Protein AF-0000000067792912 (afdb_homodimer)

Structure (mmCIF, N/CA/C/O backbone):
data_AF-0000000067792912-model_v1
#
loop_
_entity.id
_entity.type
_entity.pdbx_description
1 polymer 'PLD phosphodiesterase domain-containing protein'
#
loop_
_atom_site.group_PDB
_atom_site.id
_atom_site.type_symbol
_atom_site.label_atom_id
_atom_site.label_alt_id
_atom_site.label_comp_id
_atom_site.label_asym_id
_atom_site.label_entity_id
_atom_site.label_seq_id
_atom_site.pdbx_PDB_ins_code
_atom_site.Cartn_x
_atom_site.Cartn_y
_atom_site.Cartn_z
_atom_site.occupancy
_atom_site.B_iso_or_equiv
_atom_site.auth_seq_id
_atom_site.auth_comp_id
_atom_site.auth_asym_id
_atom_site.auth_atom_id
_atom_site.pdbx_PDB_model_num
ATOM 1 N N . MET A 1 1 ? 15.469 7.75 -17.812 1 47.03 1 MET A N 1
ATOM 2 C CA . MET A 1 1 ? 14.43 6.789 -17.453 1 47.03 1 MET A CA 1
ATOM 3 C C . MET A 1 1 ? 13.859 7.086 -16.078 1 47.03 1 MET A C 1
ATOM 5 O O . MET A 1 1 ? 14.586 7.523 -15.18 1 47.03 1 MET A O 1
ATOM 9 N N . THR A 1 2 ? 12.523 7.168 -15.938 1 64.38 2 THR A N 1
ATOM 10 C CA . THR A 1 2 ? 11.875 7.586 -14.695 1 64.38 2 THR A CA 1
ATOM 11 C C . THR A 1 2 ? 12.008 6.504 -13.633 1 64.38 2 THR A C 1
ATOM 13 O O . THR A 1 2 ? 11.789 5.324 -13.906 1 64.38 2 THR A O 1
ATOM 16 N N . ASP A 1 3 ? 12.672 6.809 -12.57 1 86.31 3 ASP A N 1
ATOM 17 C CA . ASP A 1 3 ? 12.922 5.887 -11.469 1 86.31 3 ASP A CA 1
ATOM 18 C C . ASP A 1 3 ? 11.938 6.121 -10.32 1 86.31 3 ASP A C 1
ATOM 20 O O . ASP A 1 3 ? 12.039 5.488 -9.273 1 86.31 3 ASP A O 1
ATOM 24 N N . LEU A 1 4 ? 11.102 7.105 -10.609 1 90.12 4 LEU A N 1
ATOM 25 C CA . LEU A 1 4 ? 10.047 7.43 -9.648 1 90.12 4 LEU A CA 1
ATOM 26 C C . LEU A 1 4 ? 8.703 7.602 -10.359 1 90.12 4 LEU A C 1
ATOM 28 O O . LEU A 1 4 ? 8.602 8.344 -11.336 1 90.12 4 LEU A O 1
ATOM 32 N N . TYR A 1 5 ? 7.68 6.863 -9.922 1 90.62 5 TYR A N 1
ATOM 33 C CA . TYR A 1 5 ? 6.344 6.91 -10.508 1 90.62 5 TYR A CA 1
ATOM 34 C C . TYR A 1 5 ? 5.312 7.336 -9.469 1 90.62 5 TYR A C 1
ATOM 36 O O . TYR A 1 5 ? 5.238 6.758 -8.383 1 90.62 5 TYR A O 1
ATOM 44 N N . THR A 1 6 ? 4.465 8.336 -9.789 1 89 6 THR A N 1
ATOM 45 C CA . THR A 1 6 ? 3.523 8.875 -8.82 1 89 6 THR A CA 1
ATOM 46 C C . THR A 1 6 ? 2.148 9.078 -9.453 1 89 6 THR A C 1
ATOM 48 O O . THR A 1 6 ? 1.246 9.633 -8.828 1 89 6 THR A O 1
ATOM 51 N N . ASN A 1 7 ? 1.928 8.633 -10.695 1 88.69 7 ASN A N 1
ATOM 52 C CA . ASN A 1 7 ? 0.686 8.812 -11.438 1 88.69 7 ASN A CA 1
ATOM 53 C C . ASN A 1 7 ? 0.342 10.289 -11.609 1 88.69 7 ASN A C 1
ATOM 55 O O . ASN A 1 7 ? -0.777 10.711 -11.305 1 88.69 7 ASN A O 1
ATOM 59 N N . SER A 1 8 ? 1.239 10.977 -12.031 1 80.56 8 SER A N 1
ATOM 60 C CA . SER A 1 8 ? 1.062 12.406 -12.25 1 80.56 8 SER A CA 1
ATOM 61 C C . SER A 1 8 ? 1.013 12.734 -13.742 1 80.56 8 SER A C 1
ATOM 63 O O . SER A 1 8 ? 1.876 12.297 -14.508 1 80.56 8 SER A O 1
ATOM 65 N N . ASN A 1 9 ? -0.007 13.453 -14.094 1 74.5 9 ASN A N 1
ATOM 66 C CA . ASN A 1 9 ? -0.111 13.891 -15.484 1 74.5 9 ASN A CA 1
ATOM 67 C C . ASN A 1 9 ? 1.048 14.805 -15.875 1 74.5 9 ASN A C 1
ATOM 69 O O . ASN A 1 9 ? 1.6 14.68 -16.969 1 74.5 9 ASN A O 1
ATOM 73 N N . ALA A 1 10 ? 1.376 15.727 -14.953 1 70.06 10 ALA A N 1
ATOM 74 C CA . ALA A 1 10 ? 2.434 16.703 -15.219 1 70.06 10 ALA A CA 1
ATOM 75 C C . ALA A 1 10 ? 3.771 16 -15.453 1 70.06 10 ALA A C 1
ATOM 77 O O . ALA A 1 10 ? 4.559 16.422 -16.312 1 70.06 10 ALA A O 1
ATOM 78 N N . LYS A 1 11 ? 3.932 14.93 -14.82 1 75.38 11 LYS A N 1
ATOM 79 C CA . LYS A 1 11 ? 5.207 14.227 -14.906 1 75.38 11 LYS A CA 1
ATOM 80 C C . LYS A 1 11 ? 5.121 13.039 -15.859 1 75.38 11 LYS A C 1
ATOM 82 O O . LYS A 1 11 ? 6.145 12.492 -16.266 1 75.38 11 LYS A O 1
ATOM 87 N N . ARG A 1 12 ? 3.9 12.648 -16.266 1 77.25 12 ARG A N 1
ATOM 88 C CA . ARG A 1 12 ? 3.67 11.492 -17.125 1 77.25 12 ARG A CA 1
ATOM 89 C C . ARG A 1 12 ? 4.352 10.242 -16.578 1 77.25 12 ARG A C 1
ATOM 91 O O . ARG A 1 12 ? 5.043 9.531 -17.297 1 77.25 12 ARG A O 1
ATOM 98 N N . ASP A 1 13 ? 4.309 10.148 -15.32 1 83.88 13 ASP A N 1
ATOM 99 C CA . ASP A 1 13 ? 4.977 9.047 -14.633 1 83.88 13 ASP A CA 1
ATOM 100 C C . ASP A 1 13 ? 3.959 8.039 -14.102 1 83.88 13 ASP A C 1
ATOM 102 O O . ASP A 1 13 ? 4 7.672 -12.922 1 83.88 13 ASP A O 1
ATOM 106 N N . PHE A 1 14 ? 3.143 7.566 -14.984 1 87.12 14 PHE A N 1
ATOM 107 C CA . PHE A 1 14 ? 2.125 6.594 -14.602 1 87.12 14 PHE A CA 1
ATOM 108 C C . PHE A 1 14 ? 2.748 5.227 -14.367 1 87.12 14 PHE A C 1
ATOM 110 O O . PHE A 1 14 ? 3.633 4.801 -15.109 1 87.12 14 PHE A O 1
ATOM 117 N N . ILE A 1 15 ? 2.287 4.617 -13.383 1 92.06 15 ILE A N 1
ATOM 118 C CA . ILE A 1 15 ? 2.828 3.33 -12.961 1 92.06 15 ILE A CA 1
ATOM 119 C C . ILE A 1 15 ? 2.602 2.293 -14.055 1 92.06 15 ILE A C 1
ATOM 121 O O . ILE A 1 15 ? 3.482 1.477 -14.336 1 92.06 15 ILE A O 1
ATOM 125 N N . ARG A 1 16 ? 1.411 2.307 -14.664 1 91.25 16 ARG A N 1
ATOM 126 C CA . ARG A 1 16 ? 1.133 1.373 -15.75 1 91.25 16 ARG A CA 1
ATOM 127 C C . ARG A 1 16 ? 2.211 1.45 -16.828 1 91.25 16 ARG A C 1
ATOM 129 O O . ARG A 1 16 ? 2.662 0.422 -17.344 1 91.25 16 ARG A O 1
ATOM 136 N N . HIS A 1 17 ? 2.59 2.646 -17.141 1 88.94 17 HIS A N 1
ATOM 137 C CA . HIS A 1 17 ? 3.633 2.854 -18.141 1 88.94 17 HIS A CA 1
ATOM 138 C C . HIS A 1 17 ? 4.969 2.297 -17.656 1 88.94 17 HIS A C 1
ATOM 140 O O . HIS A 1 17 ? 5.727 1.721 -18.438 1 88.94 17 HIS A O 1
ATOM 146 N N . GLY A 1 18 ? 5.238 2.506 -16.375 1 90 18 GLY A N 1
ATOM 147 C CA . GLY A 1 18 ? 6.453 1.956 -15.805 1 90 18 GLY A CA 1
ATOM 148 C C . GLY A 1 18 ? 6.539 0.446 -15.922 1 90 18 GLY A C 1
ATOM 149 O O . GLY A 1 18 ? 7.609 -0.101 -16.188 1 90 18 GLY A O 1
ATOM 150 N N . ILE A 1 19 ? 5.41 -0.217 -15.82 1 93.25 19 ILE A N 1
ATOM 151 C CA . ILE A 1 19 ? 5.352 -1.672 -15.906 1 93.25 19 ILE A CA 1
ATOM 152 C C . ILE A 1 19 ? 5.547 -2.107 -17.359 1 93.25 19 ILE A C 1
ATOM 154 O O . ILE A 1 19 ? 6.391 -2.955 -17.641 1 93.25 19 ILE A O 1
ATOM 158 N N . ILE A 1 20 ? 4.859 -1.464 -18.234 1 90.19 20 ILE A N 1
ATOM 159 C CA . ILE A 1 20 ? 4.82 -1.88 -19.641 1 90.19 20 ILE A CA 1
ATOM 160 C C . ILE A 1 20 ? 6.184 -1.635 -20.281 1 90.19 20 ILE A C 1
ATOM 162 O O . ILE A 1 20 ? 6.625 -2.418 -21.125 1 90.19 20 ILE A O 1
ATOM 166 N N . THR A 1 21 ? 6.848 -0.614 -19.844 1 90.38 21 THR A N 1
ATOM 167 C CA . THR A 1 21 ? 8.117 -0.265 -20.469 1 90.38 21 THR A CA 1
ATOM 168 C C . THR A 1 21 ? 9.266 -1.063 -19.859 1 90.38 21 THR A C 1
ATOM 170 O O . THR A 1 21 ? 10.391 -1.031 -20.375 1 90.38 21 THR A O 1
ATOM 173 N N . SER A 1 22 ? 9.016 -1.756 -18.812 1 91.94 22 SER A N 1
ATOM 174 C CA . SER A 1 22 ? 10.07 -2.506 -18.141 1 91.94 22 SER A CA 1
ATOM 175 C C . SER A 1 22 ? 10.203 -3.912 -18.719 1 91.94 22 SER A C 1
ATOM 177 O O . SER A 1 22 ? 11.148 -4.633 -18.391 1 91.94 22 SER A O 1
ATOM 179 N N . ILE A 1 23 ? 9.258 -4.289 -19.578 1 91.44 23 ILE A N 1
ATOM 180 C CA . ILE A 1 23 ? 9.25 -5.68 -20.016 1 91.44 23 ILE A CA 1
ATOM 181 C C . ILE A 1 23 ? 9.984 -5.801 -21.344 1 91.44 23 ILE A C 1
ATOM 183 O O . ILE A 1 23 ? 10.102 -4.824 -22.094 1 91.44 23 ILE A O 1
ATOM 187 N N . GLU A 1 24 ? 10.578 -6.941 -21.562 1 87.5 24 GLU A N 1
ATOM 188 C CA . GLU A 1 24 ? 11.141 -7.402 -22.828 1 87.5 24 GLU A CA 1
ATOM 189 C C . GLU A 1 24 ? 10.445 -8.672 -23.312 1 87.5 24 GLU A C 1
ATOM 191 O O . GLU A 1 24 ? 9.695 -9.297 -22.562 1 87.5 24 GLU A O 1
ATOM 196 N N . ASP A 1 25 ? 10.68 -8.969 -24.516 1 84.38 25 ASP A N 1
ATOM 197 C CA . ASP A 1 25 ? 10.047 -10.156 -25.078 1 84.38 25 ASP A CA 1
ATOM 198 C C . ASP A 1 25 ? 10.477 -11.414 -24.312 1 84.38 25 ASP A C 1
ATOM 200 O O . ASP A 1 25 ? 11.664 -11.609 -24.047 1 84.38 25 ASP A O 1
ATOM 204 N N . ASP A 1 26 ? 9.5 -12.234 -23.969 1 79.12 26 ASP A N 1
ATOM 205 C CA . ASP A 1 26 ? 9.688 -13.547 -23.359 1 79.12 26 ASP A CA 1
ATOM 206 C C . ASP A 1 26 ? 10.359 -13.438 -22 1 79.12 26 ASP A C 1
ATOM 208 O O . ASP A 1 26 ? 11.133 -14.312 -21.609 1 79.12 26 ASP A O 1
ATOM 212 N N . MET A 1 27 ? 10.133 -12.297 -21.375 1 87.38 27 MET A N 1
ATOM 213 C CA . MET A 1 27 ? 10.742 -12.055 -20.062 1 87.38 27 MET A CA 1
ATOM 214 C C . MET A 1 27 ? 9.945 -12.734 -18.953 1 87.38 27 MET A C 1
ATOM 216 O O . MET A 1 27 ? 8.719 -12.836 -19.047 1 87.38 27 MET A O 1
ATOM 220 N N . ASP A 1 28 ? 10.68 -13.227 -17.906 1 87.38 28 ASP A N 1
ATOM 221 C CA . ASP A 1 28 ? 10.023 -13.672 -16.688 1 87.38 28 ASP A CA 1
ATOM 222 C C . ASP A 1 28 ? 9.648 -12.484 -15.797 1 87.38 28 ASP A C 1
ATOM 224 O O . ASP A 1 28 ? 10.484 -11.617 -15.531 1 87.38 28 ASP A O 1
ATOM 228 N N . VAL A 1 29 ? 8.445 -12.445 -15.414 1 93.38 29 VAL A N 1
ATOM 229 C CA . VAL A 1 29 ? 7.953 -11.375 -14.555 1 93.38 29 VAL A CA 1
ATOM 230 C C . VAL A 1 29 ? 7.395 -11.961 -13.266 1 93.38 29 VAL A C 1
ATOM 232 O O . VAL A 1 29 ? 6.648 -12.945 -13.289 1 93.38 29 VAL A O 1
ATOM 235 N N . PHE A 1 30 ? 7.785 -11.438 -12.141 1 93.31 30 PHE A N 1
ATOM 236 C CA . PHE A 1 30 ? 7.332 -11.859 -10.82 1 93.31 30 PHE A CA 1
ATOM 237 C C . PHE A 1 30 ? 6.57 -10.742 -10.125 1 93.31 30 PHE A C 1
ATOM 239 O O . PHE A 1 30 ? 7.066 -9.617 -10.016 1 93.31 30 PHE A O 1
ATOM 246 N N . ILE A 1 31 ? 5.367 -11.031 -9.633 1 96.81 31 ILE A N 1
ATOM 247 C CA . ILE A 1 31 ? 4.516 -9.992 -9.062 1 96.81 31 ILE A CA 1
ATOM 248 C C . ILE A 1 31 ? 4.039 -10.414 -7.676 1 96.81 31 ILE A C 1
ATOM 250 O O . ILE A 1 31 ? 3.463 -11.492 -7.512 1 96.81 31 ILE A O 1
ATOM 254 N N . ALA A 1 32 ? 4.32 -9.711 -6.699 1 96.25 32 ALA A N 1
ATOM 255 C CA . ALA A 1 32 ? 3.682 -9.797 -5.387 1 96.25 32 ALA A CA 1
ATOM 256 C C . ALA A 1 32 ? 2.779 -8.594 -5.133 1 96.25 32 ALA A C 1
ATOM 258 O O . ALA A 1 32 ? 3.258 -7.469 -5.012 1 96.25 32 ALA A O 1
ATOM 259 N N . SER A 1 33 ? 1.503 -8.766 -5.125 1 96.69 33 SER A N 1
ATOM 260 C CA . SER A 1 33 ? 0.504 -7.723 -4.926 1 96.69 33 SER A CA 1
ATOM 261 C C . SER A 1 33 ? -0.584 -8.18 -3.957 1 96.69 33 SER A C 1
ATOM 263 O O . SER A 1 33 ? -1.314 -9.125 -4.242 1 96.69 33 SER A O 1
ATOM 265 N N . ALA A 1 34 ? -0.728 -7.492 -2.887 1 94.88 34 ALA A N 1
ATOM 266 C CA . ALA A 1 34 ? -1.738 -7.883 -1.908 1 94.88 34 ALA A CA 1
ATOM 267 C C . ALA A 1 34 ? -3.125 -7.934 -2.541 1 94.88 34 ALA A C 1
ATOM 269 O O . ALA A 1 34 ? -3.836 -8.93 -2.42 1 94.88 34 ALA A O 1
ATOM 270 N N . PHE A 1 35 ? -3.467 -6.875 -3.27 1 94.75 35 PHE A N 1
ATOM 271 C CA . PHE A 1 35 ? -4.781 -6.809 -3.893 1 94.75 35 PHE A CA 1
ATOM 272 C C . PHE A 1 35 ? -4.664 -6.867 -5.41 1 94.75 35 PHE A C 1
ATOM 274 O O . PHE A 1 35 ? -3.658 -6.438 -5.977 1 94.75 35 PHE A O 1
ATOM 281 N N . PHE A 1 36 ? -5.711 -7.43 -6.043 1 96.62 36 PHE A N 1
ATOM 282 C CA . PHE A 1 36 ? -5.723 -7.645 -7.484 1 96.62 36 PHE A CA 1
ATOM 283 C C . PHE A 1 36 ? -7.117 -7.418 -8.055 1 96.62 36 PHE A C 1
ATOM 285 O O . PHE A 1 36 ? -8.055 -8.141 -7.715 1 96.62 36 PHE A O 1
ATOM 292 N N . THR A 1 37 ? -7.242 -6.379 -8.883 1 93.31 37 THR A N 1
ATOM 293 C CA . THR A 1 37 ? -8.523 -6.109 -9.523 1 93.31 37 THR A CA 1
ATOM 294 C C . THR A 1 37 ? -8.344 -5.824 -11.008 1 93.31 37 THR A C 1
ATOM 296 O O . THR A 1 37 ? -9.312 -5.602 -11.734 1 93.31 37 THR A O 1
ATOM 299 N N . GLU A 1 38 ? -7.074 -5.852 -11.523 1 87.38 38 GLU A N 1
ATOM 300 C CA . GLU A 1 38 ? -6.785 -5.406 -12.883 1 87.38 38 GLU A CA 1
ATOM 301 C C . GLU A 1 38 ? -6.102 -6.504 -13.688 1 87.38 38 GLU A C 1
ATOM 303 O O . GLU A 1 38 ? -4.875 -6.629 -13.656 1 87.38 38 GLU A O 1
ATOM 308 N N . SER A 1 39 ? -6.828 -7.152 -14.578 1 89.94 39 SER A N 1
ATOM 309 C CA . SER A 1 39 ? -6.246 -8.25 -15.336 1 89.94 39 SER A CA 1
ATOM 310 C C . SER A 1 39 ? -5.746 -7.781 -16.703 1 89.94 39 SER A C 1
ATOM 312 O O . SER A 1 39 ? -4.973 -8.477 -17.359 1 89.94 39 SER A O 1
ATOM 314 N N . SER A 1 40 ? -6.102 -6.551 -17.078 1 90.19 40 SER A N 1
ATOM 315 C CA . SER A 1 40 ? -5.746 -6.078 -18.422 1 90.19 40 SER A CA 1
ATOM 316 C C . SER A 1 40 ? -4.234 -5.934 -18.562 1 90.19 40 SER A C 1
ATOM 318 O O . SER A 1 40 ? -3.686 -6.168 -19.641 1 90.19 40 SER A O 1
ATOM 320 N N . VAL A 1 41 ? -3.592 -5.508 -17.562 1 91.62 41 VAL A N 1
ATOM 321 C CA . VAL A 1 41 ? -2.141 -5.363 -17.594 1 91.62 41 VAL A CA 1
ATOM 322 C C . VAL A 1 41 ? -1.491 -6.73 -17.812 1 91.62 41 VAL A C 1
ATOM 324 O O . VAL A 1 41 ? -0.515 -6.855 -18.547 1 91.62 41 VAL A O 1
ATOM 327 N N . ILE A 1 42 ? -1.999 -7.742 -17.172 1 94.38 42 ILE A N 1
ATOM 328 C CA . ILE A 1 42 ? -1.497 -9.102 -17.312 1 94.38 42 ILE A CA 1
ATOM 329 C C . ILE A 1 42 ? -1.65 -9.562 -18.75 1 94.38 42 ILE A C 1
ATOM 331 O O . ILE A 1 42 ? -0.74 -10.18 -19.312 1 94.38 42 ILE A O 1
ATOM 335 N N . ASP A 1 43 ? -2.816 -9.211 -19.328 1 93.44 43 ASP A N 1
ATOM 336 C CA . ASP A 1 43 ? -3.062 -9.547 -20.734 1 93.44 43 ASP A CA 1
ATOM 337 C C . ASP A 1 43 ? -1.991 -8.945 -21.641 1 93.44 43 ASP A C 1
ATOM 339 O O . ASP A 1 43 ? -1.499 -9.609 -22.547 1 93.44 43 ASP A O 1
ATOM 343 N N . GLU A 1 44 ? -1.675 -7.766 -21.359 1 91.81 44 GLU A N 1
ATOM 344 C CA . GLU A 1 44 ? -0.688 -7.062 -22.172 1 91.81 44 GLU A CA 1
ATOM 345 C C . GLU A 1 44 ? 0.696 -7.691 -22.016 1 91.81 44 GLU A C 1
ATOM 347 O O . GLU A 1 44 ? 1.441 -7.797 -23 1 91.81 44 GLU A O 1
ATOM 352 N N . LEU A 1 45 ? 1.081 -8.039 -20.859 1 93.81 45 LEU A N 1
ATOM 353 C CA . LEU A 1 45 ? 2.375 -8.672 -20.609 1 93.81 45 LEU A CA 1
ATOM 354 C C . LEU A 1 45 ? 2.469 -10.023 -21.312 1 93.81 45 LEU A C 1
ATOM 356 O O . LEU A 1 45 ? 3.506 -10.359 -21.891 1 93.81 45 LEU A O 1
ATOM 360 N N . VAL A 1 46 ? 1.359 -10.758 -21.234 1 92.81 46 VAL A N 1
ATOM 361 C CA . VAL A 1 46 ? 1.321 -12.078 -21.859 1 92.81 46 VAL A CA 1
ATOM 362 C C . VAL A 1 46 ? 1.428 -11.953 -23.375 1 92.81 46 VAL A C 1
ATOM 364 O O . VAL A 1 46 ? 2.074 -12.773 -24.031 1 92.81 46 VAL A O 1
ATOM 367 N N . GLN A 1 47 ? 0.796 -10.969 -23.875 1 91.38 47 GLN A N 1
ATOM 368 C CA . GLN A 1 47 ? 0.836 -10.734 -25.312 1 91.38 47 GLN A CA 1
ATOM 369 C C . GLN A 1 47 ? 2.264 -10.469 -25.797 1 91.38 47 GLN A C 1
ATOM 371 O O . GLN A 1 47 ? 2.611 -10.789 -26.938 1 91.38 47 GLN A O 1
ATOM 376 N N . LYS A 1 48 ? 3.049 -9.977 -24.953 1 90.56 48 LYS A N 1
ATOM 377 C CA . LYS A 1 48 ? 4.449 -9.719 -25.281 1 90.56 48 LYS A CA 1
ATOM 378 C C . LYS A 1 48 ? 5.312 -10.945 -25.016 1 90.56 48 LYS A C 1
ATOM 380 O O . LYS A 1 48 ? 6.539 -10.883 -25.094 1 90.56 48 LYS A O 1
ATOM 385 N N . GLY A 1 49 ? 4.672 -12.023 -24.625 1 87.69 49 GLY A N 1
ATOM 386 C CA . GLY A 1 49 ? 5.352 -13.297 -24.469 1 87.69 49 GLY A CA 1
ATOM 387 C C . GLY A 1 49 ? 5.91 -13.508 -23.062 1 87.69 49 GLY A C 1
ATOM 388 O O . GLY A 1 49 ? 6.637 -14.477 -22.828 1 87.69 49 GLY A O 1
ATOM 389 N N . CYS A 1 50 ? 5.598 -12.648 -22.125 1 90.25 50 CYS A N 1
ATOM 390 C CA . CYS A 1 50 ? 6.141 -12.758 -20.781 1 90.25 50 CYS A CA 1
ATOM 391 C C . CYS A 1 50 ? 5.566 -13.969 -20.062 1 90.25 50 CYS A C 1
ATOM 393 O O . CYS A 1 50 ? 4.414 -14.352 -20.297 1 90.25 50 CYS A O 1
ATOM 395 N N . HIS A 1 51 ? 6.398 -14.625 -19.281 1 87.94 51 HIS A N 1
ATOM 396 C CA . HIS A 1 51 ? 5.965 -15.609 -18.297 1 87.94 51 HIS A CA 1
ATOM 397 C C . HIS A 1 51 ? 5.766 -14.969 -16.922 1 87.94 51 HIS A C 1
ATOM 399 O O . HIS A 1 51 ? 6.691 -14.359 -16.375 1 87.94 51 HIS A O 1
ATOM 405 N N . ILE A 1 52 ? 4.566 -15.109 -16.422 1 92.62 52 ILE A N 1
ATOM 406 C CA . ILE A 1 52 ? 4.242 -14.336 -15.227 1 92.62 52 ILE A CA 1
ATOM 407 C C . ILE A 1 52 ? 3.979 -15.281 -14.055 1 92.62 52 ILE A C 1
ATOM 409 O O . ILE A 1 52 ? 3.189 -16.219 -14.172 1 92.62 52 ILE A O 1
ATOM 413 N N . ARG A 1 53 ? 4.676 -15.125 -12.969 1 90.38 53 ARG A N 1
ATOM 414 C CA . ARG A 1 53 ? 4.348 -15.703 -11.672 1 90.38 53 ARG A CA 1
ATOM 415 C C . ARG A 1 53 ? 3.822 -14.633 -10.719 1 90.38 53 ARG A C 1
ATOM 417 O O . ARG A 1 53 ? 4.52 -13.656 -10.422 1 90.38 53 ARG A O 1
ATOM 424 N N . ILE A 1 54 ? 2.602 -14.812 -10.234 1 95.88 54 ILE A N 1
ATOM 425 C CA . ILE A 1 54 ? 1.963 -13.766 -9.438 1 95.88 54 ILE A CA 1
ATOM 426 C C . ILE A 1 54 ? 1.432 -14.359 -8.141 1 95.88 54 ILE A C 1
ATOM 428 O O . ILE A 1 54 ? 0.886 -15.469 -8.125 1 95.88 54 ILE A O 1
ATOM 432 N N . VAL A 1 55 ? 1.705 -13.703 -7.012 1 94.94 55 VAL A N 1
ATOM 433 C CA . VAL A 1 55 ? 1.158 -14.031 -5.695 1 94.94 55 VAL A CA 1
ATOM 434 C C . VAL A 1 55 ? 0.207 -12.922 -5.246 1 94.94 55 VAL A C 1
ATOM 436 O O . VAL A 1 55 ? 0.562 -11.742 -5.266 1 94.94 55 VAL A O 1
ATOM 439 N N . VAL A 1 56 ? -1.036 -13.25 -4.836 1 96.12 56 VAL A N 1
ATOM 440 C CA . VAL A 1 56 ? -2.031 -12.281 -4.398 1 96.12 56 VAL A CA 1
ATOM 441 C C . VAL A 1 56 ? -2.666 -12.75 -3.088 1 96.12 56 VAL A C 1
ATOM 443 O O . VAL A 1 56 ? -2.418 -13.867 -2.637 1 96.12 56 VAL A O 1
ATOM 446 N N . ARG A 1 57 ? -3.414 -11.898 -2.455 1 94.75 57 ARG A N 1
ATOM 447 C CA . ARG A 1 57 ? -4.227 -12.234 -1.292 1 94.75 57 ARG A CA 1
ATOM 448 C C . ARG A 1 57 ? -5.695 -12.391 -1.674 1 94.75 57 ARG A C 1
ATOM 450 O O . ARG A 1 57 ? -6.219 -11.602 -2.461 1 94.75 57 ARG A O 1
ATOM 457 N N . LEU A 1 58 ? -6.297 -13.453 -1.21 1 93.62 58 LEU A N 1
ATOM 458 C CA . LEU A 1 58 ? -7.746 -13.555 -1.344 1 93.62 58 LEU A CA 1
ATOM 459 C C . LEU A 1 58 ? -8.445 -12.82 -0.202 1 93.62 58 LEU A C 1
ATOM 461 O O . LEU A 1 58 ? -8.578 -13.359 0.898 1 93.62 58 LEU A O 1
ATOM 465 N N . GLY A 1 59 ? -8.945 -11.727 -0.443 1 89.88 59 GLY A N 1
ATOM 466 C CA . GLY A 1 59 ? -9.633 -10.805 0.448 1 89.88 59 GLY A CA 1
ATOM 467 C C . GLY A 1 59 ? -10.039 -9.508 -0.232 1 89.88 59 GLY A C 1
ATOM 468 O O . GLY A 1 59 ? -9.547 -9.188 -1.315 1 89.88 59 GLY A O 1
ATOM 469 N N . PHE A 1 60 ? -10.969 -8.781 0.405 1 86.69 60 PHE A N 1
ATOM 470 C CA . PHE A 1 60 ? -11.383 -7.504 -0.162 1 86.69 60 PHE A CA 1
ATOM 471 C C . PHE A 1 60 ? -10.195 -6.551 -0.268 1 86.69 60 PHE A C 1
ATOM 473 O O . PHE A 1 60 ? -9.43 -6.395 0.686 1 86.69 60 PHE A O 1
ATOM 480 N N . PRO A 1 61 ? -9.891 -5.969 -1.446 1 89.75 61 PRO A N 1
ATOM 481 C CA . PRO A 1 61 ? -10.836 -5.859 -2.559 1 89.75 61 PRO A CA 1
ATOM 482 C C . PRO A 1 61 ? -10.461 -6.75 -3.74 1 89.75 61 PRO A C 1
ATOM 484 O O . PRO A 1 61 ? -10.906 -6.512 -4.863 1 89.75 61 PRO A O 1
ATOM 487 N N . THR A 1 62 ? -9.688 -7.75 -3.615 1 93.56 62 THR A N 1
ATOM 488 C CA . THR A 1 62 ? -9.312 -8.633 -4.719 1 93.56 62 THR A CA 1
ATOM 489 C C . THR A 1 62 ? -10.547 -9.164 -5.43 1 93.56 62 THR A C 1
ATOM 491 O O . THR A 1 62 ? -11.453 -9.703 -4.785 1 93.56 62 THR A O 1
ATOM 494 N N . SER A 1 63 ? -10.594 -8.992 -6.723 1 92.69 63 SER A N 1
ATOM 495 C CA . SER A 1 63 ? -11.773 -9.289 -7.535 1 92.69 63 SER A CA 1
ATOM 496 C C . SER A 1 63 ? -11.75 -10.734 -8.031 1 92.69 63 SER A C 1
ATOM 498 O O . SER A 1 63 ? -10.812 -11.148 -8.719 1 92.69 63 SER A O 1
ATOM 500 N N . PRO A 1 64 ? -12.844 -11.5 -7.711 1 92.75 64 PRO A N 1
ATOM 501 C CA . PRO A 1 64 ? -12.922 -12.852 -8.266 1 92.75 64 PRO A CA 1
ATOM 502 C C . PRO A 1 64 ? -12.875 -12.867 -9.797 1 92.75 64 PRO A C 1
ATOM 504 O O . PRO A 1 64 ? -12.273 -13.758 -10.391 1 92.75 64 PRO A O 1
ATOM 507 N N . VAL A 1 65 ? -13.477 -11.875 -10.391 1 92.56 65 VAL A N 1
ATOM 508 C CA . VAL A 1 65 ? -13.508 -11.789 -11.852 1 92.56 65 VAL A CA 1
ATOM 509 C C . VAL A 1 65 ? -12.094 -11.617 -12.391 1 92.56 65 VAL A C 1
ATOM 511 O O . VAL A 1 65 ? -11.727 -12.234 -13.391 1 92.56 65 VAL A O 1
ATOM 514 N N . ALA A 1 66 ? -11.344 -10.781 -11.766 1 94.38 66 ALA A N 1
ATOM 515 C CA . ALA A 1 66 ? -9.961 -10.57 -12.195 1 94.38 66 ALA A CA 1
ATOM 516 C C . ALA A 1 66 ? -9.141 -11.844 -12.039 1 94.38 66 ALA A C 1
ATOM 518 O O . ALA A 1 66 ? -8.289 -12.148 -12.867 1 94.38 66 ALA A O 1
ATOM 519 N N . LEU A 1 67 ? -9.359 -12.547 -10.977 1 95.31 67 LEU A N 1
ATOM 520 C CA . LEU A 1 67 ? -8.641 -13.797 -10.734 1 95.31 67 LEU A CA 1
ATOM 521 C C . LEU A 1 67 ? -8.906 -14.805 -11.852 1 95.31 67 LEU A C 1
ATOM 523 O O . LEU A 1 67 ? -8 -15.523 -12.266 1 95.31 67 LEU A O 1
ATOM 527 N N . GLU A 1 68 ? -10.188 -14.891 -12.281 1 93.5 68 GLU A N 1
ATOM 528 C CA . GLU A 1 68 ? -10.523 -15.766 -13.398 1 93.5 68 GLU A CA 1
ATOM 529 C C . GLU A 1 68 ? -9.719 -15.414 -14.648 1 93.5 68 GLU A C 1
ATOM 531 O O . GLU A 1 68 ? -9.32 -16.297 -15.406 1 93.5 68 GLU A O 1
ATOM 536 N N . GLY A 1 69 ? -9.547 -14.125 -14.789 1 92.62 69 GLY A N 1
ATOM 537 C CA . GLY A 1 69 ? -8.766 -13.656 -15.922 1 92.62 69 GLY A CA 1
ATOM 538 C C . GLY A 1 69 ? -7.324 -14.133 -15.898 1 92.62 69 GLY A C 1
ATOM 539 O O . GLY A 1 69 ? -6.719 -14.352 -16.953 1 92.62 69 GLY A O 1
ATOM 540 N N . LEU A 1 70 ? -6.719 -14.375 -14.773 1 92.19 70 LEU A N 1
ATOM 541 C CA . LEU A 1 70 ? -5.348 -14.852 -14.633 1 92.19 70 LEU A CA 1
ATOM 542 C C . LEU A 1 70 ? -5.207 -16.266 -15.195 1 92.19 70 LEU A C 1
ATOM 544 O O . LEU A 1 70 ? -4.207 -16.578 -15.852 1 92.19 70 LEU A O 1
ATOM 548 N N . LEU A 1 71 ? -6.219 -17.078 -14.914 1 87.5 71 LEU A N 1
ATOM 549 C CA . LEU A 1 71 ? -6.113 -18.5 -15.211 1 87.5 71 LEU A CA 1
ATOM 550 C C . LEU A 1 71 ? -6.395 -18.781 -16.688 1 87.5 71 LEU A C 1
ATOM 552 O O . LEU A 1 71 ? -6.211 -19.906 -17.156 1 87.5 71 LEU A O 1
ATOM 556 N N . LYS A 1 72 ? -6.773 -17.734 -17.375 1 86.62 72 LYS A N 1
ATOM 557 C CA . LYS A 1 72 ? -7.031 -17.906 -18.797 1 86.62 72 LYS A CA 1
ATOM 558 C C . LYS A 1 72 ? -5.727 -17.984 -19.594 1 86.62 72 LYS A C 1
ATOM 560 O O . LYS A 1 72 ? -5.723 -18.406 -20.75 1 86.62 72 LYS A O 1
ATOM 565 N N . HIS A 1 73 ? -4.672 -17.656 -18.938 1 86.88 73 HIS A N 1
ATOM 566 C CA . HIS A 1 73 ? -3.395 -17.578 -19.641 1 86.88 73 HIS A CA 1
ATOM 567 C C . HIS A 1 73 ? -2.48 -18.734 -19.25 1 86.88 73 HIS A C 1
ATOM 569 O O . HIS A 1 73 ? -2.168 -18.906 -18.078 1 86.88 73 HIS A O 1
ATOM 575 N N . GLU A 1 74 ? -1.976 -19.406 -20.203 1 79.19 74 GLU A N 1
ATOM 576 C CA . GLU A 1 74 ? -1.078 -20.531 -19.938 1 79.19 74 GLU A CA 1
ATOM 577 C C . GLU A 1 74 ? 0.264 -20.047 -19.391 1 79.19 74 GLU A C 1
ATOM 579 O O . GLU A 1 74 ? 0.942 -20.781 -18.672 1 79.19 74 GLU A O 1
ATOM 584 N N . LYS A 1 75 ? 0.595 -18.812 -19.719 1 84.56 75 LYS A N 1
ATOM 585 C CA . LYS A 1 75 ? 1.895 -18.266 -19.328 1 84.56 75 LYS A CA 1
ATOM 586 C C . LYS A 1 75 ? 1.83 -17.625 -17.953 1 84.56 75 LYS A C 1
ATOM 588 O O . LYS A 1 75 ? 2.805 -17.031 -17.484 1 84.56 75 LYS A O 1
ATOM 593 N N . VAL A 1 76 ? 0.7 -17.766 -17.297 1 91.38 76 VAL A N 1
ATOM 594 C CA . VAL A 1 76 ? 0.538 -17.156 -15.977 1 91.38 76 VAL A CA 1
ATOM 595 C C . VAL A 1 76 ? 0.373 -18.266 -14.93 1 91.38 76 VAL A C 1
ATOM 597 O O . VAL A 1 76 ? -0.481 -19.141 -15.07 1 91.38 76 VAL A O 1
ATOM 600 N N . GLU A 1 77 ? 1.248 -18.281 -13.961 1 88.94 77 GLU A N 1
ATOM 601 C CA . GLU A 1 77 ? 1.097 -19.078 -12.742 1 88.94 77 GLU A CA 1
ATOM 602 C C . GLU A 1 77 ? 0.708 -18.188 -11.562 1 88.94 77 GLU A C 1
ATOM 604 O O . GLU A 1 77 ? 1.425 -17.25 -11.219 1 88.94 77 GLU A O 1
ATOM 609 N N . ALA A 1 78 ? -0.385 -18.531 -10.953 1 93.56 78 ALA A N 1
ATOM 610 C CA . ALA A 1 78 ? -0.899 -17.688 -9.875 1 93.56 78 ALA A CA 1
ATOM 611 C C . ALA A 1 78 ? -0.998 -18.469 -8.57 1 93.56 78 ALA A C 1
ATOM 613 O O . ALA A 1 78 ? -1.404 -19.625 -8.562 1 93.56 78 ALA A O 1
ATOM 614 N N . ARG A 1 79 ? -0.531 -17.891 -7.527 1 91.25 79 ARG A N 1
ATOM 615 C CA . ARG A 1 79 ? -0.663 -18.422 -6.172 1 91.25 79 ARG A CA 1
ATOM 616 C C . ARG A 1 79 ? -1.269 -17.391 -5.238 1 91.25 79 ARG A C 1
ATOM 618 O O . ARG A 1 79 ? -1.438 -16.219 -5.617 1 91.25 79 ARG A O 1
ATOM 625 N N . PHE A 1 80 ? -1.714 -17.828 -4 1 92.62 80 PHE A N 1
ATOM 626 C CA . PHE A 1 80 ? -2.432 -16.875 -3.158 1 92.62 80 PHE A CA 1
ATOM 627 C C . PHE A 1 80 ? -2.188 -17.172 -1.683 1 92.62 80 PHE A C 1
ATOM 629 O O . PHE A 1 80 ? -1.809 -18.281 -1.322 1 92.62 80 PHE A O 1
ATOM 636 N N . PHE A 1 81 ? -2.338 -16.156 -0.868 1 91.62 81 PHE A N 1
ATOM 637 C CA . PHE A 1 81 ? -2.506 -16.234 0.578 1 91.62 81 PHE A CA 1
ATOM 638 C C . PHE A 1 81 ? -3.93 -15.867 0.978 1 91.62 81 PHE A C 1
ATOM 640 O O . PHE A 1 81 ? -4.613 -15.141 0.256 1 91.62 81 PHE A O 1
ATOM 647 N N . THR A 1 82 ? -4.402 -16.406 2.111 1 90.25 82 THR A N 1
ATOM 648 C CA . THR A 1 82 ? -5.703 -16.016 2.65 1 90.25 82 THR A CA 1
ATOM 649 C C . THR A 1 82 ? -5.543 -15.094 3.852 1 90.25 82 THR A C 1
ATOM 651 O O . THR A 1 82 ? -6.48 -14.391 4.227 1 90.25 82 THR A O 1
ATOM 654 N N . SER A 1 83 ? -4.367 -15.102 4.395 1 85.44 83 SER A N 1
ATOM 655 C CA . SER A 1 83 ? -4.109 -14.266 5.562 1 85.44 83 SER A CA 1
ATOM 656 C C . SER A 1 83 ? -4.164 -12.789 5.203 1 85.44 83 SER A C 1
ATOM 658 O O . SER A 1 83 ? -3.682 -12.383 4.145 1 85.44 83 SER A O 1
ATOM 660 N N . ASN A 1 84 ? -4.707 -12.016 6.152 1 87.88 84 ASN A N 1
ATOM 661 C CA . ASN A 1 84 ? -4.805 -10.578 5.914 1 87.88 84 ASN A CA 1
ATOM 662 C C . ASN A 1 84 ? -3.477 -9.875 6.18 1 87.88 84 ASN A C 1
ATOM 664 O O . ASN A 1 84 ? -3.371 -8.656 6.023 1 87.88 84 ASN A O 1
ATOM 668 N N . SER A 1 85 ? -2.455 -10.648 6.457 1 88.38 85 SER A N 1
ATOM 669 C CA . SER A 1 85 ? -1.157 -10.07 6.781 1 88.38 85 SER A CA 1
ATOM 670 C C . SER A 1 85 ? -0.306 -9.883 5.531 1 88.38 85 SER A C 1
ATOM 672 O O . SER A 1 85 ? 0.695 -9.164 5.559 1 88.38 85 SER A O 1
ATOM 674 N N . PHE A 1 86 ? -0.661 -10.539 4.445 1 92.88 86 PHE A N 1
ATOM 675 C CA . PHE A 1 86 ? 0.09 -10.375 3.203 1 92.88 86 PHE A CA 1
ATOM 676 C C . PHE A 1 86 ? -0.226 -9.039 2.547 1 92.88 86 PHE A C 1
ATOM 678 O O . PHE A 1 86 ? -1.323 -8.844 2.02 1 92.88 86 PHE A O 1
ATOM 685 N N . HIS A 1 87 ? 0.804 -8.07 2.535 1 94.56 87 HIS A N 1
ATOM 686 C CA . HIS A 1 87 ? 0.497 -6.723 2.068 1 94.56 87 HIS A CA 1
ATOM 687 C C . HIS A 1 87 ? 1.655 -6.141 1.267 1 94.56 87 HIS A C 1
ATOM 689 O O . HIS A 1 87 ? 1.827 -4.918 1.211 1 94.56 87 HIS A O 1
ATOM 695 N N . PRO A 1 88 ? 2.537 -6.906 0.622 1 94 88 PRO A N 1
ATOM 696 C CA . PRO A 1 88 ? 3.609 -6.379 -0.226 1 94 88 PRO A CA 1
ATOM 697 C C . PRO A 1 88 ? 3.102 -5.879 -1.576 1 94 88 PRO A C 1
ATOM 699 O O . PRO A 1 88 ? 2.055 -6.328 -2.051 1 94 88 PRO A O 1
ATOM 702 N N . LYS A 1 89 ? 3.781 -4.91 -2.197 1 95.31 89 LYS A N 1
ATOM 703 C CA . LYS A 1 89 ? 3.592 -4.457 -3.572 1 95.31 89 LYS A CA 1
ATOM 704 C C . LYS A 1 89 ? 4.926 -4.32 -4.297 1 95.31 89 LYS A C 1
ATOM 706 O O . LYS A 1 89 ? 5.609 -3.303 -4.164 1 95.31 89 LYS A O 1
ATOM 711 N N . PHE A 1 90 ? 5.32 -5.285 -5.059 1 93.94 90 PHE A N 1
ATOM 712 C CA . PHE A 1 90 ? 6.512 -5.086 -5.875 1 93.94 90 PHE A CA 1
ATOM 713 C C . PHE A 1 90 ? 6.5 -6.012 -7.086 1 93.94 90 PHE A C 1
ATOM 715 O O . PHE A 1 90 ? 5.805 -7.031 -7.086 1 93.94 90 PHE A O 1
ATOM 722 N N . TYR A 1 91 ? 7.148 -5.66 -8.109 1 95.75 91 TYR A N 1
ATOM 723 C CA . TYR A 1 91 ? 7.23 -6.266 -9.438 1 95.75 91 TYR A CA 1
ATOM 724 C C . TYR A 1 91 ? 8.688 -6.469 -9.852 1 95.75 91 TYR A C 1
ATOM 726 O O . TYR A 1 91 ? 9.484 -5.531 -9.805 1 95.75 91 TYR A O 1
ATOM 734 N N . ILE A 1 92 ? 9.016 -7.633 -10.203 1 93.88 92 ILE A N 1
ATOM 735 C CA . ILE A 1 92 ? 10.367 -7.93 -10.664 1 93.88 92 ILE A CA 1
ATOM 736 C C . ILE A 1 92 ? 10.352 -8.242 -12.156 1 93.88 92 ILE A C 1
ATOM 738 O O . ILE A 1 92 ? 9.609 -9.117 -12.602 1 93.88 92 ILE A O 1
ATOM 742 N N . PHE A 1 93 ? 11.078 -7.555 -12.891 1 94 93 PHE A N 1
ATOM 743 C CA . PHE A 1 93 ? 11.164 -7.727 -14.336 1 94 93 PHE A CA 1
ATOM 744 C C . PHE A 1 93 ? 12.484 -8.391 -14.719 1 94 93 PHE A C 1
ATOM 746 O O . PHE A 1 93 ? 13.477 -7.707 -14.977 1 94 93 PHE A O 1
ATOM 753 N N . GLY A 1 94 ? 12.375 -9.734 -14.844 1 88.44 94 GLY A N 1
ATOM 754 C CA . GLY A 1 94 ? 13.578 -10.492 -15.156 1 88.44 94 GLY A CA 1
ATOM 755 C C . GLY A 1 94 ? 14.688 -10.305 -14.133 1 88.44 94 GLY A C 1
ATOM 756 O O . GLY A 1 94 ? 14.453 -10.445 -12.93 1 88.44 94 GLY A O 1
ATOM 757 N N . ASP A 1 95 ? 15.875 -10.203 -14.594 1 84 95 ASP A N 1
ATOM 758 C CA . ASP A 1 95 ? 17.031 -9.922 -13.75 1 84 95 ASP A CA 1
ATOM 759 C C . ASP A 1 95 ? 17.547 -8.508 -13.977 1 84 95 ASP A C 1
ATOM 761 O O . ASP A 1 95 ? 18.766 -8.281 -14.008 1 84 95 ASP A O 1
ATOM 765 N N . LYS A 1 96 ? 16.562 -7.621 -14.148 1 88.38 96 LYS A N 1
ATOM 766 C CA . LYS A 1 96 ? 17 -6.297 -14.578 1 88.38 96 LYS A CA 1
ATOM 767 C C . LYS A 1 96 ? 16.5 -5.215 -13.625 1 88.38 96 LYS A C 1
ATOM 769 O O . LYS A 1 96 ? 17.234 -4.273 -13.312 1 88.38 96 LYS A O 1
ATOM 774 N N . LYS A 1 97 ? 15.219 -5.418 -13.281 1 93.38 97 LYS A N 1
ATOM 775 C CA . LYS A 1 97 ? 14.594 -4.277 -12.617 1 93.38 97 LYS A CA 1
ATOM 776 C C . LYS A 1 97 ? 13.523 -4.734 -11.633 1 93.38 97 LYS A C 1
ATOM 778 O O . LYS A 1 97 ? 12.844 -5.738 -11.867 1 93.38 97 LYS A O 1
ATOM 783 N N . VAL A 1 98 ? 13.453 -4.02 -10.5 1 94.75 98 VAL A N 1
ATOM 784 C CA . VAL A 1 98 ? 12.359 -4.199 -9.555 1 94.75 98 VAL A CA 1
ATOM 785 C C . VAL A 1 98 ? 11.617 -2.877 -9.367 1 94.75 98 VAL A C 1
ATOM 787 O O . VAL A 1 98 ? 12.242 -1.814 -9.289 1 94.75 98 VAL A O 1
ATOM 790 N N . LEU A 1 99 ? 10.312 -2.885 -9.484 1 95.88 99 LEU A N 1
ATOM 791 C CA . LEU A 1 99 ? 9.445 -1.775 -9.094 1 95.88 99 LEU A CA 1
ATOM 792 C C . LEU A 1 99 ? 8.812 -2.033 -7.734 1 95.88 99 LEU A C 1
ATOM 794 O O . LEU A 1 99 ? 8.188 -3.076 -7.523 1 95.88 99 LEU A O 1
ATOM 798 N N . ILE A 1 100 ? 9.016 -1.173 -6.773 1 95.56 100 ILE A N 1
ATOM 799 C CA . ILE A 1 100 ? 8.523 -1.38 -5.414 1 95.56 100 ILE A CA 1
ATOM 800 C C . ILE A 1 100 ? 7.906 -0.088 -4.887 1 95.56 100 ILE A C 1
ATOM 802 O O . ILE A 1 100 ? 8.391 1.007 -5.188 1 95.56 100 ILE A O 1
ATOM 806 N N . GLY A 1 101 ? 6.816 -0.224 -4.082 1 96.44 101 GLY A N 1
ATOM 807 C CA . GLY A 1 101 ? 6.203 0.957 -3.492 1 96.44 101 GLY A CA 1
ATOM 808 C C . GLY A 1 101 ? 4.801 0.707 -2.973 1 96.44 101 GLY A C 1
ATOM 809 O O . GLY A 1 101 ? 4.547 -0.3 -2.309 1 96.44 101 GLY A O 1
ATOM 810 N N . SER A 1 102 ? 3.945 1.675 -3.279 1 96.06 102 SER A N 1
ATOM 811 C CA . SER A 1 102 ? 2.641 1.669 -2.627 1 96.06 102 SER A CA 1
ATOM 812 C C . SER A 1 102 ? 1.565 1.1 -3.547 1 96.06 102 SER A C 1
ATOM 814 O O . SER A 1 102 ? 0.449 0.818 -3.105 1 96.06 102 SER A O 1
ATOM 816 N N . ALA A 1 103 ? 1.821 0.778 -4.781 1 95.19 103 ALA A N 1
ATOM 817 C CA . ALA A 1 103 ? 0.767 0.487 -5.75 1 95.19 103 ALA A CA 1
ATOM 818 C C . ALA A 1 103 ? 0.523 -1.016 -5.859 1 95.19 103 ALA A C 1
ATOM 820 O O . ALA A 1 103 ? 1.427 -1.772 -6.219 1 95.19 103 ALA A O 1
ATOM 821 N N . ASN A 1 104 ? -0.721 -1.442 -5.578 1 95.38 104 ASN A N 1
ATOM 822 C CA . ASN A 1 104 ? -1.198 -2.781 -5.91 1 95.38 104 ASN A CA 1
ATOM 823 C C . ASN A 1 104 ? -1.5 -2.914 -7.402 1 95.38 104 ASN A C 1
ATOM 825 O O . ASN A 1 104 ? -1.51 -1.92 -8.125 1 95.38 104 ASN A O 1
ATOM 829 N N . LEU A 1 105 ? -1.692 -4.152 -7.82 1 95.56 105 LEU A N 1
ATOM 830 C CA . LEU A 1 105 ? -2.141 -4.375 -9.188 1 95.56 105 LEU A CA 1
ATOM 831 C C . 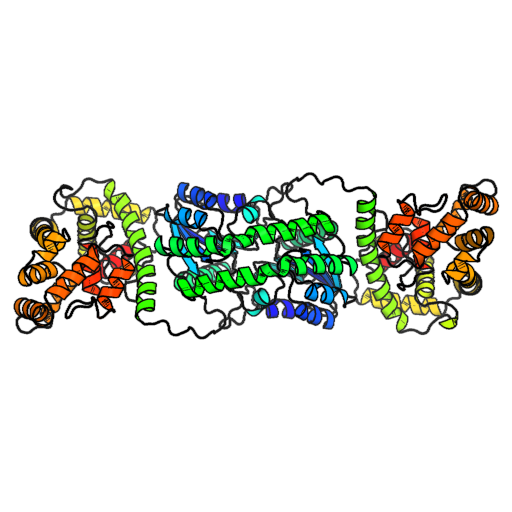LEU A 1 105 ? -3.652 -4.211 -9.305 1 95.56 105 LEU A C 1
ATOM 833 O O . LEU A 1 105 ? -4.363 -5.18 -9.586 1 95.56 105 LEU A O 1
ATOM 837 N N . THR A 1 106 ? -4.137 -3.021 -9.062 1 93.94 106 THR A N 1
ATOM 838 C CA . THR A 1 106 ? -5.535 -2.625 -9.172 1 93.94 106 THR A CA 1
ATOM 839 C C . THR A 1 106 ? -5.699 -1.494 -10.18 1 93.94 106 THR A C 1
ATOM 841 O O . THR A 1 106 ? -4.738 -0.785 -10.492 1 93.94 106 THR A O 1
ATOM 844 N N . GLN A 1 107 ? -6.855 -1.351 -10.672 1 89.94 107 GLN A N 1
ATOM 845 C CA . GLN A 1 107 ? -7.113 -0.311 -11.656 1 89.94 107 GLN A CA 1
ATOM 846 C C . GLN A 1 107 ? -6.816 1.075 -11.094 1 89.94 107 GLN A C 1
ATOM 848 O O . GLN A 1 107 ? -6.156 1.888 -11.742 1 89.94 107 GLN A O 1
ATOM 853 N N . SER A 1 108 ? -7.266 1.352 -9.938 1 89.81 108 SER A N 1
ATOM 854 C CA . SER A 1 108 ? -7.082 2.664 -9.328 1 89.81 108 SER A CA 1
ATOM 855 C C . SER A 1 108 ? -5.609 2.941 -9.039 1 89.81 108 SER A C 1
ATOM 857 O O . SER A 1 108 ? -5.125 4.051 -9.266 1 89.81 108 SER A O 1
ATOM 859 N N . ALA A 1 109 ? -4.855 1.976 -8.586 1 92.56 109 ALA A N 1
ATOM 860 C CA . ALA A 1 109 ? -3.443 2.154 -8.258 1 92.56 109 ALA A CA 1
ATOM 861 C C . ALA A 1 109 ? -2.615 2.424 -9.516 1 92.56 109 ALA A C 1
ATOM 863 O O . ALA A 1 109 ? -1.662 3.203 -9.477 1 92.56 109 ALA A O 1
ATOM 864 N N . LEU A 1 110 ? -3.014 1.795 -10.609 1 90.81 110 LEU A N 1
ATOM 865 C CA . LEU A 1 110 ? -2.215 1.882 -11.828 1 90.81 110 LEU A CA 1
ATOM 866 C C . LEU A 1 110 ? -2.537 3.16 -12.594 1 90.81 110 LEU A C 1
ATOM 868 O O . LEU A 1 110 ? -1.675 3.705 -13.289 1 90.81 110 LEU A O 1
ATOM 872 N N . LEU A 1 111 ? -3.787 3.668 -12.336 1 83.38 111 LEU A N 1
ATOM 873 C CA . LEU A 1 111 ? -4.191 4.684 -13.297 1 83.38 111 LEU A CA 1
ATOM 874 C C . LEU A 1 111 ? -4.598 5.977 -12.594 1 83.38 111 LEU A C 1
ATOM 876 O O . LEU A 1 111 ? -4.531 7.055 -13.18 1 83.38 111 LEU A O 1
ATOM 880 N N . SER A 1 112 ? -5.035 5.941 -11.375 1 84.81 112 SER A N 1
ATOM 881 C CA . SER A 1 112 ? -5.699 7.141 -10.867 1 84.81 112 SER A CA 1
ATOM 882 C C . SER A 1 112 ? -5.168 7.531 -9.5 1 84.81 112 SER A C 1
ATOM 884 O O . SER A 1 112 ? -4.961 8.711 -9.219 1 84.81 112 SER A O 1
ATOM 886 N N . ASN A 1 113 ? -4.895 6.602 -8.672 1 89.5 113 ASN A N 1
ATOM 887 C CA . ASN A 1 113 ? -4.477 6.91 -7.309 1 89.5 113 ASN A CA 1
ATOM 888 C C . ASN A 1 113 ? -3.129 7.629 -7.285 1 89.5 113 ASN A C 1
ATOM 890 O O . ASN A 1 113 ? -2.316 7.461 -8.195 1 89.5 113 ASN A O 1
ATOM 894 N N . GLN A 1 114 ? -2.977 8.469 -6.367 1 89.94 114 GLN A N 1
ATOM 895 C CA . GLN A 1 114 ? -1.629 8.906 -6.02 1 89.94 114 GLN A CA 1
ATOM 896 C C . GLN A 1 114 ? -0.852 7.789 -5.324 1 89.94 114 GLN A C 1
ATOM 898 O O . GLN A 1 114 ? -1.224 7.352 -4.234 1 89.94 114 GLN A O 1
ATOM 903 N N . GLU A 1 115 ? 0.08 7.293 -5.977 1 94 115 GLU A N 1
ATOM 904 C CA . GLU A 1 115 ? 0.98 6.254 -5.488 1 94 115 GLU A CA 1
ATOM 905 C C . GLU A 1 115 ? 2.436 6.711 -5.555 1 94 115 GLU A C 1
ATOM 907 O O . GLU A 1 115 ? 2.754 7.695 -6.223 1 94 115 GLU A O 1
ATOM 912 N N . VAL A 1 116 ? 3.299 6.035 -4.863 1 94.19 116 VAL A N 1
ATOM 913 C CA . VAL A 1 116 ? 4.73 6.277 -4.984 1 94.19 116 VAL A CA 1
ATOM 914 C C . VAL A 1 116 ? 5.469 4.953 -5.168 1 94.19 116 VAL A C 1
ATOM 916 O O . VAL A 1 116 ? 5.492 4.117 -4.266 1 94.19 116 VAL A O 1
ATOM 919 N N . MET A 1 117 ? 6.023 4.762 -6.379 1 95.69 117 MET A N 1
ATOM 920 C CA . MET A 1 117 ? 6.801 3.572 -6.723 1 95.69 117 MET A CA 1
ATOM 921 C C . MET A 1 117 ? 8.211 3.953 -7.156 1 95.69 117 MET A C 1
ATOM 923 O O . MET A 1 117 ? 8.406 4.957 -7.84 1 95.69 117 MET A O 1
ATOM 927 N N . ILE A 1 118 ? 9.188 3.162 -6.785 1 94.25 118 ILE A N 1
ATOM 928 C CA . ILE A 1 118 ? 10.555 3.418 -7.215 1 94.25 118 ILE A CA 1
ATOM 929 C C . ILE A 1 118 ? 11.117 2.182 -7.91 1 94.25 118 ILE A C 1
ATOM 931 O O . ILE A 1 118 ? 10.68 1.059 -7.641 1 94.25 118 ILE A O 1
ATOM 935 N N . SER A 1 119 ? 12.094 2.412 -8.766 1 94.12 119 SER A N 1
ATOM 936 C CA . SER A 1 119 ? 12.781 1.337 -9.477 1 94.12 119 SER A CA 1
ATOM 937 C C . SER A 1 119 ? 14.141 1.044 -8.859 1 94.12 119 SER A C 1
ATOM 939 O O . SER A 1 119 ? 14.852 1.963 -8.445 1 94.12 119 SER A O 1
ATOM 941 N N . LEU A 1 120 ? 14.461 -0.167 -8.711 1 93.12 120 LEU A N 1
ATOM 942 C CA . LEU A 1 120 ? 15.797 -0.65 -8.398 1 93.12 120 LEU A CA 1
ATOM 943 C C . LEU A 1 120 ? 16.328 -1.536 -9.516 1 93.12 120 LEU A C 1
ATOM 945 O O . LEU A 1 120 ? 15.617 -2.393 -10.031 1 93.12 120 LEU A O 1
ATOM 949 N N . TYR A 1 121 ? 17.531 -1.265 -9.844 1 91.06 121 TYR A N 1
ATOM 950 C CA . TYR A 1 121 ? 18.125 -2.035 -10.93 1 91.06 121 TYR A CA 1
ATOM 951 C C . TYR A 1 121 ? 19.016 -3.143 -10.383 1 91.06 121 TYR A C 1
ATOM 953 O O . TYR A 1 121 ? 19.234 -3.23 -9.172 1 91.06 121 TYR A O 1
ATOM 961 N N . SER A 1 122 ? 19.484 -4 -11.297 1 86.44 122 SER A N 1
ATOM 962 C CA . SER A 1 122 ? 20.172 -5.234 -10.922 1 86.44 122 SER A CA 1
ATOM 963 C C . SER A 1 122 ? 21.453 -4.941 -10.141 1 86.44 122 SER A C 1
ATOM 965 O O . SER A 1 122 ? 21.938 -5.789 -9.391 1 86.44 122 SER A O 1
ATOM 967 N N . ASP A 1 123 ? 22.016 -3.729 -10.242 1 87.31 123 ASP A N 1
ATOM 968 C CA . ASP A 1 123 ? 23.25 -3.396 -9.547 1 87.31 123 ASP A CA 1
ATOM 969 C C . ASP A 1 123 ? 22.969 -2.902 -8.133 1 87.31 123 ASP A C 1
ATOM 971 O O . ASP A 1 123 ? 23.891 -2.754 -7.324 1 87.31 123 ASP A O 1
ATOM 975 N N . ASP A 1 124 ? 21.688 -2.674 -7.836 1 90.25 124 ASP A N 1
ATOM 976 C CA . ASP A 1 124 ? 21.328 -2.338 -6.461 1 90.25 124 ASP A CA 1
ATOM 977 C C . ASP A 1 124 ? 21.578 -3.52 -5.523 1 90.25 124 ASP A C 1
ATOM 979 O O . ASP A 1 124 ? 21.266 -4.664 -5.863 1 90.25 124 ASP A O 1
ATOM 983 N N . HIS A 1 125 ? 22.125 -3.271 -4.344 1 87.69 125 HIS A N 1
ATOM 984 C CA . HIS A 1 125 ? 22.547 -4.328 -3.426 1 87.69 125 HIS A CA 1
ATOM 985 C C . HIS A 1 125 ? 21.344 -5.051 -2.84 1 87.69 125 HIS A C 1
ATOM 987 O O . HIS A 1 125 ? 21.469 -6.168 -2.326 1 87.69 125 HIS A O 1
ATOM 993 N N . ARG A 1 126 ? 20.188 -4.512 -2.984 1 91.88 126 ARG A N 1
ATOM 994 C CA . ARG A 1 126 ? 18.969 -5.117 -2.441 1 91.88 126 ARG A CA 1
ATOM 995 C C . ARG A 1 126 ? 18.297 -6.004 -3.479 1 91.88 126 ARG A C 1
ATOM 997 O O . ARG A 1 126 ? 17.359 -6.75 -3.154 1 91.88 126 ARG A O 1
ATOM 1004 N N . PHE A 1 127 ? 18.672 -5.93 -4.641 1 88 127 PHE A N 1
ATOM 1005 C CA . PHE A 1 127 ? 17.984 -6.582 -5.754 1 88 127 PHE A CA 1
ATOM 1006 C C . PHE A 1 127 ? 17.844 -8.078 -5.504 1 88 127 PHE A C 1
ATOM 1008 O O . PHE A 1 127 ? 16.75 -8.625 -5.574 1 88 127 PHE A O 1
ATOM 1015 N N . ASP A 1 128 ? 18.891 -8.773 -5.098 1 83.25 128 ASP A N 1
ATOM 1016 C CA . ASP A 1 128 ? 18.875 -10.219 -4.887 1 83.25 128 ASP A CA 1
ATOM 1017 C C . ASP A 1 128 ? 18 -10.586 -3.686 1 83.25 128 ASP A C 1
ATOM 1019 O O . ASP A 1 128 ? 17.328 -11.617 -3.695 1 83.25 128 ASP A O 1
ATOM 1023 N N . GLU A 1 129 ? 18.062 -9.773 -2.732 1 85.25 129 GLU A N 1
ATOM 1024 C CA . GLU A 1 129 ? 17.25 -10.039 -1.551 1 85.25 129 GLU A CA 1
ATOM 1025 C C . GLU A 1 129 ? 15.758 -9.984 -1.887 1 85.25 129 GLU A C 1
ATOM 1027 O O . GLU A 1 129 ? 14.961 -10.75 -1.332 1 85.25 129 GLU A O 1
ATOM 1032 N N . LEU A 1 130 ? 15.398 -9.062 -2.715 1 89.56 130 LEU A N 1
ATOM 1033 C CA . LEU A 1 130 ? 14 -8.945 -3.131 1 89.56 130 LEU A CA 1
ATOM 1034 C C . LEU A 1 130 ? 13.586 -10.148 -3.975 1 89.56 130 LEU A C 1
ATOM 1036 O O . LEU A 1 130 ? 12.453 -10.633 -3.854 1 89.56 130 LEU A O 1
ATOM 1040 N N . LYS A 1 131 ? 14.469 -10.617 -4.762 1 86.06 131 LYS A N 1
ATOM 1041 C CA . LYS A 1 131 ? 14.195 -11.828 -5.535 1 86.06 131 LYS A CA 1
ATOM 1042 C C . LYS A 1 131 ? 13.977 -13.031 -4.621 1 86.06 131 LYS A C 1
ATOM 1044 O O . LYS A 1 131 ? 13.062 -13.828 -4.84 1 86.06 131 LYS A O 1
ATOM 1049 N N . TYR A 1 132 ? 14.789 -13.07 -3.637 1 83.19 132 TYR A N 1
ATOM 1050 C CA . TYR A 1 132 ? 14.656 -14.164 -2.68 1 83.19 132 TYR A CA 1
ATOM 1051 C C . TYR A 1 132 ? 13.352 -14.055 -1.896 1 83.19 132 TYR A C 1
ATOM 1053 O O . TYR A 1 132 ? 12.711 -15.062 -1.596 1 83.19 132 TYR A O 1
ATOM 1061 N N . LEU A 1 133 ? 13.078 -12.883 -1.558 1 87.62 133 LEU A N 1
ATOM 1062 C CA . LEU A 1 133 ? 11.828 -12.664 -0.836 1 87.62 133 LEU A CA 1
ATOM 1063 C C . LEU A 1 133 ? 10.633 -13.164 -1.643 1 87.62 133 LEU A C 1
ATOM 1065 O O . LEU A 1 133 ? 9.734 -13.805 -1.096 1 87.62 133 LEU A O 1
ATOM 1069 N N . PHE A 1 134 ? 10.633 -12.867 -2.889 1 91.81 134 PHE A N 1
ATOM 1070 C CA . PHE A 1 134 ? 9.555 -13.375 -3.721 1 91.81 134 PHE A CA 1
ATOM 1071 C C . PHE A 1 134 ? 9.539 -14.898 -3.725 1 91.81 134 PHE A C 1
ATOM 1073 O O . PHE A 1 134 ? 8.477 -15.516 -3.65 1 91.81 134 PHE A O 1
ATOM 1080 N N . SER A 1 135 ? 10.711 -15.406 -3.932 1 83 135 SER A N 1
ATOM 1081 C CA . SER A 1 135 ? 10.805 -16.859 -3.941 1 83 135 SER A CA 1
ATOM 1082 C C . SER A 1 135 ? 10.219 -17.469 -2.672 1 83 135 SER A C 1
ATOM 1084 O O . SER A 1 135 ? 9.562 -18.5 -2.719 1 83 135 SER A O 1
ATOM 1086 N N . ASP A 1 136 ? 10.445 -16.828 -1.564 1 83.56 136 ASP A N 1
ATOM 1087 C CA . ASP A 1 136 ? 9.883 -17.281 -0.298 1 83.56 136 ASP A CA 1
ATOM 1088 C C . ASP A 1 136 ? 8.352 -17.219 -0.321 1 83.56 136 ASP A C 1
ATOM 1090 O O . ASP A 1 136 ? 7.68 -18.156 0.109 1 83.56 136 ASP A O 1
ATOM 1094 N N . TYR A 1 137 ? 7.84 -16.047 -0.79 1 88.25 137 TYR A N 1
ATOM 1095 C CA . TYR A 1 137 ? 6.391 -15.922 -0.918 1 88.25 137 TYR A CA 1
ATOM 1096 C C . TYR A 1 137 ? 5.824 -17.016 -1.814 1 88.25 137 TYR A C 1
ATOM 1098 O O . TYR A 1 137 ? 4.809 -17.625 -1.484 1 88.25 137 TYR A O 1
ATOM 1106 N N . TRP A 1 138 ? 6.496 -17.203 -2.943 1 85.44 138 TRP A N 1
ATOM 1107 C CA . TRP A 1 138 ? 6.047 -18.156 -3.953 1 85.44 138 TRP A CA 1
ATOM 1108 C C . TRP A 1 138 ? 5.996 -19.562 -3.383 1 85.44 138 TRP A C 1
ATOM 1110 O O . TRP A 1 138 ? 5.047 -20.312 -3.635 1 85.44 138 TRP A O 1
ATOM 1120 N N . GLU A 1 139 ? 6.977 -19.891 -2.613 1 78.75 139 GLU A N 1
ATOM 1121 C CA . GLU A 1 139 ? 7.078 -21.234 -2.041 1 78.75 139 GLU A CA 1
ATOM 1122 C C . GLU A 1 139 ? 5.996 -21.469 -0.989 1 78.75 139 GLU A C 1
ATOM 1124 O O . GLU A 1 139 ? 5.5 -22.594 -0.843 1 78.75 139 GLU A O 1
ATOM 1129 N N . GLU A 1 140 ? 5.633 -20.469 -0.272 1 81.25 140 GLU A N 1
ATOM 1130 C CA . GLU A 1 140 ? 4.703 -20.625 0.842 1 81.25 140 GLU A CA 1
ATOM 1131 C C . GLU A 1 140 ? 3.26 -20.438 0.385 1 81.25 140 GLU A C 1
ATOM 1133 O O . GLU A 1 140 ? 2.328 -20.938 1.028 1 81.25 140 GLU A O 1
ATOM 1138 N N . ALA A 1 141 ? 3.051 -19.766 -0.711 1 87.88 141 ALA A N 1
ATOM 1139 C CA . ALA A 1 141 ? 1.707 -19.469 -1.205 1 87.88 141 ALA A CA 1
ATOM 1140 C C . ALA A 1 141 ? 1.068 -20.719 -1.815 1 87.88 141 ALA A C 1
ATOM 1142 O O . ALA A 1 141 ? 1.771 -21.625 -2.27 1 87.88 141 ALA A O 1
ATOM 1143 N N . SER A 1 142 ? -0.231 -20.75 -1.818 1 85.12 142 SER A N 1
ATOM 1144 C CA . SER A 1 142 ? -0.979 -21.875 -2.395 1 85.12 142 SER A CA 1
ATOM 1145 C C . SER A 1 142 ? -1.351 -21.594 -3.848 1 85.12 142 SER A C 1
ATOM 1147 O O . SER A 1 142 ? -1.5 -20.438 -4.246 1 85.12 142 SER A O 1
ATOM 1149 N N . VAL A 1 143 ? -1.533 -22.672 -4.625 1 86 143 VAL A N 1
ATOM 1150 C CA . VAL A 1 143 ? -1.832 -22.547 -6.051 1 86 143 VAL A CA 1
ATOM 1151 C C . VAL A 1 143 ? -3.281 -22.109 -6.238 1 86 143 VAL A C 1
ATOM 1153 O O . VAL A 1 143 ? -4.188 -22.625 -5.578 1 86 143 VAL A O 1
ATOM 1156 N N . LEU A 1 144 ? -3.445 -21.125 -7.023 1 89 144 LEU A N 1
ATOM 1157 C CA . LEU A 1 144 ? -4.781 -20.656 -7.371 1 89 144 LEU A CA 1
ATOM 1158 C C . LEU A 1 144 ? -5.426 -21.578 -8.406 1 89 144 LEU A C 1
ATOM 1160 O O . LEU A 1 144 ? -4.855 -21.812 -9.477 1 89 144 LEU A O 1
ATOM 1164 N N . THR A 1 145 ? -6.578 -22.141 -8.125 1 83.56 145 THR A N 1
ATOM 1165 C CA . THR A 1 145 ? -7.305 -23.016 -9.039 1 83.56 145 THR A CA 1
ATOM 1166 C C . THR A 1 145 ? -8.695 -22.453 -9.336 1 83.56 145 THR A C 1
ATOM 1168 O O . THR A 1 145 ? -9.141 -21.516 -8.68 1 83.56 145 THR A O 1
ATOM 1171 N N . LYS A 1 146 ? -9.352 -23.016 -10.312 1 83.12 146 LYS A N 1
ATOM 1172 C CA . LYS A 1 146 ? -10.711 -22.609 -10.648 1 83.12 146 LYS A CA 1
ATOM 1173 C C . LYS A 1 146 ? -11.664 -22.859 -9.477 1 83.12 146 LYS A C 1
ATOM 1175 O O . LYS A 1 146 ? -12.578 -22.062 -9.242 1 83.12 146 LYS A O 1
ATOM 1180 N N . GLU A 1 147 ? -11.453 -23.938 -8.781 1 80.56 147 GLU A N 1
ATOM 1181 C CA . GLU A 1 147 ? -12.289 -24.281 -7.637 1 80.56 147 GLU A CA 1
ATOM 1182 C C . GLU A 1 147 ? -12.117 -23.266 -6.516 1 80.56 147 GLU A C 1
ATOM 1184 O O . GLU A 1 147 ? -13.102 -22.859 -5.879 1 80.56 147 GLU A O 1
ATOM 1189 N N . VAL A 1 148 ? -10.898 -22.891 -6.254 1 85.69 148 VAL A N 1
ATOM 1190 C CA . VAL A 1 148 ? -10.609 -21.891 -5.23 1 85.69 148 VAL A CA 1
ATOM 1191 C C . VAL A 1 148 ? -11.312 -20.578 -5.578 1 85.69 148 VAL A C 1
ATOM 1193 O O . VAL A 1 148 ? -11.891 -19.922 -4.711 1 85.69 148 VAL A O 1
ATOM 1196 N N . ILE A 1 149 ? -11.227 -20.172 -6.852 1 91.44 149 ILE A N 1
ATOM 1197 C CA . ILE A 1 149 ? -11.852 -18.922 -7.297 1 91.44 149 ILE A CA 1
ATOM 1198 C C . ILE A 1 149 ? -13.359 -19 -7.109 1 91.44 149 ILE A C 1
ATOM 1200 O O . ILE A 1 149 ? -14 -18.031 -6.699 1 91.44 149 ILE A O 1
ATOM 1204 N N . LYS A 1 150 ? -13.914 -20.156 -7.445 1 88.06 150 LYS A N 1
ATOM 1205 C CA . LYS A 1 150 ? -15.344 -20.359 -7.277 1 88.06 150 LYS A CA 1
ATOM 1206 C C . LYS A 1 150 ? -15.758 -20.188 -5.816 1 88.06 150 LYS A C 1
ATOM 1208 O O . LYS A 1 150 ? -16.734 -19.484 -5.52 1 88.06 150 LYS A O 1
ATOM 1213 N N . ASP A 1 151 ? -15.031 -20.844 -4.93 1 88.25 151 ASP A N 1
ATOM 1214 C CA . ASP A 1 151 ? -15.305 -20.719 -3.504 1 88.25 151 ASP A CA 1
ATOM 1215 C C . ASP A 1 151 ? -15.164 -19.281 -3.039 1 88.25 151 ASP A C 1
ATOM 1217 O O . ASP A 1 151 ? -16 -18.781 -2.287 1 88.25 151 ASP A O 1
ATOM 1221 N N . TYR A 1 152 ? -14.102 -18.641 -3.443 1 91.62 152 TYR A N 1
ATOM 1222 C CA . TYR A 1 152 ? -13.867 -17.25 -3.072 1 91.62 152 TYR A CA 1
ATOM 1223 C C . TYR A 1 152 ? -14.977 -16.344 -3.6 1 91.62 152 TYR A C 1
ATOM 1225 O O . TYR A 1 152 ? -15.438 -15.445 -2.898 1 91.62 152 TYR A O 1
ATOM 1233 N N . ARG A 1 153 ? -15.367 -16.547 -4.824 1 90.88 153 ARG A N 1
ATOM 1234 C CA . ARG A 1 153 ? -16.453 -15.766 -5.426 1 90.88 153 ARG A CA 1
ATOM 1235 C C . ARG A 1 153 ? -17.719 -15.883 -4.605 1 90.88 153 ARG A C 1
ATOM 1237 O O . ARG A 1 153 ? -18.422 -14.891 -4.387 1 90.88 153 ARG A O 1
ATOM 1244 N N . ASN A 1 154 ? -18.047 -17.062 -4.195 1 88.81 154 ASN A N 1
ATOM 1245 C CA . ASN A 1 154 ? -19.234 -17.297 -3.379 1 88.81 154 ASN A CA 1
ATOM 1246 C C . ASN A 1 154 ? -19.172 -16.5 -2.076 1 88.81 154 ASN A C 1
ATOM 1248 O O . ASN A 1 154 ? -20.172 -15.898 -1.666 1 88.81 154 ASN A O 1
ATOM 1252 N N . ILE A 1 155 ? -18.031 -16.547 -1.46 1 88.19 155 ILE A N 1
ATOM 1253 C CA . ILE A 1 155 ? -17.844 -15.805 -0.218 1 88.19 155 ILE A CA 1
ATOM 1254 C C . ILE A 1 155 ? -17.953 -14.305 -0.489 1 88.19 155 ILE A C 1
ATOM 1256 O O . ILE A 1 155 ? -18.641 -13.578 0.238 1 88.19 155 ILE A O 1
ATOM 1260 N N . TYR A 1 156 ? -17.25 -13.875 -1.511 1 87.31 156 TYR A N 1
ATOM 1261 C CA . TYR A 1 156 ? -17.203 -12.469 -1.905 1 87.31 156 TYR A CA 1
ATOM 1262 C C . TYR A 1 156 ? -18.609 -11.93 -2.17 1 87.31 156 TYR A C 1
ATOM 1264 O O . TYR A 1 156 ? -18.938 -10.82 -1.747 1 87.31 156 TYR A O 1
ATOM 1272 N N . ASN A 1 157 ? -19.422 -12.656 -2.869 1 83.88 157 ASN A N 1
ATOM 1273 C CA . ASN A 1 157 ? -20.781 -12.266 -3.215 1 83.88 157 ASN A CA 1
ATOM 1274 C C . ASN A 1 157 ? -21.688 -12.234 -1.986 1 83.88 157 ASN A C 1
ATOM 1276 O O . ASN A 1 157 ? -22.625 -11.422 -1.915 1 83.88 157 ASN A O 1
ATOM 1280 N N . LYS A 1 158 ? -21.453 -13.117 -1.116 1 79.56 158 LYS A N 1
ATOM 1281 C CA . LYS A 1 158 ? -22.281 -13.188 0.092 1 79.56 158 LYS A CA 1
ATOM 1282 C C . LYS A 1 158 ? -22.062 -11.953 0.968 1 79.56 158 LYS A C 1
ATOM 1284 O O . LYS A 1 158 ? -23 -11.484 1.621 1 79.56 158 LYS A O 1
ATOM 1289 N N . VAL A 1 159 ? -20.844 -11.477 0.966 1 73.06 159 VAL A N 1
ATOM 1290 C CA . VAL A 1 159 ? -20.547 -10.336 1.827 1 73.06 159 VAL A CA 1
ATOM 1291 C C . VAL A 1 159 ? -20.766 -9.031 1.059 1 73.06 159 VAL A C 1
ATOM 1293 O O . VAL A 1 159 ? -21.016 -7.984 1.658 1 73.06 159 VAL A O 1
ATOM 1296 N N . GLY A 1 160 ? -20.875 -9.016 -0.281 1 62.47 160 GLY A N 1
ATOM 1297 C CA . GLY A 1 160 ? -20.906 -8.055 -1.378 1 62.47 160 GLY A CA 1
ATOM 1298 C C . GLY A 1 160 ? -21.328 -6.664 -0.945 1 62.47 160 GLY A C 1
ATOM 1299 O O . GLY A 1 160 ? -21.219 -5.707 -1.713 1 62.47 160 GLY A O 1
ATOM 1300 N N . LYS A 1 161 ? -21.578 -6.398 0.278 1 77.88 161 LYS A N 1
ATOM 1301 C CA . LYS A 1 161 ? -22 -5.074 0.717 1 77.88 161 LYS A CA 1
ATOM 1302 C C . LYS A 1 161 ? -20.812 -4.23 1.165 1 77.88 161 LYS A C 1
ATOM 1304 O O . LYS A 1 161 ? -20.938 -3.021 1.365 1 77.88 161 LYS A O 1
ATOM 1309 N N . ILE A 1 162 ? -19.656 -4.84 1.066 1 81.31 162 ILE A N 1
ATOM 1310 C CA . ILE A 1 162 ? -18.516 -4.145 1.65 1 81.31 162 ILE A CA 1
ATOM 1311 C C . ILE A 1 162 ? -18.141 -2.957 0.77 1 81.31 162 ILE A C 1
ATOM 1313 O O . ILE A 1 162 ? -17.969 -1.839 1.262 1 81.31 162 ILE A O 1
ATOM 1317 N N . GLU A 1 163 ? -18.031 -3.189 -0.517 1 80.19 163 GLU A N 1
ATOM 1318 C CA . GLU A 1 163 ? -17.641 -2.127 -1.439 1 80.19 163 GLU A CA 1
ATOM 1319 C C . GLU A 1 163 ? -18.609 -0.953 -1.37 1 80.19 163 GLU A C 1
ATOM 1321 O O . GLU A 1 163 ? -18.188 0.207 -1.385 1 80.19 163 GLU A O 1
ATOM 1326 N N . SER A 1 164 ? -19.875 -1.314 -1.319 1 81.19 164 SER A N 1
ATOM 1327 C CA . SER A 1 164 ? -20.906 -0.28 -1.255 1 81.19 164 SER A CA 1
ATOM 1328 C C . SER A 1 164 ? -20.797 0.521 0.04 1 81.19 164 SER A C 1
ATOM 1330 O O . SER A 1 164 ? -21.016 1.735 0.043 1 81.19 164 SER A O 1
ATOM 1332 N N . LEU A 1 165 ? -20.516 -0.15 1.079 1 80.69 165 LEU A N 1
ATOM 1333 C CA . LEU A 1 165 ? -20.406 0.527 2.367 1 80.69 165 LEU A CA 1
ATOM 1334 C C . LEU A 1 165 ? -19.172 1.43 2.4 1 80.69 165 LEU A C 1
ATOM 1336 O O . LEU A 1 165 ? -19.219 2.527 2.959 1 80.69 165 LEU A O 1
ATOM 1340 N N . VAL A 1 166 ? -18.078 0.947 1.86 1 83.25 166 VAL A N 1
ATOM 1341 C CA . VAL A 1 166 ? -16.859 1.758 1.795 1 83.25 166 VAL A CA 1
ATOM 1342 C C . VAL A 1 166 ? -17.125 2.996 0.938 1 83.25 166 VAL A C 1
ATOM 1344 O O . VAL A 1 166 ? -16.734 4.109 1.315 1 83.25 166 VAL A O 1
ATOM 1347 N N . LYS A 1 167 ? -17.734 2.781 -0.183 1 82.69 167 LYS A N 1
ATOM 1348 C CA . LYS A 1 167 ? -18.062 3.902 -1.058 1 82.69 167 LYS A CA 1
ATOM 1349 C C . LYS A 1 167 ? -18.984 4.891 -0.357 1 82.69 167 LYS A C 1
ATOM 1351 O O . LYS A 1 167 ? -18.859 6.105 -0.53 1 82.69 167 LYS A O 1
ATOM 1356 N N . LYS A 1 168 ? -19.953 4.371 0.354 1 82.69 168 LYS A N 1
ATOM 1357 C CA . LYS A 1 168 ? -20.859 5.223 1.105 1 82.69 168 LYS A CA 1
ATOM 1358 C C . LYS A 1 168 ? -20.109 6.066 2.131 1 82.69 168 LYS A C 1
ATOM 1360 O O . LYS A 1 168 ? -20.391 7.258 2.289 1 82.69 168 LYS A O 1
ATOM 1365 N N . LEU A 1 169 ? -19.25 5.473 2.836 1 84.06 169 LEU A N 1
ATOM 1366 C CA . LEU A 1 169 ? -18.453 6.207 3.805 1 84.06 169 LEU A CA 1
ATOM 1367 C C . LEU A 1 169 ? -17.656 7.312 3.123 1 84.06 169 LEU A C 1
ATOM 1369 O O . LEU A 1 169 ? -17.641 8.453 3.588 1 84.06 169 LEU A O 1
ATOM 1373 N N . ASP A 1 170 ? -16.969 6.996 2.059 1 85.5 170 ASP A N 1
ATOM 1374 C CA . ASP A 1 170 ? -16.156 7.969 1.329 1 85.5 170 ASP A CA 1
ATOM 1375 C C . ASP A 1 170 ? -17.016 9.141 0.84 1 85.5 170 ASP A C 1
ATOM 1377 O O . ASP A 1 170 ? -16.594 10.297 0.931 1 85.5 170 ASP A O 1
ATOM 1381 N N . ASN A 1 171 ? -18.141 8.789 0.346 1 85.81 171 ASN A N 1
ATOM 1382 C CA . ASN A 1 171 ? -19.047 9.828 -0.128 1 85.81 171 ASN A CA 1
ATOM 1383 C C . ASN A 1 171 ? -19.516 10.734 1.012 1 85.81 171 ASN A C 1
ATOM 1385 O O . ASN A 1 171 ? -19.625 11.953 0.838 1 85.81 171 ASN A O 1
ATOM 1389 N N . CYS A 1 172 ? -19.844 10.156 2.127 1 82.31 172 CYS A N 1
ATOM 1390 C CA . CYS A 1 172 ? -20.25 10.938 3.285 1 82.31 172 CYS A CA 1
ATOM 1391 C C . CYS A 1 172 ? -19.141 11.867 3.738 1 82.31 172 CYS A C 1
ATOM 1393 O O . CYS A 1 172 ? -19.391 13.016 4.129 1 82.31 172 CYS A O 1
ATOM 1395 N N . VAL A 1 173 ? -17.922 11.383 3.693 1 82.06 173 VAL A N 1
ATOM 1396 C CA . VAL A 1 173 ? -16.766 12.188 4.082 1 82.06 173 VAL A CA 1
ATOM 1397 C C . VAL A 1 173 ? -16.609 13.367 3.131 1 82.06 173 VAL A C 1
ATOM 1399 O O . VAL A 1 173 ? -16.453 14.508 3.57 1 82.06 173 VAL A O 1
ATOM 1402 N N . ILE A 1 174 ? -16.656 13.117 1.849 1 80.94 174 ILE A N 1
ATOM 1403 C CA . ILE A 1 174 ? -16.484 14.156 0.838 1 80.94 174 ILE A CA 1
ATOM 1404 C C . ILE A 1 174 ? -17.609 15.18 0.952 1 80.94 174 ILE A C 1
ATOM 1406 O O . ILE A 1 174 ? -17.375 16.391 0.86 1 80.94 174 ILE A O 1
ATOM 1410 N N . ASN A 1 175 ? -18.812 14.68 1.168 1 82.38 175 ASN A N 1
ATOM 1411 C CA . ASN A 1 175 ? -19.969 15.562 1.265 1 82.38 175 ASN A CA 1
ATOM 1412 C C . ASN A 1 175 ? -19.891 16.453 2.498 1 82.38 175 ASN A C 1
ATOM 1414 O O . ASN A 1 175 ? -20.328 17.609 2.461 1 82.38 175 ASN A O 1
ATOM 1418 N N . THR A 1 176 ? -19.359 15.93 3.574 1 78.81 176 THR A N 1
ATOM 1419 C CA . THR A 1 176 ? -19.344 16.641 4.844 1 78.81 176 THR A CA 1
ATOM 1420 C C . THR A 1 176 ? -18.094 17.531 4.941 1 78.81 176 THR A C 1
ATOM 1422 O O . THR A 1 176 ? -18.172 18.656 5.418 1 78.81 176 THR A O 1
ATOM 1425 N N . LEU A 1 177 ? -16.953 17.016 4.457 1 78.94 177 LEU A N 1
ATOM 1426 C CA . LEU A 1 177 ? -15.688 17.688 4.699 1 78.94 177 LEU A CA 1
ATOM 1427 C C . LEU A 1 177 ? -15.148 18.312 3.412 1 78.94 177 LEU A C 1
ATOM 1429 O O . LEU A 1 177 ? -14.141 19.031 3.438 1 78.94 177 LEU A O 1
ATOM 1433 N N . GLY A 1 178 ? -15.773 18.094 2.287 1 77.5 178 GLY A N 1
ATOM 1434 C CA . GLY A 1 178 ? -15.32 18.594 0.999 1 77.5 178 GLY A CA 1
ATOM 1435 C C . GLY A 1 178 ? -14.414 17.609 0.272 1 77.5 178 GLY A C 1
ATOM 1436 O O . GLY A 1 178 ? -13.844 16.719 0.889 1 77.5 178 GLY A O 1
ATOM 1437 N N . ASP A 1 179 ? -14.32 17.781 -0.982 1 78 179 ASP A N 1
ATOM 1438 C CA . ASP A 1 179 ? -13.438 16.969 -1.808 1 78 179 ASP A CA 1
ATOM 1439 C C . ASP A 1 179 ? -12.008 17.5 -1.775 1 78 179 ASP A C 1
ATOM 1441 O O . ASP A 1 179 ? -11.633 18.328 -2.604 1 78 179 ASP A O 1
ATOM 1445 N N . LYS A 1 180 ? -11.273 17.109 -0.812 1 79.56 180 LYS A N 1
ATOM 1446 C CA . LYS A 1 180 ? -9.852 17.438 -0.708 1 79.56 180 LYS A CA 1
ATOM 1447 C C . LYS A 1 180 ? -9.008 16.406 -1.456 1 79.56 180 LYS A C 1
ATOM 1449 O O . LYS A 1 180 ? -8.766 15.305 -0.956 1 79.56 180 LYS A O 1
ATOM 1454 N N . ASN A 1 181 ? -8.539 16.734 -2.631 1 77.44 181 ASN A N 1
ATOM 1455 C CA . ASN A 1 181 ? -7.84 15.812 -3.516 1 77.44 181 ASN A CA 1
ATOM 1456 C C . ASN A 1 181 ? -6.535 16.406 -4.035 1 77.44 181 ASN A C 1
ATOM 1458 O O . ASN A 1 181 ? -6.363 17.625 -4.039 1 77.44 181 ASN A O 1
ATOM 1462 N N . PHE A 1 182 ? -5.57 15.625 -4.281 1 77.44 182 PHE A N 1
ATOM 1463 C CA . PHE A 1 182 ? -4.324 16.016 -4.93 1 77.44 182 PHE A CA 1
ATOM 1464 C C . PHE A 1 182 ? -4.461 15.961 -6.445 1 77.44 182 PHE A C 1
ATOM 1466 O O . PHE A 1 182 ? -4.996 14.992 -6.988 1 77.44 182 PHE A O 1
ATOM 1473 N N . PRO A 1 183 ? -4.164 17.078 -7.078 1 61.38 183 PRO A N 1
ATOM 1474 C CA . PRO A 1 183 ? -4.387 17.156 -8.523 1 61.38 183 PRO A CA 1
ATOM 1475 C C . PRO A 1 183 ? -3.4 16.297 -9.32 1 61.38 183 PRO A C 1
ATOM 1477 O O . PRO A 1 183 ? -2.412 16.828 -9.844 1 61.38 183 PRO A O 1
ATOM 1480 N N . ASN A 1 184 ? -3.172 15.18 -9.047 1 56.41 184 ASN A N 1
ATOM 1481 C CA . ASN A 1 184 ? -2.234 14.391 -9.844 1 56.41 184 ASN A CA 1
ATOM 1482 C C . ASN A 1 184 ? -2.799 14.078 -11.227 1 56.41 184 ASN A C 1
ATOM 1484 O O . ASN A 1 184 ? -2.047 13.953 -12.195 1 56.41 184 ASN A O 1
ATOM 1488 N N . ILE A 1 185 ? -4.141 13.695 -11.375 1 50.12 185 ILE A N 1
ATOM 1489 C CA . ILE A 1 185 ? -4.793 13.5 -12.664 1 50.12 185 ILE A CA 1
ATOM 1490 C C . ILE A 1 185 ? -5.699 14.688 -12.977 1 50.12 185 ILE A C 1
ATOM 1492 O O . ILE A 1 185 ? -6.355 15.227 -12.078 1 50.12 185 ILE A O 1
ATOM 1496 N N . GLY A 1 186 ? -5.148 15.633 -13.711 1 41.62 186 GLY A N 1
ATOM 1497 C CA . GLY A 1 186 ? -5.863 16.828 -14.102 1 41.62 186 GLY A CA 1
ATOM 1498 C C . GLY A 1 186 ? -7.363 16.734 -13.891 1 41.62 186 GLY A C 1
ATOM 1499 O O . GLY A 1 186 ? -8.117 16.516 -14.844 1 41.62 186 GLY A O 1
ATOM 1500 N N . ARG A 1 187 ? -7.684 16.281 -12.852 1 39.06 187 ARG A N 1
ATOM 1501 C CA . ARG A 1 187 ? -9.109 16.547 -12.672 1 39.06 187 ARG A CA 1
ATOM 1502 C C . ARG A 1 187 ? -9.352 18 -12.281 1 39.06 187 ARG A C 1
ATOM 1504 O O . ARG A 1 187 ? -8.492 18.625 -11.656 1 39.06 187 ARG A O 1
ATOM 1511 N N . GLY A 1 188 ? -10.188 18.578 -13.016 1 35.28 188 GLY A N 1
ATOM 1512 C CA . GLY A 1 188 ? -10.641 19.938 -12.758 1 35.28 188 GLY A CA 1
ATOM 1513 C C . GLY A 1 188 ? -10.898 20.203 -11.281 1 35.28 188 GLY A C 1
ATOM 1514 O O . GLY A 1 188 ? -11.547 19.406 -10.602 1 35.28 188 GLY A O 1
ATOM 1515 N N . LYS A 1 189 ? -10.055 20.844 -10.805 1 38.25 189 LYS A N 1
ATOM 1516 C CA . LYS A 1 189 ? -10.398 21.297 -9.461 1 38.25 189 LYS A CA 1
ATOM 1517 C C . LYS A 1 189 ? -11.789 21.922 -9.422 1 38.25 189 LYS A C 1
ATOM 1519 O O . LYS A 1 189 ? -12.086 22.812 -10.211 1 38.25 189 LYS A O 1
ATOM 1524 N N . LYS A 1 190 ? -12.719 21.281 -9 1 42.69 190 LYS A N 1
ATOM 1525 C CA . LYS A 1 190 ? -13.938 22.047 -8.766 1 42.69 190 LYS A CA 1
ATOM 1526 C C . LYS A 1 190 ? -13.617 23.375 -8.078 1 42.69 190 LYS A C 1
ATOM 1528 O O . LYS A 1 190 ? -12.82 23.422 -7.137 1 42.69 190 LYS A O 1
ATOM 1533 N N . LYS A 1 191 ? -14.039 24.406 -8.672 1 37.06 191 LYS A N 1
ATOM 1534 C CA . LYS A 1 191 ? -13.883 25.781 -8.219 1 37.06 191 LYS A CA 1
ATOM 1535 C C . LYS A 1 191 ? -14.367 25.953 -6.777 1 37.06 191 LYS A C 1
ATOM 1537 O O . LYS A 1 191 ? -15.547 25.734 -6.492 1 37.06 191 LYS A O 1
ATOM 1542 N N . ALA A 1 192 ? -13.398 25.672 -5.926 1 47.12 192 ALA A N 1
ATOM 1543 C CA . ALA A 1 192 ? -13.828 25.922 -4.555 1 47.12 192 ALA A CA 1
ATOM 1544 C C . ALA A 1 192 ? -14.203 27.391 -4.348 1 47.12 192 ALA A C 1
ATOM 1546 O O . ALA A 1 192 ? -13.633 28.281 -4.984 1 47.12 192 ALA A O 1
ATOM 1547 N N . ASP A 1 193 ? -15.383 27.672 -3.75 1 49.12 193 ASP A N 1
ATOM 1548 C CA . ASP A 1 193 ? -15.828 29 -3.328 1 49.12 193 ASP A CA 1
ATOM 1549 C C . ASP A 1 193 ? -14.695 29.766 -2.648 1 49.12 193 ASP A C 1
ATOM 1551 O O . ASP A 1 193 ? -13.812 29.172 -2.027 1 49.12 193 ASP A O 1
ATOM 1555 N N . LYS A 1 194 ? -14.422 31.062 -2.955 1 49.22 194 LYS A N 1
ATOM 1556 C CA . LYS A 1 194 ? -13.398 31.969 -2.439 1 49.22 194 LYS A CA 1
ATOM 1557 C C . LYS A 1 194 ? -13.234 31.797 -0.93 1 49.22 194 LYS A C 1
ATOM 1559 O O . LYS A 1 194 ? -12.109 31.812 -0.419 1 49.22 194 LYS A O 1
ATOM 1564 N N . LYS A 1 195 ? -14.344 31.594 -0.232 1 55.84 195 LYS A N 1
ATOM 1565 C CA . LYS A 1 195 ? -14.336 31.422 1.218 1 55.84 195 LYS A CA 1
ATOM 1566 C C . LYS A 1 195 ? -13.547 30.188 1.624 1 55.84 195 LYS A C 1
ATOM 1568 O O . LYS A 1 195 ? -12.734 30.234 2.551 1 55.84 195 LYS A O 1
ATOM 1573 N N . TYR A 1 196 ? -13.711 29.172 0.87 1 58.62 196 TYR A N 1
ATOM 1574 C CA . TYR A 1 196 ? -13.062 27.922 1.221 1 58.62 196 TYR A CA 1
ATOM 1575 C C . TYR A 1 196 ? -11.578 27.953 0.897 1 58.62 196 TYR A C 1
ATOM 1577 O O . TYR A 1 196 ? -10.758 27.406 1.637 1 58.62 196 TYR A O 1
ATOM 1585 N N . ILE A 1 197 ? -11.344 28.703 -0.097 1 58.69 197 ILE A N 1
ATOM 1586 C CA . ILE A 1 197 ? -9.945 28.859 -0.475 1 58.69 197 ILE A CA 1
ATOM 1587 C C . ILE A 1 197 ? -9.203 29.641 0.611 1 58.69 197 ILE A C 1
ATOM 1589 O O . ILE A 1 197 ? -8.109 29.25 1.02 1 58.69 197 ILE A O 1
ATOM 1593 N N . PHE A 1 198 ? -9.828 30.688 1.047 1 59.97 198 PHE A N 1
ATOM 1594 C CA . PHE A 1 198 ? -9.234 31.484 2.109 1 59.97 198 PHE A CA 1
ATOM 1595 C C . PHE A 1 198 ? -9.031 30.656 3.367 1 59.97 198 PHE A C 1
ATOM 1597 O O . PHE A 1 198 ? -7.953 30.672 3.965 1 59.97 198 PHE A O 1
ATOM 1604 N N . GLN A 1 199 ? -10.047 29.922 3.672 1 69.25 199 GLN A N 1
ATOM 1605 C CA . GLN A 1 199 ? -9.984 29.125 4.895 1 69.25 199 GLN A CA 1
ATOM 1606 C C . GLN A 1 199 ? -8.844 28.109 4.836 1 69.25 199 GLN A C 1
ATOM 1608 O O . GLN A 1 199 ? -8.086 27.953 5.797 1 69.25 199 GLN A O 1
ATOM 1613 N N . ASP A 1 200 ? -8.859 27.562 3.701 1 69.81 200 ASP A N 1
ATOM 1614 C CA . ASP A 1 200 ? -7.852 26.516 3.555 1 69.81 200 ASP A CA 1
ATOM 1615 C C . ASP A 1 200 ? -6.441 27.094 3.588 1 69.81 200 ASP A C 1
ATOM 1617 O O . ASP A 1 200 ? -5.574 26.594 4.305 1 69.81 200 ASP A O 1
ATOM 1621 N N . THR A 1 201 ? -6.16 28.172 2.859 1 69.44 201 THR A N 1
ATOM 1622 C CA . THR A 1 201 ? -4.852 28.812 2.787 1 69.44 201 THR A CA 1
ATOM 1623 C C . THR A 1 201 ? -4.473 29.422 4.133 1 69.44 201 THR A C 1
ATOM 1625 O O . THR A 1 201 ? -3.334 29.297 4.586 1 69.44 201 THR A O 1
ATOM 1628 N N . TYR A 1 202 ? -5.441 30.047 4.668 1 73.44 202 TYR A N 1
ATOM 1629 C CA . TYR A 1 202 ? -5.211 30.672 5.965 1 73.44 202 TYR A CA 1
ATOM 1630 C C . TYR A 1 202 ? -4.895 29.625 7.027 1 73.44 202 TYR A C 1
ATOM 1632 O O . TYR A 1 202 ? -3.99 29.812 7.844 1 73.44 202 TYR A O 1
ATOM 1640 N N . ARG A 1 203 ? -5.668 28.594 6.98 1 77.69 203 ARG A N 1
ATOM 1641 C CA . ARG A 1 203 ? -5.477 27.547 7.965 1 77.69 203 ARG A CA 1
ATOM 1642 C C . ARG A 1 203 ? -4.07 26.953 7.875 1 77.69 203 ARG A C 1
ATOM 1644 O O . ARG A 1 203 ? -3.445 26.656 8.891 1 77.69 203 ARG A O 1
ATOM 1651 N N . LYS A 1 204 ? -3.67 26.734 6.754 1 78.06 204 LYS A N 1
ATOM 1652 C CA . LYS A 1 204 ? -2.344 26.172 6.535 1 78.06 204 LYS A CA 1
ATOM 1653 C C . LYS A 1 204 ? -1.251 27.094 7.047 1 78.06 204 LYS A C 1
ATOM 1655 O O . LYS A 1 204 ? -0.388 26.688 7.824 1 78.06 204 LYS A O 1
ATOM 1660 N N . SER A 1 205 ? -1.256 28.375 6.633 1 77.38 205 SER A N 1
ATOM 1661 C CA . SER A 1 205 ? -0.263 29.359 7.055 1 77.38 205 SER A CA 1
ATOM 1662 C C . SER A 1 205 ? -0.326 29.594 8.562 1 77.38 205 SER A C 1
ATOM 1664 O O . SER A 1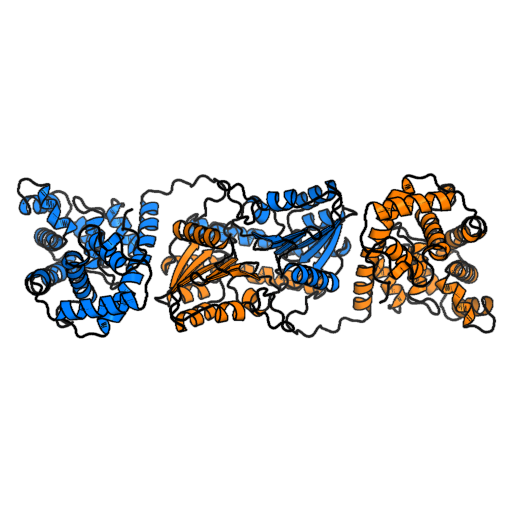 205 ? 0.708 29.75 9.211 1 77.38 205 SER A O 1
ATOM 1666 N N . TYR A 1 206 ? -1.522 29.594 9.008 1 79.5 206 TYR A N 1
ATOM 1667 C CA . TYR A 1 206 ? -1.717 29.828 10.43 1 79.5 206 TYR A CA 1
ATOM 1668 C C . TYR A 1 206 ? -1.14 28.703 11.266 1 79.5 206 TYR A C 1
ATOM 1670 O O . TYR A 1 206 ? -0.5 28.938 12.289 1 79.5 206 TYR A O 1
ATOM 1678 N N . GLN A 1 207 ? -1.364 27.516 10.836 1 78.12 207 GLN A N 1
ATOM 1679 C CA . GLN A 1 207 ? -0.838 26.344 11.539 1 78.12 207 GLN A CA 1
ATOM 1680 C C . GLN A 1 207 ? 0.682 26.406 11.648 1 78.12 207 GLN A C 1
ATOM 1682 O O . GLN A 1 207 ? 1.24 26.188 12.727 1 78.12 207 GLN A O 1
ATOM 1687 N N . GLU A 1 208 ? 1.305 26.688 10.594 1 82.5 208 GLU A N 1
ATOM 1688 C CA . GLU A 1 208 ? 2.762 26.75 10.562 1 82.5 208 GLU A CA 1
ATOM 1689 C C . GLU A 1 208 ? 3.281 27.891 11.43 1 82.5 208 GLU A C 1
ATOM 1691 O O . GLU A 1 208 ? 4.27 27.734 12.148 1 82.5 208 GLU A O 1
ATOM 1696 N N . SER A 1 209 ? 2.621 29.016 11.367 1 86.62 209 SER A N 1
ATOM 1697 C CA . SER A 1 209 ? 3.049 30.188 12.125 1 86.62 209 SER A CA 1
ATOM 1698 C C . SER A 1 209 ? 2.85 29.969 13.617 1 86.62 209 SER A C 1
ATOM 1700 O O . SER A 1 209 ? 3.682 30.391 14.422 1 86.62 209 SER A O 1
ATOM 1702 N N . VAL A 1 210 ? 1.747 29.344 13.961 1 85.94 210 VAL A N 1
ATOM 1703 C CA . VAL A 1 210 ? 1.468 29.109 15.375 1 85.94 210 VAL A CA 1
ATOM 1704 C C . VAL A 1 210 ? 2.514 28.172 15.953 1 85.94 210 VAL A C 1
ATOM 1706 O O . VAL A 1 210 ? 3.004 28.375 17.062 1 85.94 210 VAL A O 1
ATOM 1709 N N . TYR A 1 211 ? 2.85 27.172 15.281 1 84.88 211 TYR A N 1
ATOM 1710 C CA . TYR A 1 211 ? 3.896 26.266 15.734 1 84.88 211 TYR A CA 1
ATOM 1711 C C . TYR A 1 211 ? 5.207 27.016 15.961 1 84.88 211 TYR A C 1
ATOM 1713 O O . TYR A 1 211 ? 5.855 26.844 17 1 84.88 211 TYR A O 1
ATOM 1721 N N . ALA A 1 212 ? 5.613 27.781 14.953 1 88.38 212 ALA A N 1
ATOM 1722 C CA . ALA A 1 212 ? 6.852 28.547 15.055 1 88.38 212 ALA A CA 1
ATOM 1723 C C . ALA A 1 212 ? 6.84 29.453 16.281 1 88.38 212 ALA A C 1
ATOM 1725 O O . ALA A 1 212 ? 7.828 29.531 17.016 1 88.38 212 ALA A O 1
ATOM 1726 N N . PHE A 1 213 ? 5.73 30.125 16.516 1 91.94 213 PHE A N 1
ATOM 1727 C CA . PHE A 1 213 ? 5.574 31 17.672 1 91.94 213 PHE A CA 1
ATOM 1728 C C . PHE A 1 213 ? 5.742 30.219 18.969 1 91.94 213 PHE A C 1
ATOM 1730 O O . PHE A 1 213 ? 6.414 30.672 19.891 1 91.94 213 PHE A O 1
ATOM 1737 N N . ARG A 1 214 ? 5.109 29.062 19.031 1 89.56 214 ARG A N 1
ATOM 1738 C CA . ARG A 1 214 ? 5.156 28.25 20.234 1 89.56 214 ARG A CA 1
ATOM 1739 C C . ARG A 1 214 ? 6.582 27.797 20.547 1 89.56 214 ARG A C 1
ATOM 1741 O O . ARG A 1 214 ? 6.969 27.688 21.719 1 89.56 214 ARG A O 1
ATOM 1748 N N . CYS A 1 215 ? 7.332 27.5 19.531 1 89.56 215 CYS A N 1
ATOM 1749 C CA . CYS A 1 215 ? 8.734 27.156 19.719 1 89.56 215 CYS A CA 1
ATOM 1750 C C . CYS A 1 215 ? 9.492 28.297 20.406 1 89.56 215 CYS A C 1
ATOM 1752 O O . CYS A 1 215 ? 10.258 28.062 21.328 1 89.56 215 CYS A O 1
ATOM 1754 N N . ILE A 1 216 ? 9.242 29.484 19.953 1 93.19 216 ILE A N 1
ATOM 1755 C CA . ILE A 1 216 ? 9.906 30.656 20.516 1 93.19 216 ILE A CA 1
ATOM 1756 C C . ILE A 1 216 ? 9.375 30.938 21.922 1 93.19 216 ILE A C 1
ATOM 1758 O O . ILE A 1 216 ? 10.133 31.297 22.812 1 93.19 216 ILE A O 1
ATOM 1762 N N . GLU A 1 217 ? 8.062 30.797 22.062 1 93.88 217 GLU A N 1
ATOM 1763 C CA . GLU A 1 217 ? 7.434 30.969 23.375 1 93.88 217 GLU A CA 1
ATOM 1764 C C . GLU A 1 217 ? 8.055 30.062 24.422 1 93.88 217 GLU A C 1
ATOM 1766 O O . GLU A 1 217 ? 8.258 30.469 25.562 1 93.88 217 GLU A O 1
ATOM 1771 N N . LYS A 1 218 ? 8.336 28.891 24.047 1 91.44 218 LYS A N 1
ATOM 1772 C CA . LYS A 1 218 ? 8.953 27.922 24.953 1 91.44 218 LYS A CA 1
ATOM 1773 C C . LYS A 1 218 ? 10.312 28.406 25.438 1 91.44 218 LYS A C 1
ATOM 1775 O O . LYS A 1 218 ? 10.641 28.266 26.625 1 91.44 218 LYS A O 1
ATOM 1780 N N . ILE A 1 219 ? 11.086 28.969 24.578 1 94.06 219 ILE A N 1
ATOM 1781 C CA . ILE A 1 219 ? 12.391 29.516 24.953 1 94.06 219 ILE A CA 1
ATOM 1782 C C . ILE A 1 219 ? 12.203 30.766 25.812 1 94.06 219 ILE A C 1
ATOM 1784 O O . ILE A 1 219 ? 12.852 30.906 26.844 1 94.06 219 ILE A O 1
ATOM 1788 N N . TYR A 1 220 ? 11.32 31.609 25.406 1 95.94 220 TYR A N 1
ATOM 1789 C CA . TYR A 1 220 ? 11.078 32.844 26.109 1 95.94 220 TYR A CA 1
ATOM 1790 C C . TYR A 1 220 ? 10.625 32.594 27.531 1 95.94 220 TYR A C 1
ATOM 1792 O O . TYR A 1 220 ? 10.977 33.344 28.453 1 95.94 220 TYR A O 1
ATOM 1800 N N . SER A 1 221 ? 9.883 31.531 27.719 1 94.5 221 SER A N 1
ATOM 1801 C CA . SER A 1 221 ? 9.289 31.219 29.016 1 94.5 221 SER A CA 1
ATOM 1802 C C . SER A 1 221 ? 10.352 30.844 30.031 1 94.5 221 SER A C 1
ATOM 1804 O O . SER A 1 221 ? 10.07 30.781 31.234 1 94.5 221 SER A O 1
ATOM 1806 N N . THR A 1 222 ? 11.547 30.547 29.531 1 94.31 222 THR A N 1
ATOM 1807 C CA . THR A 1 222 ? 12.641 30.234 30.453 1 94.31 222 THR A CA 1
ATOM 1808 C C . THR A 1 222 ? 13.242 31.516 31.031 1 94.31 222 THR A C 1
ATOM 1810 O O . THR A 1 222 ? 14.062 31.453 31.953 1 94.31 222 THR A O 1
ATOM 1813 N N . PHE A 1 223 ? 12.883 32.625 30.594 1 95.56 223 PHE A N 1
ATOM 1814 C CA . PHE A 1 223 ? 13.352 33.906 31.062 1 95.56 223 PHE A CA 1
ATOM 1815 C C . PHE A 1 223 ? 12.312 34.562 31.969 1 95.56 223 PHE A C 1
ATOM 1817 O O . PHE A 1 223 ? 11.156 34.156 31.984 1 95.56 223 PHE A O 1
ATOM 1824 N N . GLU A 1 224 ? 12.766 35.594 32.625 1 93.06 224 GLU A N 1
ATOM 1825 C CA . GLU A 1 224 ? 11.82 36.406 33.406 1 93.06 224 GLU A CA 1
ATOM 1826 C C . GLU A 1 224 ? 11.031 37.312 32.469 1 93.06 224 GLU A C 1
ATOM 1828 O O . GLU A 1 224 ? 11.555 37.812 31.469 1 93.06 224 GLU A O 1
ATOM 1833 N N . ARG A 1 225 ? 9.867 37.594 32.844 1 94.56 225 ARG A N 1
ATOM 1834 C CA . ARG A 1 225 ? 9.016 38.531 32.094 1 94.56 225 ARG A CA 1
ATOM 1835 C C . ARG A 1 225 ? 9.523 39.969 32.25 1 94.56 225 ARG A C 1
ATOM 1837 O O . ARG A 1 225 ? 10.039 40.344 33.281 1 94.56 225 ARG A O 1
ATOM 1844 N N . LYS A 1 226 ? 9.375 40.594 31.141 1 94.25 226 LYS A N 1
ATOM 1845 C CA . LYS A 1 226 ? 9.695 42.031 31.188 1 94.25 226 LYS A CA 1
ATOM 1846 C C . LYS A 1 226 ? 8.672 42.781 32.031 1 94.25 226 LYS A C 1
ATOM 1848 O O . LYS A 1 226 ? 9.016 43.75 32.719 1 94.25 226 LYS A O 1
ATOM 1853 N N . ILE A 1 227 ? 7.414 42.469 31.844 1 93.81 227 ILE A N 1
ATOM 1854 C CA . ILE A 1 227 ? 6.289 43.031 32.594 1 93.81 227 ILE A CA 1
ATOM 1855 C C . ILE A 1 227 ? 5.512 41.906 33.281 1 93.81 227 ILE A C 1
ATOM 1857 O O . ILE A 1 227 ? 5.363 40.812 32.75 1 93.81 227 ILE A O 1
ATOM 1861 N N . ASP A 1 228 ? 4.992 42.281 34.438 1 92.12 228 ASP A N 1
ATOM 1862 C CA . ASP A 1 228 ? 4.23 41.312 35.219 1 92.12 228 ASP A CA 1
ATOM 1863 C C . ASP A 1 228 ? 3.057 40.75 34.438 1 92.12 228 ASP A C 1
ATOM 1865 O O . ASP A 1 228 ? 2.375 41.5 33.719 1 92.12 228 ASP A O 1
ATOM 1869 N N . GLU A 1 229 ? 2.812 39.406 34.625 1 89.75 229 GLU A N 1
ATOM 1870 C CA . GLU A 1 229 ? 1.802 38.688 33.875 1 89.75 229 GLU A CA 1
ATOM 1871 C C . GLU A 1 229 ? 0.404 39.25 34.125 1 89.75 229 GLU A C 1
ATOM 1873 O O . GLU A 1 229 ? -0.504 39.062 33.312 1 89.75 229 GLU A O 1
ATOM 1878 N N . ASN A 1 230 ? 0.196 39.969 35.188 1 90.81 230 ASN A N 1
ATOM 1879 C CA . ASN A 1 230 ? -1.105 40.531 35.531 1 90.81 230 ASN A CA 1
ATOM 1880 C C . ASN A 1 230 ? -1.47 41.688 34.625 1 90.81 230 ASN A C 1
ATOM 1882 O O . ASN A 1 230 ? -2.645 42.062 34.5 1 90.81 230 ASN A O 1
ATOM 1886 N N . PHE A 1 231 ? -0.444 42.25 33.969 1 92.38 231 PHE A N 1
ATOM 1887 C CA . PHE A 1 231 ? -0.686 43.469 33.219 1 92.38 231 PHE A CA 1
ATOM 1888 C C . PHE A 1 231 ? -0.804 43.156 31.719 1 92.38 231 PHE A C 1
ATOM 1890 O O . PHE A 1 231 ? -1.382 43.938 30.953 1 92.38 231 PHE A O 1
ATOM 1897 N N . ILE A 1 232 ? -0.184 42.062 31.25 1 93.94 232 ILE A N 1
ATOM 1898 C CA . ILE A 1 232 ? -0.206 41.719 29.828 1 93.94 232 ILE A CA 1
ATOM 1899 C C . ILE A 1 232 ? 0.134 40.25 29.625 1 93.94 232 ILE A C 1
ATOM 1901 O O . ILE A 1 232 ? 0.998 39.719 30.328 1 93.94 232 ILE A O 1
ATOM 1905 N N . PRO A 1 233 ? -0.599 39.594 28.766 1 93.69 233 PRO A N 1
ATOM 1906 C CA . PRO A 1 233 ? -0.279 38.188 28.516 1 93.69 233 PRO A CA 1
ATOM 1907 C C . PRO A 1 233 ? 1.068 38 27.828 1 93.69 233 PRO A C 1
ATOM 1909 O O . PRO A 1 233 ? 1.517 38.875 27.094 1 93.69 233 PRO A O 1
ATOM 1912 N N . LEU A 1 234 ? 1.656 36.844 28 1 94 234 LEU A N 1
ATOM 1913 C CA . LEU A 1 234 ? 2.982 36.562 27.469 1 94 234 LEU A CA 1
ATOM 1914 C C . LEU A 1 234 ? 3.008 36.688 25.953 1 94 234 LEU A C 1
ATOM 1916 O O . LEU A 1 234 ? 3.988 37.188 25.391 1 94 234 LEU A O 1
ATOM 1920 N N . ARG A 1 235 ? 1.972 36.219 25.266 1 93.69 235 ARG A N 1
ATOM 1921 C CA . ARG A 1 235 ? 1.94 36.25 23.812 1 93.69 235 ARG A CA 1
ATOM 1922 C C . ARG A 1 235 ? 2.092 37.656 23.266 1 93.69 235 ARG A C 1
ATOM 1924 O O . ARG A 1 235 ? 2.705 37.875 22.219 1 93.69 235 ARG A O 1
ATOM 1931 N N . LEU A 1 236 ? 1.569 38.656 23.953 1 94.69 236 LEU A N 1
ATOM 1932 C CA . LEU A 1 236 ? 1.662 40.031 23.484 1 94.69 236 LEU A CA 1
ATOM 1933 C C . LEU A 1 236 ? 3.029 40.625 23.812 1 94.69 236 LEU A C 1
ATOM 1935 O O . LEU A 1 236 ? 3.527 41.5 23.094 1 94.69 236 LEU A O 1
ATOM 1939 N N . GLU A 1 237 ? 3.588 40.219 24.984 1 95.69 237 GLU A N 1
ATOM 1940 C CA . GLU A 1 237 ? 4.969 40.594 25.266 1 95.69 237 GLU A CA 1
ATOM 1941 C C . GLU A 1 237 ? 5.914 40.062 24.188 1 95.69 237 GLU A C 1
ATOM 1943 O O . GLU A 1 237 ? 6.785 40.812 23.703 1 95.69 237 GLU A O 1
ATOM 1948 N N . ILE A 1 238 ? 5.668 38.844 23.797 1 95.44 238 ILE A N 1
ATOM 1949 C CA . ILE A 1 238 ? 6.492 38.219 22.75 1 95.44 238 ILE A CA 1
ATOM 1950 C C . ILE A 1 238 ? 6.266 38.938 21.422 1 95.44 238 ILE A C 1
ATOM 1952 O O . ILE A 1 238 ? 7.199 39.125 20.641 1 95.44 238 ILE A O 1
ATOM 1956 N N . ASP A 1 239 ? 5.066 39.344 21.172 1 95.19 239 ASP A N 1
ATOM 1957 C CA . ASP A 1 239 ? 4.781 40.125 19.969 1 95.19 239 ASP A CA 1
ATOM 1958 C C . ASP A 1 239 ? 5.598 41.406 19.922 1 95.19 239 ASP A C 1
ATOM 1960 O O . ASP A 1 239 ? 6.078 41.812 18.859 1 95.19 239 ASP A O 1
ATOM 1964 N N . SER A 1 240 ? 5.723 42.062 21.031 1 95.56 240 SER A N 1
ATOM 1965 C CA . SER A 1 240 ? 6.531 43.25 21.109 1 95.56 240 SER A CA 1
ATOM 1966 C C . SER A 1 240 ? 8.016 42.938 20.938 1 95.56 240 SER A C 1
ATOM 1968 O O . SER A 1 240 ? 8.758 43.75 20.344 1 95.56 240 SER A O 1
ATOM 1970 N N . PHE A 1 241 ? 8.438 41.875 21.516 1 96.44 241 PHE A N 1
ATOM 1971 C CA . PHE A 1 241 ? 9.789 41.406 21.25 1 96.44 241 PHE A CA 1
ATOM 1972 C C . PHE A 1 241 ? 10.023 41.219 19.766 1 96.44 241 PHE A C 1
ATOM 1974 O O . PHE A 1 241 ? 11.078 41.594 19.234 1 96.44 241 PHE A O 1
ATOM 1981 N N . PHE A 1 242 ? 9.023 40.594 19.109 1 95.44 242 PHE A N 1
ATOM 1982 C CA . PHE A 1 242 ? 9.117 40.438 17.672 1 95.44 242 PHE A CA 1
ATOM 1983 C C . PHE A 1 242 ? 9.289 41.781 16.969 1 95.44 242 PHE A C 1
ATOM 1985 O O . PHE A 1 242 ? 10.055 41.906 16.016 1 95.44 242 PHE A O 1
ATOM 1992 N N . SER A 1 243 ? 8.523 42.781 17.406 1 93.5 243 SER A N 1
ATOM 1993 C CA . SER A 1 243 ? 8.641 44.125 16.828 1 93.5 243 SER A CA 1
ATOM 1994 C C . SER A 1 243 ? 10.047 44.688 17.016 1 93.5 243 SER A C 1
ATOM 1996 O O . SER A 1 243 ? 10.578 45.344 16.141 1 93.5 243 SER A O 1
ATOM 1998 N N . PHE A 1 244 ? 10.586 44.438 18.203 1 95.06 244 PHE A N 1
ATOM 1999 C CA . PHE A 1 244 ? 11.953 44.844 18.516 1 95.06 244 PHE A CA 1
ATOM 2000 C C . PHE A 1 244 ? 12.945 44.188 17.562 1 95.06 244 PHE A C 1
ATOM 2002 O O . PHE A 1 244 ? 13.797 44.844 16.984 1 95.06 244 PHE A O 1
ATOM 2009 N N . VAL A 1 245 ? 12.773 42.906 17.391 1 95.12 245 VAL A N 1
ATOM 2010 C CA . VAL A 1 245 ? 13.664 42.156 16.531 1 95.12 245 VAL A CA 1
ATOM 2011 C C . VAL A 1 245 ? 13.516 42.594 15.086 1 95.12 245 VAL A C 1
ATOM 2013 O O . VAL A 1 245 ? 14.516 42.75 14.367 1 95.12 245 VAL A O 1
ATOM 2016 N N . ARG A 1 246 ? 12.281 42.75 14.672 1 93.38 246 ARG A N 1
ATOM 2017 C CA . ARG A 1 246 ? 12.008 43.188 13.297 1 93.38 246 ARG A CA 1
ATOM 2018 C C . ARG A 1 246 ? 12.695 44.5 12.992 1 93.38 246 ARG A C 1
ATOM 2020 O O . ARG A 1 246 ? 13.297 44.656 11.93 1 93.38 246 ARG A O 1
ATOM 2027 N N . ASP A 1 247 ? 12.641 45.406 13.82 1 91.94 247 ASP A N 1
ATOM 2028 C CA . ASP A 1 247 ? 13.117 46.781 13.586 1 91.94 247 ASP A CA 1
ATOM 2029 C C . ASP A 1 247 ? 14.641 46.844 13.711 1 91.94 247 ASP A C 1
ATOM 2031 O O . ASP A 1 247 ? 15.289 47.594 12.977 1 91.94 247 ASP A O 1
ATOM 2035 N N . ARG A 1 248 ? 15.219 46.031 14.547 1 92.75 248 ARG A N 1
ATOM 2036 C CA . ARG A 1 248 ? 16.641 46.188 14.844 1 92.75 248 ARG A CA 1
ATOM 2037 C C . ARG A 1 248 ? 17.484 45.188 14.055 1 92.75 248 ARG A C 1
ATOM 2039 O O . ARG A 1 248 ? 18.625 45.469 13.695 1 92.75 248 ARG A O 1
ATOM 2046 N N . TYR A 1 249 ? 16.922 44.031 13.867 1 91.31 249 TYR A N 1
ATOM 2047 C CA . TYR A 1 249 ? 17.781 42.969 13.367 1 91.31 249 TYR A CA 1
ATOM 2048 C C . TYR A 1 249 ? 17.234 42.375 12.078 1 91.31 249 TYR A C 1
ATOM 2050 O O . TYR A 1 249 ? 17.984 41.844 11.266 1 91.31 249 TYR A O 1
ATOM 2058 N N . ALA A 1 250 ? 15.969 42.375 11.945 1 89.25 250 ALA A N 1
ATOM 2059 C CA . ALA A 1 250 ? 15.352 41.75 10.781 1 89.25 250 ALA A CA 1
ATOM 2060 C C . ALA A 1 250 ? 14.773 42.812 9.828 1 89.25 250 ALA A C 1
ATOM 2062 O O . ALA A 1 250 ? 13.711 42.594 9.242 1 89.25 250 ALA A O 1
ATOM 2063 N N . SER A 1 251 ? 15.406 43.844 9.75 1 82.31 251 SER A N 1
ATOM 2064 C CA . SER A 1 251 ? 14.93 44.938 8.914 1 82.31 251 SER A CA 1
ATOM 2065 C C . SER A 1 251 ? 15.172 44.656 7.434 1 82.31 251 SER A C 1
ATOM 2067 O O . SER A 1 251 ? 15.992 43.812 7.094 1 82.31 251 SER A O 1
ATOM 2069 N N . THR A 1 252 ? 14.398 45.219 6.566 1 76.56 252 THR A N 1
ATOM 2070 C CA . THR A 1 252 ? 14.531 45.125 5.117 1 76.56 252 THR A CA 1
ATOM 2071 C C . THR A 1 252 ? 14.453 43.656 4.66 1 76.56 252 THR A C 1
ATOM 2073 O O . THR A 1 252 ? 13.43 43 4.844 1 76.56 252 THR A O 1
ATOM 2076 N N . ASP A 1 253 ? 15.438 43.25 3.973 1 79.75 253 ASP A N 1
ATOM 2077 C CA . ASP A 1 253 ? 15.359 41.938 3.381 1 79.75 253 ASP A CA 1
ATOM 2078 C C . ASP A 1 253 ? 16.312 40.969 4.078 1 79.75 253 ASP A C 1
ATOM 2080 O O . ASP A 1 253 ? 16.531 39.844 3.605 1 79.75 253 ASP A O 1
ATOM 2084 N N . ILE A 1 254 ? 16.656 41.281 5.262 1 77.19 254 ILE A N 1
ATOM 2085 C CA . ILE A 1 254 ? 17.594 40.469 6.012 1 77.19 254 ILE A CA 1
ATOM 2086 C C . ILE A 1 254 ? 16.906 39.156 6.441 1 77.19 254 ILE A C 1
ATOM 2088 O O . ILE A 1 254 ? 17.531 38.125 6.496 1 77.19 254 ILE A O 1
ATOM 2092 N N . TRP A 1 255 ? 15.688 39.281 6.754 1 79.5 255 TRP A N 1
ATOM 2093 C CA . TRP A 1 255 ? 14.945 38.125 7.242 1 79.5 255 TRP A CA 1
ATOM 2094 C C . TRP A 1 255 ? 14.906 37.031 6.188 1 79.5 255 TRP A C 1
ATOM 2096 O O . TRP A 1 255 ? 14.875 35.844 6.523 1 79.5 255 TRP A O 1
ATOM 2106 N N . LYS A 1 256 ? 14.977 37.438 4.977 1 76.88 256 LYS A N 1
ATOM 2107 C CA . LYS A 1 256 ? 14.891 36.5 3.869 1 76.88 256 LYS A CA 1
ATOM 2108 C C . LYS A 1 256 ? 16.203 35.719 3.693 1 76.88 256 LYS A C 1
ATOM 2110 O O . LYS A 1 256 ? 16.219 34.625 3.145 1 76.88 256 LYS A O 1
ATOM 2115 N N . ARG A 1 257 ? 17.297 36.188 4.16 1 74.75 257 ARG A N 1
ATOM 2116 C CA . ARG A 1 257 ? 18.625 35.625 3.885 1 74.75 257 ARG A CA 1
ATOM 2117 C C . ARG A 1 257 ? 19.062 34.656 4.98 1 74.75 257 ARG A C 1
ATOM 2119 O O . ARG A 1 257 ? 20.078 34 4.844 1 74.75 257 ARG A O 1
ATOM 2126 N N . GLN A 1 258 ? 18.234 34.625 6.008 1 79.69 258 GLN A N 1
ATOM 2127 C CA . GLN A 1 258 ? 18.594 33.75 7.117 1 79.69 258 GLN A CA 1
ATOM 2128 C C . GLN A 1 258 ? 18.406 32.281 6.742 1 79.69 258 GLN A C 1
ATOM 2130 O O . GLN A 1 258 ? 17.5 31.922 5.992 1 79.69 258 GLN A O 1
ATOM 2135 N N . PRO A 1 259 ? 19.344 31.516 7.203 1 77.06 259 PRO A N 1
ATOM 2136 C CA . PRO A 1 259 ? 19.203 30.078 6.922 1 77.06 259 PRO A CA 1
ATOM 2137 C C . PRO A 1 259 ? 17.906 29.5 7.477 1 77.06 259 PRO A C 1
ATOM 2139 O O . PRO A 1 259 ? 17.453 29.891 8.555 1 77.06 259 PRO A O 1
ATOM 2142 N N . ILE A 1 260 ? 17.406 28.578 6.742 1 81.38 260 ILE A N 1
ATOM 2143 C CA . ILE A 1 260 ? 16.188 27.891 7.16 1 81.38 260 ILE A CA 1
ATOM 2144 C C . ILE A 1 260 ? 16.547 26.719 8.078 1 81.38 260 ILE A C 1
ATOM 2146 O O . ILE A 1 260 ? 17.531 26.016 7.844 1 81.38 260 ILE A O 1
ATOM 2150 N N . GLY A 1 261 ? 15.75 26.562 9.219 1 80.06 261 GLY A N 1
ATOM 2151 C CA . GLY A 1 261 ? 15.945 25.453 10.141 1 80.06 261 GLY A CA 1
ATOM 2152 C C . GLY A 1 261 ? 15.922 25.875 11.594 1 80.06 261 GLY A C 1
ATOM 2153 O O . GLY A 1 261 ? 16.453 26.938 11.953 1 80.06 261 GLY A O 1
ATOM 2154 N N . TRP A 1 262 ? 15.25 25.203 12.398 1 81.62 262 TRP A N 1
ATOM 2155 C CA . TRP A 1 262 ? 15.211 25.422 13.844 1 81.62 262 TRP A CA 1
ATOM 2156 C C . TRP A 1 262 ? 16.359 24.688 14.539 1 81.62 262 TRP A C 1
ATOM 2158 O O . TRP A 1 262 ? 16.156 23.641 15.133 1 81.62 262 TRP A O 1
ATOM 2168 N N . THR A 1 263 ? 17.516 25.297 14.414 1 82.56 263 THR A N 1
ATOM 2169 C CA . THR A 1 263 ? 18.766 24.688 14.867 1 82.56 263 THR A CA 1
ATOM 2170 C C . THR A 1 263 ? 19.188 25.266 16.219 1 82.56 263 THR A C 1
ATOM 2172 O O . THR A 1 263 ? 18.578 26.203 16.719 1 82.56 263 THR A O 1
ATOM 2175 N N . GLU A 1 264 ? 20.281 24.688 16.75 1 87.5 264 GLU A N 1
ATOM 2176 C CA . GLU A 1 264 ? 20.828 25.188 18.016 1 87.5 264 GLU A CA 1
ATOM 2177 C C . GLU A 1 264 ? 21.344 26.625 17.859 1 87.5 264 GLU A C 1
ATOM 2179 O O . GLU A 1 264 ? 21.25 27.422 18.781 1 87.5 264 GLU A O 1
ATOM 2184 N N . ASN A 1 265 ? 21.844 26.906 16.672 1 88.38 265 ASN A N 1
ATOM 2185 C CA . ASN A 1 265 ? 22.312 28.266 16.406 1 88.38 265 ASN A CA 1
ATOM 2186 C C . ASN A 1 265 ? 21.172 29.281 16.5 1 88.38 265 ASN A C 1
ATOM 2188 O O . ASN A 1 265 ? 21.344 30.375 17.031 1 88.38 265 ASN A O 1
ATOM 2192 N N . GLN A 1 266 ? 20.047 28.906 16.047 1 89.81 266 GLN A N 1
ATOM 2193 C CA . GLN A 1 266 ? 18.891 29.781 16.109 1 89.81 266 GLN A CA 1
ATOM 2194 C C . GLN A 1 266 ? 18.406 29.953 17.547 1 89.81 266 GLN A C 1
ATOM 2196 O O . GLN A 1 266 ? 18.016 31.062 17.938 1 89.81 266 GLN A O 1
ATOM 2201 N N . ARG A 1 267 ? 18.469 28.891 18.266 1 91.44 267 ARG A N 1
ATOM 2202 C CA . ARG A 1 267 ? 18.047 28.938 19.656 1 91.44 267 ARG A CA 1
ATOM 2203 C C . ARG A 1 267 ? 18.953 29.844 20.469 1 91.44 267 ARG A C 1
ATOM 2205 O O . ARG A 1 267 ? 18.469 30.609 21.328 1 91.44 267 ARG A O 1
ATOM 2212 N N . ILE A 1 268 ? 20.234 29.766 20.203 1 93.19 268 ILE A N 1
ATOM 2213 C CA . ILE A 1 268 ? 21.203 30.609 20.891 1 93.19 268 ILE A CA 1
ATOM 2214 C C . ILE A 1 268 ? 20.969 32.062 20.531 1 93.19 268 ILE A C 1
ATOM 2216 O O . ILE A 1 268 ? 21.016 32.938 21.391 1 93.19 268 ILE A O 1
ATOM 2220 N N . ASN A 1 269 ? 20.734 32.281 19.266 1 93.88 269 ASN A N 1
ATOM 2221 C CA . ASN A 1 269 ? 20.5 33.625 18.797 1 93.88 269 ASN A CA 1
ATOM 2222 C C . ASN A 1 269 ? 19.266 34.25 19.453 1 93.88 269 ASN A C 1
ATOM 2224 O O . ASN A 1 269 ? 19.266 35.406 19.859 1 93.88 269 ASN A O 1
ATOM 2228 N N . ILE A 1 270 ? 18.219 33.5 19.578 1 94.94 270 ILE A N 1
ATOM 2229 C CA . ILE A 1 270 ? 16.984 34 20.188 1 94.94 270 ILE A CA 1
ATOM 2230 C C . ILE A 1 270 ? 17.234 34.344 21.656 1 94.94 270 ILE A C 1
ATOM 2232 O O . ILE A 1 270 ? 16.734 35.344 22.156 1 94.94 270 ILE A O 1
ATOM 2236 N N . LYS A 1 271 ? 17.938 33.438 22.297 1 96.25 271 LYS A N 1
ATOM 2237 C CA . LYS A 1 271 ? 18.219 33.688 23.703 1 96.25 271 LYS A CA 1
ATOM 2238 C C . LYS A 1 271 ? 19 35 23.891 1 96.25 271 LYS A C 1
ATOM 2240 O O . LYS A 1 271 ? 18.719 35.781 24.797 1 96.25 271 LYS A O 1
ATOM 2245 N N . LYS A 1 272 ? 19.969 35.188 23.031 1 96.38 272 LYS A N 1
ATOM 2246 C CA . LYS A 1 272 ? 20.75 36.438 23.062 1 96.38 272 LYS A CA 1
ATOM 2247 C C . LYS A 1 272 ? 19.859 37.656 22.844 1 96.38 272 LYS A C 1
ATOM 2249 O O . LYS A 1 272 ? 20.016 38.656 23.531 1 96.38 272 LYS A O 1
ATOM 2254 N N . LEU A 1 273 ? 18.969 37.562 21.906 1 96.5 273 LEU A N 1
ATOM 2255 C CA . LEU A 1 273 ? 18.094 38.688 21.594 1 96.5 273 LEU A CA 1
ATOM 2256 C C . LEU A 1 273 ? 17.078 38.906 22.703 1 96.5 273 LEU A C 1
ATOM 2258 O O . LEU A 1 273 ? 16.703 40.062 22.953 1 96.5 273 LEU A O 1
ATOM 2262 N N . ILE A 1 274 ? 16.641 37.875 23.344 1 96.94 274 ILE A N 1
ATOM 2263 C CA . ILE A 1 274 ? 15.719 38 24.484 1 96.94 274 ILE A CA 1
ATOM 2264 C C . ILE A 1 274 ? 16.422 38.75 25.625 1 96.94 274 ILE A C 1
ATOM 2266 O O . ILE A 1 274 ? 15.836 39.625 26.25 1 96.94 274 ILE A O 1
ATOM 2270 N N . ASP A 1 275 ? 17.672 38.375 25.844 1 96.44 275 ASP A N 1
ATOM 2271 C CA . ASP A 1 275 ? 18.469 39.031 26.859 1 96.44 275 ASP A CA 1
ATOM 2272 C C . ASP A 1 275 ? 18.547 40.531 26.578 1 96.44 275 ASP A C 1
ATOM 2274 O O . ASP A 1 275 ? 18.375 41.375 27.484 1 96.44 275 ASP A O 1
ATOM 2278 N N . GLU A 1 276 ? 18.859 40.844 25.375 1 97 276 GLU A N 1
ATOM 2279 C CA . GLU A 1 276 ? 18.953 42.25 25 1 97 276 GLU A CA 1
ATOM 2280 C C . GLU A 1 276 ? 17.594 42.938 25.125 1 97 276 GLU A C 1
ATOM 2282 O O . GLU A 1 276 ? 17.531 44.062 25.594 1 97 276 GLU A O 1
ATOM 2287 N N . TRP A 1 277 ? 16.562 42.312 24.703 1 96.75 277 TRP A N 1
ATOM 2288 C CA . TRP A 1 277 ? 15.203 42.812 24.766 1 96.75 277 TRP A CA 1
ATOM 2289 C C . TRP A 1 277 ? 14.82 43.125 26.203 1 96.75 277 TRP A C 1
ATOM 2291 O O . TRP A 1 277 ? 14.219 44.188 26.484 1 96.75 277 TRP A O 1
ATOM 2301 N N . LEU A 1 278 ? 15.164 42.281 27.125 1 95.94 278 LEU A N 1
ATOM 2302 C CA . LEU A 1 278 ? 14.734 42.406 28.516 1 95.94 278 LEU A CA 1
ATOM 2303 C C . LEU A 1 278 ? 15.398 43.594 29.188 1 95.94 278 LEU A C 1
ATOM 2305 O O . LEU A 1 278 ? 14.836 44.188 30.094 1 95.94 278 LEU A O 1
ATOM 2309 N N . ILE A 1 279 ? 16.594 44 28.656 1 95.69 279 ILE A N 1
ATOM 2310 C CA . ILE A 1 279 ? 17.312 45.094 29.312 1 95.69 279 ILE A CA 1
ATOM 2311 C C . ILE A 1 279 ? 17.141 46.375 28.5 1 95.69 279 ILE A C 1
ATOM 2313 O O . ILE A 1 279 ? 17.625 47.438 28.891 1 95.69 279 ILE A O 1
ATOM 2317 N N . THR A 1 280 ? 16.531 46.25 27.344 1 96.31 280 THR A N 1
ATOM 2318 C CA . THR A 1 280 ? 16.344 47.406 26.484 1 96.31 280 THR A CA 1
ATOM 2319 C C . THR A 1 280 ? 14.977 48.031 26.719 1 96.31 280 THR A C 1
ATOM 2321 O O . THR A 1 280 ? 13.945 47.375 26.594 1 96.31 280 THR A O 1
ATOM 2324 N N . TYR A 1 281 ? 14.961 49.312 27.047 1 95.25 281 TYR A N 1
ATOM 2325 C CA . TYR A 1 281 ? 13.688 50.031 27.172 1 95.25 281 TYR A CA 1
ATOM 2326 C C . TYR A 1 281 ? 13.055 50.219 25.797 1 95.25 281 TYR A C 1
ATOM 2328 O O . TYR A 1 281 ? 13.656 50.844 24.906 1 95.25 281 TYR A O 1
ATOM 2336 N N . TRP A 1 282 ? 11.875 49.688 25.672 1 94.94 282 TRP A N 1
ATOM 2337 C CA . TRP A 1 282 ? 11.133 49.781 24.422 1 94.94 282 TRP A CA 1
ATOM 2338 C C . TRP A 1 282 ? 9.859 50.594 24.609 1 94.94 282 TRP A C 1
ATOM 2340 O O . TRP A 1 282 ? 8.797 50.062 24.906 1 94.94 282 TRP A O 1
ATOM 2350 N N . SER A 1 283 ? 9.93 51.812 24.281 1 94.5 283 SER A N 1
ATOM 2351 C CA . SER A 1 283 ? 8.898 52.781 24.625 1 94.5 283 SER A CA 1
ATOM 2352 C C . SER A 1 283 ? 7.535 52.375 24.094 1 94.5 283 SER A C 1
ATOM 2354 O O . SER A 1 283 ? 6.52 52.531 24.766 1 94.5 283 SER A O 1
ATOM 2356 N N . HIS A 1 284 ? 7.527 51.844 22.969 1 94.19 284 HIS A N 1
ATOM 2357 C CA . HIS A 1 284 ? 6.258 51.438 22.375 1 94.19 284 HIS A CA 1
ATOM 2358 C C . HIS A 1 284 ? 5.574 50.375 23.219 1 94.19 284 HIS A C 1
ATOM 2360 O O . HIS A 1 284 ? 4.344 50.344 23.328 1 94.19 284 HIS A O 1
ATOM 2366 N N . PHE A 1 285 ? 6.332 49.531 23.844 1 95.25 285 PHE A N 1
ATOM 2367 C CA . PHE A 1 285 ? 5.789 48.438 24.656 1 95.25 285 PHE A CA 1
ATOM 2368 C C . PHE A 1 285 ? 5.473 48.938 26.062 1 95.25 285 PHE A C 1
ATOM 2370 O O . PHE A 1 285 ? 4.324 48.875 26.516 1 95.25 285 PHE A O 1
ATOM 2377 N N . GLU A 1 286 ? 6.406 49.469 26.734 1 95.25 286 GLU A N 1
ATOM 2378 C CA . GLU A 1 286 ? 6.309 49.812 28.156 1 95.25 286 GLU A CA 1
ATOM 2379 C C . GLU A 1 286 ? 5.473 51.062 28.375 1 95.25 286 GLU A C 1
ATOM 2381 O O . GLU A 1 286 ? 4.797 51.188 29.391 1 95.25 286 GLU A O 1
ATOM 2386 N N . ASP A 1 287 ? 5.469 51.969 27.297 1 94.75 287 ASP A N 1
ATOM 2387 C CA . ASP A 1 287 ? 4.777 53.219 27.5 1 94.75 287 ASP A CA 1
ATOM 2388 C C . ASP A 1 287 ? 3.43 53.25 26.781 1 94.75 287 ASP A C 1
ATOM 2390 O O . ASP A 1 287 ? 2.576 54.062 27.062 1 94.75 287 ASP A O 1
ATOM 2394 N N . LYS A 1 288 ? 3.236 52.375 25.891 1 95.25 288 LYS A N 1
ATOM 2395 C CA . LYS A 1 288 ? 2.025 52.5 25.078 1 95.25 288 LYS A CA 1
ATOM 2396 C C . LYS A 1 288 ? 1.211 51.188 25.156 1 95.25 288 LYS A C 1
ATOM 2398 O O . LYS A 1 288 ? 0.072 51.188 25.625 1 95.25 288 LYS A O 1
ATOM 2403 N N . ILE A 1 289 ? 1.724 50.094 24.797 1 95.69 289 ILE A N 1
ATOM 2404 C CA . ILE A 1 289 ? 0.994 48.844 24.672 1 95.69 289 ILE A CA 1
ATOM 2405 C C . ILE A 1 289 ? 0.496 48.406 26.047 1 95.69 289 ILE A C 1
ATOM 2407 O O . ILE A 1 289 ? -0.675 48.062 26.203 1 95.69 289 ILE A O 1
ATOM 2411 N N . VAL A 1 290 ? 1.33 48.438 27.078 1 96 290 VAL A N 1
ATOM 2412 C CA . VAL A 1 290 ? 1.019 47.906 28.406 1 96 290 VAL A CA 1
ATOM 2413 C C . VAL A 1 290 ? 0.037 48.812 29.125 1 96 290 VAL A C 1
ATOM 2415 O O . VAL A 1 290 ? -1.023 48.375 29.578 1 96 290 VAL A O 1
ATOM 2418 N N . PRO A 1 291 ? 0.384 50.062 29.188 1 95.81 291 PRO A N 1
ATOM 2419 C CA . PRO A 1 291 ? -0.485 50.906 30.016 1 95.81 291 PRO A CA 1
ATOM 2420 C C . PRO A 1 291 ? -1.719 51.406 29.281 1 95.81 291 PRO A C 1
ATOM 2422 O O . PRO A 1 291 ? -2.713 51.781 29.906 1 95.81 291 PRO A O 1
ATOM 2425 N N . THR A 1 292 ? -1.678 51.469 27.938 1 95.88 292 THR A N 1
ATOM 2426 C CA . THR A 1 292 ? -2.756 52.156 27.234 1 95.88 292 THR A CA 1
ATOM 2427 C C . THR A 1 292 ? -3.463 51.188 26.281 1 95.88 292 THR A C 1
ATOM 2429 O O . THR A 1 292 ? -4.66 50.938 26.422 1 95.88 292 THR A O 1
ATOM 2432 N N . ASN A 1 293 ? -2.783 50.625 25.328 1 95.94 293 ASN A N 1
ATOM 2433 C CA . ASN A 1 293 ? -3.389 49.875 24.25 1 95.94 293 ASN A CA 1
ATOM 2434 C C . ASN A 1 293 ? -4.105 48.625 24.781 1 95.94 293 ASN A C 1
ATOM 2436 O O . ASN A 1 293 ? -5.273 48.375 24.453 1 95.94 293 ASN A O 1
ATOM 2440 N N . TYR A 1 294 ? -3.455 47.812 25.547 1 96 294 TYR A N 1
ATOM 2441 C CA . TYR A 1 294 ? -4.035 46.562 26 1 96 294 TYR A CA 1
ATOM 2442 C C . TYR A 1 294 ? -5.219 46.781 26.922 1 96 294 TYR A C 1
ATOM 2444 O O . TYR A 1 294 ? -6.273 46.188 26.766 1 96 294 TYR A O 1
ATOM 2452 N N . PRO A 1 295 ? -5.082 47.688 27.906 1 95.81 295 PRO A N 1
ATOM 2453 C CA . PRO A 1 295 ? -6.246 47.969 28.75 1 95.81 295 PRO A CA 1
ATOM 2454 C C . PRO A 1 295 ? -7.453 48.438 27.953 1 95.81 295 PRO A C 1
ATOM 2456 O O . PRO A 1 295 ? -8.594 48.094 28.25 1 95.81 295 PRO A O 1
ATOM 2459 N N . LEU A 1 296 ? -7.168 49.25 26.922 1 95.88 296 LEU A N 1
ATOM 2460 C CA . LEU A 1 296 ? -8.25 49.781 26.094 1 95.88 296 LEU A CA 1
ATOM 2461 C C . LEU A 1 296 ? -8.961 48.656 25.359 1 95.88 296 LEU A C 1
ATOM 2463 O O . LEU A 1 296 ? -10.195 48.594 25.359 1 95.88 296 LEU A O 1
ATOM 2467 N N . ILE A 1 297 ? -8.203 47.844 24.75 1 96 297 ILE A N 1
ATOM 2468 C CA . ILE A 1 297 ? -8.789 46.75 23.953 1 96 297 ILE A CA 1
ATOM 2469 C C . ILE A 1 297 ? -9.484 45.75 24.875 1 96 297 ILE A C 1
ATOM 2471 O O . ILE A 1 297 ? -10.531 45.219 24.531 1 96 297 ILE A O 1
ATOM 2475 N N . GLN A 1 298 ? -8.914 45.5 26.016 1 95 298 GLN A N 1
ATOM 2476 C CA . GLN A 1 298 ? -9.484 44.594 27.016 1 95 298 GLN A CA 1
ATOM 2477 C C . GLN A 1 298 ? -10.812 45.125 27.547 1 95 298 GLN A C 1
ATOM 2479 O O . GLN A 1 298 ? -11.75 44.375 27.766 1 95 298 GLN A O 1
ATOM 2484 N N . LYS A 1 299 ? -10.805 46.375 27.781 1 96 299 LYS A N 1
ATOM 2485 C CA . LYS A 1 299 ? -12.016 47 28.297 1 96 299 LYS A CA 1
ATOM 2486 C C . LYS A 1 299 ? -13.18 46.844 27.328 1 96 299 LYS A C 1
ATOM 2488 O O . LYS A 1 299 ? -14.32 46.625 27.75 1 96 299 LYS A O 1
ATOM 2493 N N . THR A 1 300 ? -12.898 46.938 26.062 1 97.12 300 THR A N 1
ATOM 2494 C CA . THR A 1 300 ? -13.945 46.938 25.047 1 97.12 300 THR A CA 1
ATOM 2495 C C . THR A 1 300 ? -14.258 45.531 24.578 1 97.12 300 THR A C 1
ATOM 2497 O O . THR A 1 300 ? -15.43 45.156 24.438 1 97.12 300 THR A O 1
ATOM 2500 N N . PHE A 1 301 ? -13.219 44.719 24.344 1 96.69 301 PHE A N 1
ATOM 2501 C CA . PHE A 1 301 ? -13.398 43.438 23.688 1 96.69 301 PHE A CA 1
ATOM 2502 C C . PHE A 1 301 ? -13.133 42.281 24.656 1 96.69 301 PHE A C 1
ATOM 2504 O O . PHE A 1 301 ? -13.117 41.125 24.25 1 96.69 301 PHE A O 1
ATOM 2511 N N . GLY A 1 302 ? -12.977 42.531 25.906 1 94.25 302 GLY A N 1
ATOM 2512 C CA . GLY A 1 302 ? -12.523 41.531 26.859 1 94.25 302 GLY A CA 1
ATOM 2513 C C . GLY A 1 302 ? -13.57 40.5 27.172 1 94.25 302 GLY A C 1
ATOM 2514 O O . GLY A 1 302 ? -13.25 39.406 27.688 1 94.25 302 GLY A O 1
ATOM 2515 N N . SER A 1 303 ? -14.812 40.781 26.922 1 94.38 303 SER A N 1
ATOM 2516 C CA . SER A 1 303 ? -15.898 39.812 27.125 1 94.38 303 SER A CA 1
ATOM 2517 C C . SER A 1 303 ? -17.078 40.125 26.219 1 94.38 303 SER A C 1
ATOM 2519 O O . SER A 1 303 ? -17.156 41.188 25.625 1 94.38 303 SER A O 1
ATOM 2521 N N . ASP A 1 304 ? -17.953 39.094 26.172 1 94.06 304 ASP A N 1
ATOM 2522 C CA . ASP A 1 304 ? -19.188 39.312 25.406 1 94.06 304 ASP A CA 1
ATOM 2523 C C . ASP A 1 304 ? -19.969 40.5 25.969 1 94.06 304 ASP A C 1
ATOM 2525 O O . ASP A 1 304 ? -20.469 41.312 25.203 1 94.06 304 ASP A O 1
ATOM 2529 N N . GLN A 1 305 ? -20.031 40.594 27.203 1 95.69 305 GLN A N 1
ATOM 2530 C CA . GLN A 1 305 ? -20.781 41.656 27.875 1 95.69 305 GLN A CA 1
ATOM 2531 C C . GLN A 1 305 ? -20.156 43.031 27.609 1 95.69 305 GLN A C 1
ATOM 2533 O O . GLN A 1 305 ? -20.875 44 27.391 1 95.69 305 GLN A O 1
ATOM 2538 N N . SER A 1 306 ? -18.828 43.094 27.641 1 96.88 306 SER A N 1
ATOM 2539 C CA . SER A 1 306 ? -18.156 44.375 27.406 1 96.88 306 SER A CA 1
ATOM 2540 C C . SER A 1 306 ? -18.375 44.844 25.969 1 96.88 306 SER A C 1
ATOM 2542 O O . SER A 1 306 ? -18.516 46.062 25.734 1 96.88 306 SER A O 1
ATOM 2544 N N . ILE A 1 307 ? -18.469 43.938 25.062 1 96.94 307 ILE A N 1
ATOM 2545 C CA . ILE A 1 307 ? -18.719 44.312 23.672 1 96.94 307 ILE A CA 1
ATOM 2546 C C . ILE A 1 307 ? -20.125 44.875 23.516 1 96.94 307 ILE A C 1
ATOM 2548 O O . ILE A 1 307 ? -20.328 45.906 22.875 1 96.94 307 ILE A O 1
ATOM 2552 N N . LYS A 1 308 ? -21.047 44.188 24.125 1 96.62 308 LYS A N 1
ATOM 2553 C CA . LYS A 1 308 ? -22.469 44.562 24.016 1 96.62 308 LYS A CA 1
ATOM 2554 C C . LYS A 1 308 ? -22.734 45.906 24.688 1 96.62 308 LYS A C 1
ATOM 2556 O O . LYS A 1 308 ? -23.609 46.656 24.25 1 96.62 308 LYS A O 1
ATOM 2561 N N . SER A 1 309 ? -22 46.219 25.703 1 96.94 309 SER A N 1
ATOM 2562 C CA . SER A 1 309 ? -22.219 47.438 26.469 1 96.94 309 SER A CA 1
ATOM 2563 C C . SER A 1 309 ? -21.438 48.625 25.891 1 96.94 309 SER A C 1
ATOM 2565 O O . SER A 1 309 ? -21.703 49.781 26.219 1 96.94 309 SER A O 1
ATOM 2567 N N . ALA A 1 310 ? -20.484 48.344 25.031 1 97.12 310 ALA A N 1
ATOM 2568 C CA . ALA A 1 310 ? -19.609 49.406 24.5 1 97.12 310 ALA A CA 1
ATOM 2569 C C . ALA A 1 310 ? -20.344 50.25 23.469 1 97.12 310 ALA A C 1
ATOM 2571 O O . ALA A 1 310 ? -21.172 49.75 22.719 1 97.12 310 ALA A O 1
ATOM 2572 N N . SER A 1 311 ? -20.016 51.562 23.453 1 96.94 311 SER A N 1
ATOM 2573 C CA . SER A 1 311 ? -20.531 52.438 22.391 1 96.94 311 SER A CA 1
ATOM 2574 C C . SER A 1 311 ? -19.766 52.219 21.094 1 96.94 311 SER A C 1
ATOM 2576 O O . SER A 1 311 ? -18.656 51.656 21.094 1 96.94 311 SER A O 1
ATOM 2578 N N . MET A 1 312 ? -20.359 52.594 19.984 1 97.06 312 MET A N 1
ATOM 2579 C CA . MET A 1 312 ? -19.688 52.5 18.688 1 97.06 312 MET A CA 1
ATOM 2580 C C . MET A 1 312 ? -18.375 53.281 18.688 1 97.06 312 MET A C 1
ATOM 2582 O O . MET A 1 312 ? -17.406 52.906 18.031 1 97.06 312 MET A O 1
ATOM 2586 N N . GLU A 1 313 ? -18.375 54.375 19.391 1 96.44 313 GLU A N 1
ATOM 2587 C CA . GLU A 1 313 ? -17.172 55.188 19.5 1 96.44 313 GLU A CA 1
ATOM 2588 C C . GLU A 1 313 ? -16.078 54.438 20.266 1 96.44 313 GLU A C 1
ATOM 2590 O O . GLU A 1 313 ? -14.906 54.469 19.859 1 96.44 313 GLU A O 1
ATOM 2595 N N . ASP A 1 314 ? -16.516 53.781 21.312 1 96.88 314 ASP A N 1
ATOM 2596 C CA . ASP A 1 314 ? -15.562 53 22.078 1 96.88 314 ASP A CA 1
ATOM 2597 C C . ASP A 1 314 ? -14.969 51.875 21.234 1 96.88 314 ASP A C 1
ATOM 2599 O O . ASP A 1 314 ? -13.773 51.594 21.328 1 96.88 314 ASP A O 1
ATOM 2603 N N . ILE A 1 315 ? -15.82 51.219 20.516 1 97.81 315 ILE A N 1
ATOM 2604 C CA . ILE A 1 315 ? -15.391 50.125 19.656 1 97.81 315 ILE A CA 1
ATOM 2605 C C . ILE A 1 315 ? -14.398 50.625 18.609 1 97.81 315 ILE A C 1
ATOM 2607 O O . ILE A 1 315 ? -13.344 50.031 18.406 1 97.81 315 ILE A O 1
ATOM 2611 N N . ALA A 1 316 ? -14.703 51.719 17.984 1 96.81 316 ALA A N 1
ATOM 2612 C CA . ALA A 1 316 ? -13.82 52.312 16.984 1 96.81 316 ALA A CA 1
ATOM 2613 C C . ALA A 1 316 ? -12.477 52.688 17.594 1 96.81 316 ALA A C 1
ATOM 2615 O O . ALA A 1 316 ? -11.43 52.5 16.984 1 96.81 316 ALA A O 1
ATOM 2616 N N . ASP A 1 317 ? -12.531 53.25 18.766 1 95.94 317 ASP A N 1
ATOM 2617 C CA . ASP A 1 317 ? -11.305 53.625 19.469 1 95.94 317 ASP A CA 1
ATOM 2618 C C . ASP A 1 317 ? -10.438 52.406 19.75 1 95.94 317 ASP A C 1
ATOM 2620 O O . ASP A 1 317 ? -9.219 52.438 19.578 1 95.94 317 ASP A O 1
ATOM 2624 N N . ALA A 1 318 ? -11.086 51.375 20.219 1 96.88 318 ALA A N 1
ATOM 2625 C CA . ALA A 1 318 ? -10.367 50.125 20.516 1 96.88 318 ALA A CA 1
ATOM 2626 C C . ALA A 1 318 ? -9.758 49.531 19.25 1 96.88 318 ALA A C 1
ATOM 2628 O O . ALA A 1 318 ? -8.656 49 19.281 1 96.88 318 ALA A O 1
ATOM 2629 N N . LEU A 1 319 ? -10.461 49.625 18.172 1 96.31 319 LEU A N 1
ATOM 2630 C CA . LEU A 1 319 ? -9.969 49.094 16.906 1 96.31 319 LEU A CA 1
ATOM 2631 C C . LEU A 1 319 ? -8.727 49.844 16.438 1 96.31 319 LEU A C 1
ATOM 2633 O O . LEU A 1 319 ? -7.91 49.312 15.688 1 96.31 319 LEU A O 1
ATOM 2637 N N . CYS A 1 320 ? -8.586 51.031 16.844 1 94.69 320 CYS A N 1
ATOM 2638 C CA . CYS A 1 320 ? -7.441 51.844 16.469 1 94.69 320 CYS A CA 1
ATOM 2639 C C . CYS A 1 320 ? -6.164 51.344 17.109 1 94.69 320 CYS A C 1
ATOM 2641 O O . CYS A 1 320 ? -5.062 51.719 16.719 1 94.69 320 CYS A O 1
ATOM 2643 N N . VAL A 1 321 ? -6.332 50.469 18.094 1 93 321 VAL A N 1
ATOM 2644 C CA . VAL A 1 321 ? -5.164 49.812 18.688 1 93 321 VAL A CA 1
ATOM 2645 C C . VAL A 1 321 ? -4.504 48.906 17.656 1 93 321 VAL A C 1
ATOM 2647 O O . VAL A 1 321 ? -3.289 48.688 17.688 1 93 321 VAL A O 1
ATOM 2650 N N . LEU A 1 322 ? -5.281 48.344 16.812 1 91.94 322 LEU A N 1
ATOM 2651 C CA . LEU A 1 322 ? -4.762 47.531 15.727 1 91.94 322 LEU A CA 1
ATOM 2652 C C . LEU A 1 322 ? -3.979 48.375 14.727 1 91.94 322 LEU A C 1
ATOM 2654 O O . LEU A 1 322 ? -4.488 49.375 14.219 1 91.94 322 LEU A O 1
ATOM 2658 N N . HIS A 1 323 ? -2.83 47.969 14.422 1 87.5 323 HIS A N 1
ATOM 2659 C CA . HIS A 1 323 ? -2.062 48.656 13.406 1 87.5 323 HIS A CA 1
ATOM 2660 C C . HIS A 1 323 ? -2.764 48.625 12.055 1 87.5 323 HIS A C 1
ATOM 2662 O O . HIS A 1 323 ? -2.762 49.625 11.32 1 87.5 323 HIS A O 1
ATOM 2668 N N . SER A 1 324 ? -3.338 47.5 11.734 1 87.62 324 SER A N 1
ATOM 2669 C CA . SER A 1 324 ? -3.996 47.312 10.453 1 87.62 324 SER A CA 1
ATOM 2670 C C . SER A 1 324 ? -5.184 48.25 10.281 1 87.62 324 SER A C 1
ATOM 2672 O O . SER A 1 324 ? -5.512 48.656 9.164 1 87.62 324 SER A O 1
ATOM 2674 N N . PHE A 1 325 ? -5.844 48.594 11.344 1 91.19 325 PHE A N 1
ATOM 2675 C CA . PHE A 1 325 ? -6.988 49.5 11.297 1 91.19 325 PHE A CA 1
ATOM 2676 C C . PHE A 1 325 ? -6.535 50.938 11.391 1 91.19 325 PHE A C 1
ATOM 2678 O O . PHE A 1 325 ? -6.945 51.781 10.578 1 91.19 325 PHE A O 1
ATOM 2685 N N . HIS A 1 326 ? -5.664 51.188 12.312 1 89.75 326 HIS A N 1
ATOM 2686 C CA . HIS A 1 326 ? -5.172 52.531 12.578 1 89.75 326 HIS A CA 1
ATOM 2687 C C . HIS A 1 326 ? -4.512 53.125 11.344 1 89.75 326 HIS A C 1
ATOM 2689 O O . HIS A 1 326 ? -4.762 54.281 10.992 1 89.75 326 HIS A O 1
ATOM 2695 N N . ASP A 1 327 ? -3.744 52.344 10.672 1 84.88 327 ASP A N 1
ATOM 2696 C CA . ASP A 1 327 ? -2.916 52.875 9.586 1 84.88 327 ASP A CA 1
ATOM 2697 C C . ASP A 1 327 ? -3.76 53.188 8.359 1 84.88 327 ASP A C 1
ATOM 2699 O O . ASP A 1 327 ? -3.293 53.844 7.43 1 84.88 327 ASP A O 1
ATOM 2703 N N . ARG A 1 328 ? -4.949 52.844 8.398 1 85 328 ARG A N 1
ATOM 2704 C CA . ARG A 1 328 ? -5.832 53.125 7.273 1 85 328 ARG A CA 1
ATOM 2705 C C . ARG A 1 328 ? -6.215 54.594 7.25 1 85 328 ARG A C 1
ATOM 2707 O O . ARG A 1 328 ? -6.766 55.094 6.258 1 85 328 ARG A O 1
ATOM 2714 N N . PHE A 1 329 ? -5.887 55.312 8.281 1 84.88 329 PHE A N 1
ATOM 2715 C CA . PHE A 1 329 ? -6.207 56.719 8.344 1 84.88 329 PHE A CA 1
ATOM 2716 C C . PHE A 1 329 ? -5.598 57.469 7.16 1 84.88 329 PHE A C 1
ATOM 2718 O O . PHE A 1 329 ? -6.102 58.5 6.746 1 84.88 329 PHE A O 1
ATOM 2725 N N . ARG A 1 330 ? -4.578 56.938 6.645 1 83.88 330 ARG A N 1
ATOM 2726 C CA . ARG A 1 330 ? -3.869 57.562 5.531 1 83.88 330 ARG A CA 1
ATOM 2727 C C . ARG A 1 330 ? -4.758 57.656 4.301 1 83.88 330 ARG A C 1
ATOM 2729 O O . ARG A 1 330 ? -4.52 58.469 3.422 1 83.88 330 ARG A O 1
ATOM 2736 N N . PHE A 1 331 ? -5.82 56.906 4.297 1 81.25 331 PHE A N 1
ATOM 2737 C CA . PHE A 1 331 ? -6.707 56.906 3.139 1 81.25 331 PHE A CA 1
ATOM 2738 C C . PHE A 1 331 ? -7.887 57.844 3.352 1 81.25 331 PHE A C 1
ATOM 2740 O O . PHE A 1 331 ? -8.734 58 2.471 1 81.25 331 PHE A O 1
ATOM 2747 N N . TYR A 1 332 ? -7.816 58.531 4.473 1 83.94 332 TYR A N 1
ATOM 2748 C CA . TYR A 1 332 ? -8.922 59.406 4.824 1 83.94 332 TYR A CA 1
ATOM 2749 C C . TYR A 1 332 ? -8.422 60.812 5.055 1 83.94 332 TYR A C 1
ATOM 2751 O O . TYR A 1 332 ? -7.539 61.062 5.883 1 83.94 332 TYR A O 1
ATOM 2759 N N . LYS A 1 333 ? -8.922 61.844 4.332 1 85.94 333 LYS A N 1
ATOM 2760 C CA . LYS A 1 333 ? -8.5 63.219 4.387 1 85.94 333 LYS A CA 1
ATOM 2761 C C . LYS A 1 333 ? -8.586 63.781 5.809 1 85.94 333 LYS A C 1
ATOM 2763 O O . LYS A 1 333 ? -7.711 64.5 6.242 1 85.94 333 LYS A O 1
ATOM 2768 N N . GLY A 1 334 ? -9.406 63.5 6.648 1 88.44 334 GLY A N 1
ATOM 2769 C CA . GLY A 1 334 ? -9.57 63.938 8.016 1 88.44 334 GLY A CA 1
ATOM 2770 C C . GLY A 1 334 ? -8.852 63.062 9.031 1 88.44 334 GLY A C 1
ATOM 2771 O O . GLY A 1 334 ? -8.93 63.312 10.234 1 88.44 334 GLY A O 1
ATOM 2772 N N . GLY A 1 335 ? -8.078 62.094 8.539 1 89.38 335 GLY A N 1
ATOM 2773 C CA . GLY A 1 335 ? -7.234 61.25 9.383 1 89.38 335 GLY A CA 1
ATOM 2774 C C . GLY A 1 335 ? -8.023 60.25 10.188 1 89.38 335 GLY A C 1
ATOM 2775 O O . GLY A 1 335 ? -8.938 59.594 9.664 1 89.38 335 GLY A O 1
ATOM 2776 N N . LEU A 1 336 ? -7.598 60.062 11.469 1 90.69 336 LEU A N 1
ATOM 2777 C CA . LEU A 1 336 ? -8.141 59 12.336 1 90.69 336 LEU A CA 1
ATOM 2778 C C . LEU A 1 336 ? -9.617 59.281 12.641 1 90.69 336 LEU A C 1
ATOM 2780 O O . LEU A 1 336 ? -10.414 58.344 12.703 1 90.69 336 LEU A O 1
ATOM 2784 N N . ASP A 1 337 ? -9.93 60.531 12.797 1 92.56 337 ASP A N 1
ATOM 2785 C CA . ASP A 1 337 ? -11.305 60.875 13.148 1 92.56 337 ASP A CA 1
ATOM 2786 C C . ASP A 1 337 ? -12.266 60.531 12.016 1 92.56 337 ASP A C 1
ATOM 2788 O O . ASP A 1 337 ? -13.352 60 12.258 1 92.56 337 ASP A O 1
ATOM 2792 N N . THR A 1 338 ? -11.836 60.812 10.805 1 92.5 338 THR A N 1
ATOM 2793 C CA . THR A 1 338 ? -12.672 60.5 9.648 1 92.5 338 THR A CA 1
ATOM 2794 C C . THR A 1 338 ? -12.805 58.969 9.484 1 92.5 338 THR A C 1
ATOM 2796 O O . THR A 1 338 ? -13.867 58.469 9.102 1 92.5 338 THR A O 1
ATOM 2799 N N . LEU A 1 339 ? -11.773 58.281 9.711 1 92.69 339 LEU A N 1
ATOM 2800 C CA . LEU A 1 339 ? -11.805 56.812 9.633 1 92.69 339 LEU A CA 1
ATOM 2801 C C . LEU A 1 339 ? -12.805 56.25 10.625 1 92.69 339 LEU A C 1
ATOM 2803 O O . LEU A 1 339 ? -13.625 55.375 10.266 1 92.69 339 LEU A O 1
ATOM 2807 N N . LYS A 1 340 ? -12.734 56.688 11.844 1 94.94 340 LYS A N 1
ATOM 2808 C CA . LYS A 1 340 ? -13.641 56.219 12.883 1 94.94 340 LYS A CA 1
ATOM 2809 C C . LYS A 1 340 ? -15.094 56.5 12.523 1 94.94 340 LYS A C 1
ATOM 2811 O O . LYS A 1 340 ? -15.961 55.625 12.672 1 94.94 340 LYS A O 1
ATOM 2816 N N . ARG A 1 341 ? -15.305 57.719 12.008 1 93.88 341 ARG A N 1
ATOM 2817 C CA . ARG A 1 341 ? -16.656 58.094 11.617 1 93.88 341 ARG A CA 1
ATOM 2818 C C . ARG A 1 341 ? -17.156 57.25 10.461 1 93.88 341 ARG A C 1
ATOM 2820 O O . ARG A 1 341 ? -18.328 56.875 10.414 1 93.88 341 ARG A O 1
ATOM 2827 N N . ALA A 1 342 ? -16.266 57 9.594 1 92.81 342 ALA A N 1
ATOM 2828 C CA . ALA A 1 342 ? -16.625 56.156 8.461 1 92.81 342 ALA A CA 1
ATOM 2829 C C . ALA A 1 342 ? -17.047 54.75 8.914 1 92.81 342 ALA A C 1
ATOM 2831 O O . ALA A 1 342 ? -18.031 54.188 8.422 1 92.81 342 ALA A O 1
ATOM 2832 N N . PHE A 1 343 ? -16.328 54.156 9.805 1 95.81 343 PHE A N 1
ATOM 2833 C CA . PHE A 1 343 ? -16.656 52.844 10.344 1 95.81 343 PHE A CA 1
ATOM 2834 C C . PHE A 1 343 ? -18 52.844 11.055 1 95.81 343 PHE A C 1
ATOM 2836 O O . PHE A 1 343 ? -18.828 51.969 10.852 1 95.81 343 PHE A O 1
ATOM 2843 N N . ILE A 1 344 ? -18.203 53.906 11.828 1 96 344 ILE A N 1
ATOM 2844 C CA . ILE A 1 344 ? -19.406 54 12.648 1 96 344 ILE A CA 1
ATOM 2845 C C . ILE A 1 344 ? -20.625 54.219 11.75 1 96 344 ILE A C 1
ATOM 2847 O O . ILE A 1 344 ? -21.672 53.594 11.953 1 96 344 ILE A O 1
ATOM 2851 N N . SER A 1 345 ? -20.438 55.062 10.695 1 95.19 345 SER A N 1
ATOM 2852 C CA . SER A 1 345 ? -21.562 55.438 9.859 1 95.19 345 SER A CA 1
ATOM 2853 C C . SER A 1 345 ? -21.906 54.312 8.852 1 95.19 345 SER A C 1
ATOM 2855 O O . SER A 1 345 ? -23.047 54.188 8.422 1 95.19 345 SER A O 1
ATOM 2857 N N . SER A 1 346 ? -20.953 53.562 8.586 1 94.5 346 SER A N 1
ATOM 2858 C CA . SER A 1 346 ? -21.172 52.594 7.508 1 94.5 346 SER A CA 1
ATOM 2859 C C . SER A 1 346 ? -21.609 51.25 8.062 1 94.5 346 SER A C 1
ATOM 2861 O O . SER A 1 346 ? -21.859 50.312 7.297 1 94.5 346 SER A O 1
ATOM 2863 N N . ASN A 1 347 ? -21.688 51.094 9.359 1 96.06 347 ASN A N 1
ATOM 2864 C CA . ASN A 1 347 ? -22.047 49.812 9.938 1 96.06 347 ASN A CA 1
ATOM 2865 C C . ASN A 1 347 ? -23.203 49.969 10.922 1 96.06 347 ASN A C 1
ATOM 2867 O O . ASN A 1 347 ? -23.312 50.969 11.617 1 96.06 347 ASN A O 1
ATOM 2871 N N . ASP A 1 348 ? -24.062 48.969 10.945 1 95.38 348 ASP A N 1
ATOM 2872 C CA . ASP A 1 348 ? -25.109 48.875 11.953 1 95.38 348 ASP A CA 1
ATOM 2873 C C . ASP A 1 348 ? -24.547 48.438 13.305 1 95.38 348 ASP A C 1
ATOM 2875 O O . ASP A 1 348 ? -23.797 47.469 13.383 1 95.38 348 ASP A O 1
ATOM 2879 N N . GLU A 1 349 ? -24.891 49.156 14.312 1 96.69 349 GLU A N 1
ATOM 2880 C CA . GLU A 1 349 ? -24.344 48.906 15.641 1 96.69 349 GLU A CA 1
ATOM 2881 C C . GLU A 1 349 ? -24.609 47.438 16.078 1 96.69 349 GLU A C 1
ATOM 2883 O O . GLU A 1 349 ? -23.719 46.781 16.609 1 96.69 349 GLU A O 1
ATOM 2888 N N . SER A 1 350 ? -25.781 47 15.875 1 96.69 350 SER A N 1
ATOM 2889 C CA . SER A 1 350 ? -26.125 45.625 16.297 1 96.69 350 SER A CA 1
ATOM 2890 C C . SER A 1 350 ? -25.281 44.594 15.555 1 96.69 350 SER A C 1
ATOM 2892 O O . SER A 1 350 ? -24.859 43.594 16.141 1 96.69 350 SER A O 1
ATOM 2894 N N . LYS A 1 351 ? -25.047 44.844 14.328 1 96.69 351 LYS A N 1
ATOM 2895 C CA . LYS A 1 351 ? -24.234 43.906 13.523 1 96.69 351 LYS A CA 1
ATOM 2896 C C . LYS A 1 351 ? -22.781 43.906 13.992 1 96.69 351 LYS A C 1
ATOM 2898 O O . LYS A 1 351 ? -22.156 42.875 14.055 1 96.69 351 LYS A O 1
ATOM 2903 N N . VAL A 1 352 ? -22.312 45.094 14.273 1 97.56 352 VAL A N 1
ATOM 2904 C CA . VAL A 1 352 ? -20.938 45.25 14.727 1 97.56 352 VAL A CA 1
ATOM 2905 C C . VAL A 1 352 ? -20.734 44.469 16.016 1 97.56 352 VAL A C 1
ATOM 2907 O O . VAL A 1 352 ? -19.797 43.656 16.125 1 97.56 352 VAL A O 1
ATOM 2910 N N . LYS A 1 353 ? -21.609 44.625 16.938 1 97.25 353 LYS A N 1
ATOM 2911 C CA . LYS A 1 353 ? -21.5 43.938 18.219 1 97.25 353 LYS A CA 1
ATOM 2912 C C . LYS A 1 353 ? -21.656 42.438 18.078 1 97.25 353 LYS A C 1
ATOM 2914 O O . LYS A 1 353 ? -20.922 41.656 18.703 1 97.25 353 LYS A O 1
ATOM 2919 N N . ASN A 1 354 ? -22.531 42.062 17.219 1 96.94 354 ASN A N 1
ATOM 2920 C CA . ASN A 1 354 ? -22.719 40.625 16.953 1 96.94 354 ASN A CA 1
ATOM 2921 C C . ASN A 1 354 ? -21.484 40.031 16.312 1 96.94 354 ASN A C 1
ATOM 2923 O O . ASN A 1 354 ? -21.109 38.875 16.641 1 96.94 354 ASN A O 1
ATOM 2927 N N . THR A 1 355 ? -20.891 40.719 15.391 1 97.12 355 THR A N 1
ATOM 2928 C CA . THR A 1 355 ? -19.719 40.25 14.672 1 97.12 355 THR A CA 1
ATOM 2929 C C . THR A 1 355 ? -18.547 40.031 15.633 1 97.12 355 THR A C 1
ATOM 2931 O O . THR A 1 355 ? -17.875 39 15.609 1 97.12 355 THR A O 1
ATOM 2934 N N . PHE A 1 356 ? -18.297 40.969 16.469 1 97.38 356 PHE A N 1
ATOM 2935 C CA . PHE A 1 356 ? -17.156 40.875 17.359 1 97.38 356 PHE A CA 1
ATOM 2936 C C . PHE A 1 356 ? -17.391 39.844 18.438 1 97.38 356 PHE A C 1
ATOM 2938 O O . PHE A 1 356 ? -16.469 39.156 18.859 1 97.38 356 PHE A O 1
ATOM 2945 N N . CYS A 1 357 ? -18.641 39.688 18.891 1 96.5 357 CYS A N 1
ATOM 2946 C CA . CYS A 1 357 ? -18.953 38.594 19.812 1 96.5 357 CYS A CA 1
ATOM 2947 C C . CYS A 1 357 ? -18.734 37.25 19.156 1 96.5 357 CYS A C 1
ATOM 2949 O O . CYS A 1 357 ? -18.172 36.344 19.781 1 96.5 357 CYS A O 1
ATOM 2951 N N . TYR A 1 358 ? -19.141 37.219 17.922 1 95.75 358 TYR A N 1
ATOM 2952 C CA . TYR A 1 358 ? -18.953 35.969 17.172 1 95.75 358 TYR A CA 1
ATOM 2953 C C . TYR A 1 358 ? -17.484 35.688 16.953 1 95.75 358 TYR A C 1
ATOM 2955 O O . TYR A 1 358 ? -17.016 34.562 17.203 1 95.75 358 TYR A O 1
ATOM 2963 N N . LEU A 1 359 ? -16.719 36.625 16.531 1 95 359 LEU A N 1
ATOM 2964 C CA . LEU A 1 359 ? -15.305 36.469 16.172 1 95 359 LEU A CA 1
ATOM 2965 C C . LEU A 1 359 ? -14.484 36.062 17.406 1 95 359 LEU A C 1
ATOM 2967 O O . LEU A 1 359 ? -13.68 35.125 17.344 1 95 359 LEU A O 1
ATOM 2971 N N . LEU A 1 360 ? -14.734 36.688 18.5 1 94.81 360 LEU A N 1
ATOM 2972 C CA . LEU A 1 360 ? -13.836 36.562 19.641 1 94.81 360 LEU A CA 1
ATOM 2973 C C . LEU A 1 360 ? -14.336 35.531 20.625 1 94.81 360 LEU A C 1
ATOM 2975 O O . LEU A 1 360 ? -13.539 34.906 21.328 1 94.81 360 LEU A O 1
ATOM 2979 N N . TYR A 1 361 ? -15.641 35.25 20.672 1 92.81 361 TYR A N 1
ATOM 2980 C CA . TYR A 1 361 ? -16.172 34.375 21.719 1 92.81 361 TYR A CA 1
ATOM 2981 C C . TYR A 1 361 ? -17.109 33.312 21.156 1 92.81 361 TYR A C 1
ATOM 2983 O O . TYR A 1 361 ? -17.781 32.625 21.891 1 92.81 361 TYR A O 1
ATOM 2991 N N . GLY A 1 362 ? -17.188 33.219 19.906 1 90.75 362 GLY A N 1
ATOM 2992 C CA . GLY A 1 362 ? -18 32.219 19.281 1 90.75 362 GLY A CA 1
ATOM 2993 C C . GLY A 1 362 ? -17.531 30.797 19.578 1 90.75 362 GLY A C 1
ATOM 2994 O O . GLY A 1 362 ? -16.406 30.594 20.047 1 90.75 362 GLY A O 1
ATOM 2995 N N . THR A 1 363 ? -18.328 29.859 19.25 1 86.44 363 THR A N 1
ATOM 2996 C CA . THR A 1 363 ? -18.062 28.469 19.609 1 86.44 363 THR A CA 1
ATOM 2997 C C . THR A 1 363 ? -17.438 27.703 18.453 1 86.44 363 THR A C 1
ATOM 2999 O O . THR A 1 363 ? -16.797 26.672 18.656 1 86.44 363 THR A O 1
ATOM 3002 N N . GLU A 1 364 ? -17.609 28.234 17.266 1 81.5 364 GLU A N 1
ATOM 3003 C CA . GLU A 1 364 ? -17.062 27.562 16.094 1 81.5 364 GLU A CA 1
ATOM 3004 C C . GLU A 1 364 ? -15.547 27.688 16.031 1 81.5 364 GLU A C 1
ATOM 3006 O O . GLU A 1 364 ? -14.953 28.438 16.812 1 81.5 364 GLU A O 1
ATOM 3011 N N . ASP A 1 365 ? -14.922 26.922 15.141 1 80.81 365 ASP A N 1
ATOM 3012 C CA . ASP A 1 365 ? -13.484 27 14.906 1 80.81 365 ASP A CA 1
ATOM 3013 C C . ASP A 1 365 ? -13.047 28.422 14.586 1 80.81 365 ASP A C 1
ATOM 3015 O O . ASP A 1 365 ? -13.734 29.141 13.852 1 80.81 365 ASP A O 1
ATOM 3019 N N . ILE A 1 366 ? -12.023 28.766 15.102 1 85.19 366 ILE A N 1
ATOM 3020 C CA . ILE A 1 366 ? -11.594 30.156 15.047 1 85.19 366 ILE A CA 1
ATOM 3021 C C . ILE A 1 366 ? -11.375 30.578 13.594 1 85.19 366 ILE A C 1
ATOM 3023 O O . ILE A 1 366 ? -11.664 31.719 13.219 1 85.19 366 ILE A O 1
ATOM 3027 N N . VAL A 1 367 ? -10.789 29.688 12.781 1 81.62 367 VAL A N 1
ATOM 3028 C CA . VAL A 1 367 ? -10.547 30.047 11.391 1 81.62 367 VAL A CA 1
ATOM 3029 C C . VAL A 1 367 ? -11.875 30.219 10.656 1 81.62 367 VAL A C 1
ATOM 3031 O O . VAL A 1 367 ? -12 31.062 9.773 1 81.62 367 VAL A O 1
ATOM 3034 N N . VAL A 1 368 ? -12.797 29.438 11 1 81 368 VAL A N 1
ATOM 3035 C CA . VAL A 1 368 ? -14.133 29.562 10.43 1 81 368 VAL A CA 1
ATOM 3036 C C . VAL A 1 368 ? -14.75 30.891 10.82 1 81 368 VAL A C 1
ATOM 3038 O O . VAL A 1 368 ? -15.328 31.594 9.984 1 81 368 VAL A O 1
ATOM 3041 N N . ARG A 1 369 ? -14.609 31.266 12.062 1 88.81 369 ARG A N 1
ATOM 3042 C CA . ARG A 1 369 ? -15.141 32.531 12.523 1 88.81 369 ARG A CA 1
ATOM 3043 C C . ARG A 1 369 ? -14.469 33.719 11.805 1 88.81 369 ARG A C 1
ATOM 3045 O O . ARG A 1 369 ? -15.133 34.656 11.383 1 88.81 369 ARG A O 1
ATOM 3052 N N . MET A 1 370 ? -13.172 33.562 11.633 1 87.44 370 MET A N 1
ATOM 3053 C CA . MET A 1 370 ? -12.445 34.594 10.906 1 87.44 370 MET A CA 1
ATOM 3054 C C . MET A 1 370 ? -12.938 34.719 9.469 1 87.44 370 MET A C 1
ATOM 3056 O O . MET A 1 370 ? -13.203 35.812 8.984 1 87.44 370 MET A O 1
ATOM 3060 N N . SER A 1 371 ? -13.078 33.594 8.891 1 81.69 371 SER A N 1
ATOM 3061 C CA . SER A 1 371 ? -13.531 33.562 7.504 1 81.69 371 SER A CA 1
ATOM 3062 C C . SER A 1 371 ? -14.922 34.156 7.359 1 81.69 371 SER A C 1
ATOM 3064 O O . SER A 1 371 ? -15.188 34.906 6.41 1 81.69 371 SER A O 1
ATOM 3066 N N . ASN A 1 372 ? -15.758 33.844 8.266 1 86 372 ASN A N 1
ATOM 3067 C CA . ASN A 1 372 ? -17.109 34.375 8.227 1 86 372 ASN A CA 1
ATOM 3068 C C . ASN A 1 372 ? -17.125 35.906 8.383 1 86 372 ASN A C 1
ATOM 3070 O O . ASN A 1 372 ? -17.906 36.594 7.738 1 86 372 ASN A O 1
ATOM 3074 N N . CYS A 1 373 ? -16.281 36.438 9.141 1 91.25 373 CYS A N 1
ATOM 3075 C CA . CYS A 1 373 ? -16.219 37.875 9.359 1 91.25 373 CYS A CA 1
ATOM 3076 C C . CYS A 1 373 ? -15.664 38.594 8.141 1 91.25 373 CYS A C 1
ATOM 3078 O O . CYS A 1 373 ? -15.828 39.812 7.996 1 91.25 373 CYS A O 1
ATOM 3080 N N . ILE A 1 374 ? -15.031 37.812 7.27 1 83.81 374 ILE A N 1
ATOM 3081 C CA . ILE A 1 374 ? -14.406 38.406 6.09 1 83.81 374 ILE A CA 1
ATOM 3082 C C . ILE A 1 374 ? -15.32 38.219 4.879 1 83.81 374 ILE A C 1
ATOM 3084 O O . ILE A 1 374 ? -15.422 39.125 4.027 1 83.81 374 ILE A O 1
ATOM 3088 N N . HIS A 1 375 ? -16.078 37.125 4.828 1 79.25 375 HIS A N 1
ATOM 3089 C CA . HIS A 1 375 ? -16.703 36.781 3.561 1 79.25 375 HIS A CA 1
ATOM 3090 C C . HIS A 1 375 ? -18.219 36.625 3.719 1 79.25 375 HIS A C 1
ATOM 3092 O O . HIS A 1 375 ? -18.953 36.594 2.725 1 79.25 375 HIS A O 1
ATOM 3098 N N . ASP A 1 376 ? -18.688 36.469 4.867 1 82.56 376 ASP A N 1
ATOM 3099 C CA . ASP A 1 376 ? -20.109 36.25 5.098 1 82.56 376 ASP A CA 1
ATOM 3100 C C . ASP A 1 376 ? -20.812 37.594 5.383 1 82.56 376 ASP A C 1
ATOM 3102 O O . ASP A 1 376 ? -20.469 38.281 6.344 1 82.56 376 ASP A O 1
ATOM 3106 N N . PHE A 1 377 ? -21.812 37.875 4.668 1 85.81 377 PHE A N 1
ATOM 3107 C CA . PHE A 1 377 ? -22.547 39.125 4.773 1 85.81 377 PHE A CA 1
ATOM 3108 C C . PHE A 1 377 ? -23.141 39.281 6.172 1 85.81 377 PHE A C 1
ATOM 3110 O O . PHE A 1 377 ? -23.281 40.406 6.66 1 85.81 377 PHE A O 1
ATOM 3117 N N . LYS A 1 378 ? -23.312 38.219 6.801 1 90.62 378 LYS A N 1
ATOM 3118 C CA . LYS A 1 378 ? -23.906 38.25 8.133 1 90.62 378 LYS A CA 1
ATOM 3119 C C . LYS A 1 378 ? -22.938 38.875 9.141 1 90.62 378 LYS A C 1
ATOM 3121 O O . LYS A 1 378 ? -23.375 39.531 10.102 1 90.62 378 LYS A O 1
ATOM 3126 N N . TYR A 1 379 ? -21.641 38.75 8.867 1 93.38 379 TYR A N 1
ATOM 3127 C CA . TYR A 1 379 ? -20.672 39.156 9.883 1 93.38 379 TYR A CA 1
ATOM 3128 C C . TYR A 1 379 ? -19.719 40.219 9.328 1 93.38 379 TYR A C 1
ATOM 3130 O O . TYR A 1 379 ? -19.047 40.906 10.086 1 93.38 379 TYR A O 1
ATOM 3138 N N . GLU A 1 380 ? -19.641 40.312 8.078 1 92.12 380 GLU A N 1
ATOM 3139 C CA . GLU A 1 380 ? -18.688 41.219 7.457 1 92.12 380 GLU A CA 1
ATOM 3140 C C . GLU A 1 380 ? -19 42.656 7.805 1 92.12 380 GLU A C 1
ATOM 3142 O O . GLU A 1 380 ? -20.172 43.062 7.824 1 92.12 380 GLU A O 1
ATOM 3147 N N . LEU A 1 381 ? -17.984 43.438 8.07 1 94.06 381 LEU A N 1
ATOM 3148 C CA . LEU A 1 381 ? -18.156 44.844 8.406 1 94.06 381 LEU A CA 1
ATOM 3149 C C . LEU A 1 381 ? -17.422 45.75 7.406 1 94.06 381 LEU A C 1
ATOM 3151 O O . LEU A 1 381 ? -16.406 45.344 6.836 1 94.06 381 LEU A O 1
ATOM 3155 N N . ASN A 1 382 ? -17.984 46.812 7.234 1 91.94 382 ASN A N 1
ATOM 3156 C CA . ASN A 1 382 ? -17.328 47.812 6.406 1 91.94 382 ASN A CA 1
ATOM 3157 C C . ASN A 1 382 ? -16.094 48.406 7.109 1 91.94 382 ASN A C 1
ATOM 3159 O O . ASN A 1 382 ? -16.109 48.594 8.328 1 91.94 382 ASN A O 1
ATOM 3163 N N . GLU A 1 383 ? -14.984 48.625 6.352 1 89.62 383 GLU A N 1
ATOM 3164 C CA . GLU A 1 383 ? -13.75 49.219 6.828 1 89.62 383 GLU A CA 1
ATOM 3165 C C . GLU A 1 383 ? -13.016 48.281 7.793 1 89.62 383 GLU A C 1
ATOM 3167 O O . GLU A 1 383 ? -12.148 48.719 8.547 1 89.62 383 GLU A O 1
ATOM 3172 N N . PHE A 1 384 ? -13.391 47.094 7.84 1 92.88 384 PHE A N 1
ATOM 3173 C CA . PHE A 1 384 ? -12.789 46.062 8.672 1 92.88 384 PHE A CA 1
ATOM 3174 C C . PHE A 1 384 ? -12.5 44.781 7.852 1 92.88 384 PHE A C 1
ATOM 3176 O O . PHE A 1 384 ? -13.344 43.906 7.75 1 92.88 384 PHE A O 1
ATOM 3183 N N . GLY A 1 385 ? -11.266 44.75 7.445 1 85.56 385 GLY A N 1
ATOM 3184 C CA . GLY A 1 385 ? -10.914 43.75 6.469 1 85.56 385 GLY A CA 1
ATOM 3185 C C . GLY A 1 385 ? -10.133 42.594 7.066 1 85.56 385 GLY A C 1
ATOM 3186 O O . GLY A 1 385 ? -10.094 42.438 8.289 1 85.56 385 GLY A O 1
ATOM 3187 N N . PRO A 1 386 ? -9.57 41.781 6.215 1 82.75 386 PRO A N 1
ATOM 3188 C CA . PRO A 1 386 ? -8.891 40.562 6.637 1 82.75 386 PRO A CA 1
ATOM 3189 C C . PRO A 1 386 ? -7.746 40.844 7.617 1 82.75 386 PRO A C 1
ATOM 3191 O O . PRO A 1 386 ? -7.613 40.125 8.625 1 82.75 386 PRO A O 1
ATOM 3194 N N . ALA A 1 387 ? -6.977 41.812 7.352 1 82.69 387 ALA A N 1
ATOM 3195 C CA . ALA A 1 387 ? -5.844 42.125 8.211 1 82.69 387 ALA A CA 1
ATOM 3196 C C . ALA A 1 387 ? -6.312 42.562 9.602 1 82.69 387 ALA A C 1
ATOM 3198 O O . ALA A 1 387 ? -5.648 42.281 10.602 1 82.69 387 ALA A O 1
ATOM 3199 N N . ASN A 1 388 ? -7.457 43.25 9.641 1 91.44 388 ASN A N 1
ATOM 3200 C CA . ASN A 1 388 ? -8.016 43.688 10.922 1 91.44 388 ASN A CA 1
ATOM 3201 C C . ASN A 1 388 ? -8.477 42.469 11.75 1 91.44 388 ASN A C 1
ATOM 3203 O O . ASN A 1 388 ? -8.211 42.406 12.953 1 91.44 388 ASN A O 1
ATOM 3207 N N . VAL A 1 389 ? -9.172 41.594 11.047 1 90.06 389 VAL A N 1
ATOM 3208 C CA . VAL A 1 389 ? -9.688 40.406 11.703 1 90.06 389 VAL A CA 1
ATOM 3209 C C . VAL A 1 389 ? -8.531 39.594 12.312 1 90.06 389 VAL A C 1
ATOM 3211 O O . VAL A 1 389 ? -8.594 39.219 13.477 1 90.06 389 VAL A O 1
ATOM 3214 N N . GLN A 1 390 ? -7.531 39.406 11.57 1 85.25 390 GLN A N 1
ATOM 3215 C CA . GLN A 1 390 ? -6.379 38.625 12 1 85.25 390 GLN A CA 1
ATOM 3216 C C . GLN A 1 390 ? -5.688 39.25 13.195 1 85.25 390 GLN A C 1
ATOM 3218 O O . GLN A 1 390 ? -5.344 38.562 14.164 1 85.25 390 GLN A O 1
ATOM 3223 N N . GLU A 1 391 ? -5.484 40.5 13.086 1 89.25 391 GLU A N 1
ATOM 3224 C CA . GLU A 1 391 ? -4.77 41.188 14.148 1 89.25 391 GLU A CA 1
ATOM 3225 C C . GLU A 1 391 ? -5.598 41.219 15.43 1 89.25 391 GLU A C 1
ATOM 3227 O O . GLU A 1 391 ? -5.059 41.062 16.531 1 89.25 391 GLU A O 1
ATOM 3232 N N . LEU A 1 392 ? -6.887 41.5 15.281 1 93.75 392 LEU A N 1
ATOM 3233 C CA . LEU A 1 392 ? -7.727 41.531 16.469 1 93.75 392 LEU A CA 1
ATOM 3234 C C . LEU A 1 392 ? -7.672 40.219 17.234 1 93.75 392 LEU A C 1
ATOM 3236 O O . LEU A 1 392 ? -7.578 40.219 18.469 1 93.75 392 LEU A O 1
ATOM 3240 N N . ILE A 1 393 ? -7.707 39.156 16.516 1 91.56 393 ILE A N 1
ATOM 3241 C CA . ILE A 1 393 ? -7.648 37.844 17.125 1 91.56 393 ILE A CA 1
ATOM 3242 C C . ILE A 1 393 ? -6.34 37.688 17.891 1 91.56 393 ILE A C 1
ATOM 3244 O O . ILE A 1 393 ? -6.305 37.062 18.953 1 91.56 393 ILE A O 1
ATOM 3248 N N . GLY A 1 394 ? -5.352 38.188 17.422 1 90.44 394 GLY A N 1
ATOM 3249 C CA . GLY A 1 394 ? -4.07 38.125 18.109 1 90.44 394 GLY A CA 1
ATOM 3250 C C . GLY A 1 394 ? -4.062 38.906 19.406 1 90.44 394 GLY A C 1
ATOM 3251 O O . GLY A 1 394 ? -3.363 38.5 20.359 1 90.44 394 GLY A O 1
ATOM 3252 N N . TRP A 1 395 ? -4.816 39.906 19.469 1 93.12 395 TRP A N 1
ATOM 3253 C CA . TRP A 1 395 ? -4.879 40.75 20.656 1 93.12 395 TRP A CA 1
ATOM 3254 C C . TRP A 1 395 ? -5.777 40.125 21.719 1 93.12 395 TRP A C 1
ATOM 3256 O O . TRP A 1 395 ? -5.449 40.125 22.906 1 93.12 395 TRP A O 1
ATOM 3266 N N . ILE A 1 396 ? -6.906 39.656 21.203 1 91.69 396 ILE A N 1
ATOM 3267 C CA . ILE A 1 396 ? -7.898 39.094 22.109 1 91.69 396 ILE A CA 1
ATOM 3268 C C . ILE A 1 396 ? -8.477 37.812 21.516 1 91.69 396 ILE A C 1
ATOM 3270 O O . ILE A 1 396 ? -9.039 37.844 20.406 1 91.69 396 ILE A O 1
ATOM 3274 N N . ASN A 1 397 ? -8.352 36.719 22.266 1 84.94 397 ASN A N 1
ATOM 3275 C CA . ASN A 1 397 ? -8.977 35.469 21.875 1 84.94 397 ASN A CA 1
ATOM 3276 C C . ASN A 1 397 ? -9.031 34.5 23.047 1 84.94 397 ASN A C 1
ATOM 3278 O O . ASN A 1 397 ? 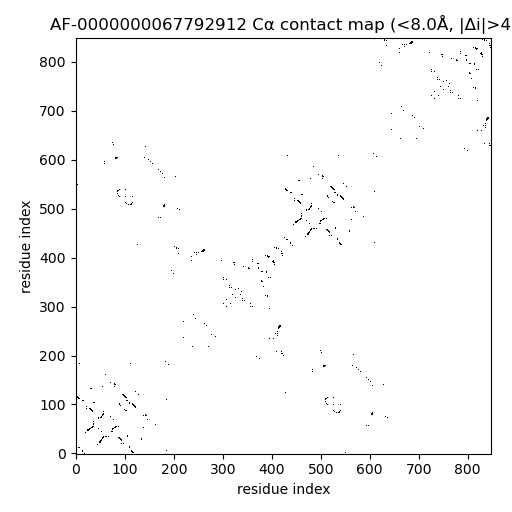-8.273 34.625 24.016 1 84.94 397 ASN A O 1
ATOM 3282 N N . LYS A 1 398 ? -9.891 33.625 22.938 1 83 398 LYS A N 1
ATOM 3283 C CA . LYS A 1 398 ? -10.023 32.625 24 1 83 398 LYS A CA 1
ATOM 3284 C C . LYS A 1 398 ? -9.094 31.438 23.781 1 83 398 LYS A C 1
ATOM 3286 O O . LYS A 1 398 ? -8.852 30.656 24.703 1 83 398 LYS A O 1
ATOM 3291 N N . GLU A 1 399 ? -8.484 31.328 22.609 1 78.94 399 GLU A N 1
ATOM 3292 C CA . GLU A 1 399 ? -7.68 30.172 22.234 1 78.94 399 GLU A CA 1
ATOM 3293 C C . GLU A 1 399 ? -6.195 30.422 22.484 1 78.94 399 GLU A C 1
ATOM 3295 O O . GLU A 1 399 ? -5.355 29.562 22.219 1 78.94 399 GLU A O 1
ATOM 3300 N N . ASN A 1 400 ? -5.836 31.547 23.047 1 83.81 400 ASN A N 1
ATOM 3301 C CA . ASN A 1 400 ? -4.465 31.938 23.344 1 83.81 400 ASN A CA 1
ATOM 3302 C C . ASN A 1 400 ? -3.588 31.906 22.094 1 83.81 400 ASN A C 1
ATOM 3304 O O . ASN A 1 400 ? -2.477 31.375 22.125 1 83.81 400 ASN A O 1
ATOM 3308 N N . LEU A 1 401 ? -4.117 32.438 21.078 1 87.31 401 LEU A N 1
ATOM 3309 C CA . LEU A 1 401 ? -3.414 32.5 19.797 1 87.31 401 LEU A CA 1
ATOM 3310 C C . LEU A 1 401 ? -2.59 33.781 19.703 1 87.31 401 LEU A C 1
ATOM 3312 O O . LEU A 1 401 ? -3.002 34.812 20.219 1 87.31 401 LEU A O 1
ATOM 3316 N N . PRO A 1 402 ? -1.503 33.688 19.047 1 88.88 402 PRO A N 1
ATOM 3317 C CA . PRO A 1 402 ? -0.656 34.875 18.891 1 88.88 402 PRO A CA 1
ATOM 3318 C C . PRO A 1 402 ? -1.096 35.781 17.734 1 88.88 402 PRO A C 1
ATOM 3320 O O . PRO A 1 402 ? -1.938 35.375 16.938 1 88.88 402 PRO A O 1
ATOM 3323 N N . VAL A 1 403 ? -0.566 37 17.797 1 85.38 403 VAL A N 1
ATOM 3324 C CA . VAL A 1 403 ? -0.748 37.906 16.656 1 85.38 403 VAL A CA 1
ATOM 3325 C C . VAL A 1 403 ? 0.083 37.438 15.477 1 85.38 403 VAL A C 1
ATOM 3327 O O . VAL A 1 403 ? 1.294 37.219 15.594 1 85.38 403 VAL A O 1
ATOM 3330 N N . ILE A 1 404 ? -0.548 37.125 14.422 1 81.81 404 ILE A N 1
ATOM 3331 C CA . ILE A 1 404 ? 0.169 36.719 13.219 1 81.81 404 ILE A CA 1
ATOM 3332 C C . ILE A 1 404 ? -0.121 37.688 12.086 1 81.81 404 ILE A C 1
ATOM 3334 O O . ILE A 1 404 ? -1.266 37.812 11.648 1 81.81 404 ILE A O 1
ATOM 3338 N N . ASN A 1 405 ? 0.79 38.469 11.68 1 80.44 405 ASN A N 1
ATOM 3339 C CA . ASN A 1 405 ? 0.709 39.375 10.555 1 80.44 405 ASN A CA 1
ATOM 3340 C C . ASN A 1 405 ? 1.988 39.375 9.719 1 80.44 405 ASN A C 1
ATOM 3342 O O . ASN A 1 405 ? 2.834 38.5 9.898 1 80.44 405 ASN A O 1
ATOM 3346 N N . GLY A 1 406 ? 2.025 40.219 8.734 1 77.06 406 GLY A N 1
ATOM 3347 C CA . GLY A 1 406 ? 3.182 40.219 7.852 1 77.06 406 GLY A CA 1
ATOM 3348 C C . GLY A 1 406 ? 4.488 40.469 8.586 1 77.06 406 GLY A C 1
ATOM 3349 O O . GLY A 1 406 ? 5.512 39.844 8.25 1 77.06 406 GLY A O 1
ATOM 3350 N N . ARG A 1 407 ? 4.484 41.281 9.516 1 83 407 ARG A N 1
ATOM 3351 C CA . ARG A 1 407 ? 5.688 41.594 10.273 1 83 407 ARG A CA 1
ATOM 3352 C C . ARG A 1 407 ? 6.137 40.406 11.109 1 83 407 ARG A C 1
ATOM 3354 O O . ARG A 1 407 ? 7.324 40.062 11.156 1 83 407 ARG A O 1
ATOM 3361 N N . THR A 1 408 ? 5.168 39.75 11.727 1 88.69 408 THR A N 1
ATOM 3362 C CA . THR A 1 408 ? 5.469 38.594 12.562 1 88.69 408 THR A CA 1
ATOM 3363 C C . THR A 1 408 ? 6.035 37.469 11.727 1 88.69 408 THR A C 1
ATOM 3365 O O . THR A 1 408 ? 6.973 36.781 12.141 1 88.69 408 THR A O 1
ATOM 3368 N N . THR A 1 409 ? 5.48 37.25 10.57 1 86.94 409 THR A N 1
ATOM 3369 C CA . THR A 1 409 ? 5.938 36.156 9.727 1 86.94 409 THR A CA 1
ATOM 3370 C C . THR A 1 409 ? 7.379 36.375 9.273 1 86.94 409 THR A C 1
ATOM 3372 O O . THR A 1 409 ? 8.148 35.438 9.125 1 86.94 409 THR A O 1
ATOM 3375 N N . LYS A 1 410 ? 7.734 37.594 9.055 1 87.31 410 LYS A N 1
ATOM 3376 C CA . LYS A 1 410 ? 9.102 37.938 8.664 1 87.31 410 LYS A CA 1
ATOM 3377 C C . LYS A 1 410 ? 10.086 37.625 9.797 1 87.31 410 LYS A C 1
ATOM 3379 O O . LYS A 1 410 ? 11.203 37.156 9.547 1 87.31 410 LYS A O 1
ATOM 3384 N N . VAL A 1 411 ? 9.648 37.875 11.008 1 92.19 411 VAL A N 1
ATOM 3385 C CA . VAL A 1 411 ? 10.5 37.594 12.164 1 92.19 411 VAL A CA 1
ATOM 3386 C C . VAL A 1 411 ? 10.648 36.094 12.344 1 92.19 411 VAL A C 1
ATOM 3388 O O . VAL A 1 411 ? 11.734 35.594 12.641 1 92.19 411 VAL A O 1
ATOM 3391 N N . LEU A 1 412 ? 9.531 35.406 12.203 1 91.94 412 LEU A N 1
ATOM 3392 C CA . LEU A 1 412 ? 9.578 33.938 12.305 1 91.94 412 LEU A CA 1
ATOM 3393 C C . LEU A 1 412 ? 10.523 33.344 11.258 1 91.94 412 LEU A C 1
ATOM 3395 O O . LEU A 1 412 ? 11.289 32.438 11.555 1 91.94 412 LEU A O 1
ATOM 3399 N N . ARG A 1 413 ? 10.438 33.906 10.109 1 88.88 413 ARG A N 1
ATOM 3400 C CA . ARG A 1 413 ? 11.352 33.469 9.055 1 88.88 413 ARG A CA 1
ATOM 3401 C C . ARG A 1 413 ? 12.789 33.812 9.398 1 88.88 413 ARG A C 1
ATOM 3403 O O . ARG A 1 413 ? 13.719 33.094 9.047 1 88.88 413 ARG A O 1
ATOM 3410 N N . TYR A 1 414 ? 12.953 35 9.992 1 91.81 414 TYR A N 1
ATOM 3411 C CA . TYR A 1 414 ? 14.273 35.406 10.43 1 91.81 414 TYR A CA 1
ATOM 3412 C C . TYR A 1 414 ? 14.891 34.406 11.383 1 91.81 414 TYR A C 1
ATOM 3414 O O . TYR A 1 414 ? 16.094 34.156 11.352 1 91.81 414 TYR A O 1
ATOM 3422 N N . PHE A 1 415 ? 14.094 33.75 12.148 1 92.31 415 PHE A N 1
ATOM 3423 C CA . PHE A 1 415 ? 14.586 32.781 13.117 1 92.31 415 PHE A CA 1
ATOM 3424 C C . PHE A 1 415 ? 14.664 31.391 12.5 1 92.31 415 PHE A C 1
ATOM 3426 O O . PHE A 1 415 ? 14.828 30.406 13.211 1 92.31 415 PHE A O 1
ATOM 3433 N N . GLY A 1 416 ? 14.344 31.312 11.203 1 87.56 416 GLY A N 1
ATOM 3434 C CA . GLY A 1 416 ? 14.641 30.094 10.477 1 87.56 416 GLY A CA 1
ATOM 3435 C C . GLY A 1 416 ? 13.414 29.25 10.172 1 87.56 416 GLY A C 1
ATOM 3436 O O . GLY A 1 416 ? 13.516 28.188 9.578 1 87.56 416 GLY A O 1
ATOM 3437 N N . PHE A 1 417 ? 12.25 29.703 10.555 1 87.12 417 PHE A N 1
ATOM 3438 C CA . PHE A 1 417 ? 11.047 28.922 10.312 1 87.12 417 PHE A CA 1
ATOM 3439 C C . PHE A 1 417 ? 10.539 29.125 8.891 1 87.12 417 PHE A C 1
ATOM 3441 O O . PHE A 1 417 ? 10.609 30.234 8.352 1 87.12 417 PHE A O 1
ATOM 3448 N N . GLU A 1 418 ? 10.102 28.031 8.266 1 80.31 418 GLU A N 1
ATOM 3449 C CA . GLU A 1 418 ? 9.477 28.125 6.949 1 80.31 418 GLU A CA 1
ATOM 3450 C C . GLU A 1 418 ? 7.977 28.391 7.07 1 80.31 418 GLU A C 1
ATOM 3452 O O . GLU A 1 418 ? 7.176 27.453 7.059 1 80.31 418 GLU A O 1
ATOM 3457 N N . VAL A 1 419 ? 7.629 29.641 7.18 1 80.19 419 VAL A N 1
ATOM 3458 C CA . VAL A 1 419 ? 6.23 30.047 7.305 1 80.19 419 VAL A CA 1
ATOM 3459 C C . VAL A 1 419 ? 5.832 30.906 6.105 1 80.19 419 VAL A C 1
ATOM 3461 O O . VAL A 1 419 ? 6.66 31.625 5.555 1 80.19 419 VAL A O 1
ATOM 3464 N N . LYS A 1 420 ? 4.66 30.688 5.672 1 74.44 420 LYS A N 1
ATOM 3465 C CA . LYS A 1 420 ? 4.137 31.484 4.574 1 74.44 420 LYS A CA 1
ATOM 3466 C C . LYS A 1 420 ? 3.416 32.719 5.094 1 74.44 420 LYS A C 1
ATOM 3468 O O . LYS A 1 420 ? 2.885 32.719 6.207 1 74.44 420 LYS A O 1
ATOM 3473 N N . GLN A 1 421 ? 3.607 33.75 4.281 1 64.69 421 GLN A N 1
ATOM 3474 C CA . GLN A 1 421 ? 2.867 34.938 4.66 1 64.69 421 GLN A CA 1
ATOM 3475 C C . GLN A 1 421 ? 1.362 34.719 4.59 1 64.69 421 GLN A C 1
ATOM 3477 O O . GLN A 1 421 ? 0.878 34.031 3.682 1 64.69 421 GLN A O 1
ATOM 3482 N N . LEU A 1 422 ? 0.746 35.094 5.656 1 57.56 422 LEU A N 1
ATOM 3483 C CA . LEU A 1 422 ? -0.705 34.938 5.691 1 57.56 422 LEU A CA 1
ATOM 3484 C C . LEU A 1 422 ? -1.356 35.656 4.52 1 57.56 422 LEU A C 1
ATOM 3486 O O . LEU A 1 422 ? -1.036 36.812 4.25 1 57.56 422 LEU A O 1
ATOM 3490 N N . GLY A 1 423 ? -2.119 35.094 3.686 1 49.28 423 GLY A N 1
ATOM 3491 C CA . GLY A 1 423 ? -2.801 35.719 2.568 1 49.28 423 GLY A CA 1
ATOM 3492 C C . GLY A 1 423 ? -2.057 35.562 1.255 1 49.28 423 GLY A C 1
ATOM 3493 O O . GLY A 1 423 ? -2.549 36 0.207 1 49.28 423 GLY A O 1
ATOM 3494 N N . ASP A 1 424 ? -0.764 35.031 1.159 1 46.41 424 ASP A N 1
ATOM 3495 C CA . ASP A 1 424 ? -0.078 34.75 -0.101 1 46.41 424 ASP A CA 1
ATOM 3496 C C . ASP A 1 424 ? -0.47 33.406 -0.665 1 46.41 424 ASP A C 1
ATOM 3498 O O . ASP A 1 424 ? -0.733 32.469 0.091 1 46.41 424 ASP A O 1
ATOM 3502 N N . MET B 1 1 ? 23.562 -1.489 8.109 1 47.22 1 MET B N 1
ATOM 3503 C CA . MET B 1 1 ? 22.234 -0.905 8.344 1 47.22 1 MET B CA 1
ATOM 3504 C C . MET B 1 1 ? 21.203 -1.478 7.375 1 47.22 1 MET B C 1
ATOM 3506 O O . MET B 1 1 ? 21.531 -1.756 6.219 1 47.22 1 MET B O 1
ATOM 3510 N N . THR B 1 2 ? 20.062 -1.971 7.875 1 64.5 2 THR B N 1
ATOM 3511 C CA . THR B 1 2 ? 19.078 -2.664 7.062 1 64.5 2 THR B CA 1
ATOM 3512 C C . THR B 1 2 ? 18.359 -1.687 6.133 1 64.5 2 THR B C 1
ATOM 3514 O O . THR B 1 2 ? 17.938 -0.605 6.559 1 64.5 2 THR B O 1
ATOM 3517 N N . ASP B 1 3 ? 18.5 -1.864 4.863 1 86.06 3 ASP B N 1
ATOM 3518 C CA . ASP B 1 3 ? 17.922 -0.998 3.84 1 86.06 3 ASP B CA 1
ATOM 3519 C C . ASP B 1 3 ? 16.641 -1.6 3.27 1 86.06 3 ASP B C 1
ATOM 3521 O O . ASP B 1 3 ? 16.047 -1.041 2.348 1 86.06 3 ASP B O 1
ATOM 3525 N N . LEU B 1 4 ? 16.375 -2.771 3.846 1 90.06 4 LEU B N 1
ATOM 3526 C CA . LEU B 1 4 ? 15.148 -3.465 3.463 1 90.06 4 LEU B CA 1
ATOM 3527 C C . LEU B 1 4 ? 14.406 -3.979 4.695 1 90.06 4 LEU B C 1
ATOM 3529 O O . LEU B 1 4 ? 15 -4.641 5.551 1 90.06 4 LEU B O 1
ATOM 3533 N N . TYR B 1 5 ? 13.133 -3.607 4.836 1 90.5 5 TYR B N 1
ATOM 3534 C CA . TYR B 1 5 ? 12.305 -4.004 5.969 1 90.5 5 TYR B CA 1
ATOM 3535 C C . TYR B 1 5 ? 11.094 -4.801 5.504 1 90.5 5 TYR B C 1
ATOM 3537 O O . TYR B 1 5 ? 10.344 -4.352 4.633 1 90.5 5 TYR B O 1
ATOM 3545 N N . THR B 1 6 ? 10.836 -5.984 6.098 1 88.88 6 THR B N 1
ATOM 3546 C CA . THR B 1 6 ? 9.766 -6.855 5.637 1 88.88 6 THR B CA 1
ATOM 3547 C C . THR B 1 6 ? 8.977 -7.414 6.816 1 88.88 6 THR B C 1
ATOM 3549 O O . THR B 1 6 ? 8.102 -8.273 6.637 1 88.88 6 THR B O 1
ATOM 3552 N N . ASN B 1 7 ? 9.242 -6.961 8.047 1 88.44 7 ASN B N 1
ATOM 3553 C CA . ASN B 1 7 ? 8.602 -7.445 9.266 1 88.44 7 ASN B CA 1
ATOM 3554 C C . ASN B 1 7 ? 8.836 -8.945 9.461 1 88.44 7 ASN B C 1
ATOM 3556 O O . ASN B 1 7 ? 7.887 -9.695 9.68 1 88.44 7 ASN B O 1
ATOM 3560 N N . SER B 1 8 ? 9.969 -9.305 9.375 1 80.62 8 SER B N 1
ATOM 3561 C CA . SER B 1 8 ? 10.359 -10.703 9.555 1 80.62 8 SER B CA 1
ATOM 3562 C C . SER B 1 8 ? 11.102 -10.914 10.867 1 80.62 8 SER B C 1
ATOM 3564 O O . SER B 1 8 ? 12.047 -10.18 11.172 1 80.62 8 SER B O 1
ATOM 3566 N N . ASN B 1 9 ? 10.641 -11.867 11.594 1 74.44 9 ASN B N 1
ATOM 3567 C CA . ASN B 1 9 ? 11.336 -12.203 12.836 1 74.44 9 ASN B CA 1
ATOM 3568 C C . ASN B 1 9 ? 12.758 -12.695 12.562 1 74.44 9 ASN B C 1
ATOM 3570 O O . ASN B 1 9 ? 13.688 -12.336 13.281 1 74.44 9 ASN B O 1
ATOM 3574 N N . ALA B 1 10 ? 12.891 -13.547 11.523 1 70.44 10 ALA B N 1
ATOM 3575 C CA . ALA B 1 10 ? 14.18 -14.133 11.188 1 70.44 10 ALA B CA 1
ATOM 3576 C C . ALA B 1 10 ? 15.195 -13.055 10.828 1 70.44 10 ALA B C 1
ATOM 3578 O O . ALA B 1 10 ? 16.375 -13.156 11.188 1 70.44 10 ALA B O 1
ATOM 3579 N N . LYS B 1 11 ? 14.719 -12.039 10.273 1 75.88 11 LYS B N 1
ATOM 3580 C CA . LYS B 1 11 ? 15.617 -10.984 9.812 1 75.88 11 LYS B CA 1
ATOM 3581 C C . LYS B 1 11 ? 15.633 -9.805 10.781 1 75.88 11 LYS B C 1
ATOM 3583 O O . LYS B 1 11 ? 16.516 -8.945 10.711 1 75.88 11 LYS B O 1
ATOM 3588 N N . ARG B 1 12 ? 14.695 -9.766 11.75 1 77.81 12 ARG B N 1
ATOM 3589 C CA . ARG B 1 12 ? 14.555 -8.672 12.703 1 77.81 12 ARG B CA 1
ATOM 3590 C C . ARG B 1 12 ? 14.484 -7.328 11.992 1 77.81 12 ARG B C 1
ATOM 3592 O O . ARG B 1 12 ? 15.188 -6.387 12.359 1 77.81 12 ARG B O 1
ATOM 3599 N N . ASP B 1 13 ? 13.812 -7.328 10.906 1 84.06 13 ASP B N 1
ATOM 3600 C CA . ASP B 1 13 ? 13.711 -6.137 10.07 1 84.06 13 ASP B CA 1
ATOM 3601 C C . ASP B 1 13 ? 12.312 -5.527 10.148 1 84.06 13 ASP B C 1
ATOM 3603 O O . ASP B 1 13 ? 11.688 -5.258 9.125 1 84.06 13 ASP B O 1
ATOM 3607 N N . PHE B 1 14 ? 11.906 -5.258 11.359 1 86.94 14 PHE B N 1
ATOM 3608 C CA . PHE B 1 14 ? 10.586 -4.668 11.562 1 86.94 14 PHE B CA 1
ATOM 3609 C C . PHE B 1 14 ? 10.586 -3.197 11.172 1 86.94 14 PHE B C 1
ATOM 3611 O O . PHE B 1 14 ? 11.539 -2.471 11.453 1 86.94 14 PHE B O 1
ATOM 3618 N N . ILE B 1 15 ? 9.555 -2.834 10.555 1 92 15 ILE B N 1
ATOM 3619 C CA . ILE B 1 15 ? 9.422 -1.48 10.031 1 92 15 ILE B CA 1
ATOM 3620 C C . ILE B 1 15 ? 9.43 -0.477 11.18 1 92 15 ILE B C 1
ATOM 3622 O O . ILE B 1 15 ? 10.039 0.587 11.086 1 92 15 ILE B O 1
ATOM 3626 N N . ARG B 1 16 ? 8.734 -0.808 12.281 1 91.19 16 ARG B N 1
ATOM 3627 C CA . ARG B 1 16 ? 8.727 0.078 13.438 1 91.19 16 ARG B CA 1
ATOM 3628 C C . ARG B 1 16 ? 10.148 0.414 13.883 1 91.19 16 ARG B C 1
ATOM 3630 O O . ARG B 1 16 ? 10.445 1.567 14.195 1 91.19 16 ARG B O 1
ATOM 3637 N N . HIS B 1 17 ? 10.961 -0.585 13.891 1 88.94 17 HIS B N 1
ATOM 3638 C CA . HIS B 1 17 ? 12.359 -0.388 14.266 1 88.94 17 HIS B CA 1
ATOM 3639 C C . HIS B 1 17 ? 13.078 0.507 13.266 1 88.94 17 HIS B C 1
ATOM 3641 O O . HIS B 1 17 ? 13.898 1.345 13.656 1 88.94 17 HIS B O 1
ATOM 3647 N N . GLY B 1 18 ? 12.773 0.294 12 1 90.06 18 GLY B N 1
ATOM 3648 C CA . GLY B 1 18 ? 13.344 1.139 10.969 1 90.06 18 GLY B CA 1
ATOM 3649 C C . GLY B 1 18 ? 13.016 2.609 11.141 1 90.06 18 GLY B C 1
ATOM 3650 O O . GLY B 1 18 ? 13.867 3.473 10.93 1 90.06 18 GLY B O 1
ATOM 3651 N N . ILE B 1 19 ? 11.836 2.885 11.617 1 93.19 19 ILE B N 1
ATOM 3652 C CA . ILE B 1 19 ? 11.383 4.258 11.836 1 93.19 19 ILE B CA 1
ATOM 3653 C C . ILE B 1 19 ? 12.086 4.844 13.062 1 93.19 19 ILE B C 1
ATOM 3655 O O . ILE B 1 19 ? 12.672 5.926 12.984 1 93.19 19 ILE B O 1
ATOM 3659 N N . ILE B 1 20 ? 12.125 4.094 14.102 1 90.19 20 ILE B N 1
ATOM 3660 C CA . ILE B 1 20 ? 12.617 4.586 15.383 1 90.19 20 ILE B CA 1
ATOM 3661 C C . ILE B 1 20 ? 14.125 4.812 15.305 1 90.19 20 ILE B C 1
ATOM 3663 O O . ILE B 1 20 ? 14.648 5.758 15.898 1 90.19 20 ILE B O 1
ATOM 3667 N N . THR B 1 21 ? 14.789 4.012 14.531 1 90.31 21 THR B N 1
ATOM 3668 C CA . THR B 1 21 ? 16.25 4.109 14.477 1 90.31 21 THR B CA 1
ATOM 3669 C C . THR B 1 21 ? 16.672 5.164 13.461 1 90.31 21 THR B C 1
ATOM 3671 O O . THR B 1 21 ? 17.859 5.508 13.383 1 90.31 21 THR B O 1
ATOM 3674 N N . SER B 1 22 ? 15.781 5.668 12.703 1 91.94 22 SER B N 1
ATOM 3675 C CA . SER B 1 22 ? 16.109 6.645 11.672 1 91.94 22 SER B CA 1
ATOM 3676 C C . SER B 1 22 ? 16.078 8.062 12.227 1 91.94 22 SER B C 1
ATOM 3678 O O . SER B 1 22 ? 16.5 9.008 11.555 1 91.94 22 SER B O 1
ATOM 3680 N N . ILE B 1 23 ? 15.578 8.203 13.445 1 91.38 23 ILE B N 1
ATOM 3681 C CA . ILE B 1 23 ? 15.359 9.555 13.945 1 91.38 23 ILE B CA 1
ATOM 3682 C C . ILE B 1 23 ? 16.547 9.992 14.789 1 91.38 23 ILE B C 1
ATOM 3684 O O . ILE B 1 23 ? 17.281 9.156 15.32 1 91.38 23 ILE B O 1
ATOM 3688 N N . GLU B 1 24 ? 16.812 11.273 14.781 1 87.62 24 GLU B N 1
ATOM 3689 C CA . GLU B 1 24 ? 17.734 11.977 15.68 1 87.62 24 GLU B CA 1
ATOM 3690 C C . GLU B 1 24 ? 16.984 13.008 16.516 1 87.62 24 GLU B C 1
ATOM 3692 O O . GLU B 1 24 ? 15.828 13.328 16.25 1 87.62 24 GLU B O 1
ATOM 3697 N N . ASP B 1 25 ? 17.641 13.453 17.5 1 84.31 25 ASP B N 1
ATOM 3698 C CA . ASP B 1 25 ? 17.016 14.438 18.375 1 84.31 25 ASP B CA 1
ATOM 3699 C C . ASP B 1 25 ? 16.656 15.711 17.609 1 84.31 25 ASP B C 1
ATOM 3701 O O . ASP B 1 25 ? 17.453 16.219 16.828 1 84.31 25 ASP B O 1
ATOM 3705 N N . ASP B 1 26 ? 15.43 16.172 17.828 1 79.06 26 ASP B N 1
ATOM 3706 C CA . ASP B 1 26 ? 14.914 17.422 17.312 1 79.06 26 ASP B CA 1
ATOM 3707 C C . ASP B 1 26 ? 14.875 17.422 15.781 1 79.06 26 ASP B C 1
ATOM 3709 O O . ASP B 1 26 ? 15.07 18.453 15.148 1 79.06 26 ASP B O 1
ATOM 3713 N N . MET B 1 27 ? 14.727 16.219 15.242 1 87.5 27 MET B N 1
ATOM 3714 C CA . MET B 1 27 ? 14.695 16.062 13.789 1 87.5 27 MET B CA 1
ATOM 3715 C C . MET B 1 27 ? 13.312 16.391 13.234 1 87.5 27 MET B C 1
ATOM 3717 O O . MET B 1 27 ? 12.305 16.125 13.883 1 87.5 27 MET B O 1
ATOM 3721 N N . ASP B 1 28 ? 13.297 17 12 1 87.19 28 ASP B N 1
ATOM 3722 C CA . ASP B 1 28 ? 12.047 17.141 11.266 1 87.19 28 ASP B CA 1
ATOM 3723 C C . ASP B 1 28 ? 11.68 15.828 10.57 1 87.19 28 ASP B C 1
ATOM 3725 O O . ASP B 1 28 ? 12.508 15.234 9.875 1 87.19 28 ASP B O 1
ATOM 3729 N N . VAL B 1 29 ? 10.508 15.398 10.781 1 93.38 29 VAL B N 1
ATOM 3730 C CA . VAL B 1 29 ? 10.023 14.172 10.172 1 93.38 29 VAL B CA 1
ATOM 3731 C C . VAL B 1 29 ? 8.781 14.461 9.336 1 93.38 29 VAL B C 1
ATOM 3733 O O . VAL B 1 29 ? 7.879 15.18 9.781 1 93.38 29 VAL B O 1
ATOM 3736 N N . PHE B 1 30 ? 8.734 13.992 8.125 1 93.25 30 PHE B N 1
ATOM 3737 C CA . PHE B 1 30 ? 7.621 14.156 7.203 1 93.25 30 PHE B CA 1
ATOM 3738 C C . PHE B 1 30 ? 6.996 12.812 6.859 1 93.25 30 PHE B C 1
ATOM 3740 O O . PHE B 1 30 ? 7.699 11.883 6.445 1 93.25 30 PHE B O 1
ATOM 3747 N N . ILE B 1 31 ? 5.684 12.688 7.008 1 96.75 31 ILE B N 1
ATOM 3748 C CA . ILE B 1 31 ? 5.023 11.398 6.828 1 96.75 31 ILE B CA 1
ATOM 3749 C C . ILE B 1 31 ? 3.857 11.555 5.855 1 96.75 31 ILE B C 1
ATOM 3751 O O . ILE B 1 31 ? 2.977 12.391 6.059 1 96.75 31 ILE B O 1
ATOM 3755 N N . ALA B 1 32 ? 3.846 10.891 4.805 1 96.25 32 ALA B N 1
ATOM 3756 C CA . ALA B 1 32 ? 2.678 10.68 3.955 1 96.25 32 ALA B CA 1
ATOM 3757 C C . ALA B 1 32 ? 2.17 9.25 4.062 1 96.25 32 ALA B C 1
ATOM 3759 O O . ALA B 1 32 ? 2.852 8.312 3.645 1 96.25 32 ALA B O 1
ATOM 3760 N N . SER B 1 33 ? 1.052 9.016 4.66 1 96.69 33 SER B N 1
ATOM 3761 C CA . SER B 1 33 ? 0.441 7.711 4.867 1 96.69 33 SER B CA 1
ATOM 3762 C C . SER B 1 33 ? -1.051 7.742 4.555 1 96.69 33 SER B C 1
ATOM 3764 O O . SER B 1 33 ? -1.815 8.445 5.215 1 96.69 33 SER B O 1
ATOM 3766 N N . ALA B 1 34 ? -1.454 6.969 3.623 1 94.88 34 ALA B N 1
ATOM 3767 C CA . ALA B 1 34 ? -2.867 6.961 3.258 1 94.88 34 ALA B CA 1
ATOM 3768 C C . ALA B 1 34 ? -3.744 6.633 4.461 1 94.88 34 ALA B C 1
ATOM 3770 O O . ALA B 1 34 ? -4.691 7.363 4.77 1 94.88 34 ALA B O 1
ATOM 3771 N N . PHE B 1 35 ? -3.371 5.578 5.184 1 94.75 35 PHE B N 1
ATOM 3772 C CA . PHE B 1 35 ? -4.16 5.164 6.34 1 94.75 35 PHE B CA 1
ATOM 3773 C C . PHE B 1 35 ? -3.375 5.371 7.629 1 94.75 35 PHE B C 1
ATOM 3775 O O . PHE B 1 35 ? -2.143 5.301 7.633 1 94.75 35 PHE B O 1
ATOM 3782 N N . PHE B 1 36 ? -4.129 5.648 8.703 1 96.62 36 PHE B N 1
ATOM 3783 C CA . PHE B 1 36 ? -3.537 5.965 10 1 96.62 36 PHE B CA 1
ATOM 3784 C C . PHE B 1 36 ? -4.367 5.371 11.133 1 96.62 36 PHE B C 1
ATOM 3786 O O . PHE B 1 36 ? -5.527 5.742 11.32 1 96.62 36 PHE B O 1
ATOM 3793 N N . THR B 1 37 ? -3.773 4.406 11.852 1 93.25 37 THR B N 1
ATOM 3794 C CA . THR B 1 37 ? -4.465 3.812 12.992 1 93.25 37 THR B CA 1
ATOM 3795 C C . THR B 1 37 ? -3.537 3.715 14.195 1 93.25 37 THR B C 1
ATOM 3797 O O . THR B 1 37 ? -3.949 3.268 15.266 1 93.25 37 THR B O 1
ATOM 3800 N N . GLU B 1 38 ? -2.256 4.156 14.062 1 87.56 38 GLU B N 1
ATOM 3801 C CA . GLU B 1 38 ? -1.248 3.926 15.094 1 87.56 38 GLU B CA 1
ATOM 3802 C C . GLU B 1 38 ? -0.634 5.238 15.57 1 87.56 38 GLU B C 1
ATOM 3804 O O . GLU B 1 38 ? 0.327 5.73 14.977 1 87.56 38 GLU B O 1
ATOM 3809 N N . SER B 1 39 ? -1.026 5.703 16.734 1 89.88 39 SER B N 1
ATOM 3810 C CA . SER B 1 39 ? -0.52 6.98 17.219 1 89.88 39 SER B CA 1
ATOM 3811 C C . SER B 1 39 ? 0.669 6.789 18.156 1 89.88 39 SER B C 1
ATOM 3813 O O . SER B 1 39 ? 1.412 7.734 18.438 1 89.88 39 SER B O 1
ATOM 3815 N N . SER B 1 40 ? 0.924 5.543 18.578 1 90.12 40 SER B N 1
ATOM 3816 C CA . SER B 1 40 ? 1.983 5.309 19.547 1 90.12 40 SER B CA 1
ATOM 3817 C C . SER B 1 40 ? 3.354 5.633 18.969 1 90.12 40 SER B C 1
ATOM 3819 O O . SER B 1 40 ? 4.238 6.109 19.688 1 90.12 40 SER B O 1
ATOM 3821 N N . VAL B 1 41 ? 3.553 5.348 17.75 1 91.75 41 VAL B N 1
ATOM 3822 C CA . VAL B 1 41 ? 4.824 5.648 17.109 1 91.75 41 VAL B CA 1
ATOM 3823 C C . VAL B 1 41 ? 5.051 7.16 17.094 1 91.75 41 VAL B C 1
ATOM 3825 O O . VAL B 1 41 ? 6.172 7.625 17.297 1 91.75 41 VAL B O 1
ATOM 3828 N N . ILE B 1 42 ? 4.023 7.918 16.828 1 94.31 42 ILE B N 1
ATOM 3829 C CA . ILE B 1 42 ? 4.098 9.375 16.828 1 94.31 42 ILE B CA 1
ATOM 3830 C C . ILE B 1 42 ? 4.504 9.875 18.203 1 94.31 42 ILE B C 1
ATOM 3832 O O . ILE B 1 42 ? 5.34 10.781 18.328 1 94.31 42 ILE B O 1
ATOM 3836 N N . ASP B 1 43 ? 3.918 9.242 19.219 1 93.5 43 ASP B N 1
ATOM 3837 C CA . ASP B 1 43 ? 4.258 9.602 20.594 1 93.5 43 ASP B CA 1
ATOM 3838 C C . ASP B 1 43 ? 5.754 9.414 20.859 1 93.5 43 ASP B C 1
ATOM 3840 O O . ASP B 1 43 ? 6.387 10.266 21.484 1 93.5 43 ASP B O 1
ATOM 3844 N N . GLU B 1 44 ? 6.238 8.367 20.375 1 91.81 44 GLU B N 1
ATOM 3845 C CA . GLU B 1 44 ? 7.648 8.062 20.578 1 91.81 44 GLU B CA 1
ATOM 3846 C C . GLU B 1 44 ? 8.547 9.055 19.859 1 91.81 44 GLU B C 1
ATOM 3848 O O . GLU B 1 44 ? 9.586 9.461 20.375 1 91.81 44 GLU B O 1
ATOM 3853 N N . LEU B 1 45 ? 8.219 9.422 18.688 1 93.88 45 LEU B N 1
ATOM 3854 C CA . LEU B 1 45 ? 8.992 10.391 17.906 1 93.88 45 LEU B CA 1
ATOM 3855 C C . LEU B 1 45 ? 8.984 11.758 18.578 1 93.88 45 LEU B C 1
ATOM 3857 O O . LEU B 1 45 ? 10.016 12.43 18.625 1 93.88 45 LEU B O 1
ATOM 3861 N N . VAL B 1 46 ? 7.809 12.117 19.094 1 92.88 46 VAL B N 1
ATOM 3862 C CA . VAL B 1 46 ? 7.664 13.406 19.75 1 92.88 46 VAL B CA 1
ATOM 3863 C C . VAL B 1 46 ? 8.492 13.438 21.016 1 92.88 46 VAL B C 1
ATOM 3865 O O . VAL B 1 46 ? 9.094 14.461 21.359 1 92.88 46 VAL B O 1
ATOM 3868 N N . GLN B 1 47 ? 8.508 12.352 21.688 1 91.5 47 GLN B N 1
ATOM 3869 C CA . GLN B 1 47 ? 9.281 12.25 22.922 1 91.5 47 GLN B CA 1
ATOM 3870 C C . GLN B 1 47 ? 10.766 12.469 22.656 1 91.5 47 GLN B C 1
ATOM 3872 O O . GLN B 1 47 ? 11.492 12.969 23.516 1 91.5 47 GLN B O 1
ATOM 3877 N N . LYS B 1 48 ? 11.188 12.164 21.516 1 90.62 48 LYS B N 1
ATOM 3878 C CA . LYS B 1 48 ? 12.578 12.367 21.125 1 90.62 48 LYS B CA 1
ATOM 3879 C C . LYS B 1 48 ? 12.805 13.773 20.594 1 90.62 48 LYS B C 1
ATOM 3881 O O . LYS B 1 48 ? 13.883 14.078 20.078 1 90.62 48 LYS B O 1
ATOM 3886 N N . GLY B 1 49 ? 11.758 14.578 20.625 1 87.81 49 GLY B N 1
ATOM 3887 C CA . GLY B 1 49 ? 11.867 15.984 20.266 1 87.81 49 GLY B CA 1
ATOM 3888 C C . GLY B 1 49 ? 11.617 16.25 18.797 1 87.81 49 GLY B C 1
ATOM 3889 O O . GLY B 1 49 ? 11.82 17.359 18.312 1 87.81 49 GLY B O 1
ATOM 3890 N N . CYS B 1 50 ? 11.188 15.266 18.047 1 90.25 50 CYS B N 1
ATOM 3891 C CA . CYS B 1 50 ? 10.984 15.43 16.609 1 90.25 50 CYS B CA 1
ATOM 3892 C C . CYS B 1 50 ? 9.797 16.359 16.328 1 90.25 50 CYS B C 1
ATOM 3894 O O . CYS B 1 50 ? 8.836 16.391 17.109 1 90.25 50 CYS B O 1
ATOM 3896 N N . HIS B 1 51 ? 9.93 17.156 15.312 1 87.88 51 HIS B N 1
ATOM 3897 C CA . HIS B 1 51 ? 8.82 17.891 14.719 1 87.88 51 HIS B CA 1
ATOM 3898 C C . HIS B 1 51 ? 8.211 17.109 13.555 1 87.88 51 HIS B C 1
ATOM 3900 O O . HIS B 1 51 ? 8.914 16.781 12.594 1 87.88 51 HIS B O 1
ATOM 3906 N N . ILE B 1 52 ? 6.934 16.844 13.68 1 92.69 52 ILE B N 1
ATOM 3907 C CA . ILE B 1 52 ? 6.34 15.922 12.719 1 92.69 52 ILE B CA 1
ATOM 3908 C C . ILE B 1 52 ? 5.293 16.656 11.875 1 92.69 52 ILE B C 1
ATOM 3910 O O . ILE B 1 52 ? 4.41 17.312 12.422 1 92.69 52 ILE B O 1
ATOM 3914 N N . ARG B 1 53 ? 5.426 16.641 10.586 1 90.25 53 ARG B N 1
ATOM 3915 C CA . ARG B 1 53 ? 4.375 16.984 9.633 1 90.25 53 ARG B CA 1
ATOM 3916 C C . ARG B 1 53 ? 3.818 15.734 8.961 1 90.25 53 ARG B C 1
ATOM 3918 O O . ARG B 1 53 ? 4.555 14.992 8.297 1 90.25 53 ARG B O 1
ATOM 3925 N N . ILE B 1 54 ? 2.514 15.5 9.109 1 95.88 54 ILE B N 1
ATOM 3926 C CA . ILE B 1 54 ? 1.93 14.25 8.625 1 95.88 54 ILE B CA 1
ATOM 3927 C C . ILE B 1 54 ? 0.703 14.555 7.77 1 95.88 54 ILE B C 1
ATOM 3929 O O . ILE B 1 54 ? -0.092 15.438 8.102 1 95.88 54 ILE B O 1
ATOM 3933 N N . VAL B 1 55 ? 0.612 13.93 6.602 1 94.88 55 VAL B N 1
ATOM 3934 C CA . VAL B 1 55 ? -0.551 13.969 5.723 1 94.88 55 VAL B CA 1
ATOM 3935 C C . VAL B 1 55 ? -1.22 12.594 5.688 1 94.88 55 VAL B C 1
ATOM 3937 O O . VAL B 1 55 ? -0.558 11.586 5.453 1 94.88 55 VAL B O 1
ATOM 3940 N N . VAL B 1 56 ? -2.541 12.5 5.918 1 96.12 56 VAL B N 1
ATOM 3941 C CA . VAL B 1 56 ? -3.283 11.242 5.918 1 96.12 56 VAL B CA 1
ATOM 3942 C C . VAL B 1 56 ? -4.559 11.398 5.094 1 96.12 56 VAL B C 1
ATOM 3944 O O . VAL B 1 56 ? -4.895 12.5 4.66 1 96.12 56 VAL B O 1
ATOM 3947 N N . ARG B 1 57 ? -5.219 10.312 4.824 1 94.81 57 ARG B N 1
ATOM 3948 C CA . ARG B 1 57 ? -6.539 10.305 4.199 1 94.81 57 ARG B CA 1
ATOM 3949 C C . ARG B 1 57 ? -7.629 10.039 5.23 1 94.81 57 ARG B C 1
ATOM 3951 O O . ARG B 1 57 ? -7.469 9.188 6.105 1 94.81 57 ARG B O 1
ATOM 3958 N N . LEU B 1 58 ? -8.656 10.836 5.176 1 93.62 58 LEU B N 1
ATOM 3959 C CA . LEU B 1 58 ? -9.828 10.508 5.973 1 93.62 58 LEU B CA 1
ATOM 3960 C C . LEU B 1 58 ? -10.727 9.516 5.238 1 93.62 58 LEU B C 1
ATOM 3962 O O . LEU B 1 58 ? -11.508 9.906 4.367 1 93.62 58 LEU B O 1
ATOM 3966 N N . GLY B 1 59 ? -10.711 8.328 5.598 1 89.88 59 GLY B N 1
ATOM 3967 C CA . GLY B 1 59 ? -11.414 7.176 5.059 1 89.88 59 GLY B CA 1
ATOM 3968 C C . GLY B 1 59 ? -11.047 5.875 5.746 1 89.88 59 GLY B C 1
ATOM 3969 O O . GLY B 1 59 ? -10.031 5.797 6.434 1 89.88 59 GLY B O 1
ATOM 3970 N N . PHE B 1 60 ? -11.898 4.855 5.566 1 86.88 60 PHE B N 1
ATOM 3971 C CA . PHE B 1 60 ? -11.594 3.559 6.16 1 86.88 60 PHE B CA 1
ATOM 3972 C C . PHE B 1 60 ? -10.273 3.016 5.625 1 86.88 60 PHE B C 1
ATOM 3974 O O . PHE B 1 60 ? -10.031 3.031 4.414 1 86.88 60 PHE B O 1
ATOM 3981 N N . PRO B 1 61 ? -9.281 2.639 6.473 1 89.94 61 PRO B N 1
ATOM 3982 C CA . PRO B 1 61 ? -9.516 2.336 7.887 1 89.94 61 PRO B CA 1
ATOM 3983 C C . PRO B 1 61 ? -8.93 3.385 8.82 1 89.94 61 PRO B C 1
ATOM 3985 O O . PRO B 1 61 ? -8.703 3.107 10.008 1 89.94 61 PRO B O 1
ATOM 3988 N N . THR B 1 62 ? -8.641 4.566 8.438 1 93.62 62 THR B N 1
ATOM 3989 C CA . THR B 1 62 ? -8.078 5.598 9.305 1 93.62 62 THR B CA 1
ATOM 3990 C C . THR B 1 62 ? -8.945 5.793 10.547 1 93.62 62 THR B C 1
ATOM 3992 O O . THR B 1 62 ? -10.164 5.98 10.438 1 93.62 62 THR B O 1
ATOM 3995 N N . SER B 1 63 ? -8.344 5.711 11.695 1 92.75 63 SER B N 1
ATOM 3996 C CA . SER B 1 63 ? -9.039 5.703 12.984 1 92.75 63 SER B CA 1
ATOM 3997 C C . SER B 1 63 ? -9.227 7.117 13.516 1 92.75 63 SER B C 1
ATOM 3999 O O . SER B 1 63 ? -8.258 7.848 13.719 1 92.75 63 SER B O 1
ATOM 4001 N N . PRO B 1 64 ? -10.523 7.477 13.805 1 92.81 64 PRO B N 1
ATOM 4002 C CA . PRO B 1 64 ? -10.742 8.781 14.43 1 92.81 64 PRO B CA 1
ATOM 4003 C C . PRO B 1 64 ? -10 8.93 15.758 1 92.81 64 PRO B C 1
ATOM 4005 O O . PRO B 1 64 ? -9.492 10.008 16.078 1 92.81 64 PRO B O 1
ATOM 4008 N N . VAL B 1 65 ? -9.922 7.855 16.484 1 92.62 65 VAL B N 1
ATOM 4009 C CA . VAL B 1 65 ? -9.25 7.875 17.781 1 92.62 65 VAL B CA 1
ATOM 4010 C C . VAL B 1 65 ? -7.77 8.18 17.594 1 92.62 65 VAL B C 1
ATOM 4012 O O . VAL B 1 65 ? -7.188 8.961 18.359 1 92.62 65 VAL B O 1
ATOM 4015 N N . ALA B 1 66 ? -7.184 7.57 16.641 1 94.31 66 ALA B N 1
ATOM 4016 C CA . ALA B 1 66 ? -5.77 7.82 16.359 1 94.31 66 ALA B CA 1
ATOM 4017 C C . ALA B 1 66 ? -5.543 9.273 15.93 1 94.31 66 ALA B C 1
ATOM 4019 O O . ALA B 1 66 ? -4.535 9.875 16.297 1 94.31 66 ALA B O 1
ATOM 4020 N N . LEU B 1 67 ? -6.422 9.789 15.141 1 95.25 67 LEU B N 1
ATOM 4021 C CA . LEU B 1 67 ? -6.32 11.172 14.688 1 95.25 67 LEU B CA 1
ATOM 4022 C C . LEU B 1 67 ? -6.328 12.133 15.867 1 95.25 67 LEU B C 1
ATOM 4024 O O . LEU B 1 67 ? -5.598 13.125 15.875 1 95.25 67 LEU B O 1
ATOM 4028 N N . GLU B 1 68 ? -7.211 11.859 16.859 1 93.56 68 GLU B N 1
ATOM 4029 C CA . GLU B 1 68 ? -7.242 12.68 18.062 1 93.56 68 GLU B CA 1
ATOM 4030 C C . GLU B 1 68 ? -5.887 12.68 18.766 1 93.56 68 GLU B C 1
ATOM 4032 O O . GLU B 1 68 ? -5.469 13.703 19.328 1 93.56 68 GLU B O 1
ATOM 4037 N N . GLY B 1 69 ? -5.293 11.523 18.703 1 92.69 69 GLY B N 1
ATOM 4038 C CA . GLY B 1 69 ? -3.977 11.406 19.312 1 92.69 69 GLY B CA 1
ATOM 4039 C C . GLY B 1 69 ? -2.932 12.289 18.656 1 92.69 69 GLY B C 1
ATOM 4040 O O . GLY B 1 69 ? -2.004 12.758 19.328 1 92.69 69 GLY B O 1
ATOM 4041 N N . LEU B 1 70 ? -3.012 12.609 17.406 1 92.12 70 LEU B N 1
ATOM 4042 C CA . LEU B 1 70 ? -2.078 13.469 16.688 1 92.12 70 LEU B CA 1
ATOM 4043 C C . LEU B 1 70 ? -2.121 14.891 17.219 1 92.12 70 LEU B C 1
ATOM 4045 O O . LEU B 1 70 ? -1.082 15.539 17.359 1 92.12 70 LEU B O 1
ATOM 4049 N N . LEU B 1 71 ? -3.34 15.344 17.5 1 87.44 71 LEU B N 1
ATOM 4050 C CA . LEU B 1 71 ? -3.543 16.75 17.812 1 87.44 71 LEU B CA 1
ATOM 4051 C C . LEU B 1 71 ? -3.178 17.047 19.266 1 87.44 71 LEU B C 1
ATOM 4053 O O . LEU B 1 71 ? -3.135 18.203 19.688 1 87.44 71 LEU B O 1
ATOM 4057 N N . LYS B 1 72 ? -2.857 15.992 19.984 1 86.69 72 LYS B N 1
ATOM 4058 C CA . LYS B 1 72 ? -2.463 16.188 21.375 1 86.69 72 LYS B CA 1
ATOM 4059 C C . LYS B 1 72 ? -1.038 16.734 21.469 1 86.69 72 LYS B C 1
ATOM 4061 O O . LYS B 1 72 ? -0.625 17.219 22.531 1 86.69 72 LYS B O 1
ATOM 4066 N N . HIS B 1 73 ? -0.36 16.672 20.391 1 86.81 73 HIS B N 1
ATOM 4067 C CA . HIS B 1 73 ? 1.053 17.031 20.406 1 86.81 73 HIS B CA 1
ATOM 4068 C C . HIS B 1 73 ? 1.286 18.375 19.719 1 86.81 73 HIS B C 1
ATOM 4070 O O . HIS B 1 73 ? 0.944 18.562 18.547 1 86.81 73 HIS B O 1
ATOM 4076 N N . GLU B 1 74 ? 1.941 19.25 20.375 1 79.06 74 GLU B N 1
ATOM 4077 C CA . GLU B 1 74 ? 2.232 20.578 19.812 1 79.06 74 GLU B CA 1
ATOM 4078 C C . GLU B 1 74 ? 3.246 20.469 18.688 1 79.06 74 GLU B C 1
ATOM 4080 O O . GLU B 1 74 ? 3.264 21.328 17.781 1 79.06 74 GLU B O 1
ATOM 4085 N N . LYS B 1 75 ? 4.051 19.422 18.719 1 84.44 75 LYS B N 1
ATOM 4086 C CA . LYS B 1 75 ? 5.113 19.266 17.734 1 84.44 75 LYS B CA 1
ATOM 4087 C C . LYS B 1 75 ? 4.613 18.531 16.5 1 84.44 75 LYS B C 1
ATOM 4089 O O . LYS B 1 75 ? 5.395 18.219 15.594 1 84.44 75 LYS B O 1
ATOM 4094 N N . VAL B 1 76 ? 3.326 18.266 16.453 1 91.38 76 VAL B N 1
ATOM 4095 C CA . VAL B 1 76 ? 2.758 17.547 15.32 1 91.38 76 VAL B CA 1
ATOM 4096 C C . VAL B 1 76 ? 1.803 18.469 14.555 1 91.38 76 VAL B C 1
ATOM 4098 O O . VAL B 1 76 ? 0.894 19.062 15.141 1 91.38 76 VAL B O 1
ATOM 4101 N N . GLU B 1 77 ? 2.076 18.688 13.297 1 88.88 77 GLU B N 1
ATOM 4102 C CA . GLU B 1 77 ? 1.147 19.297 12.352 1 88.88 77 GLU B CA 1
ATOM 4103 C C . GLU B 1 77 ? 0.542 18.25 11.422 1 88.88 77 GLU B C 1
ATOM 4105 O O . GLU B 1 77 ? 1.268 17.531 10.719 1 88.88 77 GLU B O 1
ATOM 4110 N N . ALA B 1 78 ? -0.752 18.188 11.414 1 93.56 78 ALA B N 1
ATOM 4111 C CA . ALA B 1 78 ? -1.424 17.141 10.641 1 93.56 78 ALA B CA 1
ATOM 4112 C C . ALA B 1 78 ? -2.348 17.75 9.594 1 93.56 78 ALA B C 1
ATOM 4114 O O . ALA B 1 78 ? -3.039 18.734 9.859 1 93.56 78 ALA B O 1
ATOM 4115 N N . ARG B 1 79 ? -2.273 17.266 8.414 1 91.31 79 ARG B N 1
ATOM 4116 C CA . ARG B 1 79 ? -3.168 17.625 7.316 1 91.31 79 ARG B CA 1
ATOM 4117 C C . ARG B 1 79 ? -3.795 16.391 6.691 1 91.31 79 ARG B C 1
ATOM 4119 O O . ARG B 1 79 ? -3.414 15.258 7.023 1 91.31 79 ARG B O 1
ATOM 4126 N N . PHE B 1 80 ? -4.871 16.562 5.836 1 92.62 80 PHE B N 1
ATOM 4127 C CA . PHE B 1 80 ? -5.574 15.383 5.352 1 92.62 80 PHE B CA 1
ATOM 4128 C C . PHE B 1 80 ? -6.145 15.625 3.959 1 92.62 80 PHE B C 1
ATOM 4130 O O . PHE B 1 80 ? -6.328 16.766 3.547 1 92.62 80 PHE B O 1
ATOM 4137 N N . PHE B 1 81 ? -6.336 14.578 3.242 1 91.62 81 PHE B N 1
ATOM 4138 C CA . PHE B 1 81 ? -7.172 14.492 2.049 1 91.62 81 PHE B CA 1
ATOM 4139 C C . PHE B 1 81 ? -8.43 13.672 2.328 1 91.62 81 PHE B C 1
ATOM 4141 O O . PHE B 1 81 ? -8.445 12.836 3.229 1 91.62 81 PHE B O 1
ATOM 4148 N N . THR B 1 82 ? -9.523 13.953 1.584 1 90.25 82 THR B N 1
ATOM 4149 C CA . THR B 1 82 ? -10.742 13.156 1.685 1 90.25 82 THR B CA 1
ATOM 4150 C C . THR B 1 82 ? -10.883 12.234 0.478 1 90.25 82 THR B C 1
ATOM 4152 O O . THR B 1 82 ? -11.625 11.25 0.529 1 90.25 82 THR B O 1
ATOM 4155 N N . SER B 1 83 ? -10.164 12.547 -0.552 1 85.44 83 SER B N 1
ATOM 4156 C CA . SER B 1 83 ? -10.234 11.742 -1.766 1 85.44 83 SER B CA 1
ATOM 4157 C C . SER B 1 83 ? -9.664 10.344 -1.536 1 85.44 83 SER B C 1
ATOM 4159 O O . SER B 1 83 ? -8.648 10.188 -0.858 1 85.44 83 SER B O 1
ATOM 4161 N N . ASN B 1 84 ? -10.336 9.375 -2.172 1 88 84 ASN B N 1
ATOM 4162 C CA . ASN B 1 84 ? -9.875 7.996 -2.021 1 88 84 ASN B CA 1
ATOM 4163 C C . ASN B 1 84 ? -8.68 7.707 -2.926 1 88 84 ASN B C 1
ATOM 4165 O O . ASN B 1 84 ? -8.141 6.598 -2.918 1 88 84 ASN B O 1
ATOM 4169 N N . SER B 1 85 ? -8.195 8.734 -3.588 1 88.5 85 SER B N 1
ATOM 4170 C CA . SER B 1 85 ? -7.086 8.547 -4.52 1 88.5 85 SER B CA 1
ATOM 4171 C C . SER B 1 85 ? -5.742 8.719 -3.822 1 88.5 85 SER B C 1
ATOM 4173 O O . SER B 1 85 ? -4.703 8.336 -4.363 1 88.5 85 SER B O 1
ATOM 4175 N N . PHE B 1 86 ? -5.723 9.32 -2.645 1 92.75 86 PHE B N 1
ATOM 4176 C CA . PHE B 1 86 ? -4.477 9.492 -1.911 1 92.75 86 PHE B CA 1
ATOM 4177 C C . PHE B 1 86 ? -4.031 8.172 -1.287 1 92.75 86 PHE B C 1
ATOM 4179 O O . PHE B 1 86 ? -4.645 7.695 -0.328 1 92.75 86 PHE B O 1
ATOM 4186 N N . HIS B 1 87 ? -2.879 7.566 -1.831 1 94.62 87 HIS B N 1
ATOM 4187 C CA . HIS B 1 87 ? -2.516 6.23 -1.38 1 94.62 87 HIS B CA 1
ATOM 4188 C C . HIS B 1 87 ? -1.003 6.086 -1.246 1 94.62 87 HIS B C 1
ATOM 4190 O O . HIS B 1 87 ? -0.47 4.977 -1.35 1 94.62 87 HIS B O 1
ATOM 4196 N N . PRO B 1 88 ? -0.192 7.125 -1.048 1 94 88 PRO B N 1
ATOM 4197 C CA . PRO B 1 88 ? 1.253 7.008 -0.836 1 94 88 PRO B CA 1
ATOM 4198 C C . PRO B 1 88 ? 1.606 6.492 0.557 1 94 88 PRO B C 1
ATOM 4200 O O . PRO B 1 88 ? 0.82 6.648 1.494 1 94 88 PRO B O 1
ATOM 4203 N N . LYS B 1 89 ? 2.758 5.824 0.71 1 95.31 89 LYS B N 1
ATOM 4204 C CA . LYS B 1 89 ? 3.373 5.441 1.978 1 95.31 89 LYS B CA 1
ATOM 4205 C C . LYS B 1 89 ? 4.863 5.77 1.987 1 95.31 89 LYS B C 1
ATOM 4207 O O . LYS B 1 89 ? 5.676 5.008 1.463 1 95.31 89 LYS B O 1
ATOM 4212 N N . PHE B 1 90 ? 5.246 6.863 2.559 1 93.88 90 PHE B N 1
ATOM 4213 C CA . PHE B 1 90 ? 6.68 7.09 2.717 1 93.88 90 PHE B CA 1
ATOM 4214 C C . PHE B 1 90 ? 6.949 8.062 3.861 1 93.88 90 PHE B C 1
ATOM 4216 O O . PHE B 1 90 ? 6.07 8.828 4.258 1 93.88 90 PHE B O 1
ATOM 4223 N N . TYR B 1 91 ? 8.086 7.984 4.438 1 95.81 91 TYR B N 1
ATOM 4224 C CA . TYR B 1 91 ? 8.586 8.688 5.609 1 95.81 91 TYR B CA 1
ATOM 4225 C C . TYR B 1 91 ? 9.93 9.352 5.316 1 95.81 91 TYR B C 1
ATOM 4227 O O . TYR B 1 91 ? 10.852 8.695 4.828 1 95.81 91 TYR B O 1
ATOM 4235 N N . ILE B 1 92 ? 10.008 10.602 5.559 1 93.81 92 ILE B N 1
ATOM 4236 C CA . ILE B 1 92 ? 11.258 11.328 5.355 1 93.81 92 ILE B CA 1
ATOM 4237 C C . ILE B 1 92 ? 11.844 11.734 6.707 1 93.81 92 ILE B C 1
ATOM 4239 O O . ILE B 1 92 ? 11.172 12.383 7.516 1 93.81 92 ILE B O 1
ATOM 4243 N N . PHE B 1 93 ? 13.008 11.352 6.965 1 93.94 93 PHE B N 1
ATOM 4244 C CA . PHE B 1 93 ? 13.703 11.648 8.211 1 93.94 93 PHE B CA 1
ATOM 4245 C C . PHE B 1 93 ? 14.781 12.703 7.988 1 93.94 93 PHE B C 1
ATOM 4247 O O . PHE B 1 93 ? 15.93 12.375 7.695 1 93.94 93 PHE B O 1
ATOM 4254 N N . GLY B 1 94 ? 14.336 13.969 8.234 1 88.19 94 GLY B N 1
ATOM 4255 C CA . GLY B 1 94 ? 15.25 15.07 8.008 1 88.19 94 GLY B CA 1
ATOM 4256 C C . GLY B 1 94 ? 15.758 15.141 6.578 1 88.19 94 GLY B C 1
ATOM 4257 O O . GLY B 1 94 ? 14.961 15.109 5.633 1 88.19 94 GLY B O 1
ATOM 4258 N N . ASP B 1 95 ? 17 15.438 6.43 1 83.56 95 ASP B N 1
ATOM 4259 C CA . ASP B 1 95 ? 17.641 15.453 5.125 1 83.56 95 ASP B CA 1
ATOM 4260 C C . ASP B 1 95 ? 18.609 14.273 4.98 1 83.56 95 ASP B C 1
ATOM 4262 O O . ASP B 1 95 ? 19.703 14.422 4.43 1 83.56 95 ASP B O 1
ATOM 4266 N N . LYS B 1 96 ? 18.141 13.156 5.523 1 88.25 96 LYS B N 1
ATOM 4267 C CA . LYS B 1 96 ? 19.109 12.07 5.602 1 88.25 96 LYS B CA 1
ATOM 4268 C C . LYS B 1 96 ? 18.578 10.812 4.914 1 88.25 96 LYS B C 1
ATOM 4270 O O . LYS B 1 96 ? 19.328 10.117 4.223 1 88.25 96 LYS B O 1
ATOM 4275 N N . LYS B 1 97 ? 17.281 10.594 5.227 1 93.31 97 LYS B N 1
ATOM 4276 C CA . LYS B 1 97 ? 16.797 9.273 4.844 1 93.31 97 LYS B CA 1
ATOM 4277 C C . LYS B 1 97 ? 15.312 9.312 4.508 1 93.31 97 LYS B C 1
ATOM 4279 O O . LYS B 1 97 ? 14.555 10.078 5.105 1 93.31 97 LYS B O 1
ATOM 4284 N N . VAL B 1 98 ? 14.938 8.523 3.49 1 94.62 98 VAL B N 1
ATOM 4285 C CA . VAL B 1 98 ? 13.531 8.289 3.178 1 94.62 98 VAL B CA 1
ATOM 4286 C C . VAL B 1 98 ? 13.227 6.797 3.258 1 94.62 98 VAL B C 1
ATOM 4288 O O . VAL B 1 98 ? 14.023 5.969 2.82 1 94.62 98 VAL B O 1
ATOM 4291 N N . LEU B 1 99 ? 12.195 6.422 3.957 1 95.94 99 LEU B N 1
ATOM 4292 C CA . LEU B 1 99 ? 11.633 5.078 3.939 1 95.94 99 LEU B CA 1
ATOM 4293 C C . LEU B 1 99 ? 10.383 5.023 3.057 1 95.94 99 LEU B C 1
ATOM 4295 O O . LEU B 1 99 ? 9.453 5.809 3.242 1 95.94 99 LEU B O 1
ATOM 4299 N N . ILE B 1 100 ? 10.367 4.191 2.049 1 95.44 100 ILE B N 1
ATOM 4300 C CA . ILE B 1 100 ? 9.266 4.137 1.095 1 95.44 100 ILE B CA 1
ATOM 4301 C C . ILE B 1 100 ? 8.891 2.68 0.819 1 95.44 100 ILE B C 1
ATOM 4303 O O . ILE B 1 100 ? 9.766 1.808 0.779 1 95.44 100 ILE B O 1
ATOM 4307 N N . GLY B 1 101 ? 7.57 2.416 0.614 1 96.44 101 GLY B N 1
ATOM 4308 C CA . GLY B 1 101 ? 7.145 1.063 0.292 1 96.44 101 GLY B CA 1
ATOM 4309 C C . GLY B 1 101 ? 5.656 0.842 0.5 1 96.44 101 GLY B C 1
ATOM 4310 O O . GLY B 1 101 ? 4.84 1.676 0.106 1 96.44 101 GLY B O 1
ATOM 4311 N N . SER B 1 102 ? 5.371 -0.31 1.094 1 96.06 102 SER B N 1
ATOM 4312 C CA . SER B 1 102 ? 3.979 -0.743 1.122 1 96.06 102 SER B CA 1
ATOM 4313 C C . SER B 1 102 ? 3.338 -0.457 2.475 1 96.06 102 SER B C 1
ATOM 4315 O O . SER B 1 102 ? 2.119 -0.558 2.625 1 96.06 102 SER B O 1
ATOM 4317 N N . ALA B 1 103 ? 4.035 0.015 3.471 1 95.19 103 ALA B N 1
ATOM 4318 C CA . ALA B 1 103 ? 3.52 0.046 4.836 1 95.19 103 ALA B CA 1
ATOM 4319 C C . ALA B 1 103 ? 2.91 1.407 5.16 1 95.19 103 ALA B C 1
ATOM 4321 O O . ALA B 1 103 ? 3.598 2.43 5.109 1 95.19 103 ALA B O 1
ATOM 4322 N N . ASN B 1 104 ? 1.609 1.407 5.535 1 95.31 104 ASN B N 1
ATOM 4323 C CA . ASN B 1 104 ? 0.961 2.561 6.148 1 95.31 104 ASN B CA 1
ATOM 4324 C C . ASN B 1 104 ? 1.36 2.715 7.613 1 95.31 104 ASN B C 1
ATOM 4326 O O . ASN B 1 104 ? 1.999 1.827 8.18 1 95.31 104 ASN B O 1
ATOM 4330 N N . LEU B 1 105 ? 1.027 3.869 8.164 1 95.5 105 LEU B N 1
ATOM 4331 C CA . LEU B 1 105 ? 1.225 4.051 9.594 1 95.5 105 LEU B CA 1
ATOM 4332 C C . LEU B 1 105 ? 0.067 3.449 10.383 1 95.5 105 LEU B C 1
ATOM 4334 O O . LEU B 1 105 ? -0.687 4.176 11.039 1 95.5 105 LEU B O 1
ATOM 4338 N N . THR B 1 106 ? -0.093 2.158 10.305 1 93.88 106 THR B N 1
ATOM 4339 C CA . THR B 1 106 ? -1.087 1.367 11.023 1 93.88 106 THR B CA 1
ATOM 4340 C C . THR B 1 106 ? -0.411 0.323 11.906 1 93.88 106 THR B C 1
ATOM 4342 O O . THR B 1 106 ? 0.746 -0.038 11.68 1 93.88 106 THR B O 1
ATOM 4345 N N . GLN B 1 107 ? -1.107 -0.122 12.867 1 89.94 107 GLN B N 1
ATOM 4346 C CA . GLN B 1 107 ? -0.55 -1.113 13.781 1 89.94 107 GLN B CA 1
ATOM 4347 C C . GLN B 1 107 ? -0.145 -2.383 13.039 1 89.94 107 GLN B C 1
ATOM 4349 O O . GLN B 1 107 ? 0.952 -2.904 13.25 1 89.94 107 GLN B O 1
ATOM 4354 N N . SER B 1 108 ? -0.98 -2.871 12.203 1 89.88 108 SER B N 1
ATOM 4355 C CA . SER B 1 108 ? -0.711 -4.109 11.477 1 89.88 108 SER B CA 1
ATOM 4356 C C . SER B 1 108 ? 0.468 -3.949 10.523 1 89.88 108 SER B C 1
ATOM 4358 O O . SER B 1 108 ? 1.312 -4.84 10.414 1 89.88 108 SER B O 1
ATOM 4360 N N . ALA B 1 109 ? 0.601 -2.848 9.844 1 92.56 109 ALA B N 1
ATOM 4361 C CA . ALA B 1 109 ? 1.677 -2.615 8.883 1 92.56 109 ALA B CA 1
ATOM 4362 C C . ALA B 1 109 ? 3.029 -2.525 9.578 1 92.56 109 ALA B C 1
ATOM 4364 O O . ALA B 1 109 ? 4.043 -2.98 9.047 1 92.56 109 ALA B O 1
ATOM 4365 N N . LEU B 1 110 ? 3.014 -1.96 10.781 1 90.81 110 LEU B N 1
ATOM 4366 C CA . LEU B 1 110 ? 4.27 -1.71 11.477 1 90.81 110 LEU B CA 1
ATOM 4367 C C . LEU B 1 110 ? 4.746 -2.963 12.211 1 90.81 110 LEU B C 1
ATOM 4369 O O . LEU B 1 110 ? 5.953 -3.17 12.375 1 90.81 110 LEU B O 1
ATOM 4373 N N . LEU B 1 111 ? 3.738 -3.842 12.531 1 83.31 111 LEU B N 1
ATOM 4374 C CA . LEU B 1 111 ? 4.156 -4.855 13.492 1 83.31 111 LEU B CA 1
ATOM 4375 C C . LEU B 1 111 ? 3.877 -6.258 12.961 1 83.31 111 LEU B C 1
ATOM 4377 O O . LEU B 1 111 ? 4.527 -7.219 13.375 1 83.31 111 LEU B O 1
ATOM 4381 N N . SER B 1 112 ? 2.945 -6.445 12.086 1 84.69 112 SER B N 1
ATOM 4382 C CA . SER B 1 112 ? 2.518 -7.82 11.859 1 84.69 112 SER B CA 1
ATOM 4383 C C . SER B 1 112 ? 2.445 -8.141 10.367 1 84.69 112 SER B C 1
ATOM 4385 O O . SER B 1 112 ? 2.854 -9.219 9.938 1 84.69 112 SER B O 1
ATOM 4387 N N . ASN B 1 113 ? 2.006 -7.238 9.586 1 89.5 113 ASN B N 1
ATOM 4388 C CA . ASN B 1 113 ? 1.816 -7.516 8.164 1 89.5 113 ASN B CA 1
ATOM 4389 C C . ASN B 1 113 ? 3.145 -7.793 7.465 1 89.5 113 ASN B C 1
ATOM 4391 O O . ASN B 1 113 ? 4.191 -7.312 7.902 1 89.5 113 ASN B O 1
ATOM 4395 N N . GLN B 1 114 ? 3.109 -8.609 6.52 1 90.19 114 GLN B N 1
ATOM 4396 C CA . GLN B 1 114 ? 4.203 -8.641 5.551 1 90.19 114 GLN B CA 1
ATOM 4397 C C . GLN B 1 114 ? 4.184 -7.402 4.664 1 90.19 114 GLN B C 1
ATOM 4399 O O . GLN B 1 114 ? 3.23 -7.18 3.916 1 90.19 114 GLN B O 1
ATOM 4404 N N . GLU B 1 115 ? 5.109 -6.605 4.84 1 94.06 115 GLU B N 1
ATOM 4405 C CA . GLU B 1 115 ? 5.316 -5.387 4.062 1 94.06 115 GLU B CA 1
ATOM 4406 C C . GLU B 1 115 ? 6.699 -5.375 3.414 1 94.06 115 GLU B C 1
ATOM 4408 O O . GLU B 1 115 ? 7.57 -6.16 3.785 1 94.06 115 GLU B O 1
ATOM 4413 N N . VAL B 1 116 ? 6.895 -4.523 2.455 1 94.19 116 VAL B N 1
ATOM 4414 C CA . VAL B 1 116 ? 8.219 -4.316 1.876 1 94.19 116 VAL B CA 1
ATOM 4415 C C . VAL B 1 116 ? 8.516 -2.82 1.798 1 94.19 116 VAL B C 1
ATOM 4417 O O . VAL B 1 116 ? 7.863 -2.088 1.051 1 94.19 116 VAL B O 1
ATOM 4420 N N . MET B 1 117 ? 9.477 -2.383 2.631 1 95.62 117 MET B N 1
ATOM 4421 C CA . MET B 1 117 ? 9.922 -0.993 2.66 1 95.62 117 MET B CA 1
ATOM 4422 C C . MET B 1 117 ? 11.414 -0.895 2.359 1 95.62 117 MET B C 1
ATOM 4424 O O . MET B 1 117 ? 12.195 -1.739 2.799 1 95.62 117 MET B O 1
ATOM 4428 N N . ILE B 1 118 ? 11.82 0.124 1.645 1 94.25 118 ILE B N 1
ATOM 4429 C CA . ILE B 1 118 ? 13.234 0.327 1.365 1 94.25 118 ILE B CA 1
ATOM 4430 C C . ILE B 1 118 ? 13.656 1.726 1.813 1 94.25 118 ILE B C 1
ATOM 4432 O O . ILE B 1 118 ? 12.828 2.643 1.858 1 94.25 118 ILE B O 1
ATOM 4436 N N . SER B 1 119 ? 14.938 1.863 2.098 1 94.12 119 SER B N 1
ATOM 4437 C CA . SER B 1 119 ? 15.508 3.145 2.492 1 94.12 119 SER B CA 1
ATOM 4438 C C . SER B 1 119 ? 16.266 3.787 1.337 1 94.12 119 SER B C 1
ATOM 4440 O O . SER B 1 119 ? 16.953 3.096 0.574 1 94.12 119 SER B O 1
ATOM 4442 N N . LEU B 1 120 ? 16.094 5.027 1.134 1 93.12 120 LEU B N 1
ATOM 4443 C CA . LEU B 1 120 ? 16.922 5.863 0.269 1 93.12 120 LEU B CA 1
ATOM 4444 C C . LEU B 1 120 ? 17.625 6.953 1.073 1 93.12 120 LEU B C 1
ATOM 4446 O O . LEU B 1 120 ? 17.016 7.582 1.939 1 93.12 120 LEU B O 1
ATOM 4450 N N . TYR B 1 121 ? 18.844 7.086 0.789 1 91 121 TYR B N 1
ATOM 4451 C CA . TYR B 1 121 ? 19.625 8.078 1.526 1 91 121 TYR B CA 1
ATOM 4452 C C . TYR B 1 121 ? 19.781 9.359 0.713 1 91 121 TYR B C 1
ATOM 4454 O O . TYR B 1 121 ? 19.375 9.414 -0.45 1 91 121 TYR B O 1
ATOM 4462 N N . SER B 1 122 ? 20.328 10.375 1.365 1 86.38 122 SER B N 1
ATOM 4463 C CA . SER B 1 122 ? 20.359 11.727 0.812 1 86.38 122 SER B CA 1
ATOM 4464 C C . SER B 1 122 ? 21.156 11.766 -0.495 1 86.38 122 SER B C 1
ATOM 4466 O O . SER B 1 122 ? 20.938 12.656 -1.322 1 86.38 122 SER B O 1
ATOM 4468 N N . ASP B 1 123 ? 22.031 10.797 -0.759 1 86.94 123 ASP B N 1
ATOM 4469 C CA . ASP B 1 123 ? 22.844 10.797 -1.976 1 86.94 123 ASP B CA 1
ATOM 4470 C C . ASP B 1 123 ? 22.094 10.141 -3.131 1 86.94 123 ASP B C 1
ATOM 4472 O O . ASP B 1 123 ? 22.531 10.211 -4.281 1 86.94 123 ASP B O 1
ATOM 4476 N N . ASP B 1 124 ? 20.953 9.516 -2.809 1 90.12 124 ASP B N 1
ATOM 4477 C CA . ASP B 1 124 ? 20.125 8.984 -3.883 1 90.12 124 ASP B CA 1
ATOM 4478 C C . ASP B 1 124 ? 19.547 10.109 -4.73 1 90.12 124 ASP B C 1
ATOM 4480 O O . ASP B 1 124 ? 19.094 11.133 -4.199 1 90.12 124 ASP B O 1
ATOM 4484 N N . HIS B 1 125 ? 19.516 9.953 -6.043 1 87.5 125 HIS B N 1
ATOM 4485 C CA . HIS B 1 125 ? 19.125 11.016 -6.961 1 87.5 125 HIS B CA 1
ATOM 4486 C C . HIS B 1 125 ? 17.625 11.297 -6.859 1 87.5 125 HIS B C 1
ATOM 4488 O O . HIS B 1 125 ? 17.156 12.359 -7.285 1 87.5 125 HIS B O 1
ATOM 4494 N N . ARG B 1 126 ? 16.891 10.445 -6.234 1 91.81 126 ARG B N 1
ATOM 4495 C CA . ARG B 1 126 ? 15.453 10.617 -6.105 1 91.81 126 ARG B CA 1
ATOM 4496 C C . ARG B 1 126 ? 15.102 11.336 -4.805 1 91.81 126 ARG B C 1
ATOM 4498 O O . ARG B 1 126 ? 13.953 11.734 -4.602 1 91.81 126 ARG B O 1
ATOM 4505 N N . PHE B 1 127 ? 15.984 11.461 -3.967 1 88 127 PHE B N 1
ATOM 4506 C CA . PHE B 1 127 ? 15.742 11.961 -2.619 1 88 127 PHE B CA 1
ATOM 4507 C C . PHE B 1 127 ? 15.055 13.32 -2.662 1 88 127 PHE B C 1
ATOM 4509 O O . PHE B 1 127 ? 14 13.508 -2.043 1 88 127 PHE B O 1
ATOM 4516 N N . ASP B 1 128 ? 15.531 14.266 -3.447 1 83.31 128 ASP B N 1
ATOM 4517 C CA . ASP B 1 128 ? 14.977 15.617 -3.514 1 83.31 128 ASP B CA 1
ATOM 4518 C C . ASP B 1 128 ? 13.586 15.609 -4.145 1 83.31 128 ASP B C 1
ATOM 4520 O O . ASP B 1 128 ? 12.711 16.391 -3.746 1 83.31 128 ASP B O 1
ATOM 4524 N N . GLU B 1 129 ? 13.43 14.781 -5.078 1 85.19 129 GLU B N 1
ATOM 4525 C CA . GLU B 1 129 ? 12.117 14.688 -5.723 1 85.19 129 GLU B CA 1
ATOM 4526 C C . GLU B 1 129 ? 11.055 14.219 -4.738 1 85.19 129 GLU B C 1
ATOM 4528 O O . GLU B 1 129 ? 9.906 14.664 -4.801 1 85.19 129 GLU B O 1
ATOM 4533 N N . LEU B 1 130 ? 11.422 13.297 -3.908 1 89.75 130 LEU B N 1
ATOM 4534 C CA . LEU B 1 130 ? 10.492 12.797 -2.902 1 89.75 130 LEU B CA 1
ATOM 4535 C C . LEU B 1 130 ? 10.172 13.875 -1.872 1 89.75 130 LEU B C 1
ATOM 4537 O O . LEU B 1 130 ? 9.031 13.992 -1.418 1 89.75 130 LEU B O 1
ATOM 4541 N N . LYS B 1 131 ? 11.141 14.656 -1.548 1 86.12 131 LYS B N 1
ATOM 4542 C CA . LYS B 1 131 ? 10.906 15.781 -0.645 1 86.12 131 LYS B CA 1
ATOM 4543 C C . LYS B 1 131 ? 9.938 16.781 -1.262 1 86.12 131 LYS B C 1
ATOM 4545 O O . LYS B 1 131 ? 9.031 17.281 -0.585 1 86.12 131 LYS B O 1
ATOM 4550 N N . TYR B 1 132 ? 10.141 17 -2.504 1 83.31 132 TYR B N 1
ATOM 4551 C CA . TYR B 1 132 ? 9.258 17.922 -3.205 1 83.31 132 TYR B CA 1
ATOM 4552 C C . TYR B 1 132 ? 7.844 17.359 -3.301 1 83.31 132 TYR B C 1
ATOM 4554 O O . TYR B 1 132 ? 6.863 18.109 -3.191 1 83.31 132 TYR B O 1
ATOM 4562 N N . LEU B 1 133 ? 7.801 16.141 -3.557 1 87.75 133 LEU B N 1
ATOM 4563 C CA . LEU B 1 133 ? 6.492 15.492 -3.631 1 87.75 133 LEU B CA 1
ATOM 4564 C C . LEU B 1 133 ? 5.723 15.672 -2.326 1 87.75 133 LEU B C 1
ATOM 4566 O O . LEU B 1 133 ? 4.527 15.977 -2.344 1 87.75 133 LEU B O 1
ATOM 4570 N N . PHE B 1 134 ? 6.402 15.5 -1.247 1 91.88 134 PHE B N 1
ATOM 4571 C CA . PHE B 1 134 ? 5.734 15.719 0.031 1 91.88 134 PHE B CA 1
ATOM 4572 C C . PHE B 1 134 ? 5.266 17.156 0.156 1 91.88 134 PHE B C 1
ATOM 4574 O O . PHE B 1 134 ? 4.16 17.422 0.634 1 91.88 134 PHE B O 1
ATOM 4581 N N . SER B 1 135 ? 6.176 18.016 -0.167 1 83 135 SER B N 1
ATOM 4582 C CA . SER B 1 135 ? 5.82 19.422 -0.094 1 83 135 SER B CA 1
ATOM 4583 C C . SER B 1 135 ? 4.559 19.719 -0.894 1 83 135 SER B C 1
ATOM 4585 O O . SER B 1 135 ? 3.721 20.516 -0.469 1 83 135 SER B O 1
ATOM 4587 N N . ASP B 1 136 ? 4.422 19.109 -2.025 1 83.75 136 ASP B N 1
ATOM 4588 C CA . ASP B 1 136 ? 3.227 19.281 -2.844 1 83.75 136 ASP B CA 1
ATOM 4589 C C . ASP B 1 136 ? 1.986 18.75 -2.123 1 83.75 136 ASP B C 1
ATOM 4591 O O . ASP B 1 136 ? 0.941 19.406 -2.117 1 83.75 136 ASP B O 1
ATOM 4595 N N . TYR B 1 137 ? 2.129 17.531 -1.554 1 88.38 137 TYR B N 1
ATOM 4596 C CA . TYR B 1 137 ? 1.024 16.969 -0.778 1 88.38 137 TYR B CA 1
ATOM 4597 C C . TYR B 1 137 ? 0.637 17.906 0.36 1 88.38 137 TYR B C 1
ATOM 4599 O O . TYR B 1 137 ? -0.549 18.156 0.587 1 88.38 137 TYR B O 1
ATOM 4607 N N . TRP B 1 138 ? 1.671 18.359 1.056 1 85.44 138 TRP B N 1
ATOM 4608 C CA . TRP B 1 138 ? 1.479 19.219 2.227 1 85.44 138 TRP B CA 1
ATOM 4609 C C . TRP B 1 138 ? 0.746 20.5 1.855 1 85.44 138 TRP B C 1
ATOM 4611 O O . TRP B 1 138 ? -0.154 20.938 2.574 1 85.44 138 TRP B O 1
ATOM 4621 N N . GLU B 1 139 ? 1.095 21.047 0.752 1 78.69 139 GLU B N 1
ATOM 4622 C CA . GLU B 1 139 ? 0.511 22.312 0.298 1 78.69 139 GLU B CA 1
ATOM 4623 C C . GLU B 1 139 ? -0.948 22.125 -0.109 1 78.69 139 GLU B C 1
ATOM 4625 O O . GLU B 1 139 ? -1.769 23.031 0.081 1 78.69 139 GLU B O 1
ATOM 4630 N N . GLU B 1 140 ? -1.285 21.016 -0.659 1 81.12 140 GLU B N 1
ATOM 4631 C CA . GLU B 1 140 ? -2.623 20.797 -1.201 1 81.12 140 GLU B CA 1
ATOM 4632 C C . GLU B 1 140 ? -3.559 20.219 -0.145 1 81.12 140 GLU B C 1
ATOM 4634 O O . GLU B 1 140 ? -4.777 20.344 -0.249 1 81.12 140 GLU B O 1
ATOM 4639 N N . ALA B 1 141 ? -3.018 19.594 0.876 1 87.88 141 ALA B N 1
ATOM 4640 C CA . ALA B 1 141 ? -3.822 18.953 1.912 1 87.88 141 ALA B CA 1
ATOM 4641 C C . ALA B 1 141 ? -4.445 19.984 2.842 1 87.88 141 ALA B C 1
ATOM 4643 O O . ALA B 1 141 ? -3.922 21.094 2.99 1 87.88 141 ALA B O 1
ATOM 4644 N N . SER B 1 142 ? -5.547 19.641 3.447 1 85.12 142 SER B N 1
ATOM 4645 C CA . SER B 1 142 ? -6.238 20.516 4.387 1 85.12 142 SER B CA 1
ATOM 4646 C C . SER B 1 142 ? -5.785 20.25 5.82 1 85.12 142 SER B C 1
ATOM 4648 O O . SER B 1 142 ? -5.379 19.141 6.156 1 85.12 142 SER B O 1
ATOM 4650 N N . VAL B 1 143 ? -5.891 21.281 6.676 1 86 143 VAL B N 1
ATOM 4651 C CA . VAL B 1 143 ? -5.441 21.188 8.062 1 86 143 VAL B CA 1
ATOM 4652 C C . VAL B 1 143 ? -6.43 20.344 8.867 1 86 143 VAL B C 1
ATOM 4654 O O . VAL B 1 143 ? -7.645 20.516 8.742 1 86 143 VAL B O 1
ATOM 4657 N N . LEU B 1 144 ? -5.906 19.438 9.562 1 89.06 144 LEU B N 1
ATOM 4658 C CA . LEU B 1 144 ? -6.715 18.609 10.453 1 89.06 144 LEU B CA 1
ATOM 4659 C C . LEU B 1 144 ? -7.047 19.359 11.742 1 89.06 144 LEU B C 1
ATOM 4661 O O . LEU B 1 144 ? -6.145 19.844 12.438 1 89.06 144 LEU B O 1
ATOM 4665 N N . THR B 1 145 ? -8.305 19.547 12.07 1 83.44 145 THR B N 1
ATOM 4666 C CA . THR B 1 145 ? -8.75 20.234 13.281 1 83.44 145 THR B CA 1
ATOM 4667 C C . THR B 1 145 ? -9.602 19.297 14.141 1 83.44 145 THR B C 1
ATOM 4669 O O . THR B 1 145 ? -9.992 18.219 13.703 1 83.44 145 THR B O 1
ATOM 4672 N N . LYS B 1 146 ? -9.867 19.703 15.352 1 83.31 146 LYS B N 1
ATOM 4673 C CA . LYS B 1 146 ? -10.719 18.938 16.25 1 83.31 146 LYS B CA 1
ATOM 4674 C C . LYS B 1 146 ? -12.125 18.797 15.68 1 83.31 146 LYS B C 1
ATOM 4676 O O . LYS B 1 146 ? -12.766 17.75 15.836 1 83.31 146 LYS B O 1
ATOM 4681 N N . GLU B 1 147 ? -12.602 19.844 15.062 1 80.56 147 GLU B N 1
ATOM 4682 C CA . GLU B 1 147 ? -13.938 19.812 14.461 1 80.56 147 GLU B CA 1
ATOM 4683 C C . GLU B 1 147 ? -14.008 18.812 13.312 1 80.56 147 GLU B C 1
ATOM 4685 O O . GLU B 1 147 ? -15 18.094 13.172 1 80.56 147 GLU B O 1
ATOM 4690 N N . VAL B 1 148 ? -12.992 18.797 12.484 1 85.44 148 VAL B N 1
ATOM 4691 C CA . VAL B 1 148 ? -12.93 17.859 11.375 1 85.44 148 VAL B CA 1
ATOM 4692 C C . VAL B 1 148 ? -12.953 16.422 11.898 1 85.44 148 VAL B C 1
ATOM 4694 O O . VAL B 1 148 ? -13.648 15.57 11.352 1 85.44 148 VAL B O 1
ATOM 4697 N N . ILE B 1 149 ? -12.18 16.172 12.953 1 91.44 149 ILE B N 1
ATOM 4698 C CA . ILE B 1 149 ? -12.109 14.836 13.539 1 91.44 149 ILE B CA 1
ATOM 4699 C C . ILE B 1 149 ? -13.484 14.438 14.086 1 91.44 149 ILE B C 1
ATOM 4701 O O . ILE B 1 149 ? -13.906 13.289 13.945 1 91.44 149 ILE B O 1
ATOM 4705 N N . LYS B 1 150 ? -14.133 15.406 14.734 1 88.06 150 LYS B N 1
ATOM 4706 C CA . LYS B 1 150 ? -15.469 15.156 15.266 1 88.06 150 LYS B CA 1
ATOM 4707 C C . LYS B 1 150 ? -16.438 14.75 14.156 1 88.06 150 LYS B C 1
ATOM 4709 O O . LYS B 1 150 ? -17.172 13.773 14.289 1 88.06 150 LYS B O 1
ATOM 4714 N N . ASP B 1 151 ? -16.438 15.516 13.086 1 87.56 151 ASP B N 1
ATOM 4715 C CA . ASP B 1 151 ? -17.281 15.211 11.945 1 87.56 151 ASP B CA 1
ATOM 4716 C C . ASP B 1 151 ? -16.953 13.844 11.352 1 87.56 151 ASP B C 1
ATOM 4718 O O . ASP B 1 151 ? -17.844 13.055 11.047 1 87.56 151 ASP B O 1
ATOM 4722 N N . TYR B 1 152 ? -15.695 13.594 11.172 1 91.69 152 TYR B N 1
ATOM 4723 C CA . TYR B 1 152 ? -15.25 12.312 10.625 1 91.69 152 TYR B CA 1
ATOM 4724 C C . TYR B 1 152 ? -15.664 11.164 11.531 1 91.69 152 TYR B C 1
ATOM 4726 O O . TYR B 1 152 ? -16.109 10.109 11.055 1 91.69 152 TYR B O 1
ATOM 4734 N N . ARG B 1 153 ? -15.477 11.305 12.812 1 90.75 153 ARG B N 1
ATOM 4735 C CA . ARG B 1 153 ? -15.867 10.289 13.781 1 90.75 153 ARG B CA 1
ATOM 4736 C C . ARG B 1 153 ? -17.344 9.961 13.664 1 90.75 153 ARG B C 1
ATOM 4738 O O . ARG B 1 153 ? -17.734 8.789 13.711 1 90.75 153 ARG B O 1
ATOM 4745 N N . ASN B 1 154 ? -18.156 10.961 13.539 1 88.75 154 ASN B N 1
ATOM 4746 C CA . ASN B 1 154 ? -19.594 10.758 13.383 1 88.75 154 ASN B CA 1
ATOM 4747 C C . ASN B 1 154 ? -19.922 9.922 12.148 1 88.75 154 ASN B C 1
ATOM 4749 O O . ASN B 1 154 ? -20.766 9.031 12.195 1 88.75 154 ASN B O 1
ATOM 4753 N N . ILE B 1 155 ? -19.266 10.258 11.078 1 88.19 155 ILE B N 1
ATOM 4754 C CA . ILE B 1 155 ? -19.469 9.516 9.836 1 88.19 155 ILE B CA 1
ATOM 4755 C C . ILE B 1 155 ? -18.969 8.086 10.008 1 88.19 155 ILE B C 1
ATOM 4757 O O . ILE B 1 155 ? -19.672 7.137 9.625 1 88.19 155 ILE B O 1
ATOM 4761 N N . TYR B 1 156 ? -17.797 7.957 10.547 1 87.56 156 TYR B N 1
ATOM 4762 C CA . TYR B 1 156 ? -17.156 6.664 10.758 1 87.56 156 TYR B CA 1
ATOM 4763 C C . TYR B 1 156 ? -18.031 5.746 11.594 1 87.56 156 TYR B C 1
ATOM 4765 O O . TYR B 1 156 ? -18.172 4.562 11.289 1 87.56 156 TYR B O 1
ATOM 4773 N N . ASN B 1 157 ? -18.609 6.254 12.656 1 84.06 157 ASN B N 1
ATOM 4774 C CA . ASN B 1 157 ? -19.453 5.492 13.562 1 84.06 157 ASN B CA 1
ATOM 4775 C C . ASN B 1 157 ? -20.781 5.098 12.898 1 84.06 157 ASN B C 1
ATOM 4777 O O . ASN B 1 157 ? -21.344 4.047 13.203 1 84.06 157 ASN B O 1
ATOM 4781 N N . LYS B 1 158 ? -21.266 5.953 12.109 1 79.38 158 LYS B N 1
ATOM 4782 C CA . LYS B 1 158 ? -22.531 5.688 11.43 1 79.38 158 LYS B CA 1
ATOM 4783 C C . LYS B 1 158 ? -22.391 4.52 10.453 1 79.38 158 LYS B C 1
ATOM 4785 O O . LYS B 1 158 ? -23.344 3.752 10.266 1 79.38 158 LYS B O 1
ATOM 4790 N N . VAL B 1 159 ? -21.219 4.441 9.852 1 73.12 159 VAL B N 1
ATOM 4791 C CA . VAL B 1 159 ? -21.047 3.383 8.867 1 73.12 159 VAL B CA 1
ATOM 4792 C C . VAL B 1 159 ? -20.484 2.131 9.539 1 73.12 159 VAL B C 1
ATOM 4794 O O . VAL B 1 159 ? -20.578 1.03 8.992 1 73.12 159 VAL B O 1
ATOM 4797 N N . GLY B 1 160 ? -20.078 2.119 10.789 1 62.53 160 GLY B N 1
ATOM 4798 C CA . GLY B 1 160 ? -19.344 1.306 11.75 1 62.53 160 GLY B CA 1
ATOM 4799 C C . GLY B 1 160 ? -19.391 -0.178 11.438 1 62.53 160 GLY B C 1
ATOM 4800 O O . GLY B 1 160 ? -18.656 -0.97 12.031 1 62.53 160 GLY B O 1
ATOM 4801 N N . LYS B 1 161 ? -20 -0.622 10.406 1 76.94 161 LYS B N 1
ATOM 4802 C CA . LYS B 1 161 ? -20.094 -2.059 10.172 1 76.94 161 LYS B CA 1
ATOM 4803 C C . LYS B 1 161 ? -19.062 -2.527 9.156 1 76.94 161 LYS B C 1
ATOM 4805 O O . LYS B 1 161 ? -18.906 -3.729 8.922 1 76.94 161 LYS B O 1
ATOM 4810 N N . ILE B 1 162 ? -18.25 -1.566 8.773 1 81.5 162 ILE B N 1
ATOM 4811 C CA . ILE B 1 162 ? -17.359 -1.924 7.672 1 81.5 162 ILE B CA 1
ATOM 4812 C C . ILE B 1 162 ? -16.266 -2.871 8.172 1 81.5 162 ILE B C 1
ATOM 4814 O O . ILE B 1 162 ? -16.031 -3.918 7.566 1 81.5 162 ILE B O 1
ATOM 4818 N N . GLU B 1 163 ? -15.664 -2.525 9.266 1 80.12 163 GLU B N 1
ATOM 4819 C CA . GLU B 1 163 ? -14.594 -3.35 9.812 1 80.12 163 GLU B CA 1
ATOM 4820 C C . GLU B 1 163 ? -15.086 -4.762 10.117 1 80.12 163 GLU B C 1
ATOM 4822 O O . GLU B 1 163 ? -14.375 -5.738 9.852 1 80.12 163 GLU B O 1
ATOM 4827 N N . SER B 1 164 ? -16.266 -4.805 10.695 1 81.31 164 SER B N 1
ATOM 4828 C CA . SER B 1 164 ? -16.844 -6.102 11.031 1 81.31 164 SER B CA 1
ATOM 4829 C C . SER B 1 164 ? -17.109 -6.926 9.781 1 81.31 164 SER B C 1
ATOM 4831 O O . SER B 1 164 ? -16.922 -8.148 9.781 1 81.31 164 SER B O 1
ATOM 4833 N N . LEU B 1 165 ? -17.562 -6.289 8.773 1 80.69 165 LEU B N 1
ATOM 4834 C CA . LEU B 1 165 ? -17.859 -6.996 7.531 1 80.69 165 LEU B CA 1
ATOM 4835 C C . LEU B 1 165 ? -16.578 -7.484 6.863 1 80.69 165 LEU B C 1
ATOM 4837 O O . LEU B 1 165 ? -16.547 -8.586 6.309 1 80.69 165 LEU B O 1
ATOM 4841 N N . VAL B 1 166 ? -15.57 -6.648 6.871 1 83.31 166 VAL B N 1
ATOM 4842 C CA . VAL B 1 166 ? -14.289 -7.047 6.305 1 83.31 166 VAL B CA 1
ATOM 4843 C C . VAL B 1 166 ? -13.727 -8.234 7.078 1 83.31 166 VAL B C 1
ATOM 4845 O O . VAL B 1 166 ? -13.25 -9.203 6.48 1 83.31 166 VAL B O 1
ATOM 4848 N N . LYS B 1 167 ? -13.781 -8.141 8.367 1 82.69 167 LYS B N 1
ATOM 4849 C CA . LYS B 1 167 ? -13.312 -9.242 9.203 1 82.69 167 LYS B CA 1
ATOM 4850 C C . LYS B 1 167 ? -14.109 -10.516 8.93 1 82.69 167 LYS B C 1
ATOM 4852 O O . LYS B 1 167 ? -13.555 -11.617 8.922 1 82.69 167 LYS B O 1
ATOM 4857 N N . LYS B 1 168 ? -15.398 -10.359 8.797 1 82.44 168 LYS B N 1
ATOM 4858 C CA . LYS B 1 168 ? -16.25 -11.508 8.492 1 82.44 168 LYS B CA 1
ATOM 4859 C C . LYS B 1 168 ? -15.852 -12.148 7.168 1 82.44 168 LYS B C 1
ATOM 4861 O O . LYS B 1 168 ? -15.805 -13.383 7.062 1 82.44 168 LYS B O 1
ATOM 4866 N N . LEU B 1 169 ? -15.656 -11.383 6.207 1 83.94 169 LEU B N 1
ATOM 4867 C CA . LEU B 1 169 ? -15.219 -11.906 4.918 1 83.94 169 LEU B CA 1
ATOM 4868 C C . LEU B 1 169 ? -13.898 -12.664 5.062 1 83.94 169 LEU B C 1
ATOM 4870 O O . LEU B 1 169 ? -13.773 -13.781 4.559 1 83.94 169 LEU B O 1
ATOM 4874 N N . ASP B 1 170 ? -12.922 -12.078 5.695 1 85.56 170 ASP B N 1
ATOM 4875 C CA . ASP B 1 170 ? -11.609 -12.703 5.883 1 85.56 170 ASP B CA 1
ATOM 4876 C C . ASP B 1 170 ? -11.742 -14.039 6.617 1 85.56 170 ASP B C 1
ATOM 4878 O O . ASP B 1 170 ? -11.094 -15.023 6.25 1 85.56 170 ASP B O 1
ATOM 4882 N N . ASN B 1 171 ? -12.578 -14.016 7.613 1 86 171 ASN B N 1
ATOM 4883 C CA . ASN B 1 171 ? -12.789 -15.242 8.367 1 86 171 ASN B CA 1
ATOM 4884 C C . ASN B 1 171 ? -13.43 -16.328 7.504 1 86 171 ASN B C 1
ATOM 4886 O O . ASN B 1 171 ? -13.078 -17.5 7.613 1 86 171 ASN B O 1
ATOM 4890 N N . CYS B 1 172 ? -14.391 -15.961 6.727 1 82.44 172 CYS B N 1
ATOM 4891 C CA . CYS B 1 172 ? -15.031 -16.922 5.832 1 82.44 172 CYS B CA 1
ATOM 4892 C C . CYS B 1 172 ? -14.031 -17.5 4.84 1 82.44 172 CYS B C 1
ATOM 4894 O O . CYS B 1 172 ? -14.078 -18.688 4.531 1 82.44 172 CYS B O 1
ATOM 4896 N N . VAL B 1 173 ? -13.156 -16.672 4.355 1 82 173 VAL B N 1
ATOM 4897 C CA . VAL B 1 173 ? -12.133 -17.109 3.41 1 82 173 VAL B CA 1
ATOM 4898 C C . VAL B 1 173 ? -11.203 -18.109 4.086 1 82 173 VAL B C 1
ATOM 4900 O O . VAL B 1 173 ? -10.945 -19.188 3.541 1 82 173 VAL B O 1
ATOM 4903 N N . ILE B 1 174 ? -10.719 -17.781 5.25 1 81.12 174 ILE B N 1
ATOM 4904 C CA . ILE B 1 174 ? -9.797 -18.641 5.98 1 81.12 174 ILE B CA 1
ATOM 4905 C C . ILE B 1 174 ? -10.477 -19.969 6.324 1 81.12 174 ILE B C 1
ATOM 4907 O O . ILE B 1 174 ? -9.875 -21.031 6.203 1 81.12 174 ILE B O 1
ATOM 4911 N N . ASN B 1 175 ? -11.734 -19.859 6.746 1 82.38 175 ASN B N 1
ATOM 4912 C CA . ASN B 1 175 ? -12.477 -21.062 7.133 1 82.38 175 ASN B CA 1
ATOM 4913 C C . ASN B 1 175 ? -12.711 -21.984 5.941 1 82.38 175 ASN B C 1
ATOM 4915 O O . ASN B 1 175 ? -12.703 -23.203 6.086 1 82.38 175 ASN B O 1
ATOM 4919 N N . THR B 1 176 ? -12.93 -21.422 4.773 1 78.88 176 THR B N 1
ATOM 4920 C CA . THR B 1 176 ? -13.281 -22.188 3.59 1 78.88 176 THR B CA 1
ATOM 4921 C C . THR B 1 176 ? -12.023 -22.656 2.861 1 78.88 176 THR B C 1
ATOM 4923 O O . THR B 1 176 ? -11.961 -23.797 2.387 1 78.88 176 THR B O 1
ATOM 4926 N N . LEU B 1 177 ? -11 -21.797 2.803 1 79.12 177 LEU B N 1
ATOM 4927 C CA . LEU B 1 177 ? -9.844 -22.078 1.95 1 79.12 177 LEU B CA 1
ATOM 4928 C C . LEU B 1 177 ? -8.617 -22.406 2.789 1 79.12 177 LEU B C 1
ATOM 4930 O O . LEU B 1 177 ? -7.574 -22.797 2.25 1 79.12 177 LEU B O 1
ATOM 4934 N N . GLY B 1 178 ? -8.688 -22.297 4.094 1 77.75 178 GLY B N 1
ATOM 4935 C CA . GLY B 1 178 ? -7.559 -22.531 4.984 1 77.75 178 GLY B CA 1
ATOM 4936 C C . GLY B 1 178 ? -6.762 -21.266 5.281 1 77.75 178 GLY B C 1
ATOM 4937 O O . GLY B 1 178 ? -6.848 -20.281 4.543 1 77.75 178 GLY B O 1
ATOM 4938 N N . ASP B 1 179 ? -6.062 -21.297 6.324 1 77.94 179 ASP B N 1
ATOM 4939 C CA . ASP B 1 179 ? -5.188 -20.188 6.707 1 77.94 179 ASP B CA 1
ATOM 4940 C C . ASP B 1 179 ? -3.85 -20.281 5.977 1 77.94 179 ASP B C 1
ATOM 4942 O O . ASP B 1 179 ? -2.902 -20.891 6.469 1 77.94 179 ASP B O 1
ATOM 4946 N N . LYS B 1 180 ? -3.799 -19.766 4.82 1 79.75 180 LYS B N 1
ATOM 4947 C CA . LYS B 1 180 ? -2.568 -19.656 4.043 1 79.75 180 LYS B CA 1
ATOM 4948 C C . LYS B 1 180 ? -1.823 -18.359 4.383 1 79.75 180 LYS B C 1
ATOM 4950 O O . LYS B 1 180 ? -2.182 -17.281 3.902 1 79.75 180 LYS B O 1
ATOM 4955 N N . ASN B 1 181 ? -0.792 -18.438 5.188 1 77.31 181 ASN B N 1
ATOM 4956 C CA . ASN B 1 181 ? -0.078 -17.281 5.711 1 77.31 181 ASN B CA 1
ATOM 4957 C C . ASN B 1 181 ? 1.43 -17.422 5.516 1 77.31 181 ASN B C 1
ATOM 4959 O O . ASN B 1 181 ? 1.941 -18.531 5.355 1 77.31 181 ASN B O 1
ATOM 4963 N N . PHE B 1 182 ? 2.107 -16.359 5.332 1 78.12 182 PHE B N 1
ATOM 4964 C CA . PHE B 1 182 ? 3.562 -16.312 5.293 1 78.12 182 PHE B CA 1
ATOM 4965 C C . PHE B 1 182 ? 4.137 -16.172 6.699 1 78.12 182 PHE B C 1
ATOM 4967 O O . PHE B 1 182 ? 3.664 -15.352 7.488 1 78.12 182 PHE B O 1
ATOM 4974 N N . PRO B 1 183 ? 5.008 -17.094 7.047 1 61.66 183 PRO B N 1
ATOM 4975 C CA . PRO B 1 183 ? 5.512 -17.109 8.422 1 61.66 183 PRO B CA 1
ATOM 4976 C C . PRO B 1 183 ? 6.457 -15.953 8.719 1 61.66 183 PRO B C 1
ATOM 4978 O O . PRO B 1 183 ? 7.68 -16.109 8.648 1 61.66 183 PRO B O 1
ATOM 4981 N N . ASN B 1 184 ? 6.164 -14.844 8.508 1 56 184 ASN B N 1
ATOM 4982 C CA . ASN B 1 184 ? 7.082 -13.758 8.836 1 56 184 ASN B CA 1
ATOM 4983 C C . ASN B 1 184 ? 7.164 -13.531 10.344 1 56 184 ASN B C 1
ATOM 4985 O O . ASN B 1 184 ? 8.203 -13.125 10.859 1 56 184 ASN B O 1
ATOM 4989 N N . ILE B 1 185 ? 6.008 -13.57 11.109 1 49.91 185 ILE B N 1
ATOM 4990 C CA . ILE B 1 185 ? 6 -13.469 12.562 1 49.91 185 ILE B CA 1
ATOM 4991 C C . ILE B 1 185 ? 5.742 -14.844 13.172 1 49.91 185 ILE B C 1
ATOM 4993 O O . ILE B 1 185 ? 4.996 -15.648 12.617 1 49.91 185 ILE B O 1
ATOM 4997 N N . GLY B 1 186 ? 6.812 -15.523 13.57 1 41.5 186 GLY B N 1
ATOM 4998 C CA . GLY B 1 186 ? 6.758 -16.844 14.195 1 41.5 186 GLY B CA 1
ATOM 4999 C C . GLY B 1 186 ? 5.363 -17.219 14.641 1 41.5 186 GLY B C 1
ATOM 5000 O O . GLY B 1 186 ? 5.074 -17.25 15.836 1 41.5 186 GLY B O 1
ATOM 5001 N N . ARG B 1 187 ? 4.531 -16.984 13.852 1 39.16 187 ARG B N 1
ATOM 5002 C CA . ARG B 1 187 ? 3.311 -17.641 14.289 1 39.16 187 ARG B CA 1
ATOM 5003 C C . ARG B 1 187 ? 3.35 -19.141 13.961 1 39.16 187 ARG B C 1
ATOM 5005 O O . ARG B 1 187 ? 3.982 -19.547 12.984 1 39.16 187 ARG B O 1
ATOM 5012 N N . GLY B 1 188 ? 3.117 -19.859 14.961 1 35.34 188 GLY B N 1
ATOM 5013 C CA . GLY B 1 188 ? 3.01 -21.312 14.852 1 35.34 188 GLY B CA 1
ATOM 5014 C C . GLY B 1 188 ? 2.205 -21.75 13.641 1 35.34 188 GLY B C 1
ATOM 5015 O O . GLY B 1 188 ? 1.109 -21.25 13.398 1 35.34 188 GLY B O 1
ATOM 5016 N N . LYS B 1 189 ? 2.875 -22.141 12.797 1 38.28 189 LYS B N 1
ATOM 5017 C CA . LYS B 1 189 ? 2.119 -22.781 11.719 1 38.28 189 LYS B CA 1
ATOM 5018 C C . LYS B 1 189 ? 1.116 -23.781 12.281 1 38.28 189 LYS B C 1
ATOM 5020 O O . LYS B 1 189 ? 1.483 -24.672 13.055 1 38.28 189 LYS B O 1
ATOM 5025 N N . LYS B 1 190 ? -0.057 -23.453 12.359 1 42.03 190 LYS B N 1
ATOM 5026 C CA . LYS B 1 190 ? -0.951 -24.578 12.648 1 42.03 190 LYS B CA 1
ATOM 5027 C C . LYS B 1 190 ? -0.61 -25.797 11.789 1 42.03 190 LYS B C 1
ATOM 5029 O O . LYS B 1 190 ? -0.368 -25.656 10.586 1 42.03 190 LYS B O 1
ATOM 5034 N N . LYS B 1 191 ? -0.374 -26.875 12.438 1 36.56 191 LYS B N 1
ATOM 5035 C CA . LYS B 1 191 ? -0.038 -28.172 11.852 1 36.56 191 LYS B CA 1
ATOM 5036 C C . LYS B 1 191 ? -1.054 -28.562 10.789 1 36.56 191 LYS B C 1
ATOM 5038 O O . LYS B 1 191 ? -2.236 -28.75 11.086 1 36.56 191 LYS B O 1
ATOM 5043 N N . ALA B 1 192 ? -0.726 -28.031 9.617 1 47.12 192 ALA B N 1
ATOM 5044 C CA . ALA B 1 192 ? -1.64 -28.516 8.586 1 47.12 192 ALA B CA 1
ATOM 5045 C C . ALA B 1 192 ? -1.598 -30.031 8.469 1 47.12 192 ALA B C 1
ATOM 5047 O O . ALA B 1 192 ? -0.56 -30.656 8.719 1 47.12 192 ALA B O 1
ATOM 5048 N N . ASP B 1 193 ? -2.781 -30.719 8.453 1 49.38 193 ASP B N 1
ATOM 5049 C CA . ASP B 1 193 ? -2.938 -32.156 8.188 1 49.38 193 ASP B CA 1
ATOM 5050 C C . ASP B 1 193 ? -2.055 -32.594 7.02 1 49.38 193 ASP B C 1
ATOM 5052 O O . ASP B 1 193 ? -1.785 -31.812 6.105 1 49.38 193 ASP B O 1
ATOM 5056 N N . LYS B 1 194 ? -1.271 -33.688 7.113 1 49.28 194 LYS B N 1
ATOM 5057 C CA . LYS B 1 194 ? -0.365 -34.281 6.129 1 49.28 194 LYS B CA 1
ATOM 5058 C C . LYS B 1 194 ? -0.963 -34.219 4.727 1 49.28 194 LYS B C 1
ATOM 5060 O O . LYS B 1 194 ? -0.258 -33.938 3.758 1 49.28 194 LYS B O 1
ATOM 5065 N N . LYS B 1 195 ? -2.287 -34.438 4.621 1 55.66 195 LYS B N 1
ATOM 5066 C CA . LYS B 1 195 ? -2.982 -34.406 3.338 1 55.66 195 LYS B CA 1
ATOM 5067 C C . LYS B 1 195 ? -2.902 -33.031 2.699 1 55.66 195 LYS B C 1
ATOM 5069 O O . LYS B 1 195 ? -2.629 -32.906 1.503 1 55.66 195 LYS B O 1
ATOM 5074 N N . TYR B 1 196 ? -3.021 -32.062 3.502 1 58.47 196 TYR B N 1
ATOM 5075 C CA . TYR B 1 196 ? -3.037 -30.688 2.977 1 58.47 196 TYR B CA 1
ATOM 5076 C C . TYR B 1 196 ? -1.635 -30.25 2.578 1 58.47 196 TYR B C 1
ATOM 5078 O O . TYR B 1 196 ? -1.46 -29.547 1.582 1 58.47 196 TYR B O 1
ATOM 5086 N N . ILE B 1 197 ? -0.765 -30.781 3.309 1 58.62 197 ILE B N 1
ATOM 5087 C CA . ILE B 1 197 ? 0.624 -30.469 2.992 1 58.62 197 ILE B CA 1
ATOM 5088 C C . ILE B 1 197 ? 0.994 -31.078 1.641 1 58.62 197 ILE B C 1
ATOM 5090 O O . ILE B 1 197 ? 1.605 -30.422 0.801 1 58.62 197 ILE B O 1
ATOM 5094 N N . PHE B 1 198 ? 0.588 -32.281 1.485 1 59.72 198 PHE B N 1
ATOM 5095 C CA . PHE B 1 198 ? 0.855 -32.969 0.223 1 59.72 198 PHE B CA 1
ATOM 5096 C C . PHE B 1 198 ? 0.189 -32.25 -0.937 1 59.72 198 PHE B C 1
ATOM 5098 O O . PHE B 1 198 ? 0.825 -31.984 -1.961 1 59.72 198 PHE B O 1
ATOM 5105 N N . GLN B 1 199 ? -1.006 -31.906 -0.691 1 68.69 199 GLN B N 1
ATOM 5106 C CA . GLN B 1 199 ? -1.761 -31.234 -1.753 1 68.69 199 GLN B CA 1
ATOM 5107 C C . GLN B 1 199 ? -1.1 -29.922 -2.166 1 68.69 199 GLN B C 1
ATOM 5109 O O . GLN B 1 199 ? -0.962 -29.641 -3.357 1 68.69 199 GLN B O 1
ATOM 5114 N N . ASP B 1 200 ? -0.76 -29.312 -1.124 1 69.81 200 ASP B N 1
ATOM 5115 C CA . ASP B 1 200 ? -0.177 -28.016 -1.396 1 69.81 200 ASP B CA 1
ATOM 5116 C C . ASP B 1 200 ? 1.16 -28.141 -2.121 1 69.81 200 ASP B C 1
ATOM 5118 O O . ASP B 1 200 ? 1.399 -27.469 -3.123 1 69.81 200 ASP B O 1
ATOM 5122 N N . THR B 1 201 ? 2.053 -29 -1.688 1 69.38 201 THR B N 1
ATOM 5123 C CA . THR B 1 201 ? 3.367 -29.203 -2.285 1 69.38 201 THR B CA 1
ATOM 5124 C C . THR B 1 201 ? 3.238 -29.781 -3.691 1 69.38 201 THR B C 1
ATOM 5126 O O . THR B 1 201 ? 3.936 -29.359 -4.613 1 69.38 201 THR B O 1
ATOM 5129 N N . TYR B 1 202 ? 2.363 -30.703 -3.75 1 73.62 202 TYR B N 1
ATOM 5130 C CA . TYR B 1 202 ? 2.139 -31.344 -5.043 1 73.62 202 TYR B CA 1
ATOM 5131 C C . TYR B 1 202 ? 1.6 -30.328 -6.055 1 73.62 202 TYR B C 1
ATOM 5133 O O . TYR B 1 202 ? 2.031 -30.312 -7.211 1 73.62 202 TYR B O 1
ATOM 5141 N N . ARG B 1 203 ? 0.669 -29.594 -5.578 1 77.88 203 ARG B N 1
ATOM 5142 C CA . ARG B 1 203 ? 0.057 -28.609 -6.457 1 77.88 203 ARG B CA 1
ATOM 5143 C C . ARG B 1 203 ? 1.098 -27.625 -6.984 1 77.88 203 ARG B C 1
ATOM 5145 O O . ARG B 1 203 ? 1.058 -27.234 -8.156 1 77.88 203 ARG B O 1
ATOM 5152 N N . LYS B 1 204 ? 1.897 -27.219 -6.168 1 78.12 204 LYS B N 1
ATOM 5153 C CA . LYS B 1 204 ? 2.932 -26.25 -6.551 1 78.12 204 LYS B CA 1
ATOM 5154 C C . LYS B 1 204 ? 3.883 -26.859 -7.582 1 78.12 204 LYS B C 1
ATOM 5156 O O . LYS B 1 204 ? 4.113 -26.25 -8.641 1 78.12 204 LYS B O 1
ATOM 5161 N N . SER B 1 205 ? 4.438 -28.031 -7.312 1 77.62 205 SER B N 1
ATOM 5162 C CA . SER B 1 205 ? 5.359 -28.703 -8.227 1 77.62 205 SER B CA 1
ATOM 5163 C C . SER B 1 205 ? 4.676 -29.047 -9.547 1 77.62 205 SER B C 1
ATOM 5165 O O . SER B 1 205 ? 5.277 -28.938 -10.609 1 77.62 205 SER B O 1
ATOM 5167 N N . TYR B 1 206 ? 3.473 -29.453 -9.375 1 79.81 206 TYR B N 1
ATOM 5168 C CA . TYR B 1 206 ? 2.715 -29.844 -10.562 1 79.81 206 TYR B CA 1
ATOM 5169 C C . TYR B 1 206 ? 2.473 -28.641 -11.469 1 79.81 206 TYR B C 1
ATOM 5171 O O . TYR B 1 206 ? 2.6 -28.75 -12.695 1 79.81 206 TYR B O 1
ATOM 5179 N N . GLN B 1 207 ? 2.133 -27.562 -10.906 1 78.38 207 GLN B N 1
ATOM 5180 C CA . GLN B 1 207 ? 1.898 -26.328 -11.672 1 78.38 207 GLN B CA 1
ATOM 5181 C C . GLN B 1 207 ? 3.131 -25.953 -12.484 1 78.38 207 GLN B C 1
ATOM 5183 O O . GLN B 1 207 ? 3.029 -25.656 -13.672 1 78.38 207 GLN B O 1
ATOM 5188 N N . GLU B 1 208 ? 4.23 -25.953 -11.867 1 82.5 208 GLU B N 1
ATOM 5189 C CA . GLU B 1 208 ? 5.477 -25.578 -12.523 1 82.5 208 GLU B CA 1
ATOM 5190 C C . GLU B 1 208 ? 5.844 -26.578 -13.625 1 82.5 208 GLU B C 1
ATOM 5192 O O . GLU B 1 208 ? 6.281 -26.172 -14.703 1 82.5 208 GLU B O 1
ATOM 5197 N N . SER B 1 209 ? 5.652 -27.828 -13.344 1 86.62 209 SER B N 1
ATOM 5198 C CA . SER B 1 209 ? 6.012 -28.859 -14.297 1 86.62 209 SER B CA 1
ATOM 5199 C C . SER B 1 209 ? 5.09 -28.828 -15.516 1 86.62 209 SER B C 1
ATOM 5201 O O . SER B 1 209 ? 5.535 -29.031 -16.641 1 86.62 209 SER B O 1
ATOM 5203 N N . VAL B 1 210 ? 3.83 -28.609 -15.258 1 86.12 210 VAL B N 1
ATOM 5204 C CA . VAL B 1 210 ? 2.871 -28.562 -16.359 1 86.12 210 VAL B CA 1
ATOM 5205 C C . VAL B 1 210 ? 3.191 -27.391 -17.281 1 86.12 210 VAL B C 1
ATOM 5207 O O . VAL B 1 210 ? 3.148 -27.516 -18.5 1 86.12 210 VAL B O 1
ATOM 5210 N N . TYR B 1 211 ? 3.5 -26.297 -16.766 1 85.06 211 TYR B N 1
ATOM 5211 C CA . TYR B 1 211 ? 3.893 -25.156 -17.578 1 85.06 211 TYR B CA 1
ATOM 5212 C C . TYR B 1 211 ? 5.102 -25.484 -18.438 1 85.06 211 TYR B C 1
ATOM 5214 O O . TYR B 1 211 ? 5.109 -25.203 -19.641 1 85.06 211 TYR B O 1
ATOM 5222 N N . ALA B 1 212 ? 6.133 -26.016 -17.797 1 88.44 212 ALA B N 1
ATOM 5223 C CA . ALA B 1 212 ? 7.348 -26.375 -18.516 1 88.44 212 ALA B CA 1
ATOM 5224 C C . ALA B 1 212 ? 7.039 -27.328 -19.672 1 88.44 212 ALA B C 1
ATOM 5226 O O . ALA B 1 212 ? 7.551 -27.141 -20.781 1 88.44 212 ALA B O 1
ATOM 5227 N N . PHE B 1 213 ? 6.199 -28.312 -19.406 1 92.19 213 PHE B N 1
ATOM 5228 C CA . PHE B 1 213 ? 5.797 -29.266 -20.438 1 92.19 213 PHE B CA 1
ATOM 5229 C C . PHE B 1 213 ? 5.105 -28.562 -21.594 1 92.19 213 PHE B C 1
ATOM 5231 O O . PHE B 1 213 ? 5.379 -28.859 -22.766 1 92.19 213 PHE B O 1
ATOM 5238 N N . ARG B 1 214 ? 4.211 -27.656 -21.266 1 89.88 214 ARG B N 1
ATOM 5239 C CA . ARG B 1 214 ? 3.447 -26.969 -22.297 1 89.88 214 ARG B CA 1
ATOM 5240 C C . ARG B 1 214 ? 4.363 -26.125 -23.188 1 89.88 214 ARG B C 1
ATOM 5242 O O . ARG B 1 214 ? 4.117 -26 -24.391 1 89.88 214 ARG B O 1
ATOM 5249 N N . CYS B 1 215 ? 5.371 -25.547 -22.609 1 89.56 215 CYS B N 1
ATOM 5250 C CA . CYS B 1 215 ? 6.352 -24.812 -23.406 1 89.56 215 CYS B CA 1
ATOM 5251 C C . CYS B 1 215 ? 7.008 -25.703 -24.438 1 89.56 215 CYS B C 1
ATOM 5253 O O . CYS B 1 215 ? 7.152 -25.328 -25.594 1 89.56 215 CYS B O 1
ATOM 5255 N N . ILE B 1 216 ? 7.355 -26.891 -24.031 1 93.19 216 ILE B N 1
ATOM 5256 C CA . ILE B 1 216 ? 8.008 -27.844 -24.922 1 93.19 216 ILE B CA 1
ATOM 5257 C C . ILE B 1 216 ? 6.996 -28.359 -25.938 1 93.19 216 ILE B C 1
ATOM 5259 O O . ILE B 1 216 ? 7.324 -28.531 -27.109 1 93.19 216 ILE B O 1
ATOM 5263 N N . GLU B 1 217 ? 5.785 -28.641 -25.453 1 93.94 217 GLU B N 1
ATOM 5264 C CA . GLU B 1 217 ? 4.711 -29.094 -26.328 1 93.94 217 GLU B CA 1
ATOM 5265 C C . GLU B 1 217 ? 4.473 -28.109 -27.469 1 93.94 217 GLU B C 1
ATOM 5267 O O . GLU B 1 217 ? 4.238 -28.516 -28.609 1 93.94 217 GLU B O 1
ATOM 5272 N N . LYS B 1 218 ? 4.531 -26.875 -27.188 1 91.38 218 LYS B N 1
ATOM 5273 C CA . LYS B 1 218 ? 4.336 -25.828 -28.188 1 91.38 218 LYS B CA 1
ATOM 5274 C C . LYS B 1 218 ? 5.398 -25.922 -29.281 1 91.38 218 LYS B C 1
ATOM 5276 O O . LYS B 1 218 ? 5.09 -25.766 -30.469 1 91.38 218 LYS B O 1
ATOM 5281 N N . ILE B 1 219 ? 6.609 -26.156 -28.922 1 94.06 219 ILE B N 1
ATOM 5282 C CA . ILE B 1 219 ? 7.691 -26.312 -29.891 1 94.06 219 ILE B CA 1
ATOM 5283 C C . ILE B 1 219 ? 7.508 -27.609 -30.672 1 94.06 219 ILE B C 1
ATOM 5285 O O . ILE B 1 219 ? 7.609 -27.625 -31.906 1 94.06 219 ILE B O 1
ATOM 5289 N N . TYR B 1 220 ? 7.215 -28.656 -29.984 1 96 220 TYR B N 1
ATOM 5290 C CA . TYR B 1 220 ? 7.055 -29.969 -30.594 1 96 220 TYR B CA 1
ATOM 5291 C C . TYR B 1 220 ? 5.938 -29.953 -31.625 1 96 220 TYR B C 1
ATOM 5293 O O . TYR B 1 220 ? 6.027 -30.609 -32.656 1 96 220 TYR B O 1
ATOM 5301 N N . SER B 1 221 ? 4.918 -29.172 -31.359 1 94.56 221 SER B N 1
ATOM 5302 C CA . SER B 1 221 ? 3.727 -29.141 -32.219 1 94.56 221 SER B CA 1
ATOM 5303 C C . SER B 1 221 ? 4.031 -28.531 -33.562 1 94.56 221 SER B C 1
ATOM 5305 O O . SER B 1 221 ? 3.229 -28.625 -34.5 1 94.56 221 SER B O 1
ATOM 5307 N N . THR B 1 222 ? 5.168 -27.844 -33.656 1 94.31 222 THR B N 1
ATOM 5308 C CA . THR B 1 222 ? 5.566 -27.281 -34.938 1 94.31 222 THR B CA 1
ATOM 5309 C C . THR B 1 222 ? 6.184 -28.359 -35.844 1 94.31 222 THR B C 1
ATOM 5311 O O . THR B 1 222 ? 6.43 -28.125 -37.031 1 94.31 222 THR B O 1
ATOM 5314 N N . PHE B 1 223 ? 6.418 -29.484 -35.375 1 95.69 223 PHE B N 1
ATOM 5315 C CA . PHE B 1 223 ? 6.98 -30.609 -36.125 1 95.69 223 PHE B CA 1
ATOM 5316 C C . PHE B 1 223 ? 5.891 -31.609 -36.5 1 95.69 223 PHE B C 1
ATOM 5318 O O . PHE B 1 223 ? 4.785 -31.562 -35.938 1 95.69 223 PHE B O 1
ATOM 5325 N N . GLU B 1 224 ? 6.25 -32.469 -37.375 1 93.19 224 GLU B N 1
ATOM 5326 C CA . GLU B 1 224 ? 5.348 -33.562 -37.688 1 93.19 224 GLU B CA 1
ATOM 5327 C C . GLU B 1 224 ? 5.387 -34.656 -36.594 1 93.19 224 GLU B C 1
ATOM 5329 O O . GLU B 1 224 ? 6.438 -34.875 -36 1 93.19 224 GLU B O 1
ATOM 5334 N N . ARG B 1 225 ? 4.32 -35.281 -36.406 1 94.56 225 ARG B N 1
ATOM 5335 C CA . ARG B 1 225 ? 4.234 -36.375 -35.438 1 94.56 225 ARG B CA 1
ATOM 5336 C C . ARG B 1 225 ? 5.02 -37.594 -35.906 1 94.56 225 ARG B C 1
ATOM 5338 O O . ARG B 1 225 ? 5.078 -37.875 -37.094 1 94.56 225 ARG B O 1
ATOM 5345 N N . LYS B 1 226 ? 5.594 -38.156 -34.906 1 94.38 226 LYS B N 1
ATOM 5346 C CA . LYS B 1 226 ? 6.262 -39.438 -35.219 1 94.38 226 LYS B CA 1
ATOM 5347 C C . LYS B 1 226 ? 5.246 -40.531 -35.531 1 94.38 226 LYS B C 1
ATOM 5349 O O . LYS B 1 226 ? 5.496 -41.375 -36.406 1 94.38 226 LYS B O 1
ATOM 5354 N N . ILE B 1 227 ? 4.176 -40.562 -34.781 1 93.88 227 ILE B N 1
ATOM 5355 C CA . ILE B 1 227 ? 3.066 -41.5 -34.938 1 93.88 227 ILE B CA 1
ATOM 5356 C C . ILE B 1 227 ? 1.764 -40.719 -35.125 1 93.88 227 ILE B C 1
ATOM 5358 O O . ILE B 1 227 ? 1.558 -39.688 -34.5 1 93.88 227 ILE B O 1
ATOM 5362 N N . ASP B 1 228 ? 0.909 -41.312 -35.969 1 92.19 228 ASP B N 1
ATOM 5363 C CA . ASP B 1 228 ? -0.377 -40.656 -36.219 1 92.19 228 ASP B CA 1
ATOM 5364 C C . ASP B 1 228 ? -1.155 -40.438 -34.938 1 92.19 228 ASP B C 1
ATOM 5366 O O . ASP B 1 228 ? -1.177 -41.312 -34.062 1 92.19 228 ASP B O 1
ATOM 5370 N N . GLU B 1 229 ? -1.854 -39.25 -34.875 1 89.88 229 GLU B N 1
ATOM 5371 C CA . GLU B 1 229 ? -2.568 -38.812 -33.688 1 89.88 229 GLU B CA 1
ATOM 5372 C C . GLU B 1 229 ? -3.695 -39.75 -33.312 1 89.88 229 GLU B C 1
ATOM 5374 O O . GLU B 1 229 ? -4.141 -39.812 -32.188 1 89.88 229 GLU B O 1
ATOM 5379 N N . ASN B 1 230 ? -4.129 -40.594 -34.219 1 91.06 230 ASN B N 1
ATOM 5380 C CA . ASN B 1 230 ? -5.211 -41.531 -33.969 1 91.06 230 ASN B CA 1
ATOM 5381 C C . ASN B 1 230 ? -4.75 -42.688 -33.094 1 91.06 230 ASN B C 1
ATOM 5383 O O . ASN B 1 230 ? -5.57 -43.375 -32.469 1 91.06 230 ASN B O 1
ATOM 5387 N N . PHE B 1 231 ? -3.43 -42.875 -33.031 1 92.62 231 PHE B N 1
ATOM 5388 C CA . PHE B 1 231 ? -2.916 -44.062 -32.344 1 92.62 231 PHE B CA 1
ATOM 5389 C C . PHE B 1 231 ? -2.422 -43.688 -30.953 1 92.62 231 PHE B C 1
ATOM 5391 O O . PHE B 1 231 ? -2.322 -44.562 -30.078 1 92.62 231 PHE B O 1
ATOM 5398 N N . ILE B 1 232 ? -2.018 -42.438 -30.734 1 94.12 232 ILE B N 1
ATOM 5399 C CA . ILE B 1 232 ? -1.475 -42.031 -29.438 1 94.12 232 ILE B CA 1
ATOM 5400 C C . ILE B 1 232 ? -1.534 -40.531 -29.297 1 94.12 232 ILE B C 1
ATOM 5402 O O . ILE B 1 232 ? -1.291 -39.781 -30.25 1 94.12 232 ILE B O 1
ATOM 5406 N N . PRO B 1 233 ? -1.944 -40.062 -28.141 1 93.81 233 PRO B N 1
ATOM 5407 C CA . PRO B 1 233 ? -1.978 -38.594 -27.953 1 93.81 233 PRO B CA 1
ATOM 5408 C C . PRO B 1 233 ? -0.584 -37.969 -27.938 1 93.81 233 PRO B C 1
ATOM 5410 O O . PRO B 1 233 ? 0.391 -38.625 -27.578 1 93.81 233 PRO B O 1
ATOM 5413 N N . LEU B 1 234 ? -0.51 -36.719 -28.266 1 94.12 234 LEU B N 1
ATOM 5414 C CA . LEU B 1 234 ? 0.752 -36 -28.391 1 94.12 234 LEU B CA 1
ATOM 5415 C C . LEU B 1 234 ? 1.517 -36.031 -27.062 1 94.12 234 LEU B C 1
ATOM 5417 O O . LEU B 1 234 ? 2.742 -36.156 -27.047 1 94.12 234 LEU B O 1
ATOM 5421 N N . ARG B 1 235 ? 0.83 -35.844 -25.953 1 93.88 235 ARG B N 1
ATOM 5422 C CA . ARG B 1 235 ? 1.481 -35.781 -24.641 1 93.88 235 ARG B CA 1
ATOM 5423 C C . ARG B 1 235 ? 2.277 -37.031 -24.344 1 93.88 235 ARG B C 1
ATOM 5425 O O . ARG B 1 235 ? 3.334 -36.969 -23.719 1 93.88 235 ARG B O 1
ATOM 5432 N N . LEU B 1 236 ? 1.812 -38.188 -24.797 1 94.75 236 LEU B N 1
ATOM 5433 C CA . LEU B 1 236 ? 2.514 -39.438 -24.547 1 94.75 236 LEU B CA 1
ATOM 5434 C C . LEU B 1 236 ? 3.68 -39.625 -25.516 1 94.75 236 LEU B C 1
ATOM 5436 O O . LEU B 1 236 ? 4.688 -40.25 -25.172 1 94.75 236 LEU B O 1
ATOM 5440 N N . GLU B 1 237 ? 3.479 -39.125 -26.766 1 95.81 237 GLU B N 1
ATOM 5441 C CA . GLU B 1 237 ? 4.617 -39.094 -27.672 1 95.81 237 GLU B CA 1
ATOM 5442 C C . GLU B 1 237 ? 5.75 -38.25 -27.109 1 95.81 237 GLU B C 1
ATOM 5444 O O . GLU B 1 237 ? 6.914 -38.656 -27.156 1 95.81 237 GLU B O 1
ATOM 5449 N N . ILE B 1 238 ? 5.371 -37.094 -26.562 1 95.5 238 ILE B N 1
ATOM 5450 C CA . ILE B 1 238 ? 6.359 -36.219 -25.953 1 95.5 238 ILE B CA 1
ATOM 5451 C C . ILE B 1 238 ? 6.996 -36.875 -24.75 1 95.5 238 ILE B C 1
ATOM 5453 O O . ILE B 1 238 ? 8.195 -36.719 -24.5 1 95.5 238 ILE B O 1
ATOM 5457 N N . ASP B 1 239 ? 6.223 -37.594 -24 1 95.25 239 ASP B N 1
ATOM 5458 C CA . ASP B 1 239 ? 6.77 -38.344 -22.859 1 95.25 239 ASP B CA 1
ATOM 5459 C C . ASP B 1 239 ? 7.852 -39.312 -23.312 1 95.25 239 ASP B C 1
ATOM 5461 O O . ASP B 1 239 ? 8.867 -39.469 -22.625 1 95.25 239 ASP B O 1
ATOM 5465 N N . SER B 1 240 ? 7.641 -39.969 -24.406 1 95.62 240 SER B N 1
ATOM 5466 C CA . SER B 1 240 ? 8.633 -40.875 -24.953 1 95.62 240 SER B CA 1
ATOM 5467 C C . SER B 1 240 ? 9.859 -40.125 -25.453 1 95.62 240 SER B C 1
ATOM 5469 O O . SER B 1 240 ? 10.992 -40.625 -25.344 1 95.62 240 SER B O 1
ATOM 5471 N N . PHE B 1 241 ? 9.641 -39.031 -26.078 1 96.5 241 PHE B N 1
ATOM 5472 C CA . PHE B 1 241 ? 10.75 -38.156 -26.422 1 96.5 241 PHE B CA 1
ATOM 5473 C C . PHE B 1 241 ? 11.578 -37.812 -25.188 1 96.5 241 PHE B C 1
ATOM 5475 O O . PHE B 1 241 ? 12.812 -37.812 -25.25 1 96.5 241 PHE B O 1
ATOM 5482 N N . PHE B 1 242 ? 10.852 -37.469 -24.109 1 95.44 242 PHE B N 1
ATOM 5483 C CA . PHE B 1 242 ? 11.547 -37.188 -22.859 1 95.44 242 PHE B CA 1
ATOM 5484 C C . PHE B 1 242 ? 12.414 -38.375 -22.438 1 95.44 242 PHE B C 1
ATOM 5486 O O . PHE B 1 242 ? 13.531 -38.188 -21.953 1 95.44 242 PHE B O 1
ATOM 5493 N N . SER B 1 243 ? 11.875 -39.562 -22.562 1 93.5 243 SER B N 1
ATOM 5494 C CA . SER B 1 243 ? 12.633 -40.781 -22.219 1 93.5 243 SER B CA 1
ATOM 5495 C C . SER B 1 243 ? 13.891 -40.875 -23.078 1 93.5 243 SER B C 1
ATOM 5497 O O . SER B 1 243 ? 14.938 -41.312 -22.594 1 93.5 243 SER B O 1
ATOM 5499 N N . PHE B 1 244 ? 13.719 -40.562 -24.344 1 95 244 PHE B N 1
ATOM 5500 C CA . PHE B 1 244 ? 14.836 -40.562 -25.281 1 95 244 PHE B CA 1
ATOM 5501 C C . PHE B 1 244 ? 15.906 -39.562 -24.844 1 95 244 PHE B C 1
ATOM 5503 O O . PHE B 1 244 ? 17.094 -39.906 -24.781 1 95 244 PHE B O 1
ATOM 5510 N N . VAL B 1 245 ? 15.461 -38.406 -24.5 1 95.12 245 VAL B N 1
ATOM 5511 C CA . VAL B 1 245 ? 16.375 -37.344 -24.094 1 95.12 245 VAL B CA 1
ATOM 5512 C C . VAL B 1 245 ? 17.062 -37.75 -22.781 1 95.12 245 VAL B C 1
ATOM 5514 O O . VAL B 1 245 ? 18.266 -37.531 -22.625 1 95.12 245 VAL B O 1
ATOM 5517 N N . ARG B 1 246 ? 16.266 -38.219 -21.859 1 93.25 246 ARG B N 1
ATOM 5518 C CA . ARG B 1 246 ? 16.797 -38.625 -20.562 1 93.25 246 ARG B CA 1
ATOM 5519 C C . ARG B 1 246 ? 17.906 -39.656 -20.703 1 93.25 246 ARG B C 1
ATOM 5521 O O . ARG B 1 246 ? 18.938 -39.562 -20.062 1 93.25 246 ARG B O 1
ATOM 5528 N N . ASP B 1 247 ? 17.75 -40.594 -21.5 1 91.94 247 ASP B N 1
ATOM 5529 C CA . ASP B 1 247 ? 18.656 -41.719 -21.625 1 91.94 247 ASP B CA 1
ATOM 5530 C C . ASP B 1 247 ? 19.891 -41.344 -22.438 1 91.94 247 ASP B C 1
ATOM 5532 O O . ASP B 1 247 ? 21 -41.812 -22.141 1 91.94 247 ASP B O 1
ATOM 5536 N N . ARG B 1 248 ? 19.75 -40.438 -23.375 1 92.69 248 ARG B N 1
ATOM 5537 C CA . ARG B 1 248 ? 20.844 -40.188 -24.312 1 92.69 248 ARG B CA 1
ATOM 5538 C C . ARG B 1 248 ? 21.594 -38.938 -23.906 1 92.69 248 ARG B C 1
ATOM 5540 O O . ARG B 1 248 ? 22.812 -38.844 -24.125 1 92.69 248 ARG B O 1
ATOM 5547 N N . TYR B 1 249 ? 20.875 -38 -23.391 1 91.25 249 TYR B N 1
ATOM 5548 C CA . TYR B 1 249 ? 21.516 -36.688 -23.266 1 91.25 249 TYR B CA 1
ATOM 5549 C C . TYR B 1 249 ? 21.469 -36.219 -21.812 1 91.25 249 TYR B C 1
ATOM 5551 O O . TYR B 1 249 ? 22.312 -35.406 -21.391 1 91.25 249 TYR B O 1
ATOM 5559 N N . ALA B 1 250 ? 20.5 -36.562 -21.109 1 89.06 250 ALA B N 1
ATOM 5560 C CA . ALA B 1 250 ? 20.328 -36.062 -19.75 1 89.06 250 ALA B CA 1
ATOM 5561 C C . ALA B 1 250 ? 20.594 -37.188 -18.734 1 89.06 250 ALA B C 1
ATOM 5563 O O . ALA B 1 250 ? 19.922 -37.281 -17.719 1 89.06 250 ALA B O 1
ATOM 5564 N N . SER B 1 251 ? 21.469 -38 -19.031 1 82.12 251 SER B N 1
ATOM 5565 C CA . SER B 1 251 ? 21.781 -39.125 -18.172 1 82.12 251 SER B CA 1
ATOM 5566 C C . SER B 1 251 ? 22.594 -38.656 -16.953 1 82.12 251 SER B C 1
ATOM 5568 O O . SER B 1 251 ? 23.188 -37.594 -16.953 1 82.12 251 SER B O 1
ATOM 5570 N N . THR B 1 252 ? 22.5 -39.375 -15.867 1 76.62 252 THR B N 1
ATOM 5571 C CA . THR B 1 252 ? 23.266 -39.125 -14.641 1 76.62 252 THR B CA 1
ATOM 5572 C C . THR B 1 252 ? 22.984 -37.75 -14.086 1 76.62 252 THR B C 1
ATOM 5574 O O . THR B 1 252 ? 21.844 -37.406 -13.734 1 76.62 252 THR B O 1
ATOM 5577 N N . ASP B 1 253 ? 24 -37 -13.867 1 79.62 253 ASP B N 1
ATOM 5578 C CA . ASP B 1 253 ? 23.812 -35.719 -13.203 1 79.62 253 ASP B CA 1
ATOM 5579 C C . ASP B 1 253 ? 24 -34.562 -14.18 1 79.62 253 ASP B C 1
ATOM 5581 O O . ASP B 1 253 ? 24.078 -33.406 -13.773 1 79.62 253 ASP B O 1
ATOM 5585 N N . ILE B 1 254 ? 23.844 -34.844 -15.43 1 76.94 254 ILE B N 1
ATOM 5586 C CA . ILE B 1 254 ? 24.031 -33.844 -16.453 1 76.94 254 ILE B CA 1
ATOM 5587 C C . ILE B 1 254 ? 22.859 -32.844 -16.422 1 76.94 254 ILE B C 1
ATOM 5589 O O . ILE B 1 254 ? 23.047 -31.641 -16.672 1 76.94 254 ILE B O 1
ATOM 5593 N N . TRP B 1 255 ? 21.734 -33.312 -16.125 1 79.25 255 TRP B N 1
ATOM 5594 C CA . TRP B 1 255 ? 20.562 -32.469 -16.125 1 79.25 255 TRP B CA 1
ATOM 5595 C C . TRP B 1 255 ? 20.688 -31.359 -15.086 1 79.25 255 TRP B C 1
ATOM 5597 O O . TRP B 1 255 ? 20.156 -30.266 -15.273 1 79.25 255 TRP B O 1
ATOM 5607 N N . LYS B 1 256 ? 21.422 -31.641 -14.078 1 76.38 256 LYS B N 1
ATOM 5608 C CA . LYS B 1 256 ? 21.578 -30.688 -12.984 1 76.38 256 LYS B CA 1
ATOM 5609 C C . LYS B 1 256 ? 22.531 -29.562 -13.367 1 76.38 256 LYS B C 1
ATOM 5611 O O . LYS B 1 256 ? 22.469 -28.469 -12.797 1 76.38 256 LYS B O 1
ATOM 5616 N N . ARG B 1 257 ? 23.375 -29.688 -14.352 1 74.31 257 ARG B N 1
ATOM 5617 C CA . ARG B 1 257 ? 24.453 -28.75 -14.672 1 74.31 257 ARG B CA 1
ATOM 5618 C C . ARG B 1 257 ? 24.016 -27.766 -15.758 1 74.31 257 ARG B C 1
ATOM 5620 O O . ARG B 1 257 ? 24.719 -26.812 -16.047 1 74.31 257 ARG B O 1
ATOM 5627 N N . GLN B 1 258 ? 22.828 -28.062 -16.281 1 79.44 258 GLN B N 1
ATOM 5628 C CA . GLN B 1 258 ? 22.359 -27.203 -17.344 1 79.44 258 GLN B CA 1
ATOM 5629 C C . GLN B 1 258 ? 21.938 -25.828 -16.812 1 79.44 258 GLN B C 1
ATOM 5631 O O . GLN B 1 258 ? 21.422 -25.734 -15.695 1 79.44 258 GLN B O 1
ATOM 5636 N N . PRO B 1 259 ? 22.281 -24.875 -17.594 1 76.81 259 PRO B N 1
ATOM 5637 C CA . PRO B 1 259 ? 21.859 -23.531 -17.156 1 76.81 259 PRO B CA 1
ATOM 5638 C C . PRO B 1 259 ? 20.359 -23.406 -17 1 76.81 259 PRO B C 1
ATOM 5640 O O . PRO B 1 259 ? 19.594 -24 -17.766 1 76.81 259 PRO B O 1
ATOM 5643 N N . ILE B 1 260 ? 20 -22.625 -16.031 1 81.31 260 ILE B N 1
ATOM 5644 C CA . ILE B 1 260 ? 18.594 -22.375 -15.781 1 81.31 260 ILE B CA 1
ATOM 5645 C C . ILE B 1 260 ? 18.109 -21.219 -16.656 1 81.31 260 ILE B C 1
ATOM 5647 O O . ILE B 1 260 ? 18.828 -20.234 -16.844 1 81.31 260 ILE B O 1
ATOM 5651 N N . GLY B 1 261 ? 16.859 -21.406 -17.297 1 79.75 261 GLY B N 1
ATOM 5652 C CA . GLY B 1 261 ? 16.266 -20.359 -18.094 1 79.75 261 GLY B CA 1
ATOM 5653 C C . GLY B 1 261 ? 15.703 -20.859 -19.406 1 79.75 261 GLY B C 1
ATOM 5654 O O . GLY B 1 261 ? 16.297 -21.734 -20.062 1 79.75 261 GLY B O 1
ATOM 5655 N N . TRP B 1 262 ? 14.578 -20.469 -19.766 1 81.5 262 TRP B N 1
ATOM 5656 C CA . TRP B 1 262 ? 13.945 -20.781 -21.047 1 81.5 262 TRP B CA 1
ATOM 5657 C C . TRP B 1 262 ? 14.359 -19.797 -22.125 1 81.5 262 TRP B C 1
ATOM 5659 O O . TRP B 1 262 ? 13.609 -18.875 -22.453 1 81.5 262 TRP B O 1
ATOM 5669 N N . THR B 1 263 ? 15.562 -20 -22.609 1 82.12 263 THR B N 1
ATOM 5670 C CA . THR B 1 263 ? 16.219 -19.078 -23.531 1 82.12 263 THR B CA 1
ATOM 5671 C C . THR B 1 263 ? 16.125 -19.594 -24.953 1 82.12 263 THR B C 1
ATOM 5673 O O . THR B 1 263 ? 15.656 -20.703 -25.188 1 82.12 263 THR B O 1
ATOM 5676 N N . GLU B 1 264 ? 16.625 -18.75 -25.891 1 87.44 264 GLU B N 1
ATOM 5677 C CA . GLU B 1 264 ? 16.656 -19.156 -27.297 1 87.44 264 GLU B CA 1
ATOM 5678 C C . GLU B 1 264 ? 17.578 -20.359 -27.5 1 87.44 264 GLU B C 1
ATOM 5680 O O . GLU B 1 264 ? 17.312 -21.203 -28.359 1 87.44 264 GLU B O 1
ATOM 5685 N N . ASN B 1 265 ? 18.625 -20.406 -26.719 1 88.25 265 ASN B N 1
ATOM 5686 C CA . ASN B 1 265 ? 19.531 -21.531 -26.812 1 88.25 265 ASN B CA 1
ATOM 5687 C C . ASN B 1 265 ? 18.844 -22.844 -26.453 1 88.25 265 ASN B C 1
ATOM 5689 O O . ASN B 1 265 ? 19.062 -23.875 -27.094 1 88.25 265 ASN B O 1
ATOM 5693 N N . GLN B 1 266 ? 18.016 -22.797 -25.484 1 89.69 266 GLN B N 1
ATOM 5694 C CA . GLN B 1 266 ? 17.266 -23.984 -25.078 1 89.69 266 GLN B CA 1
ATOM 5695 C C . GLN B 1 266 ? 16.25 -24.391 -26.141 1 89.69 266 GLN B C 1
ATOM 5697 O O . GLN B 1 266 ? 16.078 -25.578 -26.406 1 89.69 266 GLN B O 1
ATOM 5702 N N . ARG B 1 267 ? 15.664 -23.406 -26.719 1 91.38 267 ARG B N 1
ATOM 5703 C CA . ARG B 1 267 ? 14.68 -23.688 -27.766 1 91.38 267 ARG B CA 1
ATOM 5704 C C . ARG B 1 267 ? 15.328 -24.328 -28.984 1 91.38 267 ARG B C 1
ATOM 5706 O O . ARG B 1 267 ? 14.758 -25.25 -29.578 1 91.38 267 ARG B O 1
ATOM 5713 N N . ILE B 1 268 ? 16.5 -23.828 -29.312 1 93.19 268 ILE B N 1
ATOM 5714 C CA . ILE B 1 268 ? 17.234 -24.391 -30.438 1 93.19 268 ILE B CA 1
ATOM 5715 C C . ILE B 1 268 ? 17.641 -25.828 -30.125 1 93.19 268 ILE B C 1
ATOM 5717 O O . ILE B 1 268 ? 17.547 -26.703 -30.984 1 93.19 268 ILE B O 1
ATOM 5721 N N . ASN B 1 269 ? 18.094 -26 -28.953 1 93.94 269 ASN B N 1
ATOM 5722 C CA . ASN B 1 269 ? 18.5 -27.344 -28.531 1 93.94 269 ASN B CA 1
ATOM 5723 C C . ASN B 1 269 ? 17.344 -28.344 -28.594 1 93.94 269 ASN B C 1
ATOM 5725 O O . ASN B 1 269 ? 17.531 -29.469 -29.047 1 93.94 269 ASN B O 1
ATOM 5729 N N . ILE B 1 270 ? 16.219 -27.969 -28.156 1 94.94 270 ILE B N 1
ATOM 5730 C CA . ILE B 1 270 ? 15.055 -28.844 -28.156 1 94.94 270 ILE B CA 1
ATOM 5731 C C . ILE B 1 270 ? 14.68 -29.203 -29.594 1 94.94 270 ILE B C 1
ATOM 5733 O O . ILE B 1 270 ? 14.336 -30.344 -29.891 1 94.94 270 ILE B O 1
ATOM 5737 N N . LYS B 1 271 ? 14.695 -28.188 -30.422 1 96.25 271 LYS B N 1
ATOM 5738 C CA . LYS B 1 271 ? 14.359 -28.438 -31.828 1 96.25 271 LYS B CA 1
ATOM 5739 C C . LYS B 1 271 ? 15.312 -29.453 -32.438 1 96.25 271 LYS B C 1
ATOM 5741 O O . LYS B 1 271 ? 14.891 -30.328 -33.188 1 96.25 271 LYS B O 1
ATOM 5746 N N . LYS B 1 272 ? 16.578 -29.297 -32.156 1 96.44 272 LYS B N 1
ATOM 5747 C CA . LYS B 1 272 ? 17.578 -30.219 -32.656 1 96.44 272 LYS B CA 1
ATOM 5748 C C . LYS B 1 272 ? 17.312 -31.641 -32.156 1 96.44 272 LYS B C 1
ATOM 5750 O O . LYS B 1 272 ? 17.422 -32.594 -32.906 1 96.44 272 LYS B O 1
ATOM 5755 N N . LEU B 1 273 ? 16.953 -31.75 -30.906 1 96.5 273 LEU B N 1
ATOM 5756 C CA . LEU B 1 273 ? 16.719 -33.062 -30.312 1 96.5 273 LEU B CA 1
ATOM 5757 C C . LEU B 1 273 ? 15.438 -33.656 -30.844 1 96.5 273 LEU B C 1
ATOM 5759 O O . LEU B 1 273 ? 15.336 -34.906 -30.984 1 96.5 273 LEU B O 1
ATOM 5763 N N . ILE B 1 274 ? 14.453 -32.875 -31.125 1 96.94 274 ILE B N 1
ATOM 5764 C CA . ILE B 1 274 ? 13.211 -33.344 -31.719 1 96.94 274 ILE B CA 1
ATOM 5765 C C . ILE B 1 274 ? 13.484 -33.906 -33.094 1 96.94 274 ILE B C 1
ATOM 5767 O O . ILE B 1 274 ? 12.969 -34.969 -33.469 1 96.94 274 ILE B O 1
ATOM 5771 N N . ASP B 1 275 ? 14.312 -33.188 -33.844 1 96.44 275 ASP B N 1
ATOM 5772 C CA . ASP B 1 275 ? 14.695 -33.656 -35.188 1 96.44 275 ASP B CA 1
ATOM 5773 C C . ASP B 1 275 ? 15.344 -35.031 -35.094 1 96.44 275 ASP B C 1
ATOM 5775 O O . ASP B 1 275 ? 15.016 -35.938 -35.875 1 96.44 275 ASP B O 1
ATOM 5779 N N . GLU B 1 276 ? 16.25 -35.125 -34.188 1 96.94 276 GLU B N 1
ATOM 5780 C CA . GLU B 1 276 ? 16.922 -36.406 -34 1 96.94 276 GLU B CA 1
ATOM 5781 C C . GLU B 1 276 ? 15.938 -37.5 -33.562 1 96.94 276 GLU B C 1
ATOM 5783 O O . GLU B 1 276 ? 16 -38.625 -34.031 1 96.94 276 GLU B O 1
ATOM 5788 N N . TRP B 1 277 ? 15.086 -37.188 -32.656 1 96.81 277 TRP B N 1
ATOM 5789 C CA . TRP B 1 277 ? 14.062 -38.062 -32.125 1 96.81 277 TRP B CA 1
ATOM 5790 C C . TRP B 1 277 ? 13.172 -38.594 -33.25 1 96.81 277 TRP B C 1
ATOM 5792 O O . TRP B 1 277 ? 12.867 -39.781 -33.312 1 96.81 277 TRP B O 1
ATOM 5802 N N . LEU B 1 278 ? 12.773 -37.75 -34.156 1 96 278 LEU B N 1
ATOM 5803 C CA . LEU B 1 278 ? 11.812 -38.094 -35.188 1 96 278 LEU B CA 1
ATOM 5804 C C . LEU B 1 278 ? 12.406 -39.062 -36.188 1 96 278 LEU B C 1
ATOM 5806 O O . LEU B 1 278 ? 11.688 -39.875 -36.781 1 96 278 LEU B O 1
ATOM 5810 N N . ILE B 1 279 ? 13.773 -39.062 -36.312 1 95.69 279 ILE B N 1
ATOM 5811 C CA . ILE B 1 279 ? 14.391 -39.906 -37.312 1 95.69 279 ILE B CA 1
ATOM 5812 C C . ILE B 1 279 ? 15.008 -41.125 -36.625 1 95.69 279 ILE B C 1
ATOM 5814 O O . ILE B 1 279 ? 15.547 -42.031 -37.281 1 95.69 279 ILE B O 1
ATOM 5818 N N . THR B 1 280 ? 15 -41.125 -35.312 1 96.31 280 THR B N 1
ATOM 5819 C CA . THR B 1 280 ? 15.586 -42.219 -34.562 1 96.31 280 THR B CA 1
ATOM 5820 C C . THR B 1 280 ? 14.523 -43.25 -34.188 1 96.31 280 THR B C 1
ATOM 5822 O O . THR B 1 280 ? 13.523 -42.938 -33.562 1 96.31 280 THR B O 1
ATOM 5825 N N . TYR B 1 281 ? 14.742 -44.5 -34.594 1 95.25 281 TYR B N 1
ATOM 5826 C CA . TYR B 1 281 ? 13.844 -45.594 -34.156 1 95.25 281 TYR B CA 1
ATOM 5827 C C . TYR B 1 281 ? 14 -45.875 -32.688 1 95.25 281 TYR B C 1
ATOM 5829 O O . TYR B 1 281 ? 15.094 -46.219 -32.219 1 95.25 281 TYR B O 1
ATOM 5837 N N . TRP B 1 282 ? 12.898 -45.719 -31.969 1 95 282 TRP B N 1
ATOM 5838 C CA . TRP B 1 282 ? 12.891 -45.938 -30.531 1 95 282 TRP B CA 1
ATOM 5839 C C . TRP B 1 282 ? 11.984 -47.094 -30.172 1 95 282 TRP B C 1
ATOM 5841 O O . TRP B 1 282 ? 10.789 -46.906 -29.891 1 95 282 TRP B O 1
ATOM 5851 N N . SER B 1 283 ? 12.555 -48.219 -30.016 1 94.5 283 SER B N 1
ATOM 5852 C CA . SER B 1 283 ? 11.812 -49.469 -29.938 1 94.5 283 SER B CA 1
ATOM 5853 C C . SER B 1 283 ? 10.797 -49.438 -28.797 1 94.5 283 SER B C 1
ATOM 5855 O O . SER B 1 283 ? 9.688 -49.938 -28.938 1 94.5 283 SER B O 1
ATOM 5857 N N . HIS B 1 284 ? 11.156 -48.875 -27.766 1 94.19 284 HIS B N 1
ATOM 5858 C CA . HIS B 1 284 ? 10.25 -48.844 -26.625 1 94.19 284 HIS B CA 1
ATOM 5859 C C . HIS B 1 284 ? 8.969 -48.094 -26.969 1 94.19 284 HIS B C 1
ATOM 5861 O O . HIS B 1 284 ? 7.887 -48.438 -26.484 1 94.19 284 HIS B O 1
ATOM 5867 N N . PHE B 1 285 ? 9.07 -47.094 -27.781 1 95.31 285 PHE B N 1
ATOM 5868 C CA . PHE B 1 285 ? 7.922 -46.281 -28.172 1 95.31 285 PHE B CA 1
ATOM 5869 C C . PHE B 1 285 ? 7.152 -46.938 -29.312 1 95.31 285 PHE B C 1
ATOM 5871 O O . PHE B 1 285 ? 5.965 -47.219 -29.17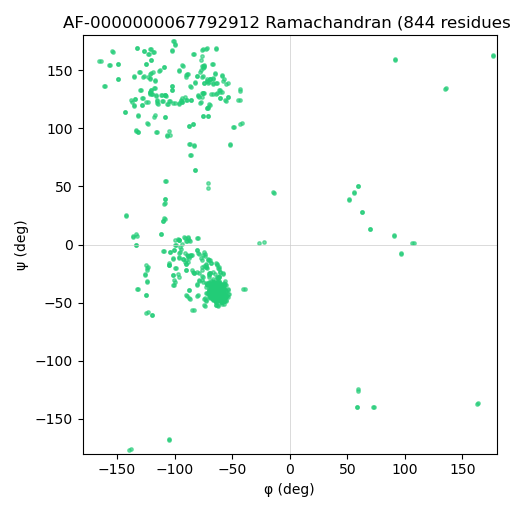2 1 95.31 285 PHE B O 1
ATOM 5878 N N . GLU B 1 286 ? 7.781 -47.219 -30.375 1 95.38 286 GLU B N 1
ATOM 5879 C CA . GLU B 1 286 ? 7.145 -47.656 -31.609 1 95.38 286 GLU B CA 1
ATOM 5880 C C . GLU B 1 286 ? 6.711 -49.094 -31.531 1 95.38 286 GLU B C 1
ATOM 5882 O O . GLU B 1 286 ? 5.715 -49.5 -32.125 1 95.38 286 GLU B O 1
ATOM 5887 N N . ASP B 1 287 ? 7.465 -49.875 -30.641 1 94.88 287 ASP B N 1
ATOM 5888 C CA . ASP B 1 287 ? 7.16 -51.312 -30.625 1 94.88 287 ASP B CA 1
ATOM 5889 C C . ASP B 1 287 ? 6.367 -51.688 -29.375 1 94.88 287 ASP B C 1
ATOM 5891 O O . ASP B 1 287 ? 5.773 -52.75 -29.297 1 94.88 287 ASP B O 1
ATOM 5895 N N . LYS B 1 288 ? 6.379 -50.875 -28.422 1 95.38 288 LYS B N 1
ATOM 5896 C CA . LYS B 1 288 ? 5.766 -51.281 -27.172 1 95.38 288 LYS B CA 1
ATOM 5897 C C . LYS B 1 288 ? 4.672 -50.312 -26.75 1 95.38 288 LYS B C 1
ATOM 5899 O O . LYS B 1 288 ? 3.502 -50.688 -26.641 1 95.38 288 LYS B O 1
ATOM 5904 N N . ILE B 1 289 ? 4.938 -49.094 -26.578 1 95.69 289 ILE B N 1
ATOM 5905 C CA . ILE B 1 289 ? 4.012 -48.125 -26.016 1 95.69 289 ILE B CA 1
ATOM 5906 C C . ILE B 1 289 ? 2.83 -47.938 -26.969 1 95.69 289 ILE B C 1
ATOM 5908 O O . ILE B 1 289 ? 1.673 -47.969 -26.547 1 95.69 289 ILE B O 1
ATOM 5912 N N . VAL B 1 290 ? 3.062 -47.781 -28.281 1 96.19 290 VAL B N 1
ATOM 5913 C CA . VAL B 1 290 ? 2.033 -47.438 -29.25 1 96.19 290 VAL B CA 1
ATOM 5914 C C . VAL B 1 290 ? 1.151 -48.656 -29.516 1 96.19 290 VAL B C 1
ATOM 5916 O O . VAL B 1 290 ? -0.073 -48.594 -29.391 1 96.19 290 VAL B O 1
ATOM 5919 N N . PRO B 1 291 ? 1.775 -49.75 -29.828 1 95.88 291 PRO B N 1
ATOM 5920 C CA . PRO B 1 291 ? 0.906 -50.844 -30.234 1 95.88 291 PRO B CA 1
ATOM 5921 C C . PRO B 1 291 ? 0.366 -51.656 -29.062 1 95.88 291 PRO B C 1
ATOM 5923 O O . PRO B 1 291 ? -0.644 -52.344 -29.188 1 95.88 291 PRO B O 1
ATOM 5926 N N . THR B 1 292 ? 1.035 -51.625 -27.906 1 96.06 292 THR B N 1
ATOM 5927 C CA . THR B 1 292 ? 0.663 -52.531 -26.844 1 96.06 292 THR B CA 1
ATOM 5928 C C . THR B 1 292 ? 0.227 -51.781 -25.594 1 96.06 292 THR B C 1
ATOM 5930 O O . THR B 1 292 ? -0.918 -51.906 -25.156 1 96.06 292 THR B O 1
ATOM 5933 N N . ASN B 1 293 ? 1.073 -51 -25.016 1 96.06 293 ASN B N 1
ATOM 5934 C CA . ASN B 1 293 ? 0.84 -50.375 -23.719 1 96.06 293 ASN B CA 1
ATOM 5935 C C . ASN B 1 293 ? -0.369 -49.438 -23.75 1 96.06 293 ASN B C 1
ATOM 5937 O O . ASN B 1 293 ? -1.268 -49.562 -22.922 1 96.06 293 ASN B O 1
ATOM 5941 N N . TYR B 1 294 ? -0.422 -48.531 -24.672 1 96.06 294 TYR B N 1
ATOM 5942 C CA . TYR B 1 294 ? -1.483 -47.531 -24.688 1 96.06 294 TYR B CA 1
ATOM 5943 C C . TYR B 1 294 ? -2.832 -48.156 -24.984 1 96.06 294 TYR B C 1
ATOM 5945 O O . TYR B 1 294 ? -3.826 -47.875 -24.312 1 96.06 294 TYR B O 1
ATOM 5953 N N . PRO B 1 295 ? -2.912 -49.031 -25.984 1 95.94 295 PRO B N 1
ATOM 5954 C CA . PRO B 1 295 ? -4.191 -49.719 -26.219 1 95.94 295 PRO B CA 1
ATOM 5955 C C . PRO B 1 295 ? -4.688 -50.469 -25 1 95.94 295 PRO B C 1
ATOM 5957 O O . PRO B 1 295 ? -5.887 -50.5 -24.719 1 95.94 295 PRO B O 1
ATOM 5960 N N . LEU B 1 296 ? -3.746 -51.094 -24.297 1 95.94 296 LEU B N 1
ATOM 5961 C CA . LEU B 1 296 ? -4.117 -51.844 -23.109 1 95.94 296 LEU B CA 1
ATOM 5962 C C . LEU B 1 296 ? -4.699 -50.938 -22.031 1 95.94 296 LEU B C 1
ATOM 5964 O O . LEU B 1 296 ? -5.746 -51.25 -21.469 1 95.94 296 LEU B O 1
ATOM 5968 N N . ILE B 1 297 ? -4.023 -49.906 -21.766 1 95.94 297 ILE B N 1
ATOM 5969 C CA . ILE B 1 297 ? -4.465 -49 -20.703 1 95.94 297 ILE B CA 1
ATOM 5970 C C . ILE B 1 297 ? -5.766 -48.344 -21.125 1 95.94 297 ILE B C 1
ATOM 5972 O O . ILE B 1 297 ? -6.641 -48.094 -20.281 1 95.94 297 ILE B O 1
ATOM 5976 N N . GLN B 1 298 ? -5.895 -48 -22.375 1 95 298 GLN B N 1
ATOM 5977 C CA . GLN B 1 298 ? -7.102 -47.375 -22.906 1 95 298 GLN B CA 1
ATOM 5978 C C . GLN B 1 298 ? -8.297 -48.312 -22.812 1 95 298 GLN B C 1
ATOM 5980 O O . GLN B 1 298 ? -9.414 -47.875 -22.516 1 95 298 GLN B O 1
ATOM 5985 N N . LYS B 1 299 ? -8.031 -49.5 -23.125 1 96.12 299 LYS B N 1
ATOM 5986 C CA . LYS B 1 299 ? -9.094 -50.5 -23.078 1 96.12 299 LYS B CA 1
ATOM 5987 C C . LYS B 1 299 ? -9.664 -50.625 -21.656 1 96.12 299 LYS B C 1
ATOM 5989 O O . LYS B 1 299 ? -10.875 -50.812 -21.484 1 96.12 299 LYS B O 1
ATOM 5994 N N . THR B 1 300 ? -8.828 -50.562 -20.672 1 97.19 300 THR B N 1
ATOM 5995 C CA . THR B 1 300 ? -9.227 -50.812 -19.297 1 97.19 300 THR B CA 1
ATOM 5996 C C . THR B 1 300 ? -9.695 -49.5 -18.625 1 97.19 300 THR B C 1
ATOM 5998 O O . THR B 1 300 ? -10.711 -49.5 -17.922 1 97.19 300 THR B O 1
ATOM 6001 N N . PHE B 1 301 ? -8.953 -48.406 -18.828 1 96.81 301 PHE B N 1
ATOM 6002 C CA . PHE B 1 301 ? -9.172 -47.219 -18.062 1 96.81 301 PHE B CA 1
ATOM 6003 C C . PHE B 1 301 ? -9.742 -46.094 -18.938 1 96.81 301 PHE B C 1
ATOM 6005 O O . PHE B 1 301 ? -9.875 -44.969 -18.5 1 96.81 301 PHE B O 1
ATOM 6012 N N . GLY B 1 302 ? -10.117 -46.375 -20.141 1 94.31 302 GLY B N 1
ATOM 6013 C CA . GLY B 1 302 ? -10.484 -45.344 -21.125 1 94.31 302 GLY B CA 1
ATOM 6014 C C . GLY B 1 302 ? -11.812 -44.688 -20.828 1 94.31 302 GLY B C 1
ATOM 6015 O O . GLY B 1 302 ? -12.102 -43.594 -21.344 1 94.31 302 GLY B O 1
ATOM 6016 N N . SER B 1 303 ? -12.648 -45.312 -20.047 1 94.5 303 SER B N 1
ATOM 6017 C CA . SER B 1 303 ? -13.938 -44.75 -19.656 1 94.5 303 SER B CA 1
ATOM 6018 C C . SER B 1 303 ? -14.406 -45.312 -18.312 1 94.5 303 SER B C 1
ATOM 6020 O O . SER B 1 303 ? -13.875 -46.312 -17.844 1 94.5 303 SER B O 1
ATOM 6022 N N . ASP B 1 304 ? -15.422 -44.594 -17.797 1 94.25 304 ASP B N 1
ATOM 6023 C CA . ASP B 1 304 ? -16.031 -45.125 -16.578 1 94.25 304 ASP B CA 1
ATOM 6024 C C . ASP B 1 304 ? -16.594 -46.531 -16.797 1 94.25 304 ASP B C 1
ATOM 6026 O O . ASP B 1 304 ? -16.406 -47.406 -15.953 1 94.25 304 ASP B O 1
ATOM 6030 N N . GLN B 1 305 ? -17.188 -46.719 -17.875 1 95.81 305 GLN B N 1
ATOM 6031 C CA . GLN B 1 305 ? -17.812 -48 -18.203 1 95.81 305 GLN B CA 1
ATOM 6032 C C . GLN B 1 305 ? -16.766 -49.094 -18.359 1 95.81 305 GLN B C 1
ATOM 6034 O O . GLN B 1 305 ? -16.969 -50.219 -17.922 1 95.81 305 GLN B O 1
ATOM 6039 N N . SER B 1 306 ? -15.656 -48.75 -19 1 97 306 SER B N 1
ATOM 6040 C CA . SER B 1 306 ? -14.609 -49.75 -19.203 1 97 306 SER B CA 1
ATOM 6041 C C . SER B 1 306 ? -13.984 -50.188 -17.891 1 97 306 SER B C 1
ATOM 6043 O O . SER B 1 306 ? -13.641 -51.344 -17.703 1 97 306 SER B O 1
ATOM 6045 N N . ILE B 1 307 ? -13.906 -49.281 -16.969 1 97 307 ILE B N 1
ATOM 6046 C CA . ILE B 1 307 ? -13.352 -49.594 -15.656 1 97 307 ILE B CA 1
ATOM 6047 C C . ILE B 1 307 ? -14.297 -50.531 -14.906 1 97 307 ILE B C 1
ATOM 6049 O O . ILE B 1 307 ? -13.867 -51.531 -14.344 1 97 307 ILE B O 1
ATOM 6053 N N . LYS B 1 308 ? -15.555 -50.219 -14.969 1 96.75 308 LYS B N 1
ATOM 6054 C CA . LYS B 1 308 ? -16.562 -50.969 -14.242 1 96.75 308 LYS B CA 1
ATOM 6055 C C . LYS B 1 308 ? -16.703 -52.375 -14.82 1 96.75 308 LYS B C 1
ATOM 6057 O O . LYS B 1 308 ? -17.016 -53.312 -14.094 1 96.75 308 LYS B O 1
ATOM 6062 N N . SER B 1 309 ? -16.484 -52.562 -16.094 1 97 309 SER B N 1
ATOM 6063 C CA . SER B 1 309 ? -16.672 -53.844 -16.766 1 97 309 SER B CA 1
ATOM 6064 C C . SER B 1 309 ? -15.391 -54.656 -16.719 1 97 309 SER B C 1
ATOM 6066 O O . SER B 1 309 ? -15.43 -55.875 -16.969 1 97 309 SER B O 1
ATOM 6068 N N . ALA B 1 310 ? -14.281 -54.062 -16.359 1 97.19 310 ALA B N 1
ATOM 6069 C CA . ALA B 1 310 ? -12.992 -54.781 -16.375 1 97.19 310 ALA B CA 1
ATOM 6070 C C . ALA B 1 310 ? -12.875 -55.719 -15.203 1 97.19 310 ALA B C 1
ATOM 6072 O O . ALA B 1 310 ? -13.359 -55.438 -14.109 1 97.19 310 ALA B O 1
ATOM 6073 N N . SER B 1 311 ? -12.203 -56.906 -15.461 1 97 311 SER B N 1
ATOM 6074 C CA . SER B 1 311 ? -11.891 -57.781 -14.352 1 97 311 SER B CA 1
ATOM 6075 C C . SER B 1 311 ? -10.711 -57.25 -13.539 1 97 311 SER B C 1
ATOM 6077 O O . SER B 1 311 ? -9.945 -56.406 -14.016 1 97 311 SER B O 1
ATOM 6079 N N . MET B 1 312 ? -10.57 -57.75 -12.32 1 97.12 312 MET B N 1
ATOM 6080 C CA . MET B 1 312 ? -9.438 -57.344 -11.484 1 97.12 312 MET B CA 1
ATOM 6081 C C . MET B 1 312 ? -8.117 -57.719 -12.148 1 97.12 312 MET B C 1
ATOM 6083 O O . MET B 1 312 ? -7.117 -57.031 -11.992 1 97.12 312 MET B O 1
ATOM 6087 N N . GLU B 1 313 ? -8.117 -58.812 -12.859 1 96.44 313 GLU B N 1
ATOM 6088 C CA . GLU B 1 313 ? -6.926 -59.219 -13.586 1 96.44 313 GLU B CA 1
ATOM 6089 C C . GLU B 1 313 ? -6.582 -58.25 -14.695 1 96.44 313 GLU B C 1
ATOM 6091 O O . GLU B 1 313 ? -5.414 -57.906 -14.883 1 96.44 313 GLU B O 1
ATOM 6096 N N . ASP B 1 314 ? -7.629 -57.812 -15.367 1 96.88 314 ASP B N 1
ATOM 6097 C CA . ASP B 1 314 ? -7.43 -56.844 -16.422 1 96.88 314 ASP B CA 1
ATOM 6098 C C . ASP B 1 314 ? -6.871 -55.531 -15.867 1 96.88 314 ASP B C 1
ATOM 6100 O O . ASP B 1 314 ? -5.996 -54.906 -16.469 1 96.88 314 ASP B O 1
ATOM 6104 N N . ILE B 1 315 ? -7.426 -55.125 -14.773 1 97.81 315 ILE B N 1
ATOM 6105 C CA . ILE B 1 315 ? -6.996 -53.906 -14.133 1 97.81 315 ILE B CA 1
ATOM 6106 C C . ILE B 1 315 ? -5.531 -54 -13.711 1 97.81 315 ILE B C 1
ATOM 6108 O O . ILE B 1 315 ? -4.727 -53.125 -13.969 1 97.81 315 ILE B O 1
ATOM 6112 N N . ALA B 1 316 ? -5.188 -55.094 -13.109 1 96.88 316 ALA B N 1
ATOM 6113 C CA . ALA B 1 316 ? -3.811 -55.312 -12.68 1 96.88 316 ALA B CA 1
ATOM 6114 C C . ALA B 1 316 ? -2.857 -55.312 -13.875 1 96.88 316 ALA B C 1
ATOM 6116 O O . ALA B 1 316 ? -1.751 -54.781 -13.797 1 96.88 316 ALA B O 1
ATOM 6117 N N . ASP B 1 317 ? -3.275 -55.969 -14.93 1 95.94 317 ASP B N 1
ATOM 6118 C CA . ASP B 1 317 ? -2.469 -56 -16.156 1 95.94 317 ASP B CA 1
ATOM 6119 C C . ASP B 1 317 ? -2.238 -54.594 -16.703 1 95.94 317 ASP B C 1
ATOM 6121 O O . ASP B 1 317 ? -1.125 -54.25 -17.109 1 95.94 317 ASP B O 1
ATOM 6125 N N . ALA B 1 318 ? -3.297 -53.844 -16.719 1 96.88 318 ALA B N 1
ATOM 6126 C CA . ALA B 1 318 ? -3.195 -52.469 -17.219 1 96.88 318 ALA B CA 1
ATOM 6127 C C . ALA B 1 318 ? -2.277 -51.625 -16.328 1 96.88 318 ALA B C 1
ATOM 6129 O O . ALA B 1 318 ? -1.524 -50.781 -16.828 1 96.88 318 ALA B O 1
ATOM 6130 N N . LEU B 1 319 ? -2.33 -51.844 -15.062 1 96.31 319 LEU B N 1
ATOM 6131 C CA . LEU B 1 319 ? -1.491 -51.094 -14.125 1 96.31 319 LEU B CA 1
ATOM 6132 C C . LEU B 1 319 ? -0.017 -51.438 -14.344 1 96.31 319 LEU B C 1
ATOM 6134 O O . LEU B 1 319 ? 0.854 -50.625 -14.016 1 96.31 319 LEU B O 1
ATOM 6138 N N . CYS B 1 320 ? 0.258 -52.531 -14.875 1 94.69 320 CYS B N 1
ATOM 6139 C CA . CYS B 1 320 ? 1.633 -52.938 -15.133 1 94.69 320 CYS B CA 1
ATOM 6140 C C . CYS B 1 320 ? 2.248 -52.125 -16.266 1 94.69 320 CYS B C 1
ATOM 6142 O O . CYS B 1 320 ? 3.465 -52.125 -16.453 1 94.69 320 CYS B O 1
ATOM 6144 N N . VAL B 1 321 ? 1.395 -51.406 -16.969 1 92.88 321 VAL B N 1
ATOM 6145 C CA . VAL B 1 321 ? 1.904 -50.469 -17.969 1 92.88 321 VAL B CA 1
ATOM 6146 C C . VAL B 1 321 ? 2.666 -49.344 -17.297 1 92.88 321 VAL B C 1
ATOM 6148 O O . VAL B 1 321 ? 3.607 -48.781 -17.859 1 92.88 321 VAL B O 1
ATOM 6151 N N . LEU B 1 322 ? 2.25 -49 -16.141 1 91.88 322 LEU B N 1
ATOM 6152 C CA . LEU B 1 322 ? 2.939 -48 -15.367 1 91.88 322 LEU B CA 1
ATOM 6153 C C . LEU B 1 322 ? 4.309 -48.5 -14.906 1 91.88 322 LEU B C 1
ATOM 6155 O O . LEU B 1 322 ? 4.418 -49.562 -14.312 1 91.88 322 LEU B O 1
ATOM 6159 N N . HIS B 1 323 ? 5.285 -47.719 -15.148 1 87.38 323 HIS B N 1
ATOM 6160 C CA . HIS B 1 323 ? 6.609 -48.094 -14.664 1 87.38 323 HIS B CA 1
ATOM 6161 C C . HIS B 1 323 ? 6.645 -48.188 -13.148 1 87.38 323 HIS B C 1
ATOM 6163 O O . HIS B 1 323 ? 7.281 -49.062 -12.578 1 87.38 323 HIS B O 1
ATOM 6169 N N . SER B 1 324 ? 5.992 -47.281 -12.492 1 87.38 324 SER B N 1
ATOM 6170 C CA . SER B 1 324 ? 5.98 -47.188 -11.039 1 87.38 324 SER B CA 1
ATOM 6171 C C . SER B 1 324 ? 5.344 -48.438 -10.422 1 87.38 324 SER B C 1
ATOM 6173 O O . SER B 1 324 ? 5.707 -48.844 -9.32 1 87.38 324 SER B O 1
ATOM 6175 N N . PHE B 1 325 ? 4.395 -49.031 -11.078 1 91 325 PHE B N 1
ATOM 6176 C CA . PHE B 1 325 ? 3.723 -50.219 -10.586 1 91 325 PHE B CA 1
ATOM 6177 C C . PHE B 1 325 ? 4.484 -51.469 -10.992 1 91 325 PHE B C 1
ATOM 6179 O O . PHE B 1 325 ? 4.766 -52.344 -10.156 1 91 325 PHE B O 1
ATOM 6186 N N . HIS B 1 326 ? 4.852 -51.5 -12.234 1 89.75 326 HIS B N 1
ATOM 6187 C CA . HIS B 1 326 ? 5.535 -52.656 -12.805 1 89.75 326 HIS B CA 1
ATOM 6188 C C . HIS B 1 326 ? 6.836 -52.938 -12.062 1 89.75 326 HIS B C 1
ATOM 6190 O O . HIS B 1 326 ? 7.121 -54.094 -11.734 1 89.75 326 HIS B O 1
ATOM 6196 N N . ASP B 1 327 ? 7.566 -51.938 -11.773 1 85.12 327 ASP B N 1
ATOM 6197 C CA . ASP B 1 327 ? 8.914 -52.125 -11.25 1 85.12 327 ASP B CA 1
ATOM 6198 C C . ASP B 1 327 ? 8.875 -52.594 -9.797 1 85.12 327 ASP B C 1
ATOM 6200 O O . ASP B 1 327 ? 9.891 -53.031 -9.25 1 85.12 327 ASP B O 1
ATOM 6204 N N . ARG B 1 328 ? 7.758 -52.594 -9.25 1 84.94 328 ARG B N 1
ATOM 6205 C CA . ARG B 1 328 ? 7.633 -53.062 -7.867 1 84.94 328 ARG B CA 1
ATOM 6206 C C . ARG B 1 328 ? 7.758 -54.594 -7.785 1 84.94 328 ARG B C 1
ATOM 6208 O O . ARG B 1 328 ? 7.883 -55.125 -6.695 1 84.94 328 ARG B O 1
ATOM 6215 N N . PHE B 1 329 ? 7.754 -55.219 -8.914 1 84.81 329 PHE B N 1
ATOM 6216 C CA . PHE B 1 329 ? 7.871 -56.688 -8.922 1 84.81 329 PHE B CA 1
ATOM 6217 C C . PHE B 1 329 ? 9.148 -57.125 -8.227 1 84.81 329 PHE B C 1
ATOM 6219 O O . PHE B 1 329 ? 9.227 -58.25 -7.711 1 84.81 329 PHE B O 1
ATOM 6226 N N . ARG B 1 330 ? 10.094 -56.25 -8.203 1 83.81 330 ARG B N 1
ATOM 6227 C CA . ARG B 1 330 ? 11.383 -56.594 -7.598 1 83.81 330 ARG B CA 1
ATOM 6228 C C . ARG B 1 330 ? 11.242 -56.875 -6.105 1 83.81 330 ARG B C 1
ATOM 6230 O O . ARG B 1 330 ? 12.094 -57.531 -5.508 1 83.81 330 ARG B O 1
ATOM 6237 N N . PHE B 1 331 ? 10.141 -56.469 -5.543 1 81.38 331 PHE B N 1
ATOM 6238 C CA . PHE B 1 331 ? 9.93 -56.656 -4.113 1 81.38 331 PHE B CA 1
ATOM 6239 C C . PHE B 1 331 ? 9.125 -57.906 -3.834 1 81.38 331 PHE B C 1
ATOM 6241 O O . PHE B 1 331 ? 8.867 -58.25 -2.676 1 81.38 331 PHE B O 1
ATOM 6248 N N . TYR B 1 332 ? 8.859 -58.594 -4.914 1 84.56 332 TYR B N 1
ATOM 6249 C CA . TYR B 1 332 ? 8.031 -59.812 -4.785 1 84.56 332 TYR B CA 1
ATOM 6250 C C . TYR B 1 332 ? 8.766 -61.031 -5.332 1 84.56 332 TYR B C 1
ATOM 6252 O O . TYR B 1 332 ? 9.18 -61.031 -6.492 1 84.56 332 TYR B O 1
ATOM 6260 N N . LYS B 1 333 ? 8.969 -62.062 -4.543 1 85.94 333 LYS B N 1
ATOM 6261 C CA . LYS B 1 333 ? 9.703 -63.281 -4.898 1 85.94 333 LYS B CA 1
ATOM 6262 C C . LYS B 1 333 ? 9.133 -63.938 -6.16 1 85.94 333 LYS B C 1
ATOM 6264 O O . LYS B 1 333 ? 9.883 -64.375 -7.012 1 85.94 333 LYS B O 1
ATOM 6269 N N . GLY B 1 334 ? 7.965 -63.969 -6.496 1 88.38 334 GLY B N 1
ATOM 6270 C CA . GLY B 1 334 ? 7.324 -64.562 -7.668 1 88.38 334 GLY B CA 1
ATOM 6271 C C . GLY B 1 334 ? 7.203 -63.562 -8.82 1 88.38 334 GLY B C 1
ATOM 6272 O O . GLY B 1 334 ? 6.641 -63.906 -9.867 1 88.38 334 GLY B O 1
ATOM 6273 N N . GLY B 1 335 ? 7.797 -62.375 -8.672 1 89.31 335 GLY B N 1
ATOM 6274 C CA . GLY B 1 335 ? 7.859 -61.375 -9.734 1 89.31 335 GLY B CA 1
ATOM 6275 C C . GLY B 1 335 ? 6.527 -60.688 -10 1 89.31 335 GLY B C 1
ATOM 6276 O O . GLY B 1 335 ? 5.824 -60.312 -9.062 1 89.31 335 GLY B O 1
ATOM 6277 N N . LEU B 1 336 ? 6.25 -60.469 -11.312 1 90.62 336 LEU B N 1
ATOM 6278 C CA . LEU B 1 336 ? 5.086 -59.688 -11.742 1 90.62 336 LEU B CA 1
ATOM 6279 C C . LEU B 1 336 ? 3.793 -60.406 -11.352 1 90.62 336 LEU B C 1
ATOM 6281 O O . LEU B 1 336 ? 2.82 -59.75 -10.953 1 90.62 336 LEU B O 1
ATOM 6285 N N . ASP B 1 337 ? 3.814 -61.719 -11.453 1 92.5 337 ASP B N 1
ATOM 6286 C CA . ASP B 1 337 ? 2.609 -62.469 -11.148 1 92.5 337 ASP B CA 1
ATOM 6287 C C . ASP B 1 337 ? 2.229 -62.344 -9.68 1 92.5 337 ASP B C 1
ATOM 6289 O O . ASP B 1 337 ? 1.051 -62.188 -9.352 1 92.5 337 ASP B O 1
ATOM 6293 N N . THR B 1 338 ? 3.225 -62.406 -8.82 1 92.56 338 THR B N 1
ATOM 6294 C CA . THR B 1 338 ? 2.975 -62.281 -7.395 1 92.56 338 THR B CA 1
ATOM 6295 C C . THR B 1 338 ? 2.5 -60.844 -7.062 1 92.56 338 THR B C 1
ATOM 6297 O O . THR B 1 338 ? 1.644 -60.656 -6.195 1 92.56 338 THR B O 1
ATOM 6300 N N . LEU B 1 339 ? 3.053 -59.906 -7.684 1 92.69 339 LEU B N 1
ATOM 6301 C CA . LEU B 1 339 ? 2.639 -58.531 -7.484 1 92.69 339 LEU B CA 1
ATOM 6302 C C . LEU B 1 339 ? 1.17 -58.344 -7.848 1 92.69 339 LEU B C 1
ATOM 6304 O O . LEU B 1 339 ? 0.406 -57.75 -7.082 1 92.69 339 LEU B O 1
ATOM 6308 N N . LYS B 1 340 ? 0.79 -58.812 -8.992 1 94.94 340 LYS B N 1
ATOM 6309 C CA . LYS B 1 340 ? -0.59 -58.688 -9.453 1 94.94 340 LYS B CA 1
ATOM 6310 C C . LYS B 1 340 ? -1.556 -59.375 -8.484 1 94.94 340 LYS B C 1
ATOM 6312 O O . LYS B 1 340 ? -2.598 -58.812 -8.141 1 94.94 340 LYS B O 1
ATOM 6317 N N . ARG B 1 341 ? -1.143 -60.562 -8.039 1 94 341 ARG B N 1
ATOM 6318 C CA . ARG B 1 341 ? -1.977 -61.281 -7.098 1 94 341 ARG B CA 1
ATOM 6319 C C . ARG B 1 341 ? -2.107 -60.531 -5.777 1 94 341 ARG B C 1
ATOM 6321 O O . ARG B 1 341 ? -3.178 -60.531 -5.164 1 94 341 ARG B O 1
ATOM 6328 N N . ALA B 1 342 ? -1.032 -60 -5.395 1 92.94 342 ALA B N 1
ATOM 6329 C CA . ALA B 1 342 ? -1.049 -59.219 -4.156 1 92.94 342 ALA B CA 1
ATOM 6330 C C . ALA B 1 342 ? -2.016 -58.031 -4.25 1 92.94 342 ALA B C 1
ATOM 6332 O O . ALA B 1 342 ? -2.777 -57.781 -3.318 1 92.94 342 ALA B O 1
ATOM 6333 N N . PHE B 1 343 ? -2.016 -57.312 -5.32 1 95.88 343 PHE B N 1
ATOM 6334 C CA . PHE B 1 343 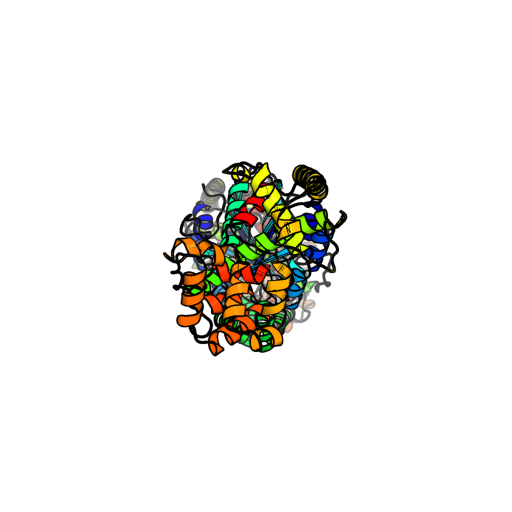? -2.924 -56.188 -5.543 1 95.88 343 PHE B CA 1
ATOM 6335 C C . PHE B 1 343 ? -4.371 -56.656 -5.547 1 95.88 343 PHE B C 1
ATOM 6337 O O . PHE B 1 343 ? -5.23 -56.062 -4.906 1 95.88 343 PHE B O 1
ATOM 6344 N N . ILE B 1 344 ? -4.598 -57.781 -6.223 1 96.06 344 ILE B N 1
ATOM 6345 C CA . ILE B 1 344 ? -5.953 -58.281 -6.395 1 96.06 344 ILE B CA 1
ATOM 6346 C C . ILE B 1 344 ? -6.488 -58.781 -5.055 1 96.06 344 ILE B C 1
ATOM 6348 O O . ILE B 1 344 ? -7.637 -58.5 -4.699 1 96.06 344 ILE B O 1
ATOM 6352 N N . SER B 1 345 ? -5.602 -59.438 -4.273 1 95.25 345 SER B N 1
ATOM 6353 C CA . SER B 1 345 ? -6.051 -60.094 -3.037 1 95.25 345 SER B CA 1
ATOM 6354 C C . SER B 1 345 ? -6.18 -59.062 -1.912 1 95.25 345 SER B C 1
ATOM 6356 O O . SER B 1 345 ? -6.977 -59.25 -0.989 1 95.25 345 SER B O 1
ATOM 6358 N N . SER B 1 346 ? -5.484 -58.031 -2.045 1 94.62 346 SER B N 1
ATOM 6359 C CA . SER B 1 346 ? -5.441 -57.094 -0.923 1 94.62 346 SER B CA 1
ATOM 6360 C C . SER B 1 346 ? -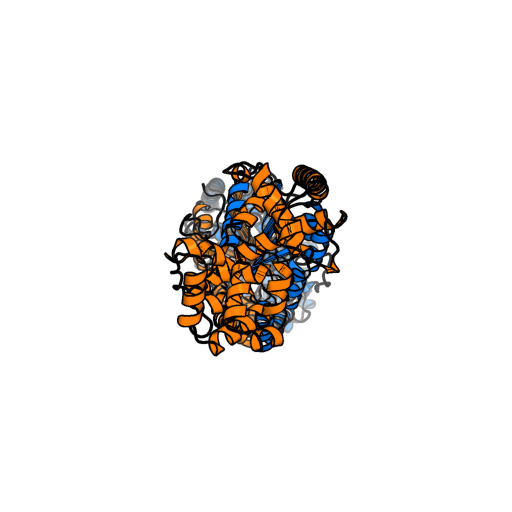6.461 -56 -1.095 1 94.62 346 SER B C 1
ATOM 6362 O O . SER B 1 346 ? -6.578 -55.125 -0.235 1 94.62 346 SER B O 1
ATOM 6364 N N . ASN B 1 347 ? -7.16 -55.969 -2.195 1 96.25 347 ASN B N 1
ATOM 6365 C CA . ASN B 1 347 ? -8.117 -54.875 -2.436 1 96.25 347 ASN B CA 1
ATOM 6366 C C . ASN B 1 347 ? -9.5 -55.438 -2.777 1 96.25 347 ASN B C 1
ATOM 6368 O O . ASN B 1 347 ? -9.617 -56.469 -3.438 1 96.25 347 ASN B O 1
ATOM 6372 N N . ASP B 1 348 ? -10.531 -54.719 -2.309 1 95.56 348 ASP B N 1
ATOM 6373 C CA . ASP B 1 348 ? -11.898 -55.031 -2.701 1 95.56 348 ASP B CA 1
ATOM 6374 C C . ASP B 1 348 ? -12.188 -54.531 -4.117 1 95.56 348 ASP B C 1
ATOM 6376 O O . ASP B 1 348 ? -11.875 -53.406 -4.465 1 95.56 348 ASP B O 1
ATOM 6380 N N . GLU B 1 349 ? -12.734 -55.406 -4.918 1 96.81 349 GLU B N 1
ATOM 6381 C CA . GLU B 1 349 ? -12.969 -55.062 -6.324 1 96.81 349 GLU B CA 1
ATOM 6382 C C . GLU B 1 349 ? -13.805 -53.812 -6.477 1 96.81 349 GLU B C 1
ATOM 6384 O O . GLU B 1 349 ? -13.5 -52.969 -7.309 1 96.81 349 GLU B O 1
ATOM 6389 N N . SER B 1 350 ? -14.828 -53.719 -5.715 1 96.75 350 SER B N 1
ATOM 6390 C CA . SER B 1 350 ? -15.703 -52.562 -5.809 1 96.75 350 SER B CA 1
ATOM 6391 C C . SER B 1 350 ? -14.961 -51.25 -5.461 1 96.75 350 SER B C 1
ATOM 6393 O O . SER B 1 350 ? -15.172 -50.219 -6.094 1 96.75 350 SER B O 1
ATOM 6395 N N . LYS B 1 351 ? -14.141 -51.344 -4.504 1 96.75 351 LYS B N 1
ATOM 6396 C CA . LYS B 1 351 ? -13.359 -50.188 -4.094 1 96.75 351 LYS B CA 1
ATOM 6397 C C . LYS B 1 351 ? -12.359 -49.781 -5.176 1 96.75 351 LYS B C 1
ATOM 6399 O O . LYS B 1 351 ? -12.172 -48.594 -5.445 1 96.75 351 LYS B O 1
ATOM 6404 N N . VAL B 1 352 ? -11.742 -50.781 -5.754 1 97.62 352 VAL B N 1
ATOM 6405 C CA . VAL B 1 352 ? -10.758 -50.531 -6.805 1 97.62 352 VAL B CA 1
ATOM 6406 C C . VAL B 1 352 ? -11.422 -49.812 -7.973 1 97.62 352 VAL B C 1
ATOM 6408 O O . VAL B 1 352 ? -10.922 -48.781 -8.438 1 97.62 352 VAL B O 1
ATOM 6411 N N . LYS B 1 353 ? -12.531 -50.281 -8.383 1 97.38 353 LYS B N 1
ATOM 6412 C CA . LYS B 1 353 ? -13.234 -49.719 -9.516 1 97.38 353 LYS B CA 1
ATOM 6413 C C . LYS B 1 353 ? -13.742 -48.312 -9.188 1 97.38 353 LYS B C 1
ATOM 6415 O O . LYS B 1 353 ? -13.656 -47.406 -10.016 1 97.38 353 LYS B O 1
ATOM 6420 N N . ASN B 1 354 ? -14.195 -48.156 -7.996 1 97 354 ASN B N 1
ATOM 6421 C CA . ASN B 1 354 ? -14.648 -46.812 -7.559 1 97 354 ASN B CA 1
ATOM 6422 C C . ASN B 1 354 ? -13.492 -45.812 -7.516 1 97 354 ASN B C 1
ATOM 6424 O O . ASN B 1 354 ? -13.656 -44.656 -7.883 1 97 354 ASN B O 1
ATOM 6428 N N . THR B 1 355 ? -12.359 -46.25 -7.023 1 97.19 355 THR B N 1
ATOM 6429 C CA . THR B 1 355 ? -11.18 -45.406 -6.902 1 97.19 355 THR B CA 1
ATOM 6430 C C . THR B 1 355 ? -10.711 -44.938 -8.281 1 97.19 355 THR B C 1
ATOM 6432 O O . THR B 1 355 ? -10.453 -43.75 -8.484 1 97.19 355 THR B O 1
ATOM 6435 N N . PHE B 1 356 ? -10.625 -45.812 -9.195 1 97.44 356 PHE B N 1
ATOM 6436 C CA . PHE B 1 356 ? -10.109 -45.438 -10.508 1 97.44 356 PHE B CA 1
ATOM 6437 C C . PHE B 1 356 ? -11.125 -44.594 -11.273 1 97.44 356 PHE B C 1
ATOM 6439 O O . PHE B 1 356 ? -10.75 -43.688 -12.008 1 97.44 356 PHE B O 1
ATOM 6446 N N . CYS B 1 357 ? -12.43 -44.844 -11.078 1 96.56 357 CYS B N 1
ATOM 6447 C CA . CYS B 1 357 ? -13.453 -43.969 -11.648 1 96.56 357 CYS B CA 1
ATOM 6448 C C . CYS B 1 357 ? -13.352 -42.562 -11.07 1 96.56 357 CYS B C 1
ATOM 6450 O O . CYS B 1 357 ? -13.445 -41.562 -11.805 1 96.56 357 CYS B O 1
ATOM 6452 N N . TYR B 1 358 ? -13.117 -42.562 -9.789 1 95.81 358 TYR B N 1
ATOM 6453 C CA . TYR B 1 358 ? -12.984 -41.281 -9.102 1 95.81 358 TYR B CA 1
ATOM 6454 C C . TYR B 1 358 ? -11.734 -40.562 -9.57 1 95.81 358 TYR B C 1
ATOM 6456 O O . TYR B 1 358 ? -11.797 -39.375 -9.906 1 95.81 358 TYR B O 1
ATOM 6464 N N . LEU B 1 359 ? -10.625 -41.188 -9.633 1 95.06 359 LEU B N 1
ATOM 6465 C CA . LEU B 1 359 ? -9.336 -40.594 -9.969 1 95.06 359 LEU B CA 1
ATOM 6466 C C . LEU B 1 359 ? -9.336 -40.062 -11.398 1 95.06 359 LEU B C 1
ATOM 6468 O O . LEU B 1 359 ? -8.914 -38.938 -11.641 1 95.06 359 LEU B O 1
ATOM 6472 N N . LEU B 1 360 ? -9.875 -40.812 -12.289 1 95 360 LEU B N 1
ATOM 6473 C CA . LEU B 1 360 ? -9.695 -40.531 -13.711 1 95 360 LEU B CA 1
ATOM 6474 C C . LEU B 1 360 ? -10.883 -39.719 -14.25 1 95 360 LEU B C 1
ATOM 6476 O O . LEU B 1 360 ? -10.734 -38.938 -15.195 1 95 360 LEU B O 1
ATOM 6480 N N . TYR B 1 361 ? -12.086 -39.844 -13.664 1 92.94 361 TYR B N 1
ATOM 6481 C CA . TYR B 1 361 ? -13.273 -39.25 -14.273 1 92.94 361 TYR B CA 1
ATOM 6482 C C . TYR B 1 361 ? -14.102 -38.5 -13.242 1 92.94 361 TYR B C 1
ATOM 6484 O O . TYR B 1 361 ? -15.219 -38.062 -13.531 1 92.94 361 TYR B O 1
ATOM 6492 N N . GLY B 1 362 ? -13.594 -38.344 -12.109 1 90.94 362 GLY B N 1
ATOM 6493 C CA . GLY B 1 362 ? -14.281 -37.562 -11.094 1 90.94 362 GLY B CA 1
ATOM 6494 C C . GLY B 1 362 ? -14.445 -36.125 -11.469 1 90.94 362 GLY B C 1
ATOM 6495 O O . GLY B 1 362 ? -13.773 -35.625 -12.383 1 90.94 362 GLY B O 1
ATOM 6496 N N . THR B 1 363 ? -15.234 -35.406 -10.727 1 86.5 363 THR B N 1
ATOM 6497 C CA . THR B 1 363 ? -15.586 -34.031 -11.062 1 86.5 363 THR B CA 1
ATOM 6498 C C . THR B 1 363 ? -14.742 -33.062 -10.266 1 86.5 363 THR B C 1
ATOM 6500 O O . THR B 1 363 ? -14.602 -31.891 -10.656 1 86.5 363 THR B O 1
ATOM 6503 N N . GLU B 1 364 ? -14.18 -33.531 -9.188 1 81.56 364 GLU B N 1
ATOM 6504 C CA . GLU B 1 364 ? -13.375 -32.656 -8.344 1 81.56 364 GLU B CA 1
ATOM 6505 C C . GLU B 1 364 ? -12.047 -32.312 -9.016 1 81.56 364 GLU B C 1
ATOM 6507 O O . GLU B 1 364 ? -11.695 -32.906 -10.039 1 81.56 364 GLU B O 1
ATOM 6512 N N . ASP B 1 365 ? -11.328 -31.344 -8.453 1 80.81 365 ASP B N 1
ATOM 6513 C CA . ASP B 1 365 ? -10 -30.953 -8.914 1 80.81 365 ASP B CA 1
ATOM 6514 C C . ASP B 1 365 ? -9.062 -32.156 -8.945 1 80.81 365 ASP B C 1
ATOM 6516 O O . ASP B 1 365 ? -9.086 -33 -8.039 1 80.81 365 ASP B O 1
ATOM 6520 N N . ILE B 1 366 ? -8.352 -32.219 -9.906 1 85.31 366 ILE B N 1
ATOM 6521 C CA . ILE B 1 366 ? -7.555 -33.406 -10.164 1 85.31 366 ILE B CA 1
ATOM 6522 C C . ILE B 1 366 ? -6.578 -33.625 -9.016 1 85.31 366 ILE B C 1
ATOM 6524 O O . ILE B 1 366 ? -6.305 -34.781 -8.641 1 85.31 366 ILE B O 1
ATOM 6528 N N . VAL B 1 367 ? -5.965 -32.562 -8.516 1 81.5 367 VAL B N 1
ATOM 6529 C CA . VAL B 1 367 ? -5.008 -32.75 -7.426 1 81.5 367 VAL B CA 1
ATOM 6530 C C . VAL B 1 367 ? -5.727 -33.25 -6.176 1 81.5 367 VAL B C 1
ATOM 6532 O O . VAL B 1 367 ? -5.168 -34.031 -5.406 1 81.5 367 VAL B O 1
ATOM 6535 N N . VAL B 1 368 ? -6.879 -32.781 -5.988 1 80.69 368 VAL B N 1
ATOM 6536 C CA . VAL B 1 368 ? -7.691 -33.281 -4.871 1 80.69 368 VAL B CA 1
ATOM 6537 C C . VAL B 1 368 ? -7.992 -34.75 -5.039 1 80.69 368 VAL B C 1
ATOM 6539 O O . VAL B 1 368 ? -7.879 -35.531 -4.086 1 80.69 368 VAL B O 1
ATOM 6542 N N . ARG B 1 369 ? -8.359 -35.156 -6.234 1 88.69 369 ARG B N 1
ATOM 6543 C CA . ARG B 1 369 ? -8.633 -36.562 -6.496 1 88.69 369 ARG B CA 1
ATOM 6544 C C . ARG B 1 369 ? -7.395 -37.406 -6.27 1 88.69 369 ARG B C 1
ATOM 6546 O O . ARG B 1 369 ? -7.48 -38.469 -5.664 1 88.69 369 ARG B O 1
ATOM 6553 N N . MET B 1 370 ? -6.273 -36.906 -6.719 1 87.31 370 MET B N 1
ATOM 6554 C CA . MET B 1 370 ? -5.02 -37.625 -6.496 1 87.31 370 MET B CA 1
ATOM 6555 C C . MET B 1 370 ? -4.734 -37.75 -5.008 1 87.31 370 MET B C 1
ATOM 6557 O O . MET B 1 370 ? -4.402 -38.844 -4.543 1 87.31 370 MET B O 1
ATOM 6561 N N . SER B 1 371 ? -4.906 -36.688 -4.336 1 81.62 371 SER B N 1
ATOM 6562 C CA . SER B 1 371 ? -4.648 -36.688 -2.898 1 81.62 371 SER B CA 1
ATOM 6563 C C . SER B 1 371 ? -5.562 -37.688 -2.176 1 81.62 371 SER B C 1
ATOM 6565 O O . SER B 1 371 ? -5.117 -38.406 -1.279 1 81.62 371 SER B O 1
ATOM 6567 N N . ASN B 1 372 ? -6.781 -37.688 -2.564 1 85.88 372 ASN B N 1
ATOM 6568 C CA . ASN B 1 372 ? -7.738 -38.594 -1.939 1 85.88 372 ASN B CA 1
ATOM 6569 C C . ASN B 1 372 ? -7.375 -40.062 -2.199 1 85.88 372 ASN B C 1
ATOM 6571 O O . ASN B 1 372 ? -7.523 -40.906 -1.318 1 85.88 372 ASN B O 1
ATOM 6575 N N . CYS B 1 373 ? -6.871 -40.375 -3.291 1 91.19 373 CYS B N 1
ATOM 6576 C CA . CYS B 1 373 ? -6.5 -41.719 -3.637 1 91.19 373 CYS B CA 1
ATOM 6577 C C . CYS B 1 373 ? -5.254 -42.156 -2.875 1 91.19 373 CYS B C 1
ATOM 6579 O O . CYS B 1 373 ? -4.973 -43.375 -2.77 1 91.19 373 CYS B O 1
ATOM 6581 N N . ILE B 1 374 ? -4.543 -41.188 -2.342 1 83.75 374 ILE B N 1
ATOM 6582 C CA . ILE B 1 374 ? -3.303 -41.5 -1.638 1 83.75 374 ILE B CA 1
ATOM 6583 C C . ILE B 1 374 ? -3.555 -41.5 -0.131 1 83.75 374 ILE B C 1
ATOM 6585 O O . ILE B 1 374 ? -2.99 -42.344 0.591 1 83.75 374 ILE B O 1
ATOM 6589 N N . HIS B 1 375 ? -4.488 -40.688 0.349 1 79 375 HIS B N 1
ATOM 6590 C CA . HIS B 1 375 ? -4.527 -40.438 1.788 1 79 375 HIS B CA 1
ATOM 6591 C C 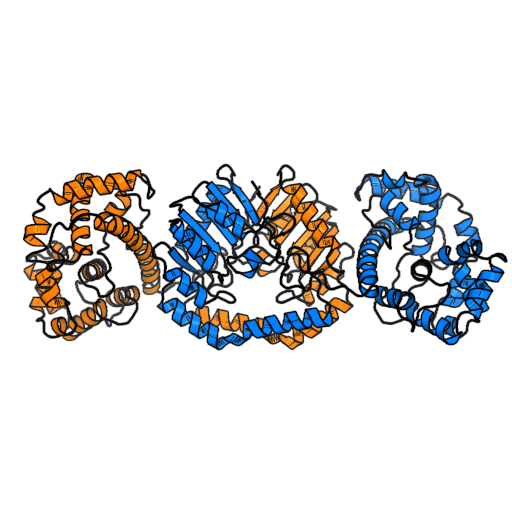. HIS B 1 375 ? -5.902 -40.781 2.363 1 79 375 HIS B C 1
ATOM 6593 O O . HIS B 1 375 ? -6.062 -40.875 3.582 1 79 375 HIS B O 1
ATOM 6599 N N . ASP B 1 376 ? -6.883 -40.812 1.585 1 82.5 376 ASP B N 1
ATOM 6600 C CA . ASP B 1 376 ? -8.242 -41.062 2.062 1 82.5 376 ASP B CA 1
ATOM 6601 C C . ASP B 1 376 ? -8.562 -42.562 2.029 1 82.5 376 ASP B C 1
ATOM 6603 O O . ASP B 1 376 ? -8.516 -43.188 0.969 1 82.5 376 ASP B O 1
ATOM 6607 N N . PHE B 1 377 ? -8.977 -43.062 3.098 1 85.88 377 PHE B N 1
ATOM 6608 C CA . PHE B 1 377 ? -9.273 -44.5 3.244 1 85.88 377 PHE B CA 1
ATOM 6609 C C . PHE B 1 377 ? -10.359 -44.906 2.268 1 85.88 377 PHE B C 1
ATOM 6611 O O . PHE B 1 377 ? -10.375 -46.062 1.811 1 85.88 377 PHE B O 1
ATOM 6618 N N . LYS B 1 378 ? -11.117 -43.969 1.883 1 90.62 378 LYS B N 1
ATOM 6619 C CA . LYS B 1 378 ? -12.227 -44.281 0.978 1 90.62 378 LYS B CA 1
ATOM 6620 C C . LYS B 1 378 ? -11.711 -44.656 -0.41 1 90.62 378 LYS B C 1
ATOM 6622 O O . LYS B 1 378 ? -12.32 -45.469 -1.113 1 90.62 378 LYS B O 1
ATOM 6627 N N . TYR B 1 379 ? -10.531 -44.156 -0.754 1 93.44 379 TYR B N 1
ATOM 6628 C CA . TYR B 1 379 ? -10.078 -44.312 -2.131 1 93.44 379 TYR B CA 1
ATOM 6629 C C . TYR B 1 379 ? -8.711 -45 -2.176 1 93.44 379 TYR B C 1
ATOM 6631 O O . TYR B 1 379 ? -8.297 -45.5 -3.217 1 93.44 379 TYR B O 1
ATOM 6639 N N . GLU B 1 380 ? -8.031 -44.969 -1.113 1 92.25 380 GLU B N 1
ATOM 6640 C CA . GLU B 1 380 ? -6.68 -45.531 -1.088 1 92.25 380 GLU B CA 1
ATOM 6641 C C . GLU B 1 380 ? -6.688 -47.031 -1.36 1 92.25 380 GLU B C 1
ATOM 6643 O O . GLU B 1 380 ? -7.559 -47.75 -0.869 1 92.25 380 GLU B O 1
ATOM 6648 N N . LEU B 1 381 ? -5.734 -47.469 -2.143 1 94.12 381 LEU B N 1
ATOM 6649 C CA . LEU B 1 381 ? -5.621 -48.906 -2.475 1 94.12 381 LEU B CA 1
ATOM 6650 C C . LEU B 1 381 ? -4.285 -49.469 -1.995 1 94.12 381 LEU B C 1
ATOM 6652 O O . LEU B 1 381 ? -3.289 -48.719 -1.928 1 94.12 381 LEU B O 1
ATOM 6656 N N . ASN B 1 382 ? -4.359 -50.625 -1.681 1 92.12 382 ASN B N 1
ATOM 6657 C CA . ASN B 1 382 ? -3.123 -51.344 -1.343 1 92.12 382 ASN B CA 1
ATOM 6658 C C . ASN B 1 382 ? -2.258 -51.562 -2.576 1 92.12 382 ASN B C 1
ATOM 6660 O O . ASN B 1 382 ? -2.775 -51.844 -3.66 1 92.12 382 ASN B O 1
ATOM 6664 N N . GLU B 1 383 ? -0.904 -51.406 -2.451 1 89.75 383 GLU B N 1
ATOM 6665 C CA . GLU B 1 383 ? 0.085 -51.656 -3.498 1 89.75 383 GLU B CA 1
ATOM 6666 C C . GLU B 1 383 ? -0.029 -50.594 -4.613 1 89.75 383 GLU B C 1
ATOM 6668 O O . GLU B 1 383 ? 0.453 -50.844 -5.727 1 89.75 383 GLU B O 1
ATOM 6673 N N . PHE B 1 384 ? -0.717 -49.562 -4.363 1 92.88 384 PHE B N 1
ATOM 6674 C CA . PHE B 1 384 ? -0.908 -48.469 -5.297 1 92.88 384 PHE B CA 1
ATOM 6675 C C . PHE B 1 384 ? -0.654 -47.125 -4.605 1 92.88 384 PHE B C 1
ATOM 6677 O O . PHE B 1 384 ? -1.577 -46.531 -4.062 1 92.88 384 PHE B O 1
ATOM 6684 N N . GLY B 1 385 ? 0.558 -46.688 -4.809 1 85.75 385 GLY B N 1
ATOM 6685 C CA . GLY B 1 385 ? 1.012 -45.562 -4.027 1 85.75 385 GLY B CA 1
ATOM 6686 C C . GLY B 1 385 ? 1.047 -44.281 -4.824 1 85.75 385 GLY B C 1
ATOM 6687 O O . GLY B 1 385 ? 0.467 -44.188 -5.91 1 85.75 385 GLY B O 1
ATOM 6688 N N . PRO B 1 386 ? 1.677 -43.281 -4.27 1 82.94 386 PRO B N 1
ATOM 6689 C CA . PRO B 1 386 ? 1.691 -41.938 -4.859 1 82.94 386 PRO B CA 1
ATOM 6690 C C . PRO B 1 386 ? 2.271 -41.938 -6.273 1 82.94 386 PRO B C 1
ATOM 6692 O O . PRO B 1 386 ? 1.711 -41.281 -7.168 1 82.94 386 PRO B O 1
ATOM 6695 N N . ALA B 1 387 ? 3.314 -42.594 -6.473 1 82.94 387 ALA B N 1
ATOM 6696 C CA . ALA B 1 387 ? 3.957 -42.625 -7.781 1 82.94 387 ALA B CA 1
ATOM 6697 C C . ALA B 1 387 ? 3.047 -43.281 -8.828 1 82.94 387 ALA B C 1
ATOM 6699 O O . ALA B 1 387 ? 3.049 -42.875 -9.992 1 82.94 387 ALA B O 1
ATOM 6700 N N . ASN B 1 388 ? 2.285 -44.281 -8.391 1 91.56 388 ASN B N 1
ATOM 6701 C CA . ASN B 1 388 ? 1.349 -44.938 -9.297 1 91.56 388 ASN B CA 1
ATOM 6702 C C . ASN B 1 388 ? 0.225 -44 -9.719 1 91.56 388 ASN B C 1
ATOM 6704 O O . ASN B 1 388 ? -0.125 -43.938 -10.898 1 91.56 388 ASN B O 1
ATOM 6708 N N . VAL B 1 389 ? -0.2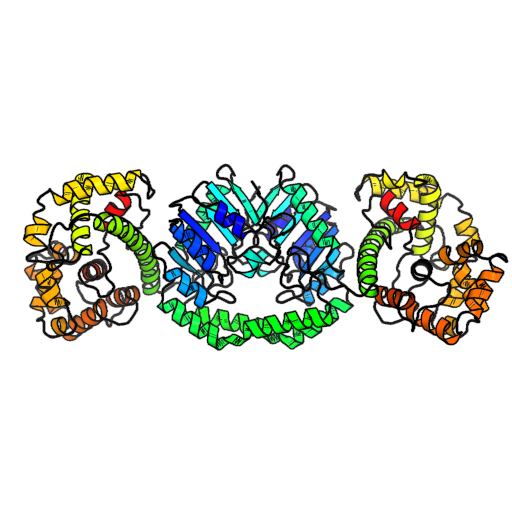88 -43.312 -8.703 1 90.06 389 VAL B N 1
ATOM 6709 C CA . VAL B 1 389 ? -1.377 -42.375 -8.945 1 90.06 389 VAL B CA 1
ATOM 6710 C C . VAL B 1 389 ? -0.933 -41.312 -9.953 1 90.06 389 VAL B C 1
ATOM 6712 O O . VAL B 1 389 ? -1.641 -41.031 -10.93 1 90.06 389 VAL B O 1
ATOM 6715 N N . GLN B 1 390 ? 0.194 -40.781 -9.758 1 85.38 390 GLN B N 1
ATOM 6716 C CA . GLN B 1 390 ? 0.721 -39.719 -10.602 1 85.38 390 GLN B CA 1
ATOM 6717 C C . GLN B 1 390 ? 0.93 -40.188 -12.031 1 85.38 390 GLN B C 1
ATOM 6719 O O . GLN B 1 390 ? 0.564 -39.5 -12.984 1 85.38 390 GLN B O 1
ATOM 6724 N N . GLU B 1 391 ? 1.506 -41.312 -12.117 1 89.25 391 GLU B N 1
ATOM 6725 C CA . GLU B 1 391 ? 1.812 -41.812 -13.445 1 89.25 391 GLU B CA 1
ATOM 6726 C C . GLU B 1 391 ? 0.538 -42.219 -14.195 1 89.25 391 GLU B C 1
ATOM 6728 O O . GLU B 1 391 ? 0.435 -42 -15.406 1 89.25 391 GLU B O 1
ATOM 6733 N N . LEU B 1 392 ? -0.384 -42.844 -13.477 1 93.81 392 LEU B N 1
ATOM 6734 C CA . LEU B 1 392 ? -1.626 -43.219 -14.148 1 93.81 392 LEU B CA 1
ATOM 6735 C C . LEU B 1 392 ? -2.32 -42 -14.742 1 93.81 392 LEU B C 1
ATOM 6737 O O . LEU B 1 392 ? -2.816 -42.031 -15.867 1 93.81 392 LEU B O 1
ATOM 6741 N N . ILE B 1 393 ? -2.328 -40.938 -14 1 91.69 393 ILE B N 1
ATOM 6742 C CA . ILE B 1 393 ? -2.951 -39.719 -14.461 1 91.69 393 ILE B CA 1
ATOM 6743 C C . ILE B 1 393 ? -2.26 -39.219 -15.734 1 91.69 393 ILE B C 1
ATOM 6745 O O . ILE B 1 393 ? -2.908 -38.688 -16.641 1 91.69 393 ILE B O 1
ATOM 6749 N N . GLY B 1 394 ? -1.067 -39.375 -15.812 1 90.81 394 GLY B N 1
ATOM 6750 C CA . GLY B 1 394 ? -0.333 -38.969 -17.016 1 90.81 394 GLY B CA 1
ATOM 6751 C C . GLY B 1 394 ? -0.717 -39.781 -18.234 1 90.81 394 GLY B C 1
ATOM 6752 O O . GLY B 1 394 ? -0.699 -39.281 -19.359 1 90.81 394 GLY B O 1
ATOM 6753 N N . TRP B 1 395 ? -1.058 -41 -18.016 1 93.25 395 TRP B N 1
ATOM 6754 C CA . TRP B 1 395 ? -1.429 -41.875 -19.109 1 93.25 395 TRP B CA 1
ATOM 6755 C C . TRP B 1 395 ? -2.855 -41.625 -19.562 1 93.25 395 TRP B C 1
ATOM 6757 O O . TRP B 1 395 ? -3.133 -41.594 -20.766 1 93.25 395 TRP B O 1
ATOM 6767 N N . ILE B 1 396 ? -3.697 -41.469 -18.547 1 92.06 396 ILE B N 1
ATOM 6768 C CA . ILE B 1 396 ? -5.113 -41.281 -18.844 1 92.06 396 ILE B CA 1
ATOM 6769 C C . ILE B 1 396 ? -5.691 -40.188 -17.938 1 92.06 396 ILE B C 1
ATOM 6771 O O . ILE B 1 396 ? -5.645 -40.312 -16.719 1 92.06 396 ILE B O 1
ATOM 6775 N N . ASN B 1 397 ? -6.266 -39.188 -18.562 1 86.25 397 ASN B N 1
ATOM 6776 C CA . ASN B 1 397 ? -6.984 -38.156 -17.828 1 86.25 397 ASN B CA 1
ATOM 6777 C C . ASN B 1 397 ? -7.852 -37.312 -18.766 1 86.25 397 ASN B C 1
ATOM 6779 O O . ASN B 1 397 ? -7.605 -37.25 -19.984 1 86.25 397 ASN B O 1
ATOM 6783 N N . LYS B 1 398 ? -8.789 -36.719 -18.219 1 83.69 398 LYS B N 1
ATOM 6784 C CA . LYS B 1 398 ? -9.68 -35.906 -19.031 1 83.69 398 LYS B CA 1
ATOM 6785 C C . LYS B 1 398 ? -9.141 -34.469 -19.156 1 83.69 398 LYS B C 1
ATOM 6787 O O . LYS B 1 398 ? -9.586 -33.719 -20.016 1 83.69 398 LYS B O 1
ATOM 6792 N N . GLU B 1 399 ? -8.117 -34.125 -18.391 1 79.88 399 GLU B N 1
ATOM 6793 C CA . GLU B 1 399 ? -7.59 -32.75 -18.328 1 79.88 399 GLU B CA 1
ATOM 6794 C C . GLU B 1 399 ? -6.398 -32.594 -19.266 1 79.88 399 GLU B C 1
ATOM 6796 O O . GLU B 1 399 ? -5.82 -31.5 -19.344 1 79.88 399 GLU B O 1
ATOM 6801 N N . ASN B 1 400 ? -6.051 -33.594 -20.016 1 84.56 400 ASN B N 1
ATOM 6802 C CA . ASN B 1 400 ? -4.926 -33.562 -20.938 1 84.56 400 ASN B CA 1
ATOM 6803 C C . ASN B 1 400 ? -3.623 -33.188 -20.25 1 84.56 400 ASN B C 1
ATOM 6805 O O . ASN B 1 400 ? -2.863 -32.344 -20.734 1 84.56 400 ASN B O 1
ATOM 6809 N N . LEU B 1 401 ? -3.432 -33.781 -19.125 1 87.75 401 LEU B N 1
ATOM 6810 C CA . LEU B 1 401 ? -2.229 -33.562 -18.344 1 87.75 401 LEU B CA 1
ATOM 6811 C C . LEU B 1 401 ? -1.12 -34.531 -18.734 1 87.75 401 LEU B C 1
ATOM 6813 O O . LEU B 1 401 ? -1.392 -35.656 -19.094 1 87.75 401 LEU B O 1
ATOM 6817 N N . PRO B 1 402 ? 0.057 -34.062 -18.641 1 89.25 402 PRO B N 1
ATOM 6818 C CA . PRO B 1 402 ? 1.185 -34.906 -19 1 89.25 402 PRO B CA 1
ATOM 6819 C C . PRO B 1 402 ? 1.617 -35.812 -17.844 1 89.25 402 PRO B C 1
ATOM 6821 O O . PRO B 1 402 ? 1.158 -35.656 -16.719 1 89.25 402 PRO B O 1
ATOM 6824 N N . VAL B 1 403 ? 2.4 -36.812 -18.25 1 85.5 403 VAL B N 1
ATOM 6825 C CA . VAL B 1 403 ? 3.039 -37.656 -17.234 1 85.5 403 VAL B CA 1
ATOM 6826 C C . VAL B 1 403 ? 4.141 -36.875 -16.531 1 85.5 403 VAL B C 1
ATOM 6828 O O . VAL B 1 403 ? 5.043 -36.344 -17.172 1 85.5 403 VAL B O 1
ATOM 6831 N N . ILE B 1 404 ? 3.986 -36.688 -15.281 1 81.94 404 ILE B N 1
ATOM 6832 C CA . ILE B 1 404 ? 5.02 -36 -14.508 1 81.94 404 ILE B CA 1
ATOM 6833 C C . ILE B 1 404 ? 5.59 -36.969 -13.453 1 81.94 404 ILE B C 1
ATOM 6835 O O . ILE B 1 404 ? 4.871 -37.406 -12.555 1 81.94 404 ILE B O 1
ATOM 6839 N N . ASN B 1 405 ? 6.77 -37.375 -13.57 1 80.56 405 ASN B N 1
ATOM 6840 C CA . ASN B 1 405 ? 7.492 -38.219 -12.602 1 80.56 405 ASN B CA 1
ATOM 6841 C C . ASN B 1 405 ? 8.938 -37.75 -12.453 1 80.56 405 ASN B C 1
ATOM 6843 O O . ASN B 1 405 ? 9.305 -36.656 -12.93 1 80.56 405 ASN B O 1
ATOM 6847 N N . GLY B 1 406 ? 9.68 -38.469 -11.672 1 77 406 GLY B N 1
ATOM 6848 C CA . GLY B 1 406 ? 11.055 -38.062 -11.422 1 77 406 GLY B CA 1
ATOM 6849 C C . GLY B 1 406 ? 11.883 -37.969 -12.695 1 77 406 GLY B C 1
ATOM 6850 O O . GLY B 1 406 ? 12.703 -37.062 -12.82 1 77 406 GLY B O 1
ATOM 6851 N N . ARG B 1 407 ? 11.688 -38.812 -13.578 1 82.75 407 ARG B N 1
ATOM 6852 C CA . ARG B 1 407 ? 12.438 -38.812 -14.828 1 82.75 407 ARG B CA 1
ATOM 6853 C C . ARG B 1 407 ? 12.078 -37.594 -15.672 1 82.75 407 ARG B C 1
ATOM 6855 O O . ARG B 1 407 ? 12.953 -36.938 -16.234 1 82.75 407 ARG B O 1
ATOM 6862 N N . THR B 1 408 ? 10.797 -37.312 -15.727 1 88.56 408 THR B N 1
ATOM 6863 C CA . THR B 1 408 ? 10.32 -36.188 -16.516 1 88.56 408 THR B CA 1
ATOM 6864 C C . THR B 1 408 ? 10.836 -34.875 -15.938 1 88.56 408 THR B C 1
ATOM 6866 O O . THR B 1 408 ? 11.219 -33.969 -16.688 1 88.56 408 THR B O 1
ATOM 6869 N N . THR B 1 409 ? 10.836 -34.75 -14.641 1 86.81 409 THR B N 1
ATOM 6870 C CA . THR B 1 409 ? 11.281 -33.5 -14.008 1 86.81 409 THR B CA 1
ATOM 6871 C C . THR B 1 409 ? 12.766 -33.281 -14.289 1 86.81 409 THR B C 1
ATOM 6873 O O . THR B 1 409 ? 13.195 -32.125 -14.438 1 86.81 409 THR B O 1
ATOM 6876 N N . LYS B 1 410 ? 13.516 -34.312 -14.375 1 87.19 410 LYS B N 1
ATOM 6877 C CA . LYS B 1 410 ? 14.938 -34.156 -14.68 1 87.19 410 LYS B CA 1
ATOM 6878 C C . LYS B 1 410 ? 15.148 -33.656 -16.109 1 87.19 410 LYS B C 1
ATOM 6880 O O . LYS B 1 410 ? 16.062 -32.875 -16.359 1 87.19 410 LYS B O 1
ATOM 6885 N N . VAL B 1 411 ? 14.305 -34.125 -17 1 92 411 VAL B N 1
ATOM 6886 C CA . VAL B 1 411 ? 14.398 -33.688 -18.375 1 92 411 VAL B CA 1
ATOM 6887 C C . VAL B 1 411 ? 13.992 -32.219 -18.484 1 92 411 VAL B C 1
ATOM 6889 O O . VAL B 1 411 ? 14.617 -31.438 -19.203 1 92 411 VAL B O 1
ATOM 6892 N N . LEU B 1 412 ? 12.922 -31.875 -17.781 1 91.81 412 LEU B N 1
ATOM 6893 C CA . LEU B 1 412 ? 12.477 -30.484 -17.781 1 91.81 412 LEU B CA 1
ATOM 6894 C C . LEU B 1 412 ? 13.578 -29.578 -17.25 1 91.81 412 LEU B C 1
ATOM 6896 O O . LEU B 1 412 ? 13.805 -28.484 -17.781 1 91.81 412 LEU B O 1
ATOM 6900 N N . ARG B 1 413 ? 14.195 -30.031 -16.234 1 88.69 413 ARG B N 1
ATOM 6901 C CA . ARG B 1 413 ? 15.32 -29.281 -15.688 1 88.69 413 ARG B CA 1
ATOM 6902 C C . ARG B 1 413 ? 16.469 -29.203 -16.688 1 88.69 413 ARG B C 1
ATOM 6904 O O . ARG B 1 413 ? 17.172 -28.203 -16.75 1 88.69 413 ARG B O 1
ATOM 6911 N N . TYR B 1 414 ? 16.672 -30.297 -17.375 1 91.69 414 TYR B N 1
ATOM 6912 C CA . TYR B 1 414 ? 17.703 -30.328 -18.406 1 91.69 414 TYR B CA 1
ATOM 6913 C C . TYR B 1 414 ? 17.469 -29.25 -19.453 1 91.69 414 TYR B C 1
ATOM 6915 O O . TYR B 1 414 ? 18.422 -28.641 -19.953 1 91.69 414 TYR B O 1
ATOM 6923 N N . PHE B 1 415 ? 16.266 -28.938 -19.719 1 92.25 415 PHE B N 1
ATOM 6924 C CA . PHE B 1 415 ? 15.945 -27.938 -20.719 1 92.25 415 PHE B CA 1
ATOM 6925 C C . PHE B 1 415 ? 15.875 -26.547 -20.094 1 92.25 415 PHE B C 1
ATOM 6927 O O . PHE B 1 415 ? 15.398 -25.594 -20.719 1 92.25 415 PHE B O 1
ATOM 6934 N N . GLY B 1 416 ? 16.172 -26.469 -18.797 1 87.31 416 GLY B N 1
ATOM 6935 C CA . GLY B 1 416 ? 16.391 -25.156 -18.188 1 87.31 416 GLY B CA 1
ATOM 6936 C C . GLY B 1 416 ? 15.266 -24.719 -17.281 1 87.31 416 GLY B C 1
ATOM 6937 O O . GLY B 1 416 ? 15.312 -23.625 -16.719 1 87.31 416 GLY B O 1
ATOM 6938 N N . PHE B 1 417 ? 14.258 -25.547 -17.125 1 87 417 PHE B N 1
ATOM 6939 C CA . PHE B 1 417 ? 13.133 -25.141 -16.281 1 87 417 PHE B CA 1
ATOM 6940 C C . PHE B 1 417 ? 13.43 -25.391 -14.812 1 87 417 PHE B C 1
ATOM 6942 O O . PHE B 1 417 ? 14.062 -26.391 -14.461 1 87 417 PHE B O 1
ATOM 6949 N N . GLU B 1 418 ? 13.016 -24.422 -13.969 1 80 418 GLU B N 1
ATOM 6950 C CA . GLU B 1 418 ? 13.133 -24.609 -12.523 1 80 418 GLU B CA 1
ATOM 6951 C C . GLU B 1 418 ? 11.906 -25.312 -11.961 1 80 418 GLU B C 1
ATOM 6953 O O . GLU B 1 418 ? 10.961 -24.656 -11.5 1 80 418 GLU B O 1
ATOM 6958 N N . VAL B 1 419 ? 11.953 -26.625 -12 1 80.12 419 VAL B N 1
ATOM 6959 C CA . VAL B 1 419 ? 10.852 -27.438 -11.492 1 80.12 419 VAL B CA 1
ATOM 6960 C C . VAL B 1 419 ? 11.328 -28.281 -10.328 1 80.12 419 VAL B C 1
ATOM 6962 O O . VAL B 1 419 ? 12.492 -28.703 -10.289 1 80.12 419 VAL B O 1
ATOM 6965 N N . LYS B 1 420 ? 10.484 -28.391 -9.375 1 73.94 420 LYS B N 1
ATOM 6966 C CA . LYS B 1 420 ? 10.797 -29.25 -8.227 1 73.94 420 LYS B CA 1
ATOM 6967 C C . LYS B 1 420 ? 10.305 -30.672 -8.461 1 73.94 420 LYS B C 1
ATOM 6969 O O . LYS B 1 420 ? 9.344 -30.906 -9.188 1 73.94 420 LYS B O 1
ATOM 6974 N N . GLN B 1 421 ? 11.133 -31.547 -7.906 1 65.12 421 GLN B N 1
ATOM 6975 C CA . GLN B 1 421 ? 10.688 -32.938 -8.008 1 65.12 421 GLN B CA 1
ATOM 6976 C C . GLN B 1 421 ? 9.383 -33.156 -7.238 1 65.12 421 GLN B C 1
ATOM 6978 O O . GLN B 1 421 ? 9.195 -32.562 -6.156 1 65.12 421 GLN B O 1
ATOM 6983 N N . LEU B 1 422 ? 8.477 -33.75 -7.941 1 58.12 422 LEU B N 1
ATOM 6984 C CA . LEU B 1 422 ? 7.203 -34.031 -7.297 1 58.12 422 LEU B CA 1
ATOM 6985 C C . LEU B 1 422 ? 7.41 -34.844 -6.023 1 58.12 422 LEU B C 1
ATOM 6987 O O . LEU B 1 422 ? 8.133 -35.844 -6.027 1 58.12 422 LEU B O 1
ATOM 6991 N N . GLY B 1 423 ? 6.992 -34.469 -4.898 1 49.97 423 GLY B N 1
ATOM 6992 C CA . GLY B 1 423 ? 7.117 -35.188 -3.645 1 49.97 423 GLY B CA 1
ATOM 6993 C C . GLY B 1 423 ? 8.297 -34.75 -2.809 1 49.97 423 GLY B C 1
ATOM 6994 O O . GLY B 1 423 ? 8.484 -35.219 -1.683 1 49.97 423 GLY B O 1
ATOM 6995 N N . ASP B 1 424 ? 9.273 -33.844 -3.279 1 46.94 424 ASP B N 1
ATOM 6996 C CA . ASP B 1 424 ? 10.352 -33.281 -2.459 1 46.94 424 ASP B CA 1
ATOM 6997 C C . ASP B 1 424 ? 9.891 -32.062 -1.685 1 46.94 424 ASP B C 1
ATOM 6999 O O . ASP B 1 424 ? 9.047 -31.297 -2.164 1 46.94 424 ASP B O 1
#

Nearest PDB structures (foldseek):
  6ehi-assembly5_J  TM=7.963E-01  e=1.781E-07  Helicobacter pylori
  1byr-assembly1_A  TM=8.167E-01  e=5.703E-07  Salmonella enterica subsp. enterica serovar Typhimurium
  4ggj-assembly1_A  TM=8.039E-01  e=4.540E-06  Mus musculus
  3hsi-assembly1_A  TM=6.029E-01  e=1.217E-04  Haemophilus influenzae
  3hsi-assembly2_B-2  TM=6.408E-01  e=3.898E-04  Haemophilus influenzae

Radius of gyration: 37.4 Å; Cα contacts (8 Å, |Δi|>4): 1413; chains: 2; bounding box: 51×128×73 Å

InterPro domains:
  IPR001736 Phospholipase D/Transphosphatidylase [PS50035] (82-109)
  IPR025202 Cardiolipin synthase-like, phospholipase D-like domain [PF13091] (29-136)

Foldseek 3Di:
DDQKAFQFPVVPRFVLCVLLVLEAALWEKEWEFAAADAQVSVVSNVVSNYQYEYEYELDPPHDLVSLVSQVVGPSYWYFYHPDPPRHFGKMDTHLFKIKGWRAGNHPCRRHPDGIIIGMDTNPDPCSVVVVVVSVVSSVPTGTDDPVNSVVSVVVCVVVVCPVVVVVVVVVVCCVVVNDDDDCRPPDPDDPDDPLVVLLVLQVVLQVLLQVLLVVLLVLLVVDDDLDDCVQDHPLVSVVVLLVVCDVPPLDDCLLVPAAADQDPVLSVVSNVSSVVVSPDDDCCVPPDVRPHLLVLLCQQLVALVSVVPDDLLSVLVNLCSQPVLQVCLVVPPVGSVRSSVCQSVQDDSVLQSVLSCCQAPNDDDNSSSLSCCAPPPSNDGPSQHSLSSQQSCQSGHPVNTHRAAPSSVSSSSSSNRDGDGNPD/DDQKAFQFPVVPRFVLVVLLVLEAALWEKEWEFAAADDQVSVVSNVVSNYQYEYEYELDPPHDLVSLVSQVVGPSYWYFYHPDPPRHFGKMDTHLFKIKGWRAGNHPCRRHPDGIIIGMDTNPDPCSVVVVVVSVVSSVPTGTDDPVNSVVSVVVCVVVVCPVVVVVVVVVVCCVVVNDDDDPRDPDPDDPDDPLVVLLVLQVVLQVQLQVLLVVLLVLLVVDDDLDDCVQAHPLVSVVVLLVVCDVPPLDDCLLVPAAADQDPVLSVVSNVSSVVVSVDDDCCVPPDCRPHLLVLLCQQLVALVSVVPDDLLSVLVNLCSQPLLQVCLVVPPVGSVRSSVCQSVQDDSVLQSVLSCCQAPNDDDNSSSLSCCAPPPSRDGPSQHSLSSQQSCQSGHPVNTHRAAPSSVSSSSSSNGDGDGNPD

Secondary structure (DSSP, 8-state):
---EE---TTTT--HHHHHHTT--TT-EEEEEES-B---HHHHHHHHTT-EEEEEEE-STT--HHHHHHHHT-TTEEEEEE-STTB--EEEEETTTEEEEES--BSHHHHHTSB--EEEEETTSTTHHHHHHHHHHHHHHSEEP-HHHHHHHHHHHHHHTHHHHHHHHHHHHHHHHH-----TTS--------HHHHHHHHHHHHHHHHHHHHHHHHHHHTTSPPSS-TTTS-HHHHHHHHHHHHHHHTS-TTHHHHSPPS--HHHHHHHHHHHHHHHHS--HIIIIIIIIIIHHHHHHHHSSHHHHHHS-HHHHHHHHTTSHHHHGGGGGSTTTHHHHHHHHHHHS-HHHHHHHHHHHHH-SS-HHHHHHHHHH-TTT-BTTB-HHHHHHHHHHS-SS-PPP--HHHHHHHHHTT---PPTT-/---EE---TTTT--HHHHHHTT--TT-EEEEEES-B---HHHHHHHHTT-EEEEEEE-STT--HHHHHHHHT-TTEEEEEE-STTB--EEEEETTTEEEEES--BSHHHHHTSB--EEEEETTSTTHHHHHHHHHHHHHHSEEP-HHHHHHHHHHHHHHTHHHHHHHHHHHHHHHHH-----TTS--------HHHHHHHHHHHHHHHHHHHHHHHHHHHTTSPPSS-TTTS-HHHHHHHHHHHHHHHTS-TTHHHHSPPS--HHHHHHHHHHHHHHHHS--HIIIIIIIIIIHHHHHHHHSSHHHHHHS-HHHHHHHHTTSHHHHGGGGGSTTTHHHHHHHHHHHS-HHHHHHHHHHHHH-SS-HHHHHHHHHH-TTT-BTTB-HHHHHHHHHHS-SS-PPP--HHHHHHHHHTT---PPTT-

Sequence (848 aa):
MTDLYTNSNAKRDFIRHGIITSIEDDMDVFIASAFFTESSVIDELVQKGCHIRIVVRLGFPTSPVALEGLLKHEKVEARFFTSNSFHPKFYIFGDKKVLIGSANLTQSALLSNQEVMISLYSDDHRFDELKYLFSDYWEEASVLTKEVIKDYRNIYNKVGKIESLVKKLDNCVINTLGDKNFPNIGRGKKKADKKYIFQDTYRKSYQESVYAFRCIEKIYSTFERKIDENFIPLRLEIDSFFSFVRDRYASTDIWKRQPIGWTENQRINIKKLIDEWLITYWSHFEDKIVPTNYPLIQKTFGSDQSIKSASMEDIADALCVLHSFHDRFRFYKGGLDTLKRAFISSNDESKVKNTFCYLLYGTEDIVVRMSNCIHDFKYELNEFGPANVQELIGWINKENLPVINGRTTKVLRYFGFEVKQLGDMTDLYTNSNAKRDFIRHGIITSIEDDMDVFIASAFFTESSVIDELVQKGCHIRIVVRLGFPTSPVALEGLLKHEKVEARFFTSNSFHPKFYIFGDKKVLIGSANLTQSALLSNQEVMISLYSDDHRFDELKYLFSDYWEEASVLTKEVIKDYRNIYNKVGKIESLVKKLDNCVINTLGDKNFPNIGRGKKKADKKYIFQDTYRKSYQESVYAFRCIEKIYSTFERKIDENFIPLRLEIDSFFSFVRDRYASTDIWKRQPIGWTENQRINIKKLIDEWLITYWSHFEDKIVPTNYPLIQKTFGSDQSIKSASMEDIADALCVLHSFHDRFRFYKGGLDTLKRAFISSNDESKVKNTFCYLLYGTEDIVVRMSNCIHDFKYELNEFGPANVQELIGWINKENLPVINGRTTKVLRYFGFEVKQLGD

pLDDT: mean 87.34, std 10.79, range [35.28, 97.81]

Solvent-accessible surface area (backbone atoms only — not comparable to full-atom values): 44508 Å² total; per-residue (Å²): 130,84,52,59,27,41,26,24,59,94,69,68,23,34,43,50,55,56,53,63,70,58,59,53,75,56,30,48,33,40,36,39,20,26,35,40,51,43,41,65,64,55,52,54,43,44,73,46,47,24,37,35,41,37,39,34,26,57,42,92,75,32,32,52,70,27,52,56,55,48,71,72,36,81,51,40,48,50,27,29,27,33,35,88,37,54,40,32,20,38,36,33,37,55,86,46,36,34,42,39,9,31,44,37,48,25,56,50,40,34,67,57,17,36,25,43,33,38,58,44,42,59,84,42,88,57,43,63,57,54,54,48,50,48,52,51,51,61,72,60,36,39,67,64,46,72,67,56,44,51,54,48,37,53,53,51,60,72,55,56,54,54,65,57,49,52,50,48,47,40,49,50,42,25,73,73,73,39,79,34,59,76,74,32,55,84,53,78,70,71,82,67,57,70,64,54,50,48,42,48,54,40,45,47,24,46,52,46,42,51,46,52,49,51,57,51,48,59,58,53,67,76,49,82,72,82,60,63,68,90,68,45,56,66,60,59,54,48,49,46,49,44,52,51,41,28,69,73,69,37,41,87,68,48,19,75,70,38,64,77,46,86,43,71,69,40,53,51,50,50,52,55,50,48,55,51,52,65,73,45,90,48,58,66,45,73,65,33,38,50,72,45,42,47,53,45,34,41,60,36,64,62,39,64,66,33,35,68,70,46,49,68,66,51,49,43,57,33,45,45,63,37,63,66,46,39,62,50,17,80,80,30,96,66,25,62,64,43,40,43,48,49,39,51,72,64,39,57,68,70,49,53,40,50,27,53,36,40,54,46,66,44,88,63,57,63,63,57,35,51,42,35,34,60,69,31,81,84,32,39,50,59,92,44,48,64,62,36,55,43,42,47,39,22,77,46,50,82,79,75,49,61,58,61,48,69,68,48,41,43,39,45,24,38,54,7,42,91,53,55,54,75,89,113,131,86,51,60,27,40,28,24,60,92,70,65,23,32,43,51,56,56,55,63,69,58,60,54,76,58,29,47,32,40,36,38,21,26,36,39,50,43,42,64,64,56,52,55,43,43,74,45,48,24,37,35,43,37,39,35,26,57,43,93,76,32,31,51,69,28,53,58,54,47,70,73,35,82,49,40,49,51,28,29,28,31,35,90,36,54,41,32,19,38,36,32,36,55,85,46,36,32,42,40,10,33,44,38,48,26,58,52,41,33,68,55,16,36,24,43,33,37,58,42,42,58,85,40,89,55,42,64,57,53,53,49,49,48,52,52,50,61,69,58,34,39,67,65,46,72,66,56,44,51,54,48,37,54,52,51,58,72,56,55,51,54,65,59,49,51,50,49,48,39,49,51,43,24,72,73,74,38,78,33,59,76,76,32,53,85,52,76,70,73,80,65,55,70,66,56,49,47,43,47,53,39,46,47,24,47,52,46,42,51,46,52,48,50,59,50,49,58,58,54,65,75,49,80,70,83,59,63,69,90,68,45,56,66,59,59,54,49,50,47,49,44,52,50,42,30,69,73,69,37,41,86,68,48,19,74,72,37,65,77,46,85,44,71,68,42,53,52,50,48,52,54,51,49,55,50,51,64,74,47,89,48,59,66,46,72,64,32,38,49,71,44,42,48,53,45,34,42,60,36,64,63,40,65,66,33,35,67,70,46,50,67,66,52,48,44,56,34,45,45,62,37,64,67,47,38,62,51,16,80,80,29,95,67,25,61,62,43,42,43,47,50,39,52,72,64,40,57,67,69,48,53,40,49,27,54,39,41,54,47,66,45,87,64,57,64,66,57,34,52,43,34,34,59,69,31,79,84,32,39,50,59,92,45,50,64,62,37,52,42,44,48,40,23,75,46,51,82,79,75,49,58,58,61,49,68,68,48,44,43,39,45,23,38,54,8,41,92,52,54,54,73,87,112

Organism: Pectobacterium atrosepticum (strain SCRI 1043 / ATCC BAA-672) (NCBI:txid218491)